Protein AF-0000000072454328 (afdb_homodimer)

Organism: Betta splendens (NCBI:txid158456)

Nearest PDB structures (foldseek):
  8ixu-assembly1_A  TM=8.838E-01  e=3.083E-27  Rattus norvegicus
  8ixt-assembly1_A  TM=8.791E-01  e=2.683E-27  Rattus norvegicus
  7qbg-assembly1_A  TM=8.943E-01  e=4.396E-25  Homo sapiens
  2v3p-assembly1_A  TM=8.251E-01  e=7.552E-26  Bos taurus
  2bbc-assembly1_A  TM=8.386E-01  e=1.909E-25  Bos taurus

Solvent-accessible surface area (backbone atoms only — not comparable to full-atom values): 46395 Å² total; per-residue (Å²): 136,78,82,75,79,75,78,75,78,76,74,76,71,79,74,69,62,70,67,60,52,52,53,50,52,48,48,53,54,50,49,52,51,48,51,49,56,54,57,70,66,51,80,68,81,68,66,55,37,54,44,51,31,26,50,54,73,44,83,59,25,38,59,70,62,54,49,52,50,49,53,40,38,43,29,58,36,43,50,52,50,43,54,36,55,70,67,70,49,92,51,53,41,60,50,18,37,46,49,44,26,42,42,43,65,38,36,30,57,82,57,38,67,41,67,55,97,90,36,84,38,35,48,65,56,52,51,52,51,49,47,53,51,33,42,52,35,24,73,74,71,74,39,49,79,76,44,65,41,33,52,19,39,33,50,29,34,39,39,48,70,71,42,83,60,57,60,70,50,55,45,55,54,37,50,36,56,72,68,63,62,54,51,55,67,94,38,78,33,51,50,31,43,15,37,36,35,40,18,52,42,44,37,59,75,70,60,52,56,82,75,53,60,64,55,50,51,51,32,49,50,50,36,53,49,53,52,59,69,38,46,43,95,76,23,31,28,64,43,83,78,26,26,21,43,35,47,15,17,42,46,66,69,64,48,54,68,75,81,42,43,56,34,48,49,34,51,52,54,36,50,75,68,51,70,47,67,49,55,51,47,40,26,41,33,49,34,28,74,69,75,36,36,84,70,53,44,50,76,48,64,75,58,69,63,50,60,77,50,75,81,70,84,70,67,79,70,72,70,64,61,66,70,46,88,45,68,24,51,33,35,41,35,41,29,44,78,87,63,54,71,47,79,47,74,42,75,33,48,33,59,34,26,45,44,56,44,51,52,52,34,36,74,75,32,89,80,44,46,73,42,69,42,83,51,83,82,42,50,41,62,35,27,49,60,88,41,74,32,39,67,92,74,32,26,35,60,45,48,23,50,73,85,41,73,58,94,59,47,38,69,71,35,59,39,76,59,63,43,41,36,36,41,28,47,38,66,99,137,79,83,76,78,77,77,77,79,76,75,77,71,81,71,68,66,70,67,61,54,53,54,51,53,50,50,53,52,52,49,52,52,49,52,48,58,54,56,70,67,49,80,69,81,67,68,54,37,56,45,50,31,25,49,52,71,44,83,58,24,39,57,70,62,55,51,53,50,50,51,41,38,44,28,57,38,44,51,52,51,44,53,37,56,71,68,72,48,91,52,52,40,60,51,18,38,46,49,44,26,39,42,43,65,36,36,30,58,83,54,38,66,42,66,57,96,90,35,81,38,34,48,65,56,51,52,51,52,51,48,52,52,32,43,52,35,24,74,74,70,74,40,49,78,77,44,64,41,33,53,19,38,33,50,29,34,39,39,47,70,71,40,83,62,58,60,68,50,56,45,53,52,37,49,36,55,73,67,61,62,53,52,56,66,95,37,79,33,50,50,32,42,16,36,36,35,40,18,51,42,45,37,58,74,70,60,53,56,83,75,54,61,65,55,50,51,50,32,49,52,50,36,53,48,55,52,60,67,37,45,44,94,74,24,30,29,63,42,83,78,26,24,22,43,35,49,14,15,42,46,66,67,64,50,56,68,77,81,42,43,54,36,48,48,34,51,52,54,37,49,75,67,51,70,46,69,50,56,51,47,40,25,41,32,49,33,29,74,69,73,36,36,82,68,54,45,51,76,48,64,78,58,70,65,52,62,78,51,74,82,69,83,69,68,78,71,72,69,64,62,67,67,45,88,45,70,27,50,35,34,40,35,40,28,44,79,87,63,53,71,48,79,46,75,42,75,34,49,35,61,35,25,44,44,55,45,51,52,52,33,36,74,75,32,88,82,45,47,72,43,68,43,84,52,83,83,43,50,42,64,34,26,49,62,88,41,74,32,40,66,92,73,30,24,34,61,45,47,23,49,73,83,40,74,58,95,58,46,41,68,72,35,59,39,77,58,63,44,40,35,37,43,29,47,37,67,98

InterPro domains:
  IPR002157 Cobalamin (vitamin B12)-binding protein [PF01122] (4-320)
  IPR027954 Transcobalamin-like, C-terminal domain [PF14478] (351-426)
  IPR051588 Eukaryotic Cobalamin Transport [PTHR10559] (4-427)

Foldseek 3Di:
DDPPPPPPPPPPPPPPDPVVVVVLLVVLLLVLLLLLLVVLPPPPDDQFLLSLLLQLLDQAHQVVSSVVSVVSLLPVVLVVVLVCLAVVHQCLQVLLSSLLSCLSQVHDQQVAWHQHPNDIDTSLRVNLVSLVVQLVCCVVVVAGLFHLQSLLSSLLSCLLVPHQHDQSSLVSLLVCLVVQVQDDVPHHDLLSLLSNLNSLLSNVVSVSPPDCNPSSVVSNVSSLVQQLVQQDPQLAGVDLQSRLSSLQSCLSSPDDVVSSVSSLVSNSVCSVVCVQVFSSSSSSNSCSNVSHHSSCSSPNDDPPGHNPSDHDDDDPPPPPVLPPVDWAKEKEWEQEPVGDIDIDIDIDRAFAFLVVRLVRRVVVDVQWDWDWDADSQGTFTQDISRDGADVSQQKGWFKDWQPHTDPHGRRSHGHHHYTYIYTYIDHD/DDPPPPPPPPPPPPPPDPVVVVVLLVVLLLVLLLLLLVVLPPPPDDQFLLSLLLQLLDQAHQVVSSVVSVVSLLPVVLVVVLVCLAVVHQDLQVLLSSLLSCLSQVHDQQVAWHQHPNDIDTSLRVNLVSLVVQLVCCVVVVAGLFHLQSLLSSLLSCLLVPHQHDQSSLVSLLVCLVVQVQDDVPHHDLLSLLSNLNSLLSNVVSVSPPDDNPSSVVSNVSSLVQQLVQQDPQLAGVDLQSRLSSLQSCLSSPDDVVSSVSSLVSNSVCSVVCVQVFSSSSSSNSCSNVSHHSSCSSPNDDPPGHNPSDHDDDDPPPPPVLPVPDWAKEKEWEQEPVGDIDIDIDIDRAFAFLVVRLVRRVVVDVQWDWDWDADSQGTFTQDISRDGADVSQQKGWFKDWQPHTDPHGRRSHGHHHYTYIYTYIDHD

Radius of gyration: 34.27 Å; Cα contacts (8 Å, |Δi|>4): 1375; chains: 2; bounding box: 139×102×84 Å

Secondary structure (DSSP, 8-state):
-----------------HHHHHHHHHHHHHHHHHHHHHHHHS--SSP-HHHHHHHHHSSS--HHHHHHHHHHIIIIIHHHHHHHHHTT---HHHHHHHHHHHHTTTB-GGG-EEEETTEEEEHHHHHHHHHHHHHHHHHHHSS-SS-HHHHHHHHHHHHHTTPPPPHHHHHHHHHHHHTT--EETTEE-HHHHHHHHHHHHHHHHHT---S-HHHHHHHHHHHHHHHHHTB-TTS-BSSTTTHHHHHHHHHHTT--GGGGHHHHHHHHHHHHTTTT-SHHHHHHHHHHHTT--GGGGGG---SS----------------------EEEEEEEEE-TTS-EEEEEEEEETTEEHHHHHHHHHHH-TT--EEEE--TT--EEEEETTEE--GGGTEEEEEEETTEEPSS-TTT-EE-S-EEEEEEEEE-/-----------------HHHHHHHHHHHHHHHHHHHHHHHHS--SSP-HHHHHHHHHSSS--HHHHHHHHHHIIIIIHHHHHHHHHTT---HHHHHHHHHHHHTTTB-GGG-EEEETTEEEEHHHHHHHHHHHHHHHHHHHSS-SS-HHHHHHHHHHHHHTTPPPPHHHHHHHHHHHHTT--EETTEE-HHHHHHHHHHHHHHHHHT--SS-HHHHHHHHHHHHHHHHHTB-TTS-BSSTTTHHHHHHHHHHTT--GGGGHHHHHHHHHHHHTTTT-SHHHHHHHHHHHTT--GGGGGG---SS----------------------EEEEEEEEE-TTS-EEEEEEEEETTEEHHHHHHHHHHH-TT--EEEE--TT--EEEEETTEE--GGGTEEEEEEETTEEPSS-TTT-EE-S-EEEEEEEEE-

Sequence (856 aa):
MLPLILIGLLACASAKPCADSEGSHQEVLLSINKNLLRSMGTQEEPPNPSVHLALRLSNVHNLAKENEHLNRLKTKLHNDIQNSLSNSQPIDGLLALYTLALKSSCYDLNTVTFTVAEKRETLLTVLKKQMEDEKEHIAFSQRPSTNYYQYSLGILALCVSGVRVNNHVSNKLIKAVEHEHFKHGDSVSIDTYAMAGMALQCVKTAGFHVHGAAELNIALSTIKQKLTTARRADGHIGNEFSTGLAVQALLAMGNQVEECAASLEAMRTDARRNIYHNPMAMSQILPALQQKSYLTVQNHDCLNEDDTLVLEPTDPVVVTASDSNVAVAVTVEVITSGGVAAVYSVDVPKGSSLLEALELLKGKNAGFTFETESSLWGPFLSMVNGEQARQSDRRYWHLSSDGTGLTEGINDYKIEAGQKVTIKNTSYMLPLILIGLLACASAKPCADSEGSHQEVLLSINKNLLRSMGTQEEPPNPSVHLALRLSNVHNLAKENEHLNRLKTKLHNDIQNSLSNSQPIDGLLALYTLALKSSCYDLNTVTFTVAEKRETLLTVLKKQMEDEKEHIAFSQRPSTNYYQYSLGILALCVSGVRVNNHVSNKLIKAVEHEHFKHGDSVSIDTYAMAGMALQCVKTAGFHVHGAAELNIALSTIKQKLTTARRADGHIGNEFSTGLAVQALLAMGNQVEECAASLEAMRTDARRNIYHNPMAMSQILPALQQKSYLTVQNHDCLNEDDTLVLEPTDPVVVTASDSNVAVAVTVEVITSGGVAAVYSVDVPKGSSLLEALELLKGKNAGFTFETESSLWGPFLSMVNGEQARQSDRRYWHLSSDGTGLTEGINDYKIEAGQKVTIKNTSY

pLDDT: mean 89.17, std 15.43, range [28.81, 98.88]

Structure (mmCIF, N/CA/C/O backbone):
data_AF-0000000072454328-model_v1
#
loop_
_entity.id
_entity.type
_entity.pdbx_description
1 polymer 'Transcobalamin-2 isoform X1'
#
loop_
_atom_site.group_PDB
_atom_site.id
_atom_site.type_symbol
_atom_site.label_atom_id
_atom_site.label_alt_id
_atom_site.label_comp_id
_atom_site.label_asym_id
_atom_site.label_entity_id
_atom_site.label_seq_id
_atom_site.pdbx_PDB_ins_code
_atom_site.Cartn_x
_atom_site.Cartn_y
_atom_site.Cartn_z
_atom_site.occupancy
_atom_site.B_iso_or_equiv
_atom_site.auth_seq_id
_atom_site.auth_comp_id
_atom_site.auth_asym_id
_atom_site.auth_atom_id
_atom_site.pdbx_PDB_model_num
ATOM 1 N N . MET A 1 1 ? -72 16.328 38 1 29.34 1 MET A N 1
ATOM 2 C CA . MET A 1 1 ? -71.125 15.43 37.25 1 29.34 1 MET A CA 1
ATOM 3 C C . MET A 1 1 ? -70.688 16.047 35.938 1 29.34 1 MET A C 1
ATOM 5 O O . MET A 1 1 ? -71.375 15.883 34.906 1 29.34 1 MET A O 1
ATOM 9 N N . LEU A 1 2 ? -70.25 17.281 35.938 1 36.19 2 LEU A N 1
ATOM 10 C CA . LEU A 1 2 ? -69.938 18.125 34.781 1 36.19 2 LEU A CA 1
ATOM 11 C C . LEU A 1 2 ? -68.75 17.547 34 1 36.19 2 LEU A C 1
ATOM 13 O O . LEU A 1 2 ? -67.75 17.141 34.562 1 36.19 2 LEU A O 1
ATOM 17 N N . PRO A 1 3 ? -69.062 17.062 32.719 1 37.75 3 PRO A N 1
ATOM 18 C CA . PRO A 1 3 ? -68.125 16.453 31.781 1 37.75 3 PRO A CA 1
ATOM 19 C C . PRO A 1 3 ? -66.938 17.359 31.453 1 37.75 3 PRO A C 1
ATOM 21 O O . PRO A 1 3 ? -67.125 18.5 31 1 37.75 3 PRO A O 1
ATOM 24 N N . LEU A 1 4 ? -65.938 17.469 32.344 1 33.53 4 LEU A N 1
ATOM 25 C CA . LEU A 1 4 ? -64.75 18.281 32.125 1 33.53 4 LEU A CA 1
ATOM 26 C C . LEU A 1 4 ? -64.062 17.859 30.828 1 33.53 4 LEU A C 1
ATOM 28 O O . LEU A 1 4 ? -63.625 16.703 30.688 1 33.53 4 LEU A O 1
ATOM 32 N N . ILE A 1 5 ? -64.438 18.5 29.703 1 34.66 5 ILE A N 1
ATOM 33 C CA . ILE A 1 5 ? -63.875 18.359 28.359 1 34.66 5 ILE A CA 1
ATOM 34 C C . ILE A 1 5 ? -62.406 18.672 28.406 1 34.66 5 ILE A C 1
ATOM 36 O O . ILE A 1 5 ? -62 19.797 28.75 1 34.66 5 ILE A O 1
ATOM 40 N N . LEU A 1 6 ? -61.562 17.641 28.828 1 31.22 6 LEU A N 1
ATOM 41 C CA . LEU A 1 6 ? -60.094 17.719 28.797 1 31.22 6 LEU A CA 1
ATOM 42 C C . LEU A 1 6 ? -59.594 18 27.375 1 31.22 6 LEU A C 1
ATOM 44 O O . LEU A 1 6 ? -59.781 17.188 26.469 1 31.22 6 LEU A O 1
ATOM 48 N N . ILE A 1 7 ? -59.688 19.281 26.953 1 33.25 7 ILE A N 1
ATOM 49 C CA . ILE A 1 7 ? -59.125 19.703 25.656 1 33.25 7 ILE A CA 1
ATOM 50 C C . ILE A 1 7 ? -57.656 19.359 25.594 1 33.25 7 ILE A C 1
ATOM 52 O O . ILE A 1 7 ? -56.844 19.875 26.391 1 33.25 7 ILE A O 1
ATOM 56 N N . GLY A 1 8 ? -57.312 18.047 25.281 1 30.42 8 GLY A N 1
ATOM 57 C CA . GLY A 1 8 ? -55.969 17.609 25 1 30.42 8 GLY A CA 1
ATOM 58 C C . GLY A 1 8 ? -55.281 18.422 23.922 1 30.42 8 GLY A C 1
ATOM 59 O O . GLY A 1 8 ? -55.719 18.438 22.766 1 30.42 8 GLY A O 1
ATOM 60 N N . LEU A 1 9 ? -54.781 19.609 24.219 1 28.81 9 LEU A N 1
ATOM 61 C CA . LEU A 1 9 ? -54 20.406 23.25 1 28.81 9 LEU A CA 1
ATOM 62 C C . LEU A 1 9 ? -52.812 19.625 22.719 1 28.81 9 LEU A C 1
ATOM 64 O O . LEU A 1 9 ? -51.906 19.281 23.484 1 28.81 9 LEU A O 1
ATOM 68 N N . LEU A 1 10 ? -53.031 18.797 21.641 1 30.77 10 LEU A N 1
ATOM 69 C CA . LEU A 1 10 ? -52 18.172 20.812 1 30.77 10 LEU A CA 1
ATOM 70 C C . LEU A 1 10 ? -51.031 19.219 20.281 1 30.77 10 LEU A C 1
ATOM 72 O O . LEU A 1 10 ? -51.406 20.047 19.438 1 30.77 10 LEU A O 1
ATOM 76 N N . ALA A 1 11 ? -50.188 19.828 21.109 1 31.5 11 ALA A N 1
ATOM 77 C CA . ALA A 1 11 ? -49.125 20.656 20.562 1 31.5 11 ALA A CA 1
ATOM 78 C C . ALA A 1 11 ? -48.375 19.922 19.453 1 31.5 11 ALA A C 1
ATOM 80 O O . ALA A 1 11 ? -47.781 18.859 19.703 1 31.5 11 ALA A O 1
ATOM 81 N N . CYS A 1 12 ? -48.812 19.953 18.25 1 31.16 12 CYS A N 1
ATOM 82 C CA . CYS A 1 12 ? -48.062 19.562 17.047 1 31.16 12 CYS A CA 1
ATOM 83 C C . CYS A 1 12 ? -46.656 20.141 17.062 1 31.16 12 CYS A C 1
ATOM 85 O O . CYS A 1 12 ? -46.469 21.328 16.812 1 31.16 12 CYS A O 1
ATOM 87 N N . ALA A 1 13 ? -45.844 19.75 17.953 1 33.62 13 ALA A N 1
ATOM 88 C CA . ALA A 1 13 ? -44.438 20.078 17.781 1 33.62 13 ALA A CA 1
ATOM 89 C C . ALA A 1 13 ? -43.969 19.781 16.359 1 33.62 13 ALA A C 1
ATOM 91 O O . ALA A 1 13 ? -44.25 18.703 15.82 1 33.62 13 ALA A O 1
ATOM 92 N N . SER A 1 14 ? -43.906 20.688 15.531 1 33.44 14 SER A N 1
ATOM 93 C CA . SER A 1 14 ? -43.344 20.672 14.188 1 33.44 14 SER A CA 1
ATOM 94 C C . SER A 1 14 ? -42.094 19.828 14.125 1 33.44 14 SER A C 1
ATOM 96 O O . SER A 1 14 ? -41.062 20.203 14.688 1 33.44 14 SER A O 1
ATOM 98 N N . ALA A 1 15 ? -42.188 18.469 14.18 1 35.31 15 ALA A N 1
ATOM 99 C CA . ALA A 1 15 ? -41.125 17.531 13.773 1 35.31 15 ALA A CA 1
ATOM 100 C C . ALA A 1 15 ? -40.5 17.953 12.445 1 35.31 15 ALA A C 1
ATOM 102 O O . ALA A 1 15 ? -41.125 17.766 11.383 1 35.31 15 ALA A O 1
ATOM 103 N N . LYS A 1 16 ? -39.875 19.062 12.383 1 41.34 16 LYS A N 1
ATOM 104 C CA . LYS A 1 16 ? -39.062 19.172 11.18 1 41.34 16 LYS A CA 1
ATOM 105 C C . LYS A 1 16 ? -38.406 17.844 10.828 1 41.34 16 LYS A C 1
ATOM 107 O O . LYS A 1 16 ? -37.781 17.219 11.68 1 41.34 16 LYS A O 1
ATOM 112 N N . PRO A 1 17 ? -38.5 17.094 9.758 1 40.47 17 PRO A N 1
ATOM 113 C CA . PRO A 1 17 ? -38.188 15.672 9.523 1 40.47 17 PRO A CA 1
ATOM 114 C C . PRO A 1 17 ? -36.688 15.359 9.656 1 40.47 17 PRO A C 1
ATOM 116 O O . PRO A 1 17 ? -35.875 16.078 9.102 1 40.47 17 PRO A O 1
ATOM 119 N N . CYS A 1 18 ? -36.281 14.703 10.727 1 44.28 18 CYS A N 1
ATOM 120 C CA . CYS A 1 18 ? -35 14.078 11.031 1 44.28 18 CYS A CA 1
ATOM 121 C C . CYS A 1 18 ? -34.344 13.547 9.766 1 44.28 18 CYS A C 1
ATOM 123 O O . CYS A 1 18 ? -33.125 13.508 9.656 1 44.28 18 CYS A O 1
ATOM 125 N N . ALA A 1 19 ? -35.188 13.062 8.812 1 46.03 19 ALA A N 1
ATOM 126 C CA . ALA A 1 19 ? -34.656 12.477 7.582 1 46.03 19 ALA A CA 1
ATOM 127 C C . ALA A 1 19 ? -34 13.547 6.715 1 46.03 19 ALA A C 1
ATOM 129 O O . ALA A 1 19 ? -32.969 13.297 6.094 1 46.03 19 ALA A O 1
ATOM 130 N N . ASP A 1 20 ? -34.469 14.781 6.668 1 49.66 20 ASP A N 1
ATOM 131 C CA . ASP A 1 20 ? -33.938 15.859 5.836 1 49.66 20 ASP A CA 1
ATOM 132 C C . ASP A 1 20 ? -32.594 16.328 6.348 1 49.66 20 ASP A C 1
ATOM 134 O O . ASP A 1 20 ? -31.703 16.656 5.559 1 49.66 20 ASP A O 1
ATOM 138 N N . SER A 1 21 ? -32.406 16.156 7.648 1 63.31 21 SER A N 1
ATOM 139 C CA . SER A 1 21 ? -31.141 16.594 8.219 1 63.31 21 SER A CA 1
ATOM 140 C C . SER A 1 21 ? -30.016 15.625 7.898 1 63.31 21 SER A C 1
ATOM 142 O O . SER A 1 21 ? -28.906 16.031 7.559 1 63.31 21 SER A O 1
ATOM 144 N N . GLU A 1 22 ? -30.391 14.375 7.875 1 73.5 22 GLU A N 1
ATOM 145 C CA . GLU A 1 22 ? -29.375 13.367 7.574 1 73.5 22 GLU A CA 1
ATOM 146 C C . GLU A 1 22 ? -28.906 13.469 6.125 1 73.5 22 GLU A C 1
ATOM 148 O O . GLU A 1 22 ? -27.719 13.336 5.836 1 73.5 22 GLU A O 1
ATOM 153 N N . GLY A 1 23 ? -29.859 13.656 5.238 1 78.19 23 GLY A N 1
ATOM 154 C CA . GLY A 1 23 ? -29.531 13.836 3.838 1 78.19 23 GLY A CA 1
ATOM 155 C C . GLY A 1 23 ? -28.641 15.047 3.59 1 78.19 23 GLY A C 1
ATOM 156 O O . GLY A 1 23 ? -27.672 14.977 2.83 1 78.19 23 GLY A O 1
ATOM 157 N N . SER A 1 24 ? -29 16.062 4.324 1 83.56 24 SER A N 1
ATOM 158 C CA . SER A 1 24 ? -28.219 17.297 4.184 1 83.56 24 SER A CA 1
ATOM 159 C C . SER A 1 24 ? -26.812 17.125 4.711 1 83.56 24 SER A C 1
ATOM 161 O O . SER A 1 24 ? -25.859 17.641 4.125 1 83.56 24 SER A O 1
ATOM 163 N N . HIS A 1 25 ? -26.719 16.375 5.766 1 89.06 25 HIS A N 1
ATOM 164 C CA . HIS A 1 25 ? -25.406 16.109 6.336 1 89.06 25 HIS A CA 1
ATOM 165 C C . HIS A 1 25 ? -24.531 15.305 5.367 1 89.06 25 HIS A C 1
ATOM 167 O O . HIS A 1 25 ? -23.344 15.586 5.211 1 89.06 25 HIS A O 1
ATOM 173 N N . GLN A 1 26 ? -25.203 14.422 4.711 1 90.94 26 GLN A N 1
ATOM 174 C CA . GLN A 1 26 ? -24.484 13.578 3.768 1 90.94 26 GLN A CA 1
ATOM 175 C C . GLN A 1 26 ? -24.031 14.375 2.545 1 90.94 26 GLN A C 1
ATOM 177 O O . GLN A 1 26 ? -22.969 14.125 1.983 1 90.94 26 GLN A O 1
ATOM 182 N N . GLU A 1 27 ? -24.812 15.289 2.211 1 92.81 27 GLU A N 1
ATOM 183 C CA . GLU A 1 27 ? -24.484 16.125 1.061 1 92.81 27 GLU A CA 1
ATOM 184 C C . GLU A 1 27 ? -23.25 16.984 1.338 1 92.81 27 GLU A C 1
ATOM 186 O O . GLU A 1 27 ? -22.406 17.172 0.457 1 92.81 27 GLU A O 1
ATOM 191 N N . VAL A 1 28 ? -23.203 17.531 2.531 1 95.31 28 VAL A N 1
ATOM 192 C CA . VAL A 1 28 ? -22.062 18.344 2.912 1 95.31 28 VAL A CA 1
ATOM 193 C C . VAL A 1 28 ? -20.797 17.5 2.904 1 95.31 28 VAL A C 1
ATOM 195 O O . VAL A 1 28 ? -19.75 17.922 2.395 1 95.31 28 VAL A O 1
ATOM 198 N N . LEU A 1 29 ? -20.875 16.266 3.432 1 96.25 29 LEU A N 1
ATOM 199 C CA . LEU A 1 29 ? -19.75 15.359 3.455 1 96.25 29 LEU A CA 1
ATOM 200 C C . LEU A 1 29 ? -19.281 15.023 2.039 1 96.25 29 LEU A C 1
ATOM 202 O O . LEU A 1 29 ? -18.094 15.031 1.752 1 96.25 29 LEU A O 1
ATOM 206 N N . LEU A 1 30 ? -20.25 14.758 1.213 1 95.19 30 LEU A N 1
ATOM 207 C CA . LEU A 1 30 ? -19.938 14.422 -0.174 1 95.19 30 LEU A CA 1
ATOM 208 C C . LEU A 1 30 ? -19.266 15.594 -0.877 1 95.19 30 LEU A C 1
ATOM 210 O O . LEU A 1 30 ? -18.312 15.406 -1.633 1 95.19 30 LEU A O 1
ATOM 214 N N . SER A 1 31 ? -19.75 16.766 -0.609 1 94.31 31 SER A N 1
ATOM 215 C CA . SER A 1 31 ? -19.188 17.969 -1.215 1 94.31 31 SER A CA 1
ATOM 216 C C . SER A 1 31 ? -17.734 18.172 -0.767 1 94.31 31 SER A C 1
ATOM 218 O O . SER A 1 31 ? -16.875 18.5 -1.581 1 94.31 31 SER A O 1
ATOM 220 N N . ILE A 1 32 ? -17.5 18.016 0.51 1 96.31 32 ILE A N 1
ATOM 221 C CA . ILE A 1 32 ? -16.141 18.188 1.043 1 96.31 32 ILE A CA 1
ATOM 222 C C . ILE A 1 32 ? -15.219 17.141 0.418 1 96.31 32 ILE A C 1
ATOM 224 O O . ILE A 1 32 ? -14.109 17.469 -0.001 1 96.31 32 ILE A O 1
ATOM 228 N N . ASN A 1 33 ? -15.672 15.891 0.315 1 97 33 ASN A N 1
ATOM 229 C CA . ASN A 1 33 ? -14.891 14.828 -0.315 1 97 33 ASN A CA 1
ATOM 230 C C . ASN A 1 33 ? -14.531 15.18 -1.756 1 97 33 ASN A C 1
ATOM 232 O O . ASN A 1 33 ? -13.375 15.023 -2.166 1 97 33 ASN A O 1
ATOM 236 N N . LYS A 1 34 ? -15.492 15.633 -2.455 1 94.38 34 LYS A N 1
ATOM 237 C CA . LYS A 1 34 ? -15.266 15.984 -3.855 1 94.38 34 LYS A CA 1
ATOM 238 C C . LYS A 1 34 ? -14.289 17.141 -3.986 1 94.38 34 LYS A C 1
ATOM 240 O O . LYS A 1 34 ? -13.414 17.125 -4.855 1 94.38 34 LYS A O 1
ATOM 245 N N . ASN A 1 35 ? -14.461 18.125 -3.15 1 93.06 35 ASN A N 1
ATOM 246 C CA . ASN A 1 35 ? -13.57 19.281 -3.197 1 93.06 35 ASN A CA 1
ATOM 247 C C . ASN A 1 35 ? -12.133 18.906 -2.846 1 93.06 35 ASN A C 1
ATOM 249 O O . ASN A 1 35 ? -11.188 19.422 -3.439 1 93.06 35 ASN A O 1
ATOM 253 N N . LEU A 1 36 ? -11.969 18.078 -1.878 1 95.56 36 LEU A N 1
ATOM 254 C CA . LEU A 1 36 ? -10.641 17.578 -1.541 1 95.56 36 LEU A CA 1
ATOM 255 C C . LEU A 1 36 ? -10.039 16.781 -2.697 1 95.56 36 LEU A C 1
ATOM 257 O O . LEU A 1 36 ? -8.859 16.938 -3.016 1 95.56 36 LEU A O 1
ATOM 261 N N . LEU A 1 37 ? -10.852 15.961 -3.312 1 94 37 LEU A N 1
ATOM 262 C CA . LEU A 1 37 ? -10.391 15.188 -4.465 1 94 37 LEU A CA 1
ATOM 263 C C . LEU A 1 37 ? -9.93 16.125 -5.586 1 94 37 LEU A C 1
ATOM 265 O O . LEU A 1 37 ? -8.906 15.867 -6.223 1 94 37 LEU A O 1
ATOM 269 N N . ARG A 1 38 ? -10.672 17.172 -5.828 1 90.56 38 ARG A N 1
ATOM 270 C CA . ARG A 1 38 ? -10.328 18.141 -6.855 1 90.56 38 ARG A CA 1
ATOM 271 C C . ARG A 1 38 ? -9.008 18.844 -6.531 1 90.56 38 ARG A C 1
ATOM 273 O O . ARG A 1 38 ? -8.219 19.141 -7.43 1 90.56 38 ARG A O 1
ATOM 280 N N . SER A 1 39 ? -8.828 19.062 -5.293 1 90.75 39 SER A N 1
ATOM 281 C CA . SER A 1 39 ? -7.633 19.781 -4.871 1 90.75 39 SER A CA 1
ATOM 282 C C . SER A 1 39 ? -6.367 18.984 -5.137 1 90.75 39 SER A C 1
ATOM 284 O O . SER A 1 39 ? -5.27 19.531 -5.207 1 90.75 39 SER A O 1
ATOM 286 N N . MET A 1 40 ? -6.453 17.625 -5.219 1 88.75 40 MET A N 1
ATOM 287 C CA . MET A 1 40 ? -5.305 16.766 -5.465 1 88.75 40 MET A CA 1
ATOM 288 C C . MET A 1 40 ? -4.773 16.953 -6.883 1 88.75 40 MET A C 1
ATOM 290 O O . MET A 1 40 ? -3.596 16.703 -7.148 1 88.75 40 MET A O 1
ATOM 294 N N . GLY A 1 41 ? -5.668 17.266 -7.883 1 74 41 GLY A N 1
ATOM 295 C CA . GLY A 1 41 ? -5.312 17.391 -9.289 1 74 41 GLY A CA 1
ATOM 296 C C . GLY A 1 41 ? -4.645 18.719 -9.617 1 74 41 GLY A C 1
ATOM 297 O O . GLY A 1 41 ? -4 18.844 -10.656 1 74 41 GLY A O 1
ATOM 298 N N . THR A 1 42 ? -5.031 19.719 -8.891 1 62.72 42 THR A N 1
ATOM 299 C CA . THR A 1 42 ? -4.5 21.031 -9.242 1 62.72 42 THR A CA 1
ATOM 300 C C . THR A 1 42 ? -2.998 21.094 -8.969 1 62.72 42 THR A C 1
ATOM 302 O O . THR A 1 42 ? -2.516 20.516 -7.996 1 62.72 42 THR A O 1
ATOM 305 N N . GLN A 1 43 ? -2.113 20.781 -10.094 1 52.44 43 GLN A N 1
ATOM 306 C CA . GLN A 1 43 ? -0.664 20.703 -10.25 1 52.44 43 GLN A CA 1
ATOM 307 C C . GLN A 1 43 ? 0.046 21.547 -9.203 1 52.44 43 GLN A C 1
ATOM 309 O O . GLN A 1 43 ? 1.257 21.766 -9.281 1 52.44 43 GLN A O 1
ATOM 314 N N . GLU A 1 44 ? -0.703 22.266 -8.367 1 55.12 44 GLU A N 1
ATOM 315 C CA . GLU A 1 44 ? 0.097 23.094 -7.469 1 55.12 44 GLU A CA 1
ATOM 316 C C . GLU A 1 44 ? 0.892 22.25 -6.484 1 55.12 44 GLU A C 1
ATOM 318 O O . GLU A 1 44 ? 0.371 21.266 -5.938 1 55.12 44 GLU A O 1
ATOM 323 N N . GLU A 1 45 ? 2.279 22 -6.66 1 62.22 45 GLU A N 1
ATOM 324 C CA . GLU A 1 45 ? 3.355 21.328 -5.93 1 62.22 45 GLU A CA 1
ATOM 325 C C . GLU A 1 45 ? 3.623 22.031 -4.598 1 62.22 45 GLU A C 1
ATOM 327 O O . GLU A 1 45 ? 3.568 23.25 -4.508 1 62.22 45 GLU A O 1
ATOM 332 N N . PRO A 1 46 ? 3.764 21.141 -3.652 1 79.44 46 PRO A N 1
ATOM 333 C CA . PRO A 1 46 ? 3.885 19.703 -3.385 1 79.44 46 PRO A CA 1
ATOM 334 C C . PRO A 1 46 ? 2.562 19.062 -2.959 1 79.44 46 PRO A C 1
ATOM 336 O O . PRO A 1 46 ? 1.669 19.766 -2.471 1 79.44 46 PRO A O 1
ATOM 339 N N . PRO A 1 47 ? 2.465 17.672 -3.143 1 92.31 47 PRO A N 1
ATOM 340 C CA . PRO A 1 47 ? 1.256 16.984 -2.68 1 92.31 47 PRO A CA 1
ATOM 341 C C . PRO A 1 47 ? 1.048 17.109 -1.172 1 92.31 47 PRO A C 1
ATOM 343 O O . PRO A 1 47 ? 2.014 17.062 -0.406 1 92.31 47 PRO A O 1
ATOM 346 N N . ASN A 1 48 ? -0.138 17.406 -0.755 1 94.06 48 ASN A N 1
ATOM 347 C CA . ASN A 1 48 ? -0.48 17.672 0.64 1 94.06 48 ASN A CA 1
ATOM 348 C C . ASN A 1 48 ? -0.879 16.391 1.362 1 94.06 48 ASN A C 1
ATOM 350 O O . ASN A 1 48 ? -1.956 15.836 1.115 1 94.06 48 ASN A O 1
ATOM 354 N N . PRO A 1 49 ? -0.054 15.891 2.25 1 96.94 49 PRO A N 1
ATOM 355 C CA . PRO A 1 49 ? -0.365 14.633 2.93 1 96.94 49 PRO A CA 1
ATOM 356 C C . PRO A 1 49 ? -1.599 14.734 3.826 1 96.94 49 PRO A C 1
ATOM 358 O O . PRO A 1 49 ? -2.264 13.727 4.082 1 96.94 49 PRO A O 1
ATOM 361 N N . SER A 1 50 ? -1.917 15.93 4.305 1 97.12 50 SER A N 1
ATOM 362 C CA . SER A 1 50 ? -3.104 16.109 5.137 1 97.12 50 SER A CA 1
ATOM 363 C C . SER A 1 50 ? -4.379 15.844 4.34 1 97.12 50 SER A C 1
ATOM 365 O O . SER A 1 50 ? -5.344 15.289 4.871 1 97.12 50 SER A O 1
ATOM 367 N N . VAL A 1 51 ? -4.395 16.312 3.137 1 96.44 51 VAL A N 1
ATOM 368 C CA . VAL A 1 51 ? -5.535 16.078 2.256 1 96.44 51 VAL A CA 1
ATOM 369 C C . VAL A 1 51 ? -5.711 14.578 2.018 1 96.44 51 VAL A C 1
ATOM 371 O O . VAL A 1 51 ? -6.824 14.055 2.1 1 96.44 51 VAL A O 1
ATOM 374 N N . HIS A 1 52 ? -4.613 13.906 1.745 1 97.81 52 HIS A N 1
ATOM 375 C CA . HIS A 1 52 ? -4.645 12.469 1.527 1 97.81 52 HIS A CA 1
ATOM 376 C C . HIS A 1 52 ? -5.188 11.742 2.752 1 97.81 52 HIS A C 1
ATOM 378 O O . HIS A 1 52 ? -6.043 10.859 2.629 1 97.81 52 HIS A O 1
ATOM 384 N N . LEU A 1 53 ? -4.668 12.102 3.922 1 98.38 53 LEU A N 1
ATOM 385 C CA . LEU A 1 53 ? -5.078 11.5 5.184 1 98.38 53 LEU A CA 1
ATOM 386 C C . LEU A 1 53 ? -6.586 11.625 5.379 1 98.38 53 LEU A C 1
ATOM 388 O O . LEU A 1 53 ? -7.254 10.648 5.73 1 98.38 53 LEU A O 1
ATOM 392 N N . ALA A 1 54 ? -7.094 12.82 5.121 1 98.44 54 ALA A N 1
ATOM 393 C CA . ALA A 1 54 ? -8.516 13.07 5.309 1 98.44 54 ALA A CA 1
ATOM 394 C C . ALA A 1 54 ? -9.359 12.203 4.371 1 98.44 54 ALA A C 1
ATOM 396 O O . ALA A 1 54 ? -10.352 11.609 4.789 1 98.44 54 ALA A O 1
ATOM 397 N N . LEU A 1 55 ? -8.961 12.109 3.137 1 98 55 LEU A N 1
ATOM 398 C CA . LEU A 1 55 ? -9.695 11.336 2.145 1 98 55 LEU A CA 1
ATOM 399 C C . LEU A 1 55 ? -9.648 9.844 2.479 1 98 55 LEU A C 1
ATOM 401 O O . LEU A 1 55 ? -10.656 9.141 2.342 1 98 55 LEU A O 1
ATOM 405 N N . ARG A 1 56 ? -8.508 9.344 2.9 1 98.19 56 ARG A N 1
ATOM 406 C CA . ARG A 1 56 ? -8.375 7.922 3.219 1 98.19 56 ARG A CA 1
ATOM 407 C C . ARG A 1 56 ? -9.211 7.555 4.441 1 98.19 56 ARG A C 1
ATOM 409 O O . ARG A 1 56 ? -9.719 6.438 4.539 1 98.19 56 ARG A O 1
ATOM 416 N N . LEU A 1 57 ? -9.414 8.5 5.391 1 97.75 57 LEU A N 1
ATOM 417 C CA . LEU A 1 57 ? -10.203 8.25 6.59 1 97.75 57 LEU A CA 1
ATOM 418 C C . LEU A 1 57 ? -11.695 8.328 6.285 1 97.75 57 LEU A C 1
ATOM 420 O O . LEU A 1 57 ? -12.523 7.914 7.102 1 97.75 57 LEU A O 1
ATOM 424 N N . SER A 1 58 ? -12.055 8.859 5.07 1 97 58 SER A N 1
ATOM 425 C CA . SER A 1 58 ? -13.461 8.977 4.684 1 97 58 SER A CA 1
ATOM 426 C C . SER A 1 58 ? -14.07 7.613 4.387 1 97 58 SER A C 1
ATOM 428 O O . SER A 1 58 ? -13.352 6.633 4.203 1 97 58 SER A O 1
ATOM 430 N N . ASN A 1 59 ? -15.422 7.57 4.332 1 94.5 59 ASN A N 1
ATOM 431 C CA . ASN A 1 59 ? -16.141 6.32 4.082 1 94.5 59 ASN A CA 1
ATOM 432 C C . ASN A 1 59 ? -16.281 6.047 2.59 1 94.5 59 ASN A C 1
ATOM 434 O O . ASN A 1 59 ? -16.562 4.918 2.186 1 94.5 59 ASN A O 1
ATOM 438 N N . VAL A 1 60 ? -16.188 7.055 1.803 1 95.31 60 VAL A N 1
ATOM 439 C CA . VAL A 1 60 ? -16.328 6.926 0.356 1 95.31 60 VAL A CA 1
ATOM 440 C C . VAL A 1 60 ? -15.023 7.324 -0.33 1 95.31 60 VAL A C 1
ATOM 442 O O . VAL A 1 60 ? -14.344 8.258 0.105 1 95.31 60 VAL A O 1
ATOM 445 N N . HIS A 1 61 ? -14.68 6.582 -1.37 1 96.94 61 HIS A N 1
ATOM 446 C CA . HIS A 1 61 ? -13.367 6.781 -1.966 1 96.94 61 HIS A CA 1
ATOM 447 C C . HIS A 1 61 ? -13.453 6.859 -3.486 1 96.94 61 HIS A C 1
ATOM 449 O O . HIS A 1 61 ? -14.43 6.398 -4.078 1 96.94 61 HIS A O 1
ATOM 455 N N . ASN A 1 62 ? -12.641 7.559 -4.102 1 96.56 62 ASN A N 1
ATOM 456 C CA . ASN A 1 62 ? -12.156 7.402 -5.469 1 96.56 62 ASN A CA 1
ATOM 457 C C . ASN A 1 62 ? -10.758 6.797 -5.504 1 96.56 62 ASN A C 1
ATOM 459 O O . ASN A 1 62 ? -9.766 7.523 -5.508 1 96.56 62 ASN A O 1
ATOM 463 N N . LEU A 1 63 ? -10.703 5.523 -5.531 1 95.62 63 LEU A N 1
ATOM 464 C CA . LEU A 1 63 ? -9.453 4.801 -5.297 1 95.62 63 LEU A CA 1
ATOM 465 C C . LEU A 1 63 ? -8.414 5.148 -6.359 1 95.62 63 LEU A C 1
ATOM 467 O O . LEU A 1 63 ? -7.227 5.246 -6.059 1 95.62 63 LEU A O 1
ATOM 471 N N . ALA A 1 64 ? -8.828 5.297 -7.59 1 93.62 64 ALA A N 1
ATOM 472 C CA . ALA A 1 64 ? -7.902 5.645 -8.664 1 93.62 64 ALA A CA 1
ATOM 473 C C . ALA A 1 64 ? -7.18 6.953 -8.359 1 93.62 64 ALA A C 1
ATOM 475 O O . ALA A 1 64 ? -5.949 7.016 -8.398 1 93.62 64 ALA A O 1
ATOM 476 N N . LYS A 1 65 ? -7.898 8.031 -8.023 1 93.81 65 LYS A N 1
ATOM 477 C CA . LYS A 1 65 ? -7.316 9.344 -7.766 1 93.81 65 LYS A CA 1
ATOM 478 C C . LYS A 1 65 ? -6.5 9.344 -6.477 1 93.81 65 LYS A C 1
ATOM 480 O O . LYS A 1 65 ? -5.457 10 -6.395 1 93.81 65 LYS A O 1
ATOM 485 N N . GLU A 1 66 ? -7.02 8.711 -5.461 1 96.5 66 GLU A N 1
ATOM 486 C CA . GLU A 1 66 ? -6.293 8.625 -4.199 1 96.5 66 GLU A CA 1
ATOM 487 C C . GLU A 1 66 ? -4.969 7.883 -4.371 1 96.5 66 GLU A C 1
ATOM 489 O O . GLU A 1 66 ? -3.957 8.266 -3.779 1 96.5 66 GLU A O 1
ATOM 494 N N . ASN A 1 67 ? -4.938 6.809 -5.23 1 95.56 67 ASN A N 1
ATOM 495 C CA . ASN A 1 67 ? -3.701 6.086 -5.504 1 95.56 67 ASN A CA 1
ATOM 496 C C . ASN A 1 67 ? -2.719 6.938 -6.301 1 95.56 67 ASN A C 1
ATOM 498 O O . ASN A 1 67 ? -1.506 6.844 -6.109 1 95.56 67 ASN A O 1
ATOM 502 N N . GLU A 1 68 ? -3.256 7.688 -7.223 1 93.94 68 GLU A N 1
ATOM 503 C CA . GLU A 1 68 ? -2.404 8.625 -7.945 1 93.94 68 GLU A CA 1
ATOM 504 C C . GLU A 1 68 ? -1.726 9.602 -6.992 1 93.94 68 GLU A C 1
ATOM 506 O O . GLU A 1 68 ? -0.53 9.875 -7.117 1 93.94 68 GLU A O 1
ATOM 511 N N . HIS A 1 69 ? -2.498 10.164 -6.121 1 95.81 69 HIS A N 1
ATOM 512 C CA . HIS A 1 69 ? -1.949 11.078 -5.133 1 95.81 69 HIS A CA 1
ATOM 513 C C . HIS A 1 69 ? -0.931 10.383 -4.234 1 95.81 69 HIS A C 1
ATOM 515 O O . HIS A 1 69 ? 0.095 10.969 -3.883 1 95.81 69 HIS A O 1
ATOM 521 N N . LEU A 1 70 ? -1.253 9.148 -3.805 1 96.81 70 LEU A N 1
ATOM 522 C CA . LEU A 1 70 ? -0.311 8.367 -3.01 1 96.81 70 LEU A CA 1
ATOM 523 C C . LEU A 1 70 ? 1.026 8.234 -3.73 1 96.81 70 LEU A C 1
ATOM 525 O O . LEU A 1 70 ? 2.086 8.352 -3.109 1 96.81 70 LEU A O 1
ATOM 529 N N . ASN A 1 71 ? 1.024 7.961 -5.016 1 94.69 71 ASN A N 1
ATOM 530 C CA . ASN A 1 71 ? 2.248 7.863 -5.805 1 94.69 71 ASN A CA 1
ATOM 531 C C . ASN A 1 71 ? 3.027 9.18 -5.797 1 94.69 71 ASN A C 1
ATOM 533 O O . ASN A 1 71 ? 4.258 9.172 -5.738 1 94.69 71 ASN A O 1
ATOM 537 N N . ARG A 1 72 ? 2.32 10.289 -5.898 1 94.56 72 ARG A N 1
ATOM 538 C CA . ARG A 1 72 ? 2.975 11.594 -5.836 1 94.56 72 ARG A CA 1
ATOM 539 C C . ARG A 1 72 ? 3.613 11.82 -4.469 1 94.56 72 ARG A C 1
ATOM 541 O O . ARG A 1 72 ? 4.684 12.43 -4.371 1 94.56 72 ARG A O 1
ATOM 548 N N . LEU A 1 73 ? 2.914 11.391 -3.383 1 96.75 73 LEU A N 1
ATOM 549 C CA . LEU A 1 73 ? 3.498 11.484 -2.049 1 96.75 73 LEU A CA 1
ATOM 550 C C . LEU A 1 73 ? 4.801 10.695 -1.969 1 96.75 73 LEU A C 1
ATOM 552 O O . LEU A 1 73 ? 5.801 11.188 -1.444 1 96.75 73 LEU A O 1
ATOM 556 N N . LYS A 1 74 ? 4.844 9.539 -2.57 1 96.69 74 LYS A N 1
ATOM 557 C CA . LYS A 1 74 ? 5.965 8.609 -2.457 1 96.69 74 LYS A CA 1
ATOM 558 C C . LYS A 1 74 ? 7.098 9 -3.402 1 96.69 74 LYS A C 1
ATOM 560 O O . LYS A 1 74 ? 8.172 8.391 -3.379 1 96.69 74 LYS A O 1
ATOM 565 N N . THR A 1 75 ? 6.859 9.922 -4.27 1 94.56 75 THR A N 1
ATOM 566 C CA . THR A 1 75 ? 7.891 10.383 -5.195 1 94.56 75 THR A CA 1
ATOM 567 C C . THR A 1 75 ? 8.266 11.836 -4.91 1 94.56 75 THR A C 1
ATOM 569 O O . THR A 1 75 ? 9.227 12.102 -4.191 1 94.56 75 THR A O 1
ATOM 572 N N . LYS A 1 76 ? 7.262 12.758 -5.18 1 93.25 76 LYS A N 1
ATOM 573 C CA . LYS A 1 76 ? 7.559 14.188 -5.074 1 93.25 76 LYS A CA 1
ATOM 574 C C . LYS A 1 76 ? 7.773 14.594 -3.623 1 93.25 76 LYS A C 1
ATOM 576 O O . LYS A 1 76 ? 8.797 15.203 -3.287 1 93.25 76 LYS A O 1
ATOM 581 N N . LEU A 1 77 ? 6.809 14.328 -2.77 1 95.06 77 LEU A N 1
ATOM 582 C CA . LEU A 1 77 ? 6.949 14.727 -1.374 1 95.06 77 LEU A CA 1
ATOM 583 C C . LEU A 1 77 ? 8.117 14 -0.715 1 95.06 77 LEU A C 1
ATOM 585 O O . LEU A 1 77 ? 8.867 14.602 0.064 1 95.06 77 LEU A O 1
ATOM 589 N N . HIS A 1 78 ? 8.273 12.703 -1.005 1 96 78 HIS A N 1
ATOM 590 C CA . HIS A 1 78 ? 9.398 11.945 -0.473 1 96 78 HIS A CA 1
ATOM 591 C C . HIS A 1 78 ? 10.727 12.609 -0.811 1 96 78 HIS A C 1
ATOM 593 O O . HIS A 1 78 ? 11.586 12.758 0.057 1 96 78 HIS A O 1
ATOM 599 N N . ASN A 1 79 ? 10.875 12.992 -2.033 1 94.75 79 ASN A N 1
ATOM 600 C CA . ASN A 1 79 ? 12.102 13.641 -2.477 1 94.75 79 ASN A CA 1
ATOM 601 C C . ASN A 1 79 ? 12.305 15 -1.797 1 94.75 79 ASN A C 1
ATOM 603 O O . ASN A 1 79 ? 13.43 15.375 -1.467 1 94.75 79 ASN A O 1
ATOM 607 N N . ASP A 1 80 ? 11.211 15.727 -1.642 1 92.88 80 ASP A N 1
ATOM 608 C CA . ASP A 1 80 ? 11.273 17 -0.932 1 92.88 80 ASP A CA 1
ATOM 609 C C . ASP A 1 80 ? 11.742 16.797 0.508 1 92.88 80 ASP A C 1
ATOM 611 O O . ASP A 1 80 ? 12.547 17.578 1.018 1 92.88 80 ASP A O 1
ATOM 615 N N . ILE A 1 81 ? 11.258 15.812 1.166 1 95.31 81 ILE A N 1
ATOM 616 C CA . ILE A 1 81 ? 11.633 15.5 2.541 1 95.31 81 ILE A CA 1
ATOM 617 C C . ILE A 1 81 ? 13.109 15.102 2.59 1 95.31 81 ILE A C 1
ATOM 619 O O . ILE A 1 81 ? 13.859 15.57 3.455 1 95.31 81 ILE A O 1
ATOM 623 N N . GLN A 1 82 ? 13.562 14.258 1.637 1 95.38 82 GLN A N 1
ATOM 624 C CA . GLN A 1 82 ? 14.969 13.867 1.552 1 95.38 82 GLN A CA 1
ATOM 625 C C . GLN A 1 82 ? 15.875 15.094 1.45 1 95.38 82 GLN A C 1
ATOM 627 O O . GLN A 1 82 ? 16.906 15.172 2.125 1 95.38 82 GLN A O 1
ATOM 632 N N . ASN A 1 83 ? 15.477 16.031 0.615 1 93.38 83 ASN A N 1
ATOM 633 C CA . ASN A 1 83 ? 16.25 17.266 0.442 1 93.38 83 ASN A CA 1
ATOM 634 C C . ASN A 1 83 ? 16.297 18.078 1.73 1 93.38 83 ASN A C 1
ATOM 636 O O . ASN A 1 83 ? 17.328 18.641 2.08 1 93.38 83 ASN A O 1
ATOM 640 N N . SER A 1 84 ? 15.164 18.172 2.398 1 91.25 84 SER A N 1
ATOM 641 C CA . SER A 1 84 ? 15.094 18.922 3.652 1 91.25 84 SER A CA 1
ATOM 642 C C . SER A 1 84 ? 15.961 18.281 4.723 1 91.25 84 SER A C 1
ATOM 644 O O . SER A 1 84 ? 16.625 18.984 5.496 1 91.25 84 SER A O 1
ATOM 646 N N . LEU A 1 85 ? 15.961 16.953 4.816 1 92.75 85 LEU A N 1
ATOM 647 C CA . LEU A 1 85 ? 16.781 16.234 5.777 1 92.75 85 LEU A CA 1
ATOM 648 C C . LEU A 1 85 ? 18.266 16.453 5.5 1 92.75 85 LEU A C 1
ATOM 650 O O . LEU A 1 85 ? 19.062 16.609 6.43 1 92.75 85 LEU A O 1
ATOM 654 N N . SER A 1 86 ? 18.641 16.531 4.266 1 91.81 86 SER A N 1
ATOM 655 C CA . SER A 1 86 ? 20.031 16.75 3.867 1 91.81 86 SER A CA 1
ATOM 656 C C . SER A 1 86 ? 20.5 18.156 4.238 1 91.81 86 SER A C 1
ATOM 658 O O . SER A 1 86 ? 21.688 18.359 4.504 1 91.81 86 SER A O 1
ATOM 660 N N . ASN A 1 87 ? 19.547 19.094 4.34 1 87.81 87 ASN A N 1
ATOM 661 C CA . ASN A 1 87 ? 19.875 20.469 4.668 1 87.81 87 ASN A CA 1
ATOM 662 C C . ASN A 1 87 ? 19.656 20.766 6.148 1 87.81 87 ASN A C 1
ATOM 664 O O . ASN A 1 87 ? 19.656 21.922 6.566 1 87.81 87 ASN A O 1
ATOM 668 N N . SER A 1 88 ? 19.344 19.75 6.934 1 80.75 88 SER A N 1
ATOM 669 C CA . SER A 1 88 ? 19.203 19.812 8.383 1 80.75 88 SER A CA 1
ATOM 670 C C . SER A 1 88 ? 18.062 20.75 8.789 1 80.75 88 SER A C 1
ATOM 672 O O . SER A 1 88 ? 18.203 21.5 9.758 1 80.75 88 SER A O 1
ATOM 674 N N . GLN A 1 89 ? 17.062 20.797 8.008 1 80.31 89 GLN A N 1
ATOM 675 C CA . GLN A 1 89 ? 15.867 21.547 8.359 1 80.31 89 GLN A CA 1
ATOM 676 C C . GLN A 1 89 ? 14.93 20.734 9.242 1 80.31 89 GLN A C 1
ATOM 678 O O . GLN A 1 89 ? 14.773 19.531 9.039 1 80.31 89 GLN A O 1
ATOM 683 N N . PRO A 1 90 ? 14.406 21.422 10.219 1 79.56 90 PRO A N 1
ATOM 684 C CA . PRO A 1 90 ? 13.438 20.688 11.039 1 79.56 90 PRO A CA 1
ATOM 685 C C . PRO A 1 90 ? 12.125 20.406 10.297 1 79.56 90 PRO A C 1
ATOM 687 O O . PRO A 1 90 ? 11.453 21.344 9.852 1 79.56 90 PRO A O 1
ATOM 690 N N . ILE A 1 91 ? 11.789 19.156 10.062 1 88.44 91 ILE A N 1
ATOM 691 C CA . ILE A 1 91 ? 10.609 18.812 9.273 1 88.44 91 ILE A CA 1
ATOM 692 C C . ILE A 1 91 ? 9.781 17.766 10.016 1 88.44 91 ILE A C 1
ATOM 694 O O . ILE A 1 91 ? 9.25 16.844 9.406 1 88.44 91 ILE A O 1
ATOM 698 N N . ASP A 1 92 ? 9.672 17.844 11.359 1 91 92 ASP A N 1
ATOM 699 C CA . ASP A 1 92 ? 8.977 16.844 12.18 1 91 92 ASP A CA 1
ATOM 700 C C . ASP A 1 92 ? 7.508 16.75 11.797 1 91 92 ASP A C 1
ATOM 702 O O . ASP A 1 92 ? 6.969 15.648 11.656 1 91 92 ASP A O 1
ATOM 706 N N . GLY A 1 93 ? 6.945 17.969 11.68 1 94 93 GLY A N 1
ATOM 707 C CA . GLY A 1 93 ? 5.527 17.984 11.352 1 94 93 GLY A CA 1
ATOM 708 C C . GLY A 1 93 ? 5.215 17.344 10.016 1 94 93 GLY A C 1
ATOM 709 O O . GLY A 1 93 ? 4.27 16.562 9.898 1 94 93 GLY A O 1
ATOM 710 N N . LEU A 1 94 ? 6.008 17.719 9.016 1 94.69 94 LEU A N 1
ATOM 711 C CA . LEU A 1 94 ? 5.793 17.188 7.68 1 94.69 94 LEU A CA 1
ATOM 712 C C . LEU A 1 94 ? 6.043 15.68 7.652 1 94.69 94 LEU A C 1
ATOM 714 O O . LEU A 1 94 ? 5.293 14.93 7.02 1 94.69 94 LEU A O 1
ATOM 718 N N . LEU A 1 95 ? 7.09 15.219 8.344 1 96.94 95 LEU A N 1
ATOM 719 C CA . LEU A 1 95 ? 7.395 13.797 8.453 1 96.94 95 LEU A CA 1
ATOM 720 C C . LEU A 1 95 ? 6.246 13.047 9.117 1 96.94 95 LEU A C 1
ATOM 722 O O . LEU A 1 95 ? 5.914 11.93 8.703 1 96.94 95 LEU A O 1
ATOM 726 N N . ALA A 1 96 ? 5.742 13.641 10.133 1 98.44 96 ALA A N 1
ATOM 727 C CA . ALA A 1 96 ? 4.625 13.031 10.852 1 98.44 96 ALA A CA 1
ATOM 728 C C . ALA A 1 96 ? 3.4 12.898 9.945 1 98.44 96 ALA A C 1
ATOM 730 O O . ALA A 1 96 ? 2.762 11.844 9.906 1 98.44 96 ALA A O 1
ATOM 731 N N . LEU A 1 97 ? 3.055 14 9.219 1 98.12 97 LEU A N 1
ATOM 732 C CA . LEU A 1 97 ? 1.907 13.969 8.312 1 98.12 97 LEU A CA 1
ATOM 733 C C . LEU A 1 97 ? 2.121 12.953 7.199 1 98.12 97 LEU A C 1
ATOM 735 O O . LEU A 1 97 ? 1.184 12.258 6.801 1 98.12 97 LEU A O 1
ATOM 739 N N . TYR A 1 98 ? 3.352 12.922 6.664 1 98.31 98 TYR A N 1
ATOM 740 C CA . TYR A 1 98 ? 3.709 11.93 5.652 1 98.31 98 TYR A CA 1
ATOM 741 C C . TYR A 1 98 ? 3.496 10.516 6.176 1 98.31 98 TYR A C 1
ATOM 743 O O . TYR A 1 98 ? 2.93 9.672 5.48 1 98.31 98 TYR A O 1
ATOM 751 N N . THR A 1 99 ? 3.898 10.227 7.402 1 98.69 99 THR A N 1
ATOM 752 C CA . THR A 1 99 ? 3.725 8.938 8.062 1 98.69 99 THR A CA 1
ATOM 753 C C . THR A 1 99 ? 2.244 8.578 8.164 1 98.69 99 THR A C 1
ATOM 755 O O . THR A 1 99 ? 1.844 7.469 7.809 1 98.69 99 THR A O 1
ATOM 758 N N . LEU A 1 100 ? 1.472 9.555 8.641 1 98.75 100 LEU A N 1
ATOM 759 C CA . LEU A 1 100 ? 0.042 9.32 8.812 1 98.75 100 LEU A CA 1
ATOM 760 C C . LEU A 1 100 ? -0.626 9.039 7.469 1 98.75 100 LEU A C 1
ATOM 762 O O . LEU A 1 100 ? -1.487 8.156 7.371 1 98.75 100 LEU A O 1
ATOM 766 N N . ALA A 1 101 ? -0.255 9.828 6.438 1 98.56 101 ALA A N 1
ATOM 767 C CA . ALA A 1 101 ? -0.834 9.656 5.109 1 98.56 101 ALA A CA 1
ATOM 768 C C . ALA A 1 101 ? -0.546 8.258 4.559 1 98.56 101 ALA A C 1
ATOM 770 O O . ALA A 1 101 ? -1.45 7.586 4.062 1 98.56 101 ALA A O 1
ATOM 771 N N . LEU A 1 102 ? 0.708 7.793 4.676 1 98.44 102 LEU A N 1
ATOM 772 C CA . LEU A 1 102 ? 1.086 6.477 4.18 1 98.44 102 LEU A CA 1
ATOM 773 C C . LEU A 1 102 ? 0.376 5.375 4.965 1 98.44 102 LEU A C 1
ATOM 775 O O . LEU A 1 102 ? -0.154 4.43 4.379 1 98.44 102 LEU A O 1
ATOM 779 N N . LYS A 1 103 ? 0.35 5.512 6.277 1 98.25 103 LYS A N 1
ATOM 780 C CA . LYS A 1 103 ? -0.288 4.504 7.121 1 98.25 103 LYS A CA 1
ATOM 781 C C . LYS A 1 103 ? -1.777 4.391 6.809 1 98.25 103 LYS A C 1
ATOM 783 O O . LYS A 1 103 ? -2.338 3.291 6.832 1 98.25 103 LYS A O 1
ATOM 788 N N . SER A 1 104 ? -2.402 5.57 6.527 1 98.25 104 SER A N 1
ATOM 789 C CA . SER A 1 104 ? -3.834 5.578 6.234 1 98.25 104 SER A CA 1
ATOM 790 C C . SER A 1 104 ? -4.133 4.875 4.914 1 98.25 104 SER A C 1
ATOM 792 O O . SER A 1 104 ? -5.289 4.57 4.617 1 98.25 104 SER A O 1
ATOM 794 N N . SER A 1 105 ? -3.148 4.578 4.133 1 97.75 105 SER A N 1
ATOM 795 C CA . SER A 1 105 ? -3.283 3.832 2.885 1 97.75 105 SER A CA 1
ATOM 796 C C . SER A 1 105 ? -2.775 2.402 3.041 1 97.75 105 SER A C 1
ATOM 798 O O . SER A 1 105 ? -2.547 1.708 2.047 1 97.75 105 SER A O 1
ATOM 800 N N . CYS A 1 106 ? -2.545 2.006 4.262 1 97.44 106 CYS A N 1
ATOM 801 C CA . CYS A 1 106 ? -2.066 0.667 4.59 1 97.44 106 CYS A CA 1
ATOM 802 C C . CYS A 1 106 ? -0.739 0.379 3.898 1 97.44 106 CYS A C 1
ATOM 804 O O . CYS A 1 106 ? -0.511 -0.735 3.422 1 97.44 106 CYS A O 1
ATOM 806 N N . TYR A 1 107 ? 0.051 1.393 3.676 1 97 107 TYR A N 1
ATOM 807 C CA . TYR A 1 107 ? 1.397 1.275 3.127 1 97 107 TYR A CA 1
ATOM 808 C C . TYR A 1 107 ? 2.377 0.785 4.188 1 97 107 TYR A C 1
ATOM 810 O O . TYR A 1 107 ? 2.307 1.199 5.344 1 97 107 TYR A O 1
ATOM 818 N N . ASP A 1 108 ? 3.289 -0.11 3.83 1 96.31 108 ASP A N 1
ATOM 819 C CA . ASP A 1 108 ? 4.285 -0.624 4.766 1 96.31 108 ASP A CA 1
ATOM 820 C C . ASP A 1 108 ? 5.367 0.418 5.043 1 96.31 108 ASP A C 1
ATOM 822 O O . ASP A 1 108 ? 6.297 0.581 4.254 1 96.31 108 ASP A O 1
ATOM 826 N N . LEU A 1 109 ? 5.328 0.996 6.176 1 97.19 109 LEU A N 1
ATOM 827 C CA . LEU A 1 109 ? 6.211 2.105 6.52 1 97.19 109 LEU A CA 1
ATOM 828 C C . LEU A 1 109 ? 7.66 1.637 6.617 1 97.19 109 LEU A C 1
ATOM 830 O O . LEU A 1 109 ? 8.586 2.449 6.547 1 97.19 109 LEU A O 1
ATOM 834 N N . ASN A 1 110 ? 7.879 0.32 6.793 1 94.19 110 ASN A N 1
ATOM 835 C CA . ASN A 1 110 ? 9.227 -0.217 6.902 1 94.19 110 ASN A CA 1
ATOM 836 C C . ASN A 1 110 ? 9.953 -0.19 5.559 1 94.19 110 ASN A C 1
ATOM 838 O O . ASN A 1 110 ? 11.18 -0.34 5.504 1 94.19 110 ASN A O 1
ATOM 842 N N . THR A 1 111 ? 9.188 -0.011 4.508 1 94.94 111 THR A N 1
ATOM 843 C CA . THR A 1 111 ? 9.781 -0.001 3.178 1 94.94 111 THR A CA 1
ATOM 844 C C . THR A 1 111 ? 10.148 1.42 2.762 1 94.94 111 THR A C 1
ATOM 846 O O . THR A 1 111 ? 10.719 1.63 1.689 1 94.94 111 THR A O 1
ATOM 849 N N . VAL A 1 112 ? 9.836 2.449 3.592 1 96.81 112 VAL A N 1
ATOM 850 C CA . VAL A 1 112 ? 10.125 3.85 3.297 1 96.81 112 VAL A CA 1
ATOM 851 C C . VAL A 1 112 ? 11.406 4.277 4.016 1 96.81 112 VAL A C 1
ATOM 853 O O . VAL A 1 112 ? 11.461 4.277 5.25 1 96.81 112 VAL A O 1
ATOM 856 N N . THR A 1 113 ? 12.422 4.648 3.23 1 96.19 113 THR A N 1
ATOM 857 C CA . THR A 1 113 ? 13.719 4.965 3.828 1 96.19 113 THR A CA 1
ATOM 858 C C . THR A 1 113 ? 14.234 6.312 3.324 1 96.19 113 THR A C 1
ATOM 860 O O . THR A 1 113 ? 13.805 6.789 2.273 1 96.19 113 THR A O 1
ATOM 863 N N . PHE A 1 114 ? 15.047 6.941 4.094 1 96.38 114 PHE A N 1
ATOM 864 C CA . PHE A 1 114 ? 15.773 8.164 3.762 1 96.38 114 PHE A CA 1
ATOM 865 C C . PHE A 1 114 ? 17.266 7.988 3.984 1 96.38 114 PHE A C 1
ATOM 867 O O . PHE A 1 114 ? 17.688 7.109 4.738 1 96.38 114 PHE A O 1
ATOM 874 N N . THR A 1 115 ? 18.062 8.758 3.266 1 95 115 THR A N 1
ATOM 875 C CA . THR A 1 115 ? 19.484 8.836 3.516 1 95 115 THR A CA 1
ATOM 876 C C . THR A 1 115 ? 19.812 10 4.449 1 95 115 THR A C 1
ATOM 878 O O . THR A 1 115 ? 19.578 11.164 4.105 1 95 115 THR A O 1
ATOM 881 N N . VAL A 1 116 ? 20.234 9.695 5.633 1 92.69 116 VAL A N 1
ATOM 882 C CA . VAL A 1 116 ? 20.641 10.695 6.617 1 92.69 116 VAL A CA 1
ATOM 883 C C . VAL A 1 116 ? 22.094 10.461 7.02 1 92.69 116 VAL A C 1
ATOM 885 O O . VAL A 1 116 ? 22.453 9.375 7.492 1 92.69 116 VAL A O 1
ATOM 888 N N . ALA A 1 117 ? 23 11.492 6.828 1 90.69 117 ALA A N 1
ATOM 889 C CA . ALA A 1 117 ? 24.438 11.367 7.121 1 90.69 117 ALA A CA 1
ATOM 890 C C . ALA A 1 117 ? 25.016 10.117 6.477 1 90.69 117 ALA A C 1
ATOM 892 O O . ALA A 1 117 ? 25.672 9.32 7.145 1 90.69 117 ALA A O 1
ATOM 893 N N . GLU A 1 118 ? 24.625 9.742 5.289 1 90.12 118 GLU A N 1
ATOM 894 C CA . GLU A 1 118 ? 25.156 8.703 4.414 1 90.12 118 GLU A CA 1
ATOM 895 C C . GLU A 1 118 ? 24.703 7.316 4.867 1 90.12 118 GLU A C 1
ATOM 897 O O . GLU A 1 118 ? 25.266 6.301 4.449 1 90.12 118 GLU A O 1
ATOM 902 N N . LYS A 1 119 ? 23.781 7.309 5.703 1 94.56 119 LYS A N 1
ATOM 903 C CA . LYS A 1 119 ? 23.203 6.039 6.129 1 94.56 119 LYS A CA 1
ATOM 904 C C . LYS A 1 119 ? 21.734 5.945 5.742 1 94.56 119 LYS A C 1
ATOM 906 O O . LYS A 1 119 ? 21 6.934 5.824 1 94.56 119 LYS A O 1
ATOM 911 N N . ARG A 1 120 ? 21.312 4.812 5.402 1 93.94 120 ARG A N 1
ATOM 912 C CA . ARG A 1 120 ? 19.906 4.562 5.074 1 93.94 120 ARG A CA 1
ATOM 913 C C . ARG A 1 120 ? 19.109 4.242 6.332 1 93.94 120 ARG A C 1
ATOM 915 O O . ARG A 1 120 ? 19.438 3.314 7.07 1 93.94 120 ARG A O 1
ATOM 922 N N . GLU A 1 121 ? 18.125 5.023 6.621 1 96.25 121 GLU A N 1
ATOM 923 C CA . GLU A 1 121 ? 17.266 4.848 7.797 1 96.25 121 GLU A CA 1
ATOM 924 C C . GLU A 1 121 ? 15.797 4.82 7.414 1 96.25 121 GLU A C 1
ATOM 926 O O . GLU A 1 121 ? 15.375 5.527 6.496 1 96.25 121 GLU A O 1
ATOM 931 N N . THR A 1 122 ? 15.008 3.996 8.117 1 96.81 122 THR A N 1
ATOM 932 C CA . THR A 1 122 ? 13.578 3.92 7.84 1 96.81 122 THR A CA 1
ATOM 933 C C . THR A 1 122 ? 12.883 5.211 8.258 1 96.81 122 THR A C 1
ATOM 935 O O . THR A 1 122 ? 13.375 5.941 9.125 1 96.81 122 THR A O 1
ATOM 938 N N . LEU A 1 123 ? 11.742 5.504 7.703 1 97.62 123 LEU A N 1
ATOM 939 C CA . LEU A 1 123 ? 10.93 6.684 7.984 1 97.62 123 LEU A CA 1
ATOM 940 C C . LEU A 1 123 ? 10.648 6.812 9.477 1 97.62 123 LEU A C 1
ATOM 942 O O . LEU A 1 123 ? 10.836 7.887 10.055 1 97.62 123 LEU A O 1
ATOM 946 N N . LEU A 1 124 ? 10.258 5.723 10.148 1 98.06 124 LEU A N 1
ATOM 947 C CA . LEU A 1 124 ? 9.898 5.766 11.562 1 98.06 124 LEU A CA 1
ATOM 948 C C . LEU A 1 124 ? 11.133 6 12.43 1 98.06 124 LEU A C 1
ATOM 950 O O . LEU A 1 124 ? 11.055 6.684 13.453 1 98.06 124 LEU A O 1
ATOM 954 N N . THR A 1 125 ? 12.281 5.453 12.008 1 97.69 125 THR A N 1
ATOM 955 C CA . THR A 1 125 ? 13.531 5.695 12.727 1 97.69 125 THR A CA 1
ATOM 956 C C . THR A 1 125 ? 13.93 7.164 12.633 1 97.69 125 THR A C 1
ATOM 958 O O . THR A 1 125 ? 14.344 7.762 13.633 1 97.69 125 THR A O 1
ATOM 961 N N . VAL A 1 126 ? 13.812 7.73 11.453 1 97.56 126 VAL A N 1
ATOM 962 C CA . VAL A 1 126 ? 14.133 9.141 11.242 1 97.56 126 VAL A CA 1
ATOM 963 C C . VAL A 1 126 ? 13.227 10.008 12.117 1 97.56 126 VAL A C 1
ATOM 965 O O . VAL A 1 126 ? 13.695 10.938 12.773 1 97.56 126 VAL A O 1
ATOM 968 N N . LEU A 1 127 ? 11.891 9.727 12.117 1 97.81 127 LEU A N 1
ATOM 969 C CA . LEU A 1 127 ? 10.945 10.484 12.922 1 97.81 127 LEU A CA 1
ATOM 970 C C . LEU A 1 127 ? 11.273 10.367 14.406 1 97.81 127 LEU A C 1
ATOM 972 O O . LEU A 1 127 ? 11.234 11.352 15.141 1 97.81 127 LEU A O 1
ATOM 976 N N . LYS A 1 128 ? 11.586 9.156 14.844 1 97.25 128 LYS A N 1
ATOM 977 C CA . LYS A 1 128 ? 11.953 8.922 16.234 1 97.25 128 LYS A CA 1
ATOM 978 C C . LYS A 1 128 ? 13.164 9.758 16.641 1 97.25 128 LYS A C 1
ATOM 980 O O . LYS A 1 128 ? 13.172 10.375 17.703 1 97.25 128 LYS A O 1
ATOM 985 N N . LYS A 1 129 ? 14.164 9.766 15.797 1 95.88 129 LYS A N 1
ATOM 986 C CA . LYS A 1 129 ? 15.375 10.539 16.062 1 95.88 129 LYS A CA 1
ATOM 987 C C . LYS A 1 129 ? 15.07 12.031 16.125 1 95.88 129 LYS A C 1
ATOM 989 O O . LYS A 1 129 ? 15.609 12.75 16.969 1 95.88 129 LYS A O 1
ATOM 994 N N . GLN A 1 130 ? 14.234 12.477 15.219 1 95.62 130 GLN A N 1
ATOM 995 C CA . GLN A 1 130 ? 13.844 13.883 15.227 1 95.62 130 GLN A CA 1
ATOM 996 C C . GLN A 1 130 ? 13.133 14.258 16.516 1 95.62 130 GLN A C 1
ATOM 998 O O . GLN A 1 130 ? 13.336 15.352 17.062 1 95.62 130 GLN A O 1
ATOM 1003 N N . MET A 1 131 ? 12.305 13.375 17.031 1 97.06 131 MET A N 1
ATOM 1004 C CA . MET A 1 131 ? 11.586 13.641 18.266 1 97.06 131 MET A CA 1
ATOM 1005 C C . MET A 1 131 ? 12.547 13.695 19.453 1 97.06 131 MET A C 1
ATOM 1007 O O . MET A 1 131 ? 12.352 14.484 20.391 1 97.06 131 MET A O 1
ATOM 1011 N N . GLU A 1 132 ? 13.594 12.844 19.406 1 96.44 132 GLU A N 1
ATOM 1012 C CA . GLU A 1 132 ? 14.625 12.891 20.438 1 96.44 132 GLU A CA 1
ATOM 1013 C C . GLU A 1 132 ? 15.367 14.227 20.406 1 96.44 132 GLU A C 1
ATOM 1015 O O . GLU A 1 132 ? 15.656 14.805 21.453 1 96.44 132 GLU A O 1
ATOM 1020 N N . ASP A 1 133 ? 15.648 14.664 19.234 1 95.06 133 ASP A N 1
ATOM 1021 C CA . ASP A 1 133 ? 16.312 15.953 19.094 1 95.06 133 ASP A CA 1
ATOM 1022 C C . ASP A 1 133 ? 15.445 17.078 19.625 1 95.06 133 ASP A C 1
ATOM 1024 O O . ASP A 1 133 ? 15.945 18 20.281 1 95.06 133 ASP A O 1
ATOM 1028 N N . GLU A 1 134 ? 14.148 17.016 19.297 1 95.38 134 GLU A N 1
ATOM 1029 C CA . GLU A 1 134 ? 13.219 18.031 19.812 1 95.38 134 GLU A CA 1
ATOM 1030 C C . GLU A 1 134 ? 13.18 18.016 21.328 1 95.38 134 GLU A C 1
ATOM 1032 O O . GLU A 1 134 ? 13.133 19.078 21.969 1 95.38 134 GLU A O 1
ATOM 1037 N N . LYS A 1 135 ? 13.18 16.828 21.891 1 96.44 135 LYS A N 1
ATOM 1038 C CA . LYS A 1 135 ? 13.195 16.672 23.344 1 96.44 135 LYS A CA 1
ATOM 1039 C C . LYS A 1 135 ? 14.422 17.359 23.953 1 96.44 135 LYS A C 1
ATOM 1041 O O . LYS A 1 135 ? 14.312 18.062 24.953 1 96.44 135 LYS A O 1
ATOM 1046 N N . GLU A 1 136 ? 15.555 17.156 23.344 1 96.31 136 GLU A N 1
ATOM 1047 C CA . GLU A 1 136 ? 16.781 17.781 23.812 1 96.31 136 GLU A CA 1
ATOM 1048 C C . GLU A 1 136 ? 16.719 19.297 23.703 1 96.31 136 GLU A C 1
ATOM 1050 O O . GLU A 1 136 ? 17.203 20.016 24.578 1 96.31 136 GLU A O 1
ATOM 1055 N N . HIS A 1 137 ? 16.156 19.734 22.641 1 93.81 137 HIS A N 1
ATOM 1056 C CA . HIS A 1 137 ? 16.016 21.172 22.453 1 93.81 137 HIS A CA 1
ATOM 1057 C C . HIS A 1 137 ? 15.109 21.766 23.531 1 93.81 137 HIS A C 1
ATOM 1059 O O . HIS A 1 137 ? 15.367 22.875 24.016 1 93.81 137 HIS A O 1
ATOM 1065 N N . ILE A 1 138 ? 14.062 21.109 23.875 1 94.81 138 ILE A N 1
ATOM 1066 C CA . ILE A 1 138 ? 13.148 21.578 24.922 1 94.81 138 ILE A CA 1
ATOM 1067 C C . ILE A 1 138 ? 13.891 21.641 26.266 1 94.81 138 ILE A C 1
ATOM 1069 O O . ILE A 1 138 ? 13.703 22.578 27.031 1 94.81 138 ILE A O 1
ATOM 1073 N N . ALA A 1 139 ? 14.711 20.672 26.5 1 94.06 139 ALA A N 1
ATOM 1074 C CA . ALA A 1 139 ? 15.484 20.656 27.734 1 94.06 139 ALA A CA 1
ATOM 1075 C C . ALA A 1 139 ? 16.422 21.844 27.828 1 94.06 139 ALA A C 1
ATOM 1077 O O . ALA A 1 139 ? 16.594 22.438 28.891 1 94.06 139 ALA A O 1
ATOM 1078 N N . PHE A 1 140 ? 16.938 22.219 26.688 1 93.75 140 PHE A N 1
ATOM 1079 C CA . PHE A 1 140 ? 17.953 23.266 26.656 1 93.75 140 PHE A CA 1
ATOM 1080 C C . PHE A 1 140 ? 17.297 24.641 26.547 1 93.75 140 PHE A C 1
ATOM 1082 O O . PHE A 1 140 ? 17.703 25.578 27.234 1 93.75 140 PHE A O 1
ATOM 1089 N N . SER A 1 141 ? 16.25 24.797 25.734 1 89.69 141 SER A N 1
ATOM 1090 C CA . SER A 1 141 ? 15.719 26.109 25.375 1 89.69 141 SER A CA 1
ATOM 1091 C C . SER A 1 141 ? 14.312 26.297 25.953 1 89.69 141 SER A C 1
ATOM 1093 O O . SER A 1 141 ? 13.711 27.359 25.781 1 89.69 141 SER A O 1
ATOM 1095 N N . GLN A 1 142 ? 13.688 25.203 26.562 1 89.88 142 GLN A N 1
ATOM 1096 C CA . GLN A 1 142 ? 12.359 25.219 27.172 1 89.88 142 GLN A CA 1
ATOM 1097 C C . GLN A 1 142 ? 11.266 25.328 26.125 1 89.88 142 GLN A C 1
ATOM 1099 O O . GLN A 1 142 ? 10.141 25.719 26.422 1 89.88 142 GLN A O 1
ATOM 1104 N N . ARG A 1 143 ? 11.688 25.078 24.922 1 89.25 143 ARG A N 1
ATOM 1105 C CA . ARG A 1 143 ? 10.75 25.016 23.797 1 89.25 143 ARG A CA 1
ATOM 1106 C C . ARG A 1 143 ? 11.289 24.109 22.688 1 89.25 143 ARG A C 1
ATOM 1108 O O . ARG A 1 143 ? 12.5 23.938 22.547 1 89.25 143 ARG A O 1
ATOM 1115 N N . PRO A 1 144 ? 10.367 23.5 21.875 1 90.81 144 PRO A N 1
ATOM 1116 C CA . PRO A 1 144 ? 10.875 22.734 20.719 1 90.81 144 PRO A CA 1
ATOM 1117 C C . PRO A 1 144 ? 11.508 23.625 19.656 1 90.81 144 PRO A C 1
ATOM 1119 O O . PRO A 1 144 ? 11.281 24.828 19.641 1 90.81 144 PRO A O 1
ATOM 1122 N N . SER A 1 145 ? 12.336 23.047 18.797 1 88.31 145 SER A N 1
ATOM 1123 C CA . SER A 1 145 ? 12.906 23.781 17.656 1 88.31 145 SER A CA 1
ATOM 1124 C C . SER A 1 145 ? 11.82 24.188 16.672 1 88.31 145 SER A C 1
ATOM 1126 O O . SER A 1 145 ? 11.922 25.234 16.031 1 88.31 145 SER A O 1
ATOM 1128 N N . THR A 1 146 ? 10.789 23.391 16.547 1 89.31 146 THR A N 1
ATOM 1129 C CA . THR A 1 146 ? 9.617 23.734 15.758 1 89.31 146 THR A CA 1
ATOM 1130 C C . THR A 1 146 ? 8.539 24.359 16.641 1 89.31 146 THR A C 1
ATOM 1132 O O . THR A 1 146 ? 8.688 25.5 17.109 1 89.31 146 THR A O 1
ATOM 1135 N N . ASN A 1 147 ? 7.422 23.797 16.906 1 89.81 147 ASN A N 1
ATOM 1136 C CA . ASN A 1 147 ? 6.387 24.188 17.859 1 89.81 147 ASN A CA 1
ATOM 1137 C C . ASN A 1 147 ? 5.676 22.984 18.453 1 89.81 147 ASN A C 1
ATOM 1139 O O . ASN A 1 147 ? 5.898 21.844 18.016 1 89.81 147 ASN A O 1
ATOM 1143 N N . TYR A 1 148 ? 4.961 23.125 19.453 1 94.38 148 TYR A N 1
ATOM 1144 C CA . TYR A 1 148 ? 4.371 22.016 20.203 1 94.38 148 TYR A CA 1
ATOM 1145 C C . TYR A 1 148 ? 3.297 21.328 19.375 1 94.38 148 TYR A C 1
ATOM 1147 O O . TYR A 1 148 ? 2.959 20.172 19.641 1 94.38 148 TYR A O 1
ATOM 1155 N N . TYR A 1 149 ? 2.678 22.062 18.406 1 95.25 149 TYR A N 1
ATOM 1156 C CA . TYR A 1 149 ? 1.749 21.406 17.5 1 95.25 149 TYR A CA 1
ATOM 1157 C C . TYR A 1 149 ? 2.443 20.281 16.734 1 95.25 149 TYR A C 1
ATOM 1159 O O . TYR A 1 149 ? 1.972 19.141 16.719 1 95.25 149 TYR A O 1
ATOM 1167 N N . GLN A 1 150 ? 3.557 20.609 16.094 1 95.56 150 GLN A N 1
ATOM 1168 C CA . GLN A 1 150 ? 4.324 19.641 15.32 1 95.56 150 GLN A CA 1
ATOM 1169 C C . GLN A 1 150 ? 4.914 18.562 16.219 1 95.56 150 GLN A C 1
ATOM 1171 O O . GLN A 1 150 ? 5 17.406 15.82 1 95.56 150 GLN A O 1
ATOM 1176 N N . TYR A 1 151 ? 5.375 19.016 17.391 1 96.88 151 TYR A N 1
ATOM 1177 C CA . TYR A 1 151 ? 5.883 18.062 18.375 1 96.88 151 TYR A CA 1
ATOM 1178 C C . TYR A 1 151 ? 4.824 17.016 18.734 1 96.88 151 TYR A C 1
ATOM 1180 O O . TYR A 1 151 ? 5.105 15.82 18.766 1 96.88 151 TYR A O 1
ATOM 1188 N N . SER A 1 152 ? 3.59 17.453 18.984 1 98.31 152 SER A N 1
ATOM 1189 C CA . SER A 1 152 ? 2.471 16.562 19.297 1 98.31 152 SER A CA 1
ATOM 1190 C C . SER A 1 152 ? 2.152 15.656 18.125 1 98.31 152 SER A C 1
ATOM 1192 O O . SER A 1 152 ? 1.858 14.469 18.312 1 98.31 152 SER A O 1
ATOM 1194 N N . LEU A 1 153 ? 2.186 16.25 16.953 1 98.44 153 LEU A N 1
ATOM 1195 C CA . LEU A 1 153 ? 1.905 15.492 15.734 1 98.44 153 LEU A CA 1
ATOM 1196 C C . LEU A 1 153 ? 2.91 14.359 15.555 1 98.44 153 LEU A C 1
ATOM 1198 O O . LEU A 1 153 ? 2.543 13.258 15.148 1 98.44 153 LEU A O 1
ATOM 1202 N N . GLY A 1 154 ? 4.191 14.609 15.828 1 98.5 154 GLY A N 1
ATOM 1203 C CA . GLY A 1 154 ? 5.219 13.578 15.789 1 98.5 154 GLY A CA 1
ATOM 1204 C C . GLY A 1 154 ? 4.953 12.43 16.75 1 98.5 154 GLY A C 1
ATOM 1205 O O . GLY A 1 154 ? 5.066 11.266 16.375 1 98.5 154 GLY A O 1
ATOM 1206 N N . ILE A 1 155 ? 4.574 12.773 18 1 98.25 155 ILE A N 1
ATOM 1207 C CA . ILE A 1 155 ? 4.242 11.766 19 1 98.25 155 ILE A CA 1
ATOM 1208 C C . ILE A 1 155 ? 3.066 10.922 18.516 1 98.25 155 ILE A C 1
ATOM 1210 O O . ILE A 1 155 ? 3.094 9.695 18.609 1 98.25 155 ILE A O 1
ATOM 1214 N N . LEU A 1 156 ? 2.066 11.617 17.984 1 98.69 156 LEU A N 1
ATOM 1215 C CA . LEU A 1 156 ? 0.869 10.938 17.5 1 98.69 156 LEU A CA 1
ATOM 1216 C C . LEU A 1 156 ? 1.213 9.953 16.391 1 98.69 156 LEU A C 1
ATOM 1218 O O . LEU A 1 156 ? 0.741 8.82 16.391 1 98.69 156 LEU A O 1
ATOM 1222 N N . ALA A 1 157 ? 1.995 10.438 15.391 1 98.75 157 ALA A N 1
ATOM 1223 C CA . ALA A 1 157 ? 2.355 9.609 14.242 1 98.75 157 ALA A CA 1
ATOM 1224 C C . ALA A 1 157 ? 3.104 8.352 14.688 1 98.75 157 ALA A C 1
ATOM 1226 O O . ALA A 1 157 ? 2.822 7.25 14.203 1 98.75 157 ALA A O 1
ATOM 1227 N N . LEU A 1 158 ? 4.098 8.492 15.617 1 98.38 158 LEU A N 1
ATOM 1228 C CA . LEU A 1 158 ? 4.816 7.34 16.141 1 98.38 158 LEU A CA 1
ATOM 1229 C C . LEU A 1 158 ? 3.865 6.383 16.859 1 98.38 158 LEU A C 1
ATOM 1231 O O . LEU A 1 158 ? 3.896 5.176 16.609 1 98.38 158 LEU A O 1
ATOM 1235 N N . CYS A 1 159 ? 3.006 6.957 17.656 1 97.81 159 CYS A N 1
ATOM 1236 C CA . CYS A 1 159 ? 2.107 6.172 18.5 1 97.81 159 CYS A CA 1
ATOM 1237 C C . CYS A 1 159 ? 1.15 5.348 17.641 1 97.81 159 CYS A C 1
ATOM 1239 O O . CYS A 1 159 ? 1.019 4.137 17.844 1 97.81 159 CYS A O 1
ATOM 1241 N N . VAL A 1 160 ? 0.48 5.945 16.641 1 97.81 160 VAL A N 1
ATOM 1242 C CA . VAL A 1 160 ? -0.514 5.238 15.844 1 97.81 160 VAL A CA 1
ATOM 1243 C C . VAL A 1 160 ? 0.176 4.203 14.961 1 97.81 160 VAL A C 1
ATOM 1245 O O . VAL A 1 160 ? -0.47 3.285 14.453 1 97.81 160 VAL A O 1
ATOM 1248 N N . SER A 1 161 ? 1.48 4.363 14.734 1 97.25 161 SER A N 1
ATOM 1249 C CA . SER A 1 161 ? 2.236 3.424 13.914 1 97.25 161 SER A CA 1
ATOM 1250 C C . SER A 1 161 ? 2.773 2.266 14.75 1 97.25 161 SER A C 1
ATOM 1252 O O . SER A 1 161 ? 3.543 1.439 14.25 1 97.25 161 SER A O 1
ATOM 1254 N N . GLY A 1 162 ? 2.494 2.252 16.062 1 94.75 162 GLY A N 1
ATOM 1255 C CA . GLY A 1 162 ? 2.863 1.151 16.938 1 94.75 162 GLY A CA 1
ATOM 1256 C C . GLY A 1 162 ? 4.277 1.262 17.469 1 94.75 162 GLY A C 1
ATOM 1257 O O . GLY A 1 162 ? 4.836 0.285 17.984 1 94.75 162 GLY A O 1
ATOM 1258 N N . VAL A 1 163 ? 4.855 2.365 17.297 1 95.94 163 VAL A N 1
ATOM 1259 C CA . VAL A 1 163 ? 6.199 2.598 17.812 1 95.94 163 VAL A CA 1
ATOM 1260 C C . VAL A 1 163 ? 6.117 3.158 19.234 1 95.94 163 VAL A C 1
ATOM 1262 O O . VAL A 1 163 ? 5.418 4.145 19.484 1 95.94 163 VAL A O 1
ATOM 1265 N N . ARG A 1 164 ? 6.816 2.559 20.141 1 94 164 ARG A N 1
ATOM 1266 C CA . ARG A 1 164 ? 6.824 3.045 21.516 1 94 164 ARG A CA 1
ATOM 1267 C C . ARG A 1 164 ? 7.473 4.426 21.594 1 94 164 ARG A C 1
ATOM 1269 O O . ARG A 1 164 ? 8.602 4.617 21.156 1 94 164 ARG A O 1
ATOM 1276 N N . VAL A 1 165 ? 6.773 5.328 22.172 1 94.81 165 VAL A N 1
ATOM 1277 C CA . VAL A 1 165 ? 7.27 6.688 22.359 1 94.81 165 VAL A CA 1
ATOM 1278 C C . VAL A 1 165 ? 8.078 6.773 23.656 1 94.81 165 VAL A C 1
ATOM 1280 O O . VAL A 1 165 ? 7.621 6.332 24.703 1 94.81 165 VAL A O 1
ATOM 1283 N N . ASN A 1 166 ? 9.281 7.273 23.516 1 94.81 166 ASN A N 1
ATOM 1284 C CA . ASN A 1 166 ? 10.117 7.5 24.703 1 94.81 166 ASN A CA 1
ATOM 1285 C C . ASN A 1 166 ? 9.367 8.281 25.781 1 94.81 166 ASN A C 1
ATOM 1287 O O . ASN A 1 166 ? 8.758 9.32 25.484 1 94.81 166 ASN A O 1
ATOM 1291 N N . ASN A 1 167 ? 9.477 7.867 26.984 1 94.38 167 ASN A N 1
ATOM 1292 C CA . ASN A 1 167 ? 8.758 8.484 28.094 1 94.38 167 ASN A CA 1
ATOM 1293 C C . ASN A 1 167 ? 9.18 9.938 28.297 1 94.38 167 ASN A C 1
ATOM 1295 O O . ASN A 1 167 ? 8.359 10.781 28.672 1 94.38 167 ASN A O 1
ATOM 1299 N N . HIS A 1 168 ? 10.43 10.203 28.078 1 95.5 168 HIS A N 1
ATOM 1300 C CA . HIS A 1 168 ? 10.914 11.57 28.25 1 95.5 168 HIS A CA 1
ATOM 1301 C C . HIS A 1 168 ? 10.32 12.492 27.188 1 95.5 168 HIS A C 1
ATOM 1303 O O . HIS A 1 168 ? 10.102 13.68 27.438 1 95.5 168 HIS A O 1
ATOM 1309 N N . VAL A 1 169 ? 10.062 11.953 26.016 1 96.5 169 VAL A N 1
ATOM 1310 C CA . VAL A 1 169 ? 9.453 12.719 24.938 1 96.5 169 VAL A CA 1
ATOM 1311 C C . VAL A 1 169 ? 8.008 13.062 25.297 1 96.5 169 VAL A C 1
ATOM 1313 O O . VAL A 1 169 ? 7.602 14.219 25.203 1 96.5 169 VAL A O 1
ATOM 1316 N N . SER A 1 170 ? 7.234 12.047 25.734 1 96.56 170 SER A N 1
ATOM 1317 C CA . SER A 1 170 ? 5.844 12.281 26.109 1 96.56 170 SER A CA 1
ATOM 1318 C C . SER A 1 170 ? 5.758 13.18 27.344 1 96.56 170 SER A C 1
ATOM 1320 O O . SER A 1 170 ? 4.848 14.008 27.453 1 96.56 170 SER A O 1
ATOM 1322 N N . ASN A 1 171 ? 6.746 13.055 28.25 1 96 171 ASN A N 1
ATOM 1323 C CA . ASN A 1 171 ? 6.742 13.852 29.469 1 96 171 ASN A CA 1
ATOM 1324 C C . ASN A 1 171 ? 6.949 15.336 29.172 1 96 171 ASN A C 1
ATOM 1326 O O . ASN A 1 171 ? 6.383 16.188 29.859 1 96 171 ASN A O 1
ATOM 1330 N N . LYS A 1 172 ? 7.801 15.602 28.219 1 97.06 172 LYS A N 1
ATOM 1331 C CA . LYS A 1 172 ? 7.992 17 27.828 1 97.06 172 LYS A CA 1
ATOM 1332 C C . LYS A 1 172 ? 6.676 17.625 27.375 1 97.06 172 LYS A C 1
ATOM 1334 O O . LYS A 1 172 ? 6.422 18.797 27.656 1 97.06 172 LYS A O 1
ATOM 1339 N N . LEU A 1 173 ? 5.848 16.859 26.688 1 97.19 173 LEU A N 1
ATOM 1340 C CA . LEU A 1 173 ? 4.555 17.359 26.234 1 97.19 173 LEU A CA 1
ATOM 1341 C C . LEU A 1 173 ? 3.6 17.547 27.406 1 97.19 173 LEU A C 1
ATOM 1343 O O . LEU A 1 173 ? 2.867 18.531 27.469 1 97.19 173 LEU A O 1
ATOM 1347 N N . ILE A 1 174 ? 3.611 16.594 28.359 1 97.31 174 ILE A N 1
ATOM 1348 C CA . ILE A 1 174 ? 2.773 16.656 29.547 1 97.31 174 ILE A CA 1
ATOM 1349 C C . ILE A 1 174 ? 3.102 17.906 30.344 1 97.31 174 ILE A C 1
ATOM 1351 O O . ILE A 1 174 ? 2.201 18.641 30.766 1 97.31 174 ILE A O 1
ATOM 1355 N N . LYS A 1 175 ? 4.367 18.156 30.5 1 96.56 175 LYS A N 1
ATOM 1356 C CA . LYS A 1 175 ? 4.797 19.328 31.266 1 96.56 175 LYS A CA 1
ATOM 1357 C C . LYS A 1 175 ? 4.41 20.625 30.547 1 96.56 175 LYS A C 1
ATOM 1359 O O . LYS A 1 175 ? 4.074 21.625 31.188 1 96.56 175 LYS A O 1
ATOM 1364 N N . ALA A 1 176 ? 4.52 20.625 29.219 1 97.06 176 ALA A N 1
ATOM 1365 C CA . ALA A 1 176 ? 4.109 21.797 28.453 1 97.06 176 ALA A CA 1
ATOM 1366 C C . ALA A 1 176 ? 2.635 22.109 28.672 1 97.06 176 ALA A C 1
ATOM 1368 O O . ALA A 1 176 ? 2.244 23.281 28.719 1 97.06 176 ALA A O 1
ATOM 1369 N N . VAL A 1 177 ? 1.776 21.078 28.781 1 97.31 177 VAL A N 1
ATOM 1370 C CA . VAL A 1 177 ? 0.361 21.266 29.078 1 97.31 177 VAL A CA 1
ATOM 1371 C C . VAL A 1 177 ? 0.204 21.859 30.469 1 97.31 177 VAL A C 1
ATOM 1373 O O . VAL A 1 177 ? -0.541 22.828 30.656 1 97.31 177 VAL A O 1
ATOM 1376 N N . GLU A 1 178 ? 0.93 21.312 31.406 1 95.25 178 GLU A N 1
ATOM 1377 C CA . GLU A 1 178 ? 0.851 21.719 32.812 1 95.25 178 GLU A CA 1
ATOM 1378 C C . GLU A 1 178 ? 1.233 23.188 32.969 1 95.25 178 GLU A C 1
ATOM 1380 O O . GLU A 1 178 ? 0.614 23.922 33.75 1 95.25 178 GLU A O 1
ATOM 1385 N N . HIS A 1 179 ? 2.209 23.578 32.219 1 95 179 HIS A N 1
ATOM 1386 C CA . HIS A 1 179 ? 2.725 24.938 32.375 1 95 179 HIS A CA 1
ATOM 1387 C C . HIS A 1 179 ? 2.053 25.891 31.375 1 95 179 HIS A C 1
ATOM 1389 O O . HIS A 1 179 ? 2.436 27.047 31.281 1 95 179 HIS A O 1
ATOM 1395 N N . GLU A 1 180 ? 1.085 25.422 30.578 1 93.94 180 GLU A N 1
ATOM 1396 C CA . GLU A 1 180 ? 0.29 26.203 29.641 1 93.94 180 GLU A CA 1
ATOM 1397 C C . GLU A 1 180 ? 1.179 26.906 28.609 1 93.94 180 GLU A C 1
ATOM 1399 O O . GLU A 1 180 ? 1.048 28.109 28.391 1 93.94 180 GLU A O 1
ATOM 1404 N N . HIS A 1 181 ? 2.047 26.141 28.047 1 92.44 181 HIS A N 1
ATOM 1405 C CA . HIS A 1 181 ? 3.02 26.672 27.094 1 92.44 181 HIS A CA 1
ATOM 1406 C C . HIS A 1 181 ? 2.428 26.766 25.703 1 92.44 181 HIS A C 1
ATOM 1408 O O . HIS A 1 181 ? 3.076 27.266 24.781 1 92.44 181 HIS A O 1
ATOM 1414 N N . PHE A 1 182 ? 1.174 26.328 25.5 1 93.5 182 PHE A N 1
ATOM 1415 C CA . PHE A 1 182 ? 0.584 26.312 24.172 1 93.5 182 PHE A CA 1
ATOM 1416 C C . PHE A 1 182 ? -0.035 27.656 23.844 1 93.5 182 PHE A C 1
ATOM 1418 O O . PHE A 1 182 ? -1.253 27.828 23.922 1 93.5 182 PHE A O 1
ATOM 1425 N N . LYS A 1 183 ? 0.826 28.531 23.422 1 84.69 183 LYS A N 1
ATOM 1426 C CA . LYS A 1 183 ? 0.364 29.891 23.141 1 84.69 183 LYS A CA 1
ATOM 1427 C C . LYS A 1 183 ? 0.857 30.359 21.781 1 84.69 183 LYS A C 1
ATOM 1429 O O . LYS A 1 183 ? 1.852 29.859 21.266 1 84.69 183 LYS A O 1
ATOM 1434 N N . HIS A 1 184 ? 0.12 31.094 21.141 1 74.62 184 HIS A N 1
ATOM 1435 C CA . HIS A 1 184 ? 0.491 31.922 20 1 74.62 184 HIS A CA 1
ATOM 1436 C C . HIS A 1 184 ? 0.393 33.406 20.344 1 74.62 184 HIS A C 1
ATOM 1438 O O . HIS A 1 184 ? -0.704 33.969 20.375 1 74.62 184 HIS A O 1
ATOM 1444 N N . GLY A 1 185 ? 1.53 34.031 20.547 1 67.56 185 GLY A N 1
ATOM 1445 C CA . GLY A 1 185 ? 1.478 35.344 21.156 1 67.56 185 GLY A CA 1
ATOM 1446 C C . GLY A 1 185 ? 0.881 35.312 22.562 1 67.56 185 GLY A C 1
ATOM 1447 O O . GLY A 1 185 ? 1.337 34.594 23.422 1 67.56 185 GLY A O 1
ATOM 1448 N N . ASP A 1 186 ? -0.213 36.062 22.688 1 69.31 186 ASP A N 1
ATOM 1449 C CA . ASP A 1 186 ? -0.858 36.156 23.984 1 69.31 186 ASP A CA 1
ATOM 1450 C C . ASP A 1 186 ? -2.113 35.281 24.047 1 69.31 186 ASP A C 1
ATOM 1452 O O . ASP A 1 186 ? -2.779 35.219 25.078 1 69.31 186 ASP A O 1
ATOM 1456 N N . SER A 1 187 ? -2.25 34.531 23.016 1 79.81 187 SER A N 1
ATOM 1457 C CA . SER A 1 187 ? -3.5 33.781 22.953 1 79.81 187 SER A CA 1
ATOM 1458 C C . SER A 1 187 ? -3.242 32.25 23.047 1 79.81 187 SER A C 1
ATOM 1460 O O . SER A 1 187 ? -2.176 31.797 22.641 1 79.81 187 SER A O 1
ATOM 1462 N N . VAL A 1 188 ? -4.223 31.594 23.578 1 89.56 188 VAL A N 1
ATOM 1463 C CA . VAL A 1 188 ? -4.188 30.141 23.719 1 89.56 188 VAL A CA 1
ATOM 1464 C C . VAL A 1 188 ? -4.332 29.484 22.344 1 89.56 188 VAL A C 1
ATOM 1466 O O . VAL A 1 188 ? -5.148 29.922 21.531 1 89.56 188 VAL A O 1
ATOM 1469 N N . SER A 1 189 ? -3.445 28.578 22.031 1 92.38 189 SER A N 1
ATOM 1470 C CA . SER A 1 189 ? -3.514 27.875 20.766 1 92.38 189 SER A CA 1
ATOM 1471 C C . SER A 1 189 ? -4.379 26.609 20.859 1 92.38 189 SER A C 1
ATOM 1473 O O . SER A 1 189 ? -3.896 25.562 21.266 1 92.38 189 SER A O 1
ATOM 1475 N N . ILE A 1 190 ? -5.574 26.641 20.406 1 95.94 190 ILE A N 1
ATOM 1476 C CA . ILE A 1 190 ? -6.539 25.562 20.5 1 95.94 190 ILE A CA 1
ATOM 1477 C C . ILE A 1 190 ? -6.105 24.391 19.625 1 95.94 190 ILE A C 1
ATOM 1479 O O . ILE A 1 190 ? -6.27 23.219 19.984 1 95.94 190 ILE A O 1
ATOM 1483 N N . ASP A 1 191 ? -5.535 24.719 18.422 1 95.88 191 ASP A N 1
ATOM 1484 C CA . ASP A 1 191 ? -5.039 23.688 17.531 1 95.88 191 ASP A CA 1
ATOM 1485 C C . ASP A 1 191 ? -3.984 22.828 18.219 1 95.88 191 ASP A C 1
ATOM 1487 O O . ASP A 1 191 ? -3.996 21.594 18.094 1 95.88 191 ASP A O 1
ATOM 1491 N N . THR A 1 192 ? -3.078 23.453 18.906 1 97.06 192 THR A N 1
ATOM 1492 C CA . THR A 1 192 ? -2 22.75 19.594 1 97.06 192 THR A CA 1
ATOM 1493 C C . THR A 1 192 ? -2.553 21.875 20.719 1 97.06 192 THR A C 1
ATOM 1495 O O . THR A 1 192 ? -2.129 20.734 20.891 1 97.06 192 THR A O 1
ATOM 1498 N N . TYR A 1 193 ? -3.494 22.453 21.484 1 98.31 193 TYR A N 1
ATOM 1499 C CA . TYR A 1 193 ? -4.129 21.656 22.531 1 98.31 193 TYR A CA 1
ATOM 1500 C C . TYR A 1 193 ? -4.812 20.422 21.953 1 98.31 193 TYR A C 1
ATOM 1502 O O . TYR A 1 193 ? -4.727 19.328 22.5 1 98.31 193 TYR A O 1
ATOM 1510 N N . ALA A 1 194 ? -5.52 20.641 20.859 1 98.81 194 ALA A N 1
ATOM 1511 C CA . ALA A 1 194 ? -6.223 19.531 20.219 1 98.81 194 ALA A CA 1
ATOM 1512 C C . ALA A 1 194 ? -5.25 18.438 19.781 1 98.81 194 ALA A C 1
ATOM 1514 O O . ALA A 1 194 ? -5.469 17.25 20.078 1 98.81 194 ALA A O 1
ATOM 1515 N N . MET A 1 195 ? -4.172 18.828 19.125 1 98.62 195 MET A N 1
ATOM 1516 C CA . MET A 1 195 ? -3.191 17.859 18.641 1 98.62 195 MET A CA 1
ATOM 1517 C C . MET A 1 195 ? -2.504 17.156 19.812 1 98.62 195 MET A C 1
ATOM 1519 O O . MET A 1 195 ? -2.293 15.945 19.766 1 98.62 195 MET A O 1
ATOM 1523 N N . ALA A 1 196 ? -2.186 17.922 20.844 1 98.69 196 ALA A N 1
ATOM 1524 C CA . ALA A 1 196 ? -1.593 17.344 22.047 1 98.69 196 ALA A CA 1
ATOM 1525 C C . ALA A 1 196 ? -2.543 16.344 22.688 1 98.69 196 ALA A C 1
ATOM 1527 O O . ALA A 1 196 ? -2.113 15.289 23.172 1 98.69 196 ALA A O 1
ATOM 1528 N N . GLY A 1 197 ? -3.814 16.719 22.719 1 98.81 197 GLY A N 1
ATOM 1529 C CA . GLY A 1 197 ? -4.801 15.805 23.266 1 98.81 197 GLY A CA 1
ATOM 1530 C C . GLY A 1 197 ? -4.855 14.477 22.531 1 98.81 197 GLY A C 1
ATOM 1531 O O . GLY A 1 197 ? -4.863 13.414 23.156 1 98.81 197 GLY A O 1
ATOM 1532 N N . MET A 1 198 ? -4.883 14.5 21.219 1 98.81 198 MET A N 1
ATOM 1533 C CA . MET A 1 198 ? -4.902 13.281 20.422 1 98.81 198 MET A CA 1
ATOM 1534 C C . MET A 1 198 ? -3.623 12.469 20.625 1 98.81 198 MET A C 1
ATOM 1536 O O . MET A 1 198 ? -3.674 11.25 20.781 1 98.81 198 MET A O 1
ATOM 1540 N N . ALA A 1 199 ? -2.477 13.148 20.656 1 98.56 199 ALA A N 1
ATOM 1541 C CA . ALA A 1 199 ? -1.191 12.484 20.844 1 98.56 199 ALA A CA 1
ATOM 1542 C C . ALA A 1 199 ? -1.129 11.773 22.188 1 98.56 199 ALA A C 1
ATOM 1544 O O . ALA A 1 199 ? -0.804 10.586 22.25 1 98.56 199 ALA A O 1
ATOM 1545 N N . LEU A 1 200 ? -1.466 12.492 23.25 1 98.12 200 LEU A N 1
ATOM 1546 C CA . LEU A 1 200 ? -1.359 11.945 24.594 1 98.12 200 LEU A CA 1
ATOM 1547 C C . LEU A 1 200 ? -2.408 10.859 24.828 1 98.12 200 LEU A C 1
ATOM 1549 O O . LEU A 1 200 ? -2.16 9.891 25.547 1 98.12 200 LEU A O 1
ATOM 1553 N N . GLN A 1 201 ? -3.592 11.039 24.234 1 98.12 201 GLN A N 1
ATOM 1554 C CA . GLN A 1 201 ? -4.594 9.984 24.328 1 98.12 201 GLN A CA 1
ATOM 1555 C C . GLN A 1 201 ? -4.102 8.695 23.672 1 98.12 201 GLN A C 1
ATOM 1557 O O . GLN A 1 201 ? -4.34 7.602 24.188 1 98.12 201 GLN A O 1
ATOM 1562 N N . CYS A 1 202 ? -3.469 8.844 22.516 1 97.88 202 CYS A N 1
ATOM 1563 C CA . CYS A 1 202 ? -2.891 7.684 21.844 1 97.88 202 CYS A CA 1
ATOM 1564 C C . CYS A 1 202 ? -1.887 6.98 22.75 1 97.88 202 CYS A C 1
ATOM 1566 O O . CYS A 1 202 ? -1.908 5.754 22.875 1 97.88 202 CYS A O 1
ATOM 1568 N N . VAL A 1 203 ? -1.009 7.754 23.391 1 97 203 VAL A N 1
ATOM 1569 C CA . VAL A 1 203 ? 0.019 7.223 24.281 1 97 203 VAL A CA 1
ATOM 1570 C C . VAL A 1 203 ? -0.637 6.496 25.453 1 97 203 VAL A C 1
ATOM 1572 O O . VAL A 1 203 ? -0.187 5.418 25.844 1 97 203 VAL A O 1
ATOM 1575 N N . LYS A 1 204 ? -1.653 7.051 25.984 1 95.62 204 LYS A N 1
ATOM 1576 C CA . LYS A 1 204 ? -2.381 6.441 27.094 1 95.62 204 LYS A CA 1
ATOM 1577 C C . LYS A 1 204 ? -2.982 5.102 26.688 1 95.62 204 LYS A C 1
ATOM 1579 O O . LYS A 1 204 ? -2.828 4.105 27.391 1 95.62 204 LYS A O 1
ATOM 1584 N N . THR A 1 205 ? -3.648 5.07 25.547 1 94.69 205 THR A N 1
ATOM 1585 C CA . THR A 1 205 ? -4.363 3.887 25.078 1 94.69 205 THR A CA 1
ATOM 1586 C C . THR A 1 205 ? -3.383 2.775 24.719 1 94.69 205 THR A C 1
ATOM 1588 O O . THR A 1 205 ? -3.68 1.594 24.891 1 94.69 205 THR A O 1
ATOM 1591 N N . ALA A 1 206 ? -2.236 3.146 24.203 1 91.81 206 ALA A N 1
ATOM 1592 C CA . ALA A 1 206 ? -1.23 2.176 23.781 1 91.81 206 ALA A CA 1
ATOM 1593 C C . ALA A 1 206 ? -0.505 1.575 24.969 1 91.81 206 ALA A C 1
ATOM 1595 O O . ALA A 1 206 ? 0.18 0.557 24.844 1 91.81 206 ALA A O 1
ATOM 1596 N N . GLY A 1 207 ? -0.642 2.174 26.109 1 86.25 207 GLY A N 1
ATOM 1597 C CA . GLY A 1 207 ? 0.001 1.683 27.312 1 86.25 207 GLY A CA 1
ATOM 1598 C C . GLY A 1 207 ? 1.479 2.02 27.391 1 86.25 207 GLY A C 1
ATOM 1599 O O . GLY A 1 207 ? 2.25 1.319 28.047 1 86.25 207 GLY A O 1
ATOM 1600 N N . PHE A 1 208 ? 1.902 2.939 26.703 1 76.06 208 PHE A N 1
ATOM 1601 C CA . PHE A 1 208 ? 3.311 3.314 26.656 1 76.06 208 PHE A CA 1
ATOM 1602 C C . PHE A 1 208 ? 3.703 4.113 27.891 1 76.06 208 PHE A C 1
ATOM 1604 O O . PHE A 1 208 ? 4.879 4.414 28.094 1 76.06 208 PHE A O 1
ATOM 1611 N N . HIS A 1 209 ? 2.826 4.367 28.828 1 69.56 209 HIS A N 1
ATOM 1612 C CA . HIS A 1 209 ? 3.109 5.23 29.969 1 69.56 209 HIS A CA 1
ATOM 1613 C C . HIS A 1 209 ? 3.561 4.414 31.172 1 69.56 209 HIS A C 1
ATOM 1615 O O . HIS A 1 209 ? 2.736 3.809 31.859 1 69.56 209 HIS A O 1
ATOM 1621 N N . VAL A 1 210 ? 4.711 4.148 31.188 1 62.31 210 VAL A N 1
ATOM 1622 C CA . VAL A 1 210 ? 5.188 3.342 32.312 1 62.31 210 VAL A CA 1
ATOM 1623 C C . VAL A 1 210 ? 5.203 4.18 33.594 1 62.31 210 VAL A C 1
ATOM 1625 O O . VAL A 1 210 ? 4.785 3.715 34.656 1 62.31 210 VAL A O 1
ATOM 1628 N N . HIS A 1 211 ? 5.652 5.441 33.438 1 67.12 211 HIS A N 1
ATOM 1629 C CA . HIS A 1 211 ? 5.797 6.328 34.594 1 67.12 211 HIS A CA 1
ATOM 1630 C C . HIS A 1 211 ? 4.938 7.578 34.438 1 67.12 211 HIS A C 1
ATOM 1632 O O . HIS A 1 211 ? 4.875 8.156 33.344 1 67.12 211 HIS A O 1
ATOM 1638 N N . GLY A 1 212 ? 3.941 7.828 35.344 1 81 212 GLY A N 1
ATOM 1639 C CA . GLY A 1 212 ? 3.297 9.133 35.375 1 81 212 GLY A CA 1
ATOM 1640 C C . GLY A 1 212 ? 1.876 9.117 34.844 1 81 212 GLY A C 1
ATOM 1641 O O . GLY A 1 212 ? 1.449 10.062 34.188 1 81 212 GLY A O 1
ATOM 1642 N N . ALA A 1 213 ? 1.264 7.922 34.969 1 88.06 213 ALA A N 1
ATOM 1643 C CA . ALA A 1 213 ? -0.122 7.777 34.531 1 88.06 213 ALA A CA 1
ATOM 1644 C C . ALA A 1 213 ? -0.998 8.883 35.125 1 88.06 213 ALA A C 1
ATOM 1646 O O . ALA A 1 213 ? -1.893 9.398 34.438 1 88.06 213 ALA A O 1
ATOM 1647 N N . ALA A 1 214 ? -0.66 9.281 36.312 1 92.5 214 ALA A N 1
ATOM 1648 C CA . ALA A 1 214 ? -1.444 10.336 36.938 1 92.5 214 ALA A CA 1
ATOM 1649 C C . ALA A 1 214 ? -1.253 11.672 36.219 1 92.5 214 ALA A C 1
ATOM 1651 O O . ALA A 1 214 ? -2.223 12.383 35.969 1 92.5 214 ALA A O 1
ATOM 1652 N N . GLU A 1 215 ? -0.017 12.031 35.969 1 95.06 215 GLU A N 1
ATOM 1653 C CA . GLU A 1 215 ? 0.283 13.281 35.281 1 95.06 215 GLU A CA 1
ATOM 1654 C C . GLU A 1 215 ? -0.329 13.305 33.875 1 95.06 215 GLU A C 1
ATOM 1656 O O . GLU A 1 215 ? -0.809 14.344 33.438 1 95.06 215 GLU A O 1
ATOM 1661 N N . LEU A 1 216 ? -0.25 12.18 33.219 1 96.19 216 LEU A N 1
ATOM 1662 C CA . LEU A 1 216 ? -0.848 12.055 31.906 1 96.19 216 LEU A CA 1
ATOM 1663 C C . LEU A 1 216 ? -2.354 12.289 31.953 1 96.19 216 LEU A C 1
ATOM 1665 O O . LEU A 1 216 ? -2.902 13.016 31.125 1 96.19 216 LEU A O 1
ATOM 1669 N N . ASN A 1 217 ? -3.012 11.719 32.969 1 96.19 217 ASN A N 1
ATOM 1670 C CA . ASN A 1 217 ? -4.453 11.891 33.125 1 96.19 217 ASN A CA 1
ATOM 1671 C C . ASN A 1 217 ? -4.812 13.336 33.438 1 96.19 217 ASN A C 1
ATOM 1673 O O . ASN A 1 217 ? -5.82 13.852 32.938 1 96.19 217 ASN A O 1
ATOM 1677 N N . ILE A 1 218 ? -4.004 13.938 34.25 1 97.31 218 ILE A N 1
ATOM 1678 C CA . ILE A 1 218 ? -4.234 15.336 34.594 1 97.31 218 ILE A CA 1
ATOM 1679 C C . ILE A 1 218 ? -4.07 16.203 33.344 1 97.31 218 ILE A C 1
ATOM 1681 O O . ILE A 1 218 ? -4.863 17.109 33.094 1 97.31 218 ILE A O 1
ATOM 1685 N N . ALA A 1 219 ? -3.02 15.922 32.562 1 97.69 219 ALA A N 1
ATOM 1686 C CA . ALA A 1 219 ? -2.787 16.656 31.312 1 97.69 219 ALA A CA 1
ATOM 1687 C C . ALA A 1 219 ? -3.977 16.531 30.375 1 97.69 219 ALA A C 1
ATOM 1689 O O . ALA A 1 219 ? -4.426 17.516 29.797 1 97.69 219 ALA A O 1
ATOM 1690 N N . LEU A 1 220 ? -4.488 15.312 30.203 1 98.25 220 LEU A N 1
ATOM 1691 C CA . LEU A 1 220 ? -5.625 15.07 29.328 1 98.25 220 LEU A CA 1
ATOM 1692 C C . LEU A 1 220 ? -6.867 15.797 29.828 1 98.25 220 LEU A C 1
ATOM 1694 O O . LEU A 1 220 ? -7.617 16.375 29.031 1 98.25 220 LEU A O 1
ATOM 1698 N N . SER A 1 221 ? -7.059 15.805 31.125 1 97.94 221 SER A N 1
ATOM 1699 C CA . SER A 1 221 ? -8.18 16.531 31.703 1 97.94 221 SER A CA 1
ATOM 1700 C C . SER A 1 221 ? -8.055 18.031 31.469 1 97.94 221 SER A C 1
ATOM 1702 O O . SER A 1 221 ? -9.039 18.703 31.172 1 97.94 221 SER A O 1
ATOM 1704 N N . THR A 1 222 ? -6.855 18.5 31.641 1 98.19 222 THR A N 1
ATOM 1705 C CA . THR A 1 222 ? -6.59 19.922 31.422 1 98.19 222 THR A CA 1
ATOM 1706 C C . THR A 1 222 ? -6.875 20.297 29.969 1 98.19 222 THR A C 1
ATOM 1708 O O . THR A 1 222 ? -7.48 21.344 29.688 1 98.19 222 THR A O 1
ATOM 1711 N N . ILE A 1 223 ? -6.414 19.469 29.031 1 98.56 223 ILE A N 1
ATOM 1712 C CA . ILE A 1 223 ? -6.633 19.719 27.609 1 98.56 223 ILE A CA 1
ATOM 1713 C C . ILE A 1 223 ? -8.133 19.75 27.312 1 98.56 223 ILE A C 1
ATOM 1715 O O . ILE A 1 223 ? -8.617 20.656 26.641 1 98.56 223 ILE A O 1
ATOM 1719 N N . LYS A 1 224 ? -8.875 18.781 27.828 1 98 224 LYS A N 1
ATOM 1720 C CA . LYS A 1 224 ? -10.312 18.734 27.625 1 98 224 LYS A CA 1
ATOM 1721 C C . LYS A 1 224 ? -10.992 20 28.125 1 98 224 LYS A C 1
ATOM 1723 O O . LYS A 1 224 ? -11.883 20.547 27.469 1 98 224 LYS A O 1
ATOM 1728 N N . GLN A 1 225 ? -10.539 20.453 29.281 1 97.62 225 GLN A N 1
ATOM 1729 C CA . GLN A 1 225 ? -11.094 21.672 29.875 1 97.62 225 GLN A CA 1
ATOM 1730 C C . GLN A 1 225 ? -10.805 22.891 29 1 97.62 225 GLN A C 1
ATOM 1732 O O . GLN A 1 225 ? -11.68 23.719 28.781 1 97.62 225 GLN A O 1
ATOM 1737 N N . LYS A 1 226 ? -9.562 22.984 28.531 1 97.69 226 LYS A N 1
ATOM 1738 C CA . LYS A 1 226 ? -9.18 24.125 27.672 1 97.69 226 LYS A CA 1
ATOM 1739 C C . LYS A 1 226 ? -10.008 24.141 26.391 1 97.69 226 LYS A C 1
ATOM 1741 O O . LYS A 1 226 ? -10.438 25.203 25.953 1 97.69 226 LYS A O 1
ATOM 1746 N N . LEU A 1 227 ? -10.234 22.953 25.781 1 98.25 227 LEU A N 1
ATOM 1747 C CA . LEU A 1 227 ? -11.016 22.875 24.547 1 98.25 227 LEU A CA 1
ATOM 1748 C C . LEU A 1 227 ? -12.477 23.219 24.812 1 98.25 227 LEU A C 1
ATOM 1750 O O . LEU A 1 227 ? -13.086 23.969 24.047 1 98.25 227 LEU A O 1
ATOM 1754 N N . THR A 1 228 ? -13.039 22.766 25.891 1 96.94 228 THR A N 1
ATOM 1755 C CA . THR A 1 228 ? -14.438 23 26.219 1 96.94 228 THR A CA 1
ATOM 1756 C C . THR A 1 228 ? -14.672 24.469 26.562 1 96.94 228 THR A C 1
ATOM 1758 O O . THR A 1 228 ? -15.695 25.047 26.188 1 96.94 228 THR A O 1
ATOM 1761 N N . THR A 1 229 ? -13.703 25.062 27.266 1 96.19 229 THR A N 1
ATOM 1762 C CA . THR A 1 229 ? -13.82 26.453 27.672 1 96.19 229 THR A CA 1
ATOM 1763 C C . THR A 1 229 ? -13.695 27.375 26.469 1 96.19 229 THR A C 1
ATOM 1765 O O . THR A 1 229 ? -14.219 28.5 26.484 1 96.19 229 THR A O 1
ATOM 1768 N N . ALA A 1 230 ? -13.055 26.906 25.453 1 96.31 230 ALA A N 1
ATOM 1769 C CA . ALA A 1 230 ? -12.82 27.734 24.266 1 96.31 230 ALA A CA 1
ATOM 1770 C C . ALA A 1 230 ? -14.031 27.688 23.328 1 96.31 230 ALA A C 1
ATOM 1772 O O . ALA A 1 230 ? -14.023 28.312 22.266 1 96.31 230 ALA A O 1
ATOM 1773 N N . ARG A 1 231 ? -15.094 27 23.672 1 96.81 231 ARG A N 1
ATOM 1774 C CA . ARG A 1 231 ? -16.297 26.922 22.859 1 96.81 231 ARG A CA 1
ATOM 1775 C C . ARG A 1 231 ? -17.031 28.266 22.844 1 96.81 231 ARG A C 1
ATOM 1777 O O . ARG A 1 231 ? -17.297 28.859 23.891 1 96.81 231 ARG A O 1
ATOM 1784 N N . ARG A 1 232 ? -17.281 28.75 21.703 1 96.44 232 ARG A N 1
ATOM 1785 C CA . ARG A 1 232 ? -18.016 30 21.516 1 96.44 232 ARG A CA 1
ATOM 1786 C C . ARG A 1 232 ? -19.516 29.75 21.453 1 96.44 232 ARG A C 1
ATOM 1788 O O . ARG A 1 232 ? -19.953 28.609 21.297 1 96.44 232 ARG A O 1
ATOM 1795 N N . ALA A 1 233 ? -20.219 30.844 21.5 1 96.19 233 ALA A N 1
ATOM 1796 C CA . ALA A 1 233 ? -21.672 30.781 21.453 1 96.19 233 ALA A CA 1
ATOM 1797 C C . ALA A 1 233 ? -22.156 30.234 20.109 1 96.19 233 ALA A C 1
ATOM 1799 O O . ALA A 1 233 ? -23.188 29.578 20.047 1 96.19 233 ALA A O 1
ATOM 1800 N N . ASP A 1 234 ? -21.391 30.422 19.078 1 96.25 234 ASP A N 1
ATOM 1801 C CA . ASP A 1 234 ? -21.812 30 17.734 1 96.25 234 ASP A CA 1
ATOM 1802 C C . ASP A 1 234 ? -21.438 28.531 17.484 1 96.25 234 ASP A C 1
ATOM 1804 O O . ASP A 1 234 ? -21.625 28.031 16.375 1 96.25 234 ASP A O 1
ATOM 1808 N N . GLY A 1 235 ? -20.844 27.875 18.469 1 97.38 235 GLY A N 1
ATOM 1809 C CA . GLY A 1 235 ? -20.562 26.438 18.391 1 97.38 235 GLY A CA 1
ATOM 1810 C C . GLY A 1 235 ? -19.109 26.141 18.078 1 97.38 235 GLY A C 1
ATOM 1811 O O . GLY A 1 235 ? -18.656 25 18.281 1 97.38 235 GLY A O 1
ATOM 1812 N N . HIS A 1 236 ? -18.406 27.094 17.547 1 97.44 236 HIS A N 1
ATOM 1813 C CA . HIS A 1 236 ? -17 26.859 17.203 1 97.44 236 HIS A CA 1
ATOM 1814 C C . HIS A 1 236 ? -16.156 26.734 18.469 1 97.44 236 HIS A C 1
ATOM 1816 O O . HIS A 1 236 ? -16.484 27.297 19.516 1 97.44 236 HIS A O 1
ATOM 1822 N N . ILE A 1 237 ? -15.156 26.031 18.422 1 97.62 237 ILE A N 1
ATOM 1823 C CA . ILE A 1 237 ? -14.156 25.922 19.469 1 97.62 237 ILE A CA 1
ATOM 1824 C C . ILE A 1 237 ? -12.875 26.656 19.047 1 97.62 237 ILE A C 1
ATOM 1826 O O . ILE A 1 237 ? -12.188 26.203 18.125 1 97.62 237 ILE A O 1
ATOM 1830 N N . GLY A 1 238 ? -12.516 27.672 19.812 1 94.31 238 GLY A N 1
ATOM 1831 C CA . GLY A 1 238 ? -11.516 28.578 19.266 1 94.31 238 GLY A CA 1
ATOM 1832 C C . GLY A 1 238 ? -12.031 29.391 18.094 1 94.31 238 GLY A C 1
ATOM 1833 O O . GLY A 1 238 ? -12.953 30.188 18.234 1 94.31 238 GLY A O 1
ATOM 1834 N N . ASN A 1 239 ? -11.586 29.078 16.938 1 90.38 239 ASN A N 1
ATOM 1835 C CA . ASN A 1 239 ? -12.117 29.719 15.734 1 90.38 239 ASN A CA 1
ATOM 1836 C C . ASN A 1 239 ? -12.609 28.688 14.719 1 90.38 239 ASN A C 1
ATOM 1838 O O . ASN A 1 239 ? -12.742 27.5 15.039 1 90.38 239 ASN A O 1
ATOM 1842 N N . GLU A 1 240 ? -13.016 29.094 13.562 1 92.62 240 GLU A N 1
ATOM 1843 C CA . GLU A 1 240 ? -13.594 28.219 12.539 1 92.62 240 GLU A CA 1
ATOM 1844 C C . GLU A 1 240 ? -12.602 27.141 12.102 1 92.62 240 GLU A C 1
ATOM 1846 O O . GLU A 1 240 ? -12.992 26.016 11.805 1 92.62 240 GLU A O 1
ATOM 1851 N N . PHE A 1 241 ? -11.359 27.453 12.156 1 93.19 241 PHE A N 1
ATOM 1852 C CA . PHE A 1 241 ? -10.344 26.594 11.562 1 93.19 241 PHE A CA 1
ATOM 1853 C C . PHE A 1 241 ? -9.734 25.672 12.609 1 93.19 241 PHE A C 1
ATOM 1855 O O . PHE A 1 241 ? -9.078 24.672 12.266 1 93.19 241 PHE A O 1
ATOM 1862 N N . SER A 1 2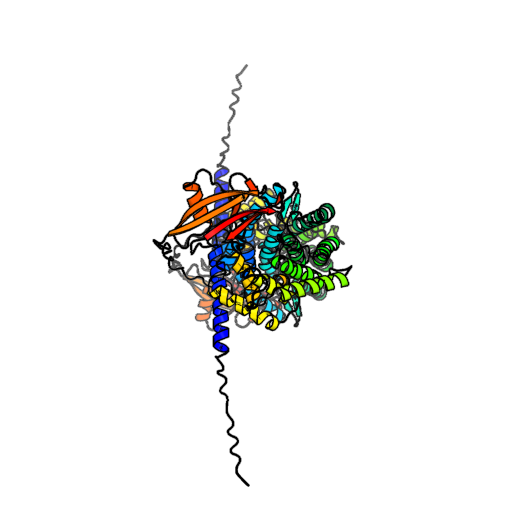42 ? -9.945 25.906 13.898 1 95.94 242 SER A N 1
ATOM 1863 C CA . SER A 1 242 ? -9.453 25.031 14.953 1 95.94 242 SER A CA 1
ATOM 1864 C C . SER A 1 242 ? -10.531 24.047 15.391 1 95.94 242 SER A C 1
ATOM 1866 O O . SER A 1 242 ? -10.234 23.047 16.062 1 95.94 242 SER A O 1
ATOM 1868 N N . THR A 1 243 ? -11.742 24.281 14.992 1 97.94 243 THR A N 1
ATOM 1869 C CA . THR A 1 243 ? -12.883 23.5 15.469 1 97.94 243 THR A CA 1
ATOM 1870 C C . THR A 1 243 ? -12.766 22.047 15.039 1 97.94 243 THR A C 1
ATOM 1872 O O . THR A 1 243 ? -13.07 21.141 15.82 1 97.94 243 THR A O 1
ATOM 1875 N N . GLY A 1 244 ? -12.359 21.828 13.797 1 98.38 244 GLY A N 1
ATOM 1876 C CA . GLY A 1 244 ? -12.211 20.469 13.305 1 98.38 244 GLY A CA 1
ATOM 1877 C C . GLY A 1 244 ? -11.273 19.625 14.141 1 98.38 244 GLY A C 1
ATOM 1878 O O . GLY A 1 244 ? -11.625 18.516 14.562 1 98.38 244 GLY A O 1
ATOM 1879 N N . LEU A 1 245 ? -10.086 20.125 14.414 1 98.56 245 LEU A N 1
ATOM 1880 C CA . LEU A 1 245 ? -9.102 19.422 15.227 1 98.56 245 LEU A CA 1
ATOM 1881 C C . LEU A 1 245 ? -9.594 19.266 16.672 1 98.56 245 LEU A C 1
ATOM 1883 O O . LEU A 1 245 ? -9.375 18.219 17.297 1 98.56 245 LEU A O 1
ATOM 1887 N N . ALA A 1 246 ? -10.258 20.328 17.172 1 98.75 246 ALA A N 1
ATOM 1888 C CA . ALA A 1 246 ? -10.766 20.281 18.531 1 98.75 246 ALA A CA 1
ATOM 1889 C C . ALA A 1 246 ? -11.797 19.156 18.703 1 98.75 246 ALA A C 1
ATOM 1891 O O . ALA A 1 246 ? -11.75 18.406 19.672 1 98.75 246 ALA A O 1
ATOM 1892 N N . VAL A 1 247 ? -12.688 19.078 17.75 1 98.81 247 VAL A N 1
ATOM 1893 C CA . VAL A 1 247 ? -13.719 18.047 17.812 1 98.81 247 VAL A CA 1
ATOM 1894 C C . VAL A 1 247 ? -13.07 16.656 17.703 1 98.81 247 VAL A C 1
ATOM 1896 O O . VAL A 1 247 ? -13.438 15.742 18.438 1 98.81 247 VAL A O 1
ATOM 1899 N N . GLN A 1 248 ? -12.117 16.484 16.797 1 98.81 248 GLN A N 1
ATOM 1900 C CA . GLN A 1 248 ? -11.391 15.219 16.688 1 98.81 248 GLN A CA 1
ATOM 1901 C C . GLN A 1 248 ? -10.766 14.836 18.031 1 98.81 248 GLN A C 1
ATOM 1903 O O . GLN A 1 248 ? -10.867 13.688 18.469 1 98.81 248 GLN A O 1
ATOM 1908 N N . ALA A 1 249 ? -10.156 15.812 18.688 1 98.88 249 ALA A N 1
ATOM 1909 C CA . ALA A 1 249 ? -9.477 15.562 19.953 1 98.88 249 ALA A CA 1
ATOM 1910 C C . ALA A 1 249 ? -10.477 15.156 21.031 1 98.88 249 ALA A C 1
ATOM 1912 O O . ALA A 1 249 ? -10.242 14.195 21.781 1 98.88 249 ALA A O 1
ATOM 1913 N N . LEU A 1 250 ? -11.562 15.914 21.109 1 98.75 250 LEU A N 1
ATOM 1914 C CA . LEU A 1 250 ? -12.578 15.609 22.109 1 98.75 250 LEU A CA 1
ATOM 1915 C C . LEU A 1 250 ? -13.125 14.203 21.906 1 98.75 250 LEU A C 1
ATOM 1917 O O . LEU A 1 250 ? -13.266 13.445 22.875 1 98.75 250 LEU A O 1
ATOM 1921 N N . LEU A 1 251 ? -13.406 13.859 20.672 1 98.44 251 LEU A N 1
ATOM 1922 C CA . LEU A 1 251 ? -13.898 12.516 20.375 1 98.44 251 LEU A CA 1
ATOM 1923 C C . LEU A 1 251 ? -12.852 11.461 20.734 1 98.44 251 LEU A C 1
ATOM 1925 O O . LEU A 1 251 ? -13.172 10.438 21.344 1 98.44 251 LEU A O 1
ATOM 1929 N N . ALA A 1 252 ? -11.602 11.703 20.344 1 98.25 252 ALA A N 1
ATOM 1930 C CA . ALA A 1 252 ? -10.516 10.781 20.641 1 98.25 252 ALA A CA 1
ATOM 1931 C C . ALA A 1 252 ? -10.359 10.57 22.141 1 98.25 252 ALA A C 1
ATOM 1933 O O . ALA A 1 252 ? -10.016 9.469 22.578 1 98.25 252 ALA A O 1
ATOM 1934 N N . MET A 1 253 ? -10.633 11.617 22.906 1 98 253 MET A N 1
ATOM 1935 C CA . MET A 1 253 ? -10.453 11.562 24.359 1 98 253 MET A CA 1
ATOM 1936 C C . MET A 1 253 ? -11.711 11.047 25.047 1 98 253 MET A C 1
ATOM 1938 O O . MET A 1 253 ? -11.82 11.094 26.266 1 98 253 MET A O 1
ATOM 1942 N N . GLY A 1 254 ? -12.781 10.688 24.25 1 96.69 254 GLY A N 1
ATOM 1943 C CA . GLY A 1 254 ? -13.867 9.906 24.812 1 96.69 254 GLY A CA 1
ATOM 1944 C C . GLY A 1 254 ? -15.164 10.68 24.938 1 96.69 254 GLY A C 1
ATOM 1945 O O . GLY A 1 254 ? -16.172 10.156 25.406 1 96.69 254 GLY A O 1
ATOM 1946 N N . ASN A 1 255 ? -15.141 11.945 24.562 1 96.56 255 ASN A N 1
ATOM 1947 C CA . ASN A 1 255 ? -16.391 12.688 24.547 1 96.56 255 ASN A CA 1
ATOM 1948 C C . ASN A 1 255 ? -17.422 12.047 23.609 1 96.56 255 ASN A C 1
ATOM 1950 O O . ASN A 1 255 ? -17.047 11.508 22.562 1 96.56 255 ASN A O 1
ATOM 1954 N N . GLN A 1 256 ? -18.656 12.172 24 1 96.44 256 GLN A N 1
ATOM 1955 C CA . GLN A 1 256 ? -19.734 11.664 23.156 1 96.44 256 GLN A CA 1
ATOM 1956 C C . GLN A 1 256 ? -20.031 12.625 22.016 1 96.44 256 GLN A C 1
ATOM 1958 O O . GLN A 1 256 ? -19.812 13.836 22.141 1 96.44 256 GLN A O 1
ATOM 1963 N N . VAL A 1 257 ? -20.531 12.109 20.984 1 96.44 257 VAL A N 1
ATOM 1964 C CA . VAL A 1 257 ? -20.812 12.891 19.781 1 96.44 257 VAL A CA 1
ATOM 1965 C C . VAL A 1 257 ? -21.812 13.992 20.109 1 96.44 257 VAL A C 1
ATOM 1967 O O . VAL A 1 257 ? -21.719 15.102 19.578 1 96.44 257 VAL A O 1
ATOM 1970 N N . GLU A 1 258 ? -22.719 13.703 20.984 1 96.12 258 GLU A N 1
ATOM 1971 C CA . GLU A 1 258 ? -23.766 14.656 21.359 1 96.12 258 GLU A CA 1
ATOM 1972 C C . GLU A 1 258 ? -23.156 15.898 22 1 96.12 258 GLU A C 1
ATOM 1974 O O . GLU A 1 258 ? -23.688 17 21.859 1 96.12 258 GLU A O 1
ATOM 1979 N N . GLU A 1 259 ? -22.047 15.703 22.672 1 95.69 259 GLU A N 1
ATOM 1980 C CA . GLU A 1 259 ? -21.375 16.812 23.344 1 95.69 259 GLU A CA 1
ATOM 1981 C C . GLU A 1 259 ? -20.719 17.75 22.312 1 95.69 259 GLU A C 1
ATOM 1983 O O . GLU A 1 259 ? -20.375 18.891 22.641 1 95.69 259 GLU A O 1
ATOM 1988 N N . CYS A 1 260 ? -20.531 17.234 21.094 1 97.12 260 CYS A N 1
ATOM 1989 C CA . CYS A 1 260 ? -19.891 18 20.031 1 97.12 260 CYS A CA 1
ATOM 1990 C C . CYS A 1 260 ? -20.891 18.453 18.984 1 97.12 260 CYS A C 1
ATOM 1992 O O . CYS A 1 260 ? -20.516 18.953 17.922 1 97.12 260 CYS A O 1
ATOM 1994 N N . ALA A 1 261 ? -22.203 18.281 19.266 1 96.75 261 ALA A N 1
ATOM 1995 C CA . ALA A 1 261 ? -23.25 18.484 18.281 1 96.75 261 ALA A CA 1
ATOM 1996 C C . ALA A 1 261 ? -23.25 19.922 17.766 1 96.75 261 ALA A C 1
ATOM 1998 O O . ALA A 1 261 ? -23.391 20.141 16.547 1 96.75 261 ALA A O 1
ATOM 1999 N N . ALA A 1 262 ? -23.156 20.891 18.672 1 97.12 262 ALA A N 1
ATOM 2000 C CA . ALA A 1 262 ? -23.172 22.297 18.266 1 97.12 262 ALA A CA 1
ATOM 2001 C C . ALA A 1 262 ? -21.984 22.609 17.344 1 97.12 262 ALA A C 1
ATOM 2003 O O . ALA A 1 262 ? -22.125 23.375 16.391 1 97.12 262 ALA A O 1
ATOM 2004 N N . SER A 1 263 ? -20.812 22.078 17.734 1 98.25 263 SER A N 1
ATOM 2005 C CA . SER A 1 263 ? -19.609 22.312 16.922 1 98.25 263 SER A CA 1
ATOM 2006 C C . SER A 1 263 ? -19.719 21.641 15.562 1 98.25 263 SER A C 1
ATOM 2008 O O . SER A 1 263 ? -19.281 22.188 14.555 1 98.25 263 SER A O 1
ATOM 2010 N N . LEU A 1 264 ? -20.281 20.438 15.508 1 98.06 264 LEU A N 1
ATOM 2011 C CA . LEU A 1 264 ? -20.516 19.734 14.25 1 98.06 264 LEU A CA 1
ATOM 2012 C C . LEU A 1 264 ? -21.438 20.547 13.336 1 98.06 264 LEU A C 1
ATOM 2014 O O . LEU A 1 264 ? -21.172 20.688 12.148 1 98.06 264 LEU A O 1
ATOM 2018 N N . GLU A 1 265 ? -22.453 21.062 13.906 1 97.25 265 GLU A N 1
ATOM 2019 C CA . GLU A 1 265 ? -23.391 21.859 13.125 1 97.25 265 GLU A CA 1
ATOM 2020 C C . GLU A 1 265 ? -22.734 23.156 12.633 1 97.25 265 GLU A C 1
ATOM 2022 O O . GLU A 1 265 ? -22.969 23.578 11.5 1 97.25 265 GLU A O 1
ATOM 2027 N N . ALA A 1 266 ? -21.953 23.781 13.547 1 97.62 266 ALA A N 1
ATOM 2028 C CA . ALA A 1 266 ? -21.234 24.984 13.148 1 97.62 266 ALA A CA 1
ATOM 2029 C C . ALA A 1 266 ? -20.328 24.719 11.961 1 97.62 266 ALA A C 1
ATOM 2031 O O . ALA A 1 266 ? -20.266 25.5 11.016 1 97.62 266 ALA A O 1
ATOM 2032 N N . MET A 1 267 ? -19.641 23.578 11.953 1 97.75 267 MET A N 1
ATOM 2033 C CA . MET A 1 267 ? -18.75 23.203 10.867 1 97.75 267 MET A CA 1
ATOM 2034 C C . MET A 1 267 ? -19.531 22.953 9.578 1 97.75 267 MET A C 1
ATOM 2036 O O . MET A 1 267 ? -19.109 23.375 8.5 1 97.75 267 MET A O 1
ATOM 2040 N N . ARG A 1 268 ? -20.672 22.281 9.688 1 97.5 268 ARG A N 1
ATOM 2041 C CA . ARG A 1 268 ? -21.484 22.016 8.508 1 97.5 268 ARG A CA 1
ATOM 2042 C C . ARG A 1 268 ? -21.969 23.297 7.867 1 97.5 268 ARG A C 1
ATOM 2044 O O . ARG A 1 268 ? -21.953 23.453 6.641 1 97.5 268 ARG A O 1
ATOM 2051 N N . THR A 1 269 ? -22.438 24.172 8.719 1 96.62 269 THR A N 1
ATOM 2052 C CA . THR A 1 269 ? -22.922 25.453 8.242 1 96.62 269 THR A CA 1
ATOM 2053 C C . THR A 1 269 ? -21.828 26.234 7.516 1 96.62 269 THR A C 1
ATOM 2055 O O . THR A 1 269 ? -22.047 26.75 6.422 1 96.62 269 THR A O 1
ATOM 2058 N N . ASP A 1 270 ? -20.672 26.25 8.172 1 95.88 270 ASP A N 1
ATOM 2059 C CA . ASP A 1 270 ? -19.562 26.984 7.578 1 95.88 270 ASP A CA 1
ATOM 2060 C C . ASP A 1 270 ? -19.062 26.297 6.305 1 95.88 270 ASP A C 1
ATOM 2062 O O . ASP A 1 270 ? -18.609 26.969 5.371 1 95.88 270 ASP A O 1
ATOM 2066 N N . ALA A 1 271 ? -19.156 25 6.246 1 94.94 271 ALA A N 1
ATOM 2067 C CA . ALA A 1 271 ? -18.797 24.281 5.027 1 94.94 271 ALA A CA 1
ATOM 2068 C C . ALA A 1 271 ? -19.719 24.656 3.875 1 94.94 271 ALA A C 1
ATOM 2070 O O . ALA A 1 271 ? -19.266 24.859 2.746 1 94.94 271 ALA A O 1
ATOM 2071 N N . ARG A 1 272 ? -21 24.781 4.129 1 93.12 272 ARG A N 1
ATOM 2072 C CA . ARG A 1 272 ? -21.984 25.172 3.115 1 93.12 272 ARG A CA 1
ATOM 2073 C C . ARG A 1 272 ? -21.719 26.578 2.611 1 93.12 272 ARG A C 1
ATOM 2075 O O . ARG A 1 272 ? -21.938 26.875 1.438 1 93.12 272 ARG A O 1
ATOM 2082 N N . ARG A 1 273 ? -21.203 27.359 3.557 1 91.81 273 ARG A N 1
ATOM 2083 C CA . ARG A 1 273 ? -20.922 28.75 3.209 1 91.81 273 ARG A CA 1
ATOM 2084 C C . ARG A 1 273 ? -19.531 28.875 2.574 1 91.81 273 ARG A C 1
ATOM 2086 O O . ARG A 1 273 ? -19.047 29.984 2.367 1 91.81 273 ARG A O 1
ATOM 2093 N N . ASN A 1 274 ? -18.797 27.828 2.375 1 88.19 274 ASN A N 1
ATOM 2094 C CA . ASN A 1 274 ? -17.484 27.75 1.712 1 88.19 274 ASN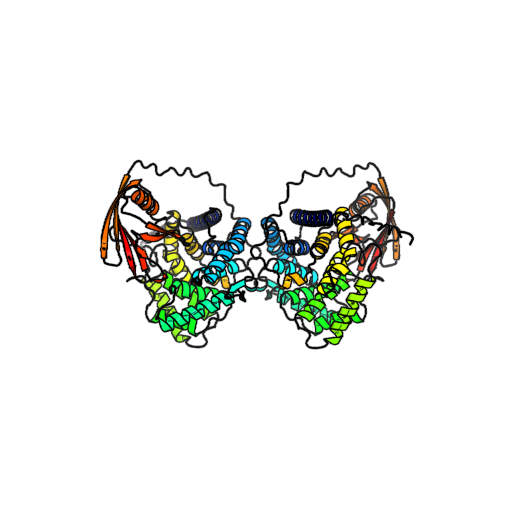 A CA 1
ATOM 2095 C C . ASN A 1 274 ? -16.406 28.469 2.516 1 88.19 274 ASN A C 1
ATOM 2097 O O . ASN A 1 274 ? -15.43 28.953 1.949 1 88.19 274 ASN A O 1
ATOM 2101 N N . ILE A 1 275 ? -16.656 28.531 3.816 1 89.44 275 ILE A N 1
ATOM 2102 C CA . ILE A 1 275 ? -15.641 29.109 4.695 1 89.44 275 ILE A CA 1
ATOM 2103 C C . ILE A 1 275 ? -14.367 28.281 4.637 1 89.44 275 ILE A C 1
ATOM 2105 O O . ILE A 1 275 ? -13.258 28.828 4.672 1 89.44 275 ILE A O 1
ATOM 2109 N N . T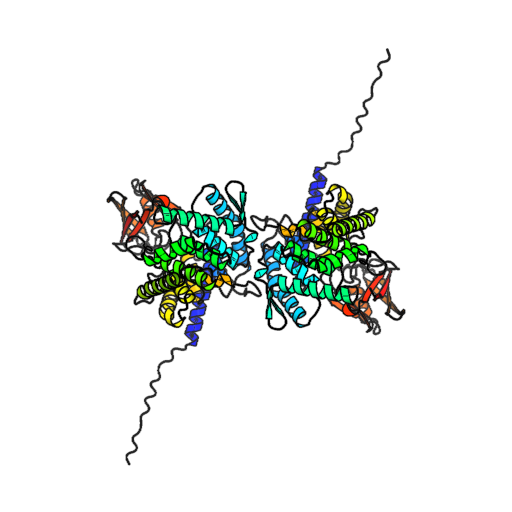YR A 1 276 ? -14.523 26.953 4.508 1 93.94 276 TYR A N 1
ATOM 2110 C CA . TYR A 1 276 ? -13.391 26.031 4.484 1 93.94 276 TYR A CA 1
ATOM 2111 C C . TYR A 1 276 ? -12.93 25.766 3.055 1 93.94 276 TYR A C 1
ATOM 2113 O O . TYR A 1 276 ? -12.703 24.625 2.67 1 93.94 276 TYR A O 1
ATOM 2121 N N . HIS A 1 277 ? -12.727 26.734 2.301 1 87.88 277 HIS A N 1
ATOM 2122 C CA . HIS A 1 277 ? -12.359 26.562 0.899 1 87.88 277 HIS A CA 1
ATOM 2123 C C . HIS A 1 277 ? -10.93 26.062 0.76 1 87.88 277 HIS A C 1
ATOM 2125 O O . HIS A 1 277 ? -10.586 25.422 -0.23 1 87.88 277 HIS A O 1
ATOM 2131 N N . ASN A 1 278 ? -10.062 26.375 1.787 1 90 278 ASN A N 1
ATOM 2132 C CA . ASN A 1 278 ? -8.695 25.859 1.789 1 90 278 ASN A CA 1
ATOM 2133 C C . ASN A 1 278 ? -8.648 24.359 2.012 1 90 278 ASN A C 1
ATOM 2135 O O . ASN A 1 278 ? -9.258 23.844 2.953 1 90 278 ASN A O 1
ATOM 2139 N N . PRO A 1 279 ? -7.895 23.625 1.192 1 91.06 279 PRO A N 1
ATOM 2140 C CA . PRO A 1 279 ? -7.859 22.172 1.318 1 91.06 279 PRO A CA 1
ATOM 2141 C C . PRO A 1 279 ? -7.375 21.703 2.689 1 91.06 279 PRO A C 1
ATOM 2143 O O . PRO A 1 279 ? -7.836 20.688 3.199 1 91.06 279 PRO A O 1
ATOM 2146 N N . MET A 1 280 ? -6.461 22.406 3.314 1 92.62 280 MET A N 1
ATOM 2147 C CA . MET A 1 280 ? -5.992 22.031 4.648 1 92.62 280 MET A CA 1
ATOM 2148 C C . MET A 1 280 ? -7.125 22.109 5.664 1 92.62 280 MET A C 1
ATOM 2150 O O . MET A 1 280 ? -7.238 21.266 6.543 1 92.62 280 MET A O 1
ATOM 2154 N N . ALA A 1 281 ? -7.867 23.172 5.5 1 94 281 ALA A N 1
ATOM 2155 C CA . ALA A 1 281 ? -9 23.344 6.402 1 94 281 ALA A CA 1
ATOM 2156 C C . ALA A 1 281 ? -10.008 22.219 6.234 1 94 281 ALA A C 1
ATOM 2158 O O . ALA A 1 281 ? -10.477 21.641 7.219 1 94 281 ALA A O 1
ATOM 2159 N N . MET A 1 282 ? -10.312 21.922 5.016 1 95.88 282 MET A N 1
ATOM 2160 C CA . MET A 1 282 ? -11.25 20.844 4.727 1 95.88 282 MET A CA 1
ATOM 2161 C C . MET A 1 282 ? -10.727 19.516 5.258 1 95.88 282 MET A C 1
ATOM 2163 O O . MET A 1 282 ? -11.492 18.688 5.77 1 95.88 282 MET A O 1
ATOM 2167 N N . SER A 1 283 ? -9.422 19.344 5.105 1 97.38 283 SER A N 1
ATOM 2168 C CA . SER A 1 283 ? -8.82 18.078 5.516 1 97.38 283 SER A CA 1
ATOM 2169 C C . SER A 1 283 ? -8.938 17.875 7.023 1 97.38 283 SER A C 1
ATOM 2171 O O . SER A 1 283 ? -8.961 16.734 7.5 1 97.38 283 SER A O 1
ATOM 2173 N N . GLN A 1 284 ? -9.055 18.938 7.781 1 96.75 284 GLN A N 1
ATOM 2174 C CA . GLN A 1 284 ? -9.117 18.828 9.234 1 96.75 284 GLN A CA 1
ATOM 2175 C C . GLN A 1 284 ? -10.555 18.672 9.719 1 96.75 284 GLN A C 1
ATOM 2177 O O . GLN A 1 284 ? -10.805 18.047 10.742 1 96.75 284 GLN A O 1
ATOM 2182 N N . ILE A 1 285 ? -11.523 19.188 8.953 1 98 285 ILE A N 1
ATOM 2183 C CA . ILE A 1 285 ? -12.898 19.109 9.438 1 98 285 ILE A CA 1
ATOM 2184 C C . ILE A 1 285 ? -13.539 17.812 8.977 1 98 285 ILE A C 1
ATOM 2186 O O . ILE A 1 285 ? -14.461 17.297 9.625 1 98 285 ILE A O 1
ATOM 2190 N N . LEU A 1 286 ? -13.07 17.219 7.875 1 98.31 286 LEU A N 1
ATOM 2191 C CA . LEU A 1 286 ? -13.719 16.047 7.293 1 98.31 286 LEU A CA 1
ATOM 2192 C C . LEU A 1 286 ? -13.719 14.875 8.273 1 98.31 286 LEU A C 1
ATOM 2194 O O . LEU A 1 286 ? -14.766 14.289 8.547 1 98.31 286 LEU A O 1
ATOM 2198 N N . PRO A 1 287 ? -12.555 14.484 8.867 1 98.5 287 PRO A N 1
ATOM 2199 C CA . PRO A 1 287 ? -12.609 13.406 9.852 1 98.5 287 PRO A CA 1
ATOM 2200 C C . PRO A 1 287 ? -13.539 13.719 11.023 1 98.5 287 PRO A C 1
ATOM 2202 O O . PRO A 1 287 ? -14.281 12.844 11.477 1 98.5 287 PRO A O 1
ATOM 2205 N N . ALA A 1 288 ? -13.555 14.977 11.461 1 98.5 288 ALA A N 1
ATOM 2206 C CA . ALA A 1 288 ? -14.414 15.375 12.57 1 98.5 288 ALA A CA 1
ATOM 2207 C C . ALA A 1 288 ? -15.883 15.172 12.219 1 98.5 288 ALA A C 1
ATOM 2209 O O . ALA A 1 288 ? -16.656 14.617 13.016 1 98.5 288 ALA A O 1
ATOM 2210 N N . LEU A 1 289 ? -16.266 15.625 11.039 1 98.12 289 LEU A N 1
ATOM 2211 C CA . LEU A 1 289 ? -17.656 15.531 10.609 1 98.12 289 LEU A CA 1
ATOM 2212 C C . LEU A 1 289 ? -18.094 14.078 10.461 1 98.12 289 LEU A C 1
ATOM 2214 O O . LEU A 1 289 ? -19.281 13.773 10.492 1 98.12 289 LEU A O 1
ATOM 2218 N N . GLN A 1 290 ? -17.141 13.203 10.25 1 97.5 290 GLN A N 1
ATOM 2219 C CA . GLN A 1 290 ? -17.422 11.773 10.141 1 97.5 290 GLN A CA 1
ATOM 2220 C C . GLN A 1 290 ? -17.234 11.07 11.477 1 97.5 290 GLN A C 1
ATOM 2222 O O . GLN A 1 290 ? -17.203 9.836 11.547 1 97.5 290 GLN A O 1
ATOM 2227 N N . GLN A 1 291 ? -17 11.906 12.516 1 97.62 291 GLN A N 1
ATOM 2228 C CA . GLN A 1 291 ? -16.859 11.445 13.898 1 97.62 291 GLN A CA 1
ATOM 2229 C C . GLN A 1 291 ? -15.641 10.531 14.047 1 97.62 291 GLN A C 1
ATOM 2231 O O . GLN A 1 291 ? -15.695 9.516 14.742 1 97.62 291 GLN A O 1
ATOM 2236 N N . LYS A 1 292 ? -14.641 10.828 13.336 1 97.94 292 LYS A N 1
ATOM 2237 C CA . LYS A 1 292 ? -13.344 10.156 13.398 1 97.94 292 LYS A CA 1
ATOM 2238 C C . LYS A 1 292 ? -12.25 11.125 13.844 1 97.94 292 LYS A C 1
ATOM 2240 O O . LYS A 1 292 ? -12.508 12.32 14.023 1 97.94 292 LYS A O 1
ATOM 2245 N N . SER A 1 293 ? -11.086 10.664 14.141 1 98.56 293 SER A N 1
ATOM 2246 C CA . SER A 1 293 ? -9.883 11.422 14.461 1 98.56 293 SER A CA 1
ATOM 2247 C C . SER A 1 293 ? -8.641 10.789 13.836 1 98.56 293 SER A C 1
ATOM 2249 O O . SER A 1 293 ? -8.727 9.727 13.211 1 98.56 293 SER A O 1
ATOM 2251 N N . TYR A 1 294 ? -7.52 11.477 13.945 1 98.62 294 TYR A N 1
ATOM 2252 C CA . TYR A 1 294 ? -6.27 10.922 13.43 1 98.62 294 TYR A CA 1
ATOM 2253 C C . TYR A 1 294 ? -5.93 9.609 14.125 1 98.62 294 TYR A C 1
ATOM 2255 O O . TYR A 1 294 ? -5.188 8.789 13.586 1 98.62 294 TYR A O 1
ATOM 2263 N N . LEU A 1 295 ? -6.508 9.312 15.289 1 98.44 295 LEU A N 1
ATOM 2264 C CA . LEU A 1 295 ? -6.27 8.055 15.992 1 98.44 295 LEU A CA 1
ATOM 2265 C C . LEU A 1 295 ? -6.891 6.883 15.242 1 98.44 295 LEU A C 1
ATOM 2267 O O . LEU A 1 295 ? -6.492 5.734 15.43 1 98.44 295 LEU A O 1
ATOM 2271 N N . THR A 1 296 ? -7.875 7.199 14.398 1 97.75 296 THR A N 1
ATOM 2272 C CA . THR A 1 296 ? -8.562 6.172 13.625 1 97.75 296 THR A CA 1
ATOM 2273 C C . THR A 1 296 ? -7.59 5.441 12.711 1 97.75 296 THR A C 1
ATOM 2275 O O . THR A 1 296 ? -7.816 4.285 12.344 1 97.75 296 THR A O 1
ATOM 2278 N N . VAL A 1 297 ? -6.445 6.062 12.406 1 97.56 297 VAL A N 1
ATOM 2279 C CA . VAL A 1 297 ? -5.438 5.504 11.508 1 97.56 297 VAL A CA 1
ATOM 2280 C C . VAL A 1 297 ? -4.859 4.227 12.109 1 97.56 297 VAL A C 1
ATOM 2282 O O . VAL A 1 297 ? -4.457 3.316 11.383 1 97.56 297 VAL A O 1
ATOM 2285 N N . GLN A 1 298 ? -4.84 4.125 13.422 1 95.56 298 GLN A N 1
ATOM 2286 C CA . GLN A 1 298 ? -4.207 3.025 14.141 1 95.56 298 GLN A CA 1
ATOM 2287 C C . GLN A 1 298 ? -4.773 1.68 13.695 1 95.56 298 GLN A C 1
ATOM 2289 O O . GLN A 1 298 ? -4.027 0.715 13.508 1 95.56 298 GLN A O 1
ATOM 2294 N N . ASN A 1 299 ? -6.09 1.604 13.469 1 91.75 299 ASN A N 1
ATOM 2295 C CA . ASN A 1 299 ? -6.746 0.345 13.133 1 91.75 299 ASN A CA 1
ATOM 2296 C C . ASN A 1 299 ? -7.445 0.42 11.781 1 91.75 299 ASN A C 1
ATOM 2298 O O . ASN A 1 299 ? -8.406 -0.311 11.531 1 91.75 299 ASN A O 1
ATOM 2302 N N . HIS A 1 300 ? -6.922 1.301 11.047 1 92.19 300 HIS A N 1
ATOM 2303 C CA . HIS A 1 300 ? -7.535 1.514 9.742 1 92.19 300 HIS A CA 1
ATOM 2304 C C . HIS A 1 300 ? -7.207 0.371 8.789 1 92.19 300 HIS A C 1
ATOM 2306 O O . HIS A 1 300 ? -6.062 -0.086 8.727 1 92.19 300 HIS A O 1
ATOM 2312 N N . ASP A 1 301 ? -8.18 -0.238 8.117 1 91.06 301 ASP A N 1
ATOM 2313 C CA . ASP A 1 301 ? -7.957 -1.282 7.121 1 91.06 301 ASP A CA 1
ATOM 2314 C C . ASP A 1 301 ? -8.352 -0.806 5.727 1 91.06 301 ASP A C 1
ATOM 2316 O O . ASP A 1 301 ? -9.18 0.097 5.586 1 91.06 301 ASP A O 1
ATOM 2320 N N . CYS A 1 302 ? -7.809 -1.297 4.754 1 95.75 302 CYS A N 1
ATOM 2321 C CA . CYS A 1 302 ? -8 -0.87 3.375 1 95.75 302 CYS A CA 1
ATOM 2322 C C . CYS A 1 302 ? -8.57 -2 2.527 1 95.75 302 CYS A C 1
ATOM 2324 O O . CYS A 1 302 ? -8.227 -2.141 1.354 1 95.75 302 CYS A O 1
ATOM 2326 N N . LEU A 1 303 ? -9.352 -2.924 3.121 1 93.75 303 LEU A N 1
ATOM 2327 C CA . LEU A 1 303 ? -9.977 -4.043 2.416 1 93.75 303 LEU A CA 1
ATOM 2328 C C . LEU A 1 303 ? -11.406 -3.703 2.01 1 93.75 303 LEU A C 1
ATOM 2330 O O . LEU A 1 303 ? -12.133 -3.07 2.771 1 93.75 303 LEU A O 1
ATOM 2334 N N . ASN A 1 304 ? -11.852 -4.113 0.79 1 92.31 304 ASN A N 1
ATOM 2335 C CA . ASN A 1 304 ? -13.219 -3.957 0.322 1 92.31 304 ASN A CA 1
ATOM 2336 C C . ASN A 1 304 ? -13.703 -2.52 0.483 1 92.31 304 ASN A C 1
ATOM 2338 O O . ASN A 1 304 ? -14.781 -2.279 1.039 1 92.31 304 ASN A O 1
ATOM 2342 N N . GLU A 1 305 ? -12.852 -1.545 0.154 1 93.62 305 GLU A N 1
ATOM 2343 C CA . GLU A 1 305 ? -13.164 -0.127 0.308 1 93.62 305 GLU A CA 1
ATOM 2344 C C . GLU A 1 305 ? -14.188 0.329 -0.73 1 93.62 305 GLU A C 1
ATOM 2346 O O . GLU A 1 305 ? -14.18 -0.147 -1.867 1 93.62 305 GLU A O 1
ATOM 2351 N N . ASP A 1 306 ? -15.055 1.247 -0.363 1 93.44 306 ASP A N 1
ATOM 2352 C CA . ASP A 1 306 ? -15.992 1.882 -1.284 1 93.44 306 ASP A CA 1
ATOM 2353 C C . ASP A 1 306 ? -15.258 2.686 -2.352 1 93.44 306 ASP A C 1
ATOM 2355 O O . ASP A 1 306 ? -14.273 3.367 -2.053 1 93.44 306 ASP A O 1
ATOM 2359 N N . ASP A 1 307 ? -15.68 2.525 -3.582 1 94.44 307 ASP A N 1
ATOM 2360 C CA . ASP A 1 307 ? -15.039 3.25 -4.676 1 94.44 307 ASP A CA 1
ATOM 2361 C C . ASP A 1 307 ? -16.078 4.004 -5.512 1 94.44 307 ASP A C 1
ATOM 2363 O O . ASP A 1 307 ? -15.906 4.156 -6.723 1 94.44 307 ASP A O 1
ATOM 2367 N N . THR A 1 308 ? -17.094 4.531 -4.969 1 92.88 308 THR A N 1
ATOM 2368 C CA . THR A 1 308 ? -18.234 5.062 -5.715 1 92.88 308 THR A CA 1
ATOM 2369 C C . THR A 1 308 ? -18.109 6.578 -5.859 1 92.88 308 THR A C 1
ATOM 2371 O O . THR A 1 308 ? -18.922 7.203 -6.559 1 92.88 308 THR A O 1
ATOM 2374 N N . LEU A 1 309 ? -17.141 7.242 -5.145 1 94.06 309 LEU A N 1
ATOM 2375 C CA . LEU A 1 309 ? -16.969 8.688 -5.254 1 94.06 309 LEU A CA 1
ATOM 2376 C C . LEU A 1 309 ? -16.484 9.078 -6.645 1 94.06 309 LEU A C 1
ATOM 2378 O O . LEU A 1 309 ? -15.398 8.68 -7.062 1 94.06 309 LEU A O 1
ATOM 2382 N N . VAL A 1 310 ? -17.281 9.734 -7.438 1 91.06 310 VAL A N 1
ATOM 2383 C CA . VAL A 1 310 ? -16.938 10.141 -8.797 1 91.06 310 VAL A CA 1
ATOM 2384 C C . VAL A 1 310 ? -16.891 11.664 -8.883 1 91.06 310 VAL A C 1
ATOM 2386 O O . VAL A 1 310 ? -17.688 12.359 -8.258 1 91.06 310 VAL A O 1
ATOM 2389 N N . LEU A 1 311 ? -15.883 12.188 -9.539 1 87.88 311 LEU A N 1
ATOM 2390 C CA . LEU A 1 311 ? -15.766 13.617 -9.797 1 87.88 311 LEU A CA 1
ATOM 2391 C C . LEU A 1 311 ? -16.359 13.969 -11.156 1 87.88 311 LEU A C 1
ATOM 2393 O O . LEU A 1 311 ? -15.93 13.43 -12.18 1 87.88 311 LEU A O 1
ATOM 2397 N N . GLU A 1 312 ? -17.406 14.617 -11.164 1 80.75 312 GLU A N 1
ATOM 2398 C CA . GLU A 1 312 ? -17.984 15.078 -12.422 1 80.75 312 GLU A CA 1
ATOM 2399 C C . GLU A 1 312 ? -17.109 16.172 -13.055 1 80.75 312 GLU A C 1
ATOM 2401 O O . GLU A 1 312 ? -16.422 16.906 -12.352 1 80.75 312 GLU A O 1
ATOM 2406 N N . PRO A 1 313 ? -16.969 15.992 -14.414 1 72.25 313 PRO A N 1
ATOM 2407 C CA . PRO A 1 313 ? -16.219 17.078 -15.062 1 72.25 313 PRO A CA 1
ATOM 2408 C C . PRO A 1 313 ? -16.734 18.469 -14.672 1 72.25 313 PRO A C 1
ATOM 2410 O O . PRO A 1 313 ? -17.938 18.641 -14.484 1 72.25 313 PRO A O 1
ATOM 2413 N N . THR A 1 314 ? -15.945 19.203 -13.945 1 61.38 314 THR A N 1
ATOM 2414 C CA . THR A 1 314 ? -16.359 20.547 -13.531 1 61.38 314 THR A CA 1
ATOM 2415 C C . THR A 1 314 ? -16.641 21.422 -14.742 1 61.38 314 THR A C 1
ATOM 2417 O O . THR A 1 314 ? -15.898 21.375 -15.727 1 61.38 314 THR A O 1
ATOM 2420 N N . ASP A 1 315 ? -17.812 21.812 -14.867 1 56.06 315 ASP A N 1
ATOM 2421 C CA . ASP A 1 315 ? -18.062 22.891 -15.82 1 56.06 315 ASP A CA 1
ATOM 2422 C C . ASP A 1 315 ? -17.031 24 -15.648 1 56.06 315 ASP A C 1
ATOM 2424 O O . ASP A 1 315 ? -16.656 24.344 -14.523 1 56.06 315 ASP A O 1
ATOM 2428 N N . PRO A 1 316 ? -16.188 24.172 -16.625 1 47.53 316 PRO A N 1
ATOM 2429 C CA . PRO A 1 316 ? -15.25 25.281 -16.469 1 47.53 316 PRO A CA 1
ATOM 2430 C C . PRO A 1 316 ? -15.852 26.453 -15.711 1 47.53 316 PRO A C 1
ATOM 2432 O O . PRO A 1 316 ? -16.938 26.922 -16.031 1 47.53 316 PRO A O 1
ATOM 2435 N N . VAL A 1 317 ? -15.812 26.375 -14.477 1 48.94 317 VAL A N 1
ATOM 2436 C CA . VAL A 1 317 ? -16.25 27.562 -13.742 1 48.94 317 VAL A CA 1
ATOM 2437 C C . VAL A 1 317 ? -15.703 28.828 -14.414 1 48.94 317 VAL A C 1
ATOM 2439 O O . VAL A 1 317 ? -14.492 28.953 -14.602 1 48.94 317 VAL A O 1
ATOM 2442 N N . VAL A 1 318 ? -16.438 29.438 -15.227 1 42.09 318 VAL A N 1
ATOM 2443 C CA . VAL A 1 318 ? -16.141 30.812 -15.641 1 42.09 318 VAL A CA 1
ATOM 2444 C C . VAL A 1 318 ? -15.836 31.672 -14.414 1 42.09 318 VAL A C 1
ATOM 2446 O O . VAL A 1 318 ? -16.703 31.859 -13.555 1 42.09 318 VAL A O 1
ATOM 2449 N N . VAL A 1 319 ? -14.672 31.484 -13.875 1 45.34 319 VAL A N 1
ATOM 2450 C CA . VAL A 1 319 ? -14.328 32.5 -12.906 1 45.34 319 VAL A CA 1
ATOM 2451 C C . VAL A 1 319 ? -14.945 33.844 -13.328 1 45.34 319 VAL A C 1
ATOM 2453 O O . VAL A 1 319 ? -14.594 34.375 -14.375 1 45.34 319 VAL A O 1
ATOM 2456 N N . THR A 1 320 ? -16.078 34.062 -13.242 1 39.5 320 THR A N 1
ATOM 2457 C CA . THR A 1 320 ? -16.406 35.469 -13.398 1 39.5 320 THR A CA 1
ATOM 2458 C C . THR A 1 320 ? -15.406 36.344 -12.664 1 39.5 320 THR A C 1
ATOM 2460 O O . THR A 1 320 ? -15.266 36.25 -11.445 1 39.5 320 THR A O 1
ATOM 2463 N N . ALA A 1 321 ? -14.281 36.562 -13.18 1 44.41 321 ALA A N 1
ATOM 2464 C CA . ALA A 1 321 ? -13.5 37.656 -12.625 1 44.41 321 ALA A CA 1
ATOM 2465 C C . ALA A 1 321 ? -14.383 38.594 -11.812 1 44.41 321 ALA A C 1
ATOM 2467 O O . ALA A 1 321 ? -15.461 39 -12.266 1 44.41 321 ALA A O 1
ATOM 2468 N N . SER A 1 322 ? -14.539 38.344 -10.492 1 46.09 322 SER A N 1
ATOM 2469 C CA . SER A 1 322 ? -15.203 39.438 -9.797 1 46.09 322 SER A CA 1
ATOM 2470 C C . SER A 1 322 ? -15.125 40.719 -10.602 1 46.09 322 SER A C 1
ATOM 2472 O O . SER A 1 322 ? -14.094 41.406 -10.602 1 46.09 322 SER A O 1
ATOM 2474 N N . ASP A 1 323 ? -15.438 40.656 -11.68 1 50.53 323 ASP A N 1
ATOM 2475 C CA . ASP A 1 323 ? -15.562 41.875 -12.461 1 50.53 323 ASP A CA 1
ATOM 2476 C C . ASP A 1 323 ? -16.172 43 -11.625 1 50.53 323 ASP A C 1
ATOM 2478 O O . ASP A 1 323 ? -17.219 43.531 -11.977 1 50.53 323 ASP A O 1
ATOM 2482 N N . SER A 1 324 ? -16.188 42.781 -10.266 1 56.69 324 SER A N 1
ATOM 2483 C CA . SER A 1 324 ? -16.812 44 -9.727 1 56.69 324 SER A CA 1
ATOM 2484 C C . SER A 1 324 ? -15.977 45.219 -10.039 1 56.69 324 SER A C 1
ATOM 2486 O O . SER A 1 324 ? -14.766 45.25 -9.797 1 56.69 324 SER A O 1
ATOM 2488 N N . ASN A 1 325 ? -16.219 45.875 -11.039 1 67.19 325 ASN A N 1
ATOM 2489 C CA . ASN A 1 325 ? -15.719 47.188 -11.398 1 67.19 325 ASN A CA 1
ATOM 2490 C C . ASN A 1 325 ? -15.625 48.094 -10.18 1 67.19 325 ASN A C 1
ATOM 2492 O O . ASN A 1 325 ? -15.32 49.281 -10.312 1 67.19 325 ASN A O 1
ATOM 2496 N N . VAL A 1 326 ? -15.906 47.438 -8.992 1 87.31 326 VAL A N 1
ATOM 2497 C CA . VAL A 1 326 ? -15.867 48.281 -7.816 1 87.31 326 VAL A CA 1
ATOM 2498 C C . VAL A 1 326 ? -14.516 48.156 -7.125 1 87.31 326 VAL A C 1
ATOM 2500 O O . VAL A 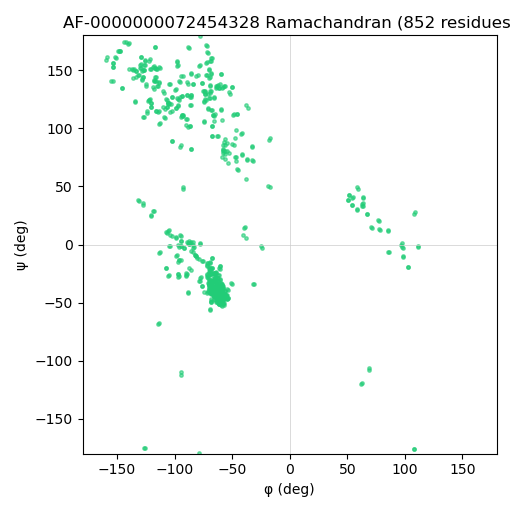1 326 ? -14.094 47.031 -6.777 1 87.31 326 VAL A O 1
ATOM 2503 N N . ALA A 1 327 ? -13.859 49.156 -7.02 1 91.62 327 ALA A N 1
ATOM 2504 C CA . ALA A 1 327 ? -12.578 49.188 -6.328 1 91.62 327 ALA A CA 1
ATOM 2505 C C . ALA A 1 327 ? -12.766 49.5 -4.844 1 91.62 327 ALA A C 1
ATOM 2507 O O . ALA A 1 327 ? -13.656 50.281 -4.473 1 91.62 327 ALA A O 1
ATOM 2508 N N . VAL A 1 328 ? -12 48.812 -4.047 1 94.75 328 VAL A N 1
ATOM 2509 C CA . VAL A 1 328 ? -12 49.094 -2.613 1 94.75 328 VAL A CA 1
ATOM 2510 C C . VAL A 1 328 ? -10.617 49.562 -2.174 1 94.75 328 VAL A C 1
ATOM 2512 O O . VAL A 1 328 ? -9.602 49.031 -2.652 1 94.75 328 VAL A O 1
ATOM 2515 N N . ALA A 1 329 ? -10.633 50.531 -1.278 1 95.81 329 ALA A N 1
ATOM 2516 C CA . ALA A 1 329 ? -9.375 51.094 -0.803 1 95.81 329 ALA A CA 1
ATOM 2517 C C . ALA A 1 329 ? -8.812 50.281 0.359 1 95.81 329 ALA A C 1
ATOM 2519 O O . ALA A 1 329 ? -9.508 50.031 1.344 1 95.81 329 ALA A O 1
ATOM 2520 N N . VAL A 1 330 ? -7.562 49.906 0.221 1 97.06 330 VAL A N 1
ATOM 2521 C CA . VAL A 1 330 ? -6.883 49.156 1.278 1 97.06 330 VAL A CA 1
ATOM 2522 C C . VAL A 1 330 ? -5.652 49.938 1.743 1 97.06 330 VAL A C 1
ATOM 2524 O O . VAL A 1 330 ? -4.828 50.344 0.927 1 97.06 330 VAL A O 1
ATOM 2527 N N . THR A 1 331 ? -5.59 50.188 3.021 1 97.75 331 THR A N 1
ATOM 2528 C CA . THR A 1 331 ? -4.379 50.719 3.641 1 97.75 331 THR A CA 1
ATOM 2529 C C . THR A 1 331 ? -3.553 49.594 4.266 1 97.75 331 THR A C 1
ATOM 2531 O O . THR A 1 331 ? -4.066 48.812 5.062 1 97.75 331 THR A O 1
ATOM 2534 N N . VAL A 1 332 ? -2.312 49.531 3.867 1 97.69 332 VAL A N 1
ATOM 2535 C CA . VAL A 1 332 ? -1.423 48.5 4.398 1 97.69 332 VAL A CA 1
ATOM 2536 C C . VAL A 1 332 ? -0.379 49.156 5.309 1 97.69 332 VAL A C 1
ATOM 2538 O O . VAL A 1 332 ? 0.402 50 4.871 1 97.69 332 VAL A O 1
ATOM 2541 N N . GLU A 1 333 ? -0.401 48.781 6.535 1 97.81 333 GLU A N 1
ATOM 2542 C CA . GLU A 1 333 ? 0.602 49.219 7.496 1 97.81 333 GLU A CA 1
ATOM 2543 C C . GLU A 1 333 ? 1.592 48.094 7.82 1 97.81 333 GLU A C 1
ATOM 2545 O O . GLU A 1 333 ? 1.197 47.031 8.281 1 97.81 333 GLU A O 1
ATOM 2550 N N . VAL A 1 334 ? 2.855 48.375 7.57 1 97.62 334 VAL A N 1
ATOM 2551 C CA . VAL A 1 334 ? 3.908 47.406 7.895 1 97.62 334 VAL A CA 1
ATOM 2552 C C . VAL A 1 334 ? 4.641 47.875 9.156 1 97.62 334 VAL A C 1
ATOM 2554 O O . VAL A 1 334 ? 5.152 49 9.227 1 97.62 334 VAL A O 1
ATOM 2557 N N . ILE A 1 335 ? 4.617 47 10.172 1 95.94 335 ILE A N 1
ATOM 2558 C CA . ILE A 1 335 ? 5.305 47.312 11.422 1 95.94 335 ILE A CA 1
ATOM 2559 C C . ILE A 1 335 ? 6.465 46.344 11.625 1 95.94 335 ILE A C 1
ATOM 2561 O O . ILE A 1 335 ? 6.258 45.125 11.797 1 95.94 335 ILE A O 1
ATOM 2565 N N . THR A 1 336 ? 7.645 46.875 11.578 1 94.06 336 THR A N 1
ATOM 2566 C CA . THR A 1 336 ? 8.844 46.062 11.727 1 94.06 336 THR A CA 1
ATOM 2567 C C . THR A 1 336 ? 9.008 45.594 13.164 1 94.06 336 THR A C 1
ATOM 2569 O O . THR A 1 336 ? 8.25 46 14.047 1 94.06 336 THR A O 1
ATOM 2572 N N . SER A 1 337 ? 9.984 44.688 13.336 1 91.94 337 SER A N 1
ATOM 2573 C CA . SER A 1 337 ? 10.258 44.188 14.672 1 91.94 337 SER A CA 1
ATOM 2574 C C . SER A 1 337 ? 10.695 45.312 15.617 1 91.94 337 SER A C 1
ATOM 2576 O O . SER A 1 337 ? 10.461 45.219 16.828 1 91.94 337 SER A O 1
ATOM 2578 N N . GLY A 1 338 ? 11.273 46.375 15.086 1 92.31 338 GLY A N 1
ATOM 2579 C CA . GLY A 1 338 ? 11.727 47.5 15.875 1 92.31 338 GLY A CA 1
ATOM 2580 C C . GLY A 1 338 ? 10.633 48.531 16.156 1 92.31 338 GLY A C 1
ATOM 2581 O O . GLY A 1 338 ? 10.852 49.5 16.859 1 92.31 338 GLY A O 1
ATOM 2582 N N . GLY A 1 339 ? 9.531 48.281 15.562 1 92.12 339 GLY A N 1
ATOM 2583 C CA . GLY A 1 339 ? 8.406 49.156 15.852 1 92.12 339 GLY A CA 1
ATOM 2584 C C . GLY A 1 339 ? 8.219 50.25 14.828 1 92.12 339 GLY A C 1
ATOM 2585 O O . GLY A 1 339 ? 7.301 51.062 14.938 1 92.12 339 GLY A O 1
ATOM 2586 N N . VAL A 1 340 ? 9.047 50.281 13.859 1 93.81 340 VAL A N 1
ATOM 2587 C CA . VAL A 1 340 ? 8.938 51.281 12.805 1 93.81 340 VAL A CA 1
ATOM 2588 C C . VAL A 1 340 ? 7.766 50.906 11.883 1 93.81 340 VAL A C 1
ATOM 2590 O O . VAL A 1 340 ? 7.625 49.781 11.461 1 93.81 340 VAL A O 1
ATOM 2593 N N . ALA A 1 341 ? 6.984 51.875 11.641 1 96.12 341 ALA A N 1
ATOM 2594 C CA . ALA A 1 341 ? 5.789 51.625 10.836 1 96.12 341 ALA A CA 1
ATOM 2595 C C . ALA A 1 341 ? 5.883 52.375 9.492 1 96.12 341 ALA A C 1
ATOM 2597 O O . ALA A 1 341 ? 6.41 53.469 9.414 1 96.12 341 ALA A O 1
ATOM 2598 N N . ALA A 1 342 ? 5.484 51.75 8.438 1 96.44 342 ALA A N 1
ATOM 2599 C CA . ALA A 1 342 ? 5.305 52.344 7.109 1 96.44 342 ALA A CA 1
ATOM 2600 C C . ALA A 1 342 ? 3.887 52.094 6.598 1 96.44 342 ALA A C 1
ATOM 2602 O O . ALA A 1 342 ? 3.322 51 6.805 1 96.44 342 ALA A O 1
ATOM 2603 N N . VAL A 1 343 ? 3.33 53.094 6.02 1 97.25 343 VAL A N 1
ATOM 2604 C CA . VAL A 1 343 ? 1.944 52.969 5.578 1 97.25 343 VAL A CA 1
ATOM 2605 C C . VAL A 1 343 ? 1.87 53.156 4.062 1 97.25 343 VAL A C 1
ATOM 2607 O O . VAL A 1 343 ? 2.533 54.031 3.494 1 97.25 343 VAL A O 1
ATOM 2610 N N . TYR A 1 344 ? 1.11 52.281 3.457 1 97.25 344 TYR A N 1
ATOM 2611 C CA . TYR A 1 344 ? 0.875 52.312 2.018 1 97.25 344 TYR A CA 1
ATOM 2612 C C . TYR A 1 344 ? -0.617 52.25 1.709 1 97.25 344 TYR A C 1
ATOM 2614 O O . TYR A 1 344 ? -1.423 51.906 2.572 1 97.25 344 TYR A O 1
ATOM 2622 N N . SER A 1 345 ? -0.935 52.656 0.519 1 96.5 345 SER A N 1
ATOM 2623 C CA . SER A 1 345 ? -2.326 52.594 0.088 1 96.5 345 SER A CA 1
ATOM 2624 C C . SER A 1 345 ? -2.439 52 -1.318 1 96.5 345 SER A C 1
ATOM 2626 O O . SER A 1 345 ? -1.583 52.25 -2.168 1 96.5 345 SER A O 1
ATOM 2628 N N . VAL A 1 346 ? -3.51 51.25 -1.501 1 96.31 346 VAL A N 1
ATOM 2629 C CA . VAL A 1 346 ? -3.74 50.688 -2.82 1 96.31 346 VAL A CA 1
ATOM 2630 C C . VAL A 1 346 ? -5.23 50.406 -3.012 1 96.31 346 VAL A C 1
ATOM 2632 O O . VAL A 1 346 ? -5.922 50 -2.068 1 96.31 346 VAL A O 1
ATOM 2635 N N . ASP A 1 347 ? -5.738 50.656 -4.18 1 95.44 347 ASP A N 1
ATOM 2636 C CA . ASP A 1 347 ? -7.094 50.25 -4.559 1 95.44 347 ASP A CA 1
ATOM 2637 C C . ASP A 1 347 ? -7.098 48.906 -5.273 1 95.44 347 ASP A C 1
ATOM 2639 O O . ASP A 1 347 ? -6.348 48.719 -6.227 1 95.44 347 ASP A O 1
ATOM 2643 N N . VAL A 1 348 ? -7.934 48.031 -4.75 1 94.88 348 VAL A N 1
ATOM 2644 C CA . VAL A 1 348 ? -7.969 46.719 -5.332 1 94.88 348 VAL A CA 1
ATOM 2645 C C . VAL A 1 348 ? -9.406 46.344 -5.699 1 94.88 348 VAL A C 1
ATOM 2647 O O . VAL A 1 348 ? -10.359 46.844 -5.094 1 94.88 348 VAL A O 1
ATOM 2650 N N . PRO A 1 349 ? -9.578 45.531 -6.715 1 91.94 349 PRO A N 1
ATOM 2651 C CA . PRO A 1 349 ? -10.93 45.031 -7.004 1 91.94 349 PRO A CA 1
ATOM 2652 C C . PRO A 1 349 ? -11.555 44.312 -5.824 1 91.94 349 PRO A C 1
ATOM 2654 O O . PRO A 1 349 ? -10.867 43.562 -5.133 1 91.94 349 PRO A O 1
ATOM 2657 N N . LYS A 1 350 ? -12.789 44.625 -5.609 1 92.69 350 LYS A N 1
ATOM 2658 C CA . LYS A 1 350 ? -13.523 43.875 -4.578 1 92.69 350 LYS A CA 1
ATOM 2659 C C . LYS A 1 350 ? -13.43 42.375 -4.801 1 92.69 350 LYS A C 1
ATOM 2661 O O . LYS A 1 350 ? -13.578 41.906 -5.93 1 92.69 350 LYS A O 1
ATOM 2666 N N . GLY A 1 351 ? -13.086 41.656 -3.705 1 90.19 351 GLY A N 1
ATOM 2667 C CA . GLY A 1 351 ? -13 40.219 -3.814 1 90.19 351 GLY A CA 1
ATOM 2668 C C . GLY A 1 351 ? -11.578 39.719 -4.031 1 90.19 351 GLY A C 1
ATOM 2669 O O . GLY A 1 351 ? -11.328 38.5 -3.982 1 90.19 351 GLY A O 1
ATOM 2670 N N . SER A 1 352 ? -10.648 40.594 -4.141 1 91.62 352 SER A N 1
ATOM 2671 C CA . SER A 1 352 ? -9.25 40.219 -4.312 1 91.62 352 SER A CA 1
ATOM 2672 C C . SER A 1 352 ? -8.703 39.562 -3.045 1 91.62 352 SER A C 1
ATOM 2674 O O . SER A 1 352 ? -9.133 39.906 -1.938 1 91.62 352 SER A O 1
ATOM 2676 N N . SER A 1 353 ? -7.816 38.656 -3.254 1 92.31 353 SER A N 1
ATOM 2677 C CA . SER A 1 353 ? -7.098 38.125 -2.1 1 92.31 353 SER A CA 1
ATOM 2678 C C . SER A 1 353 ? -6.098 39.125 -1.562 1 92.31 353 SER A C 1
ATOM 2680 O O . SER A 1 353 ? -5.711 40.062 -2.268 1 92.31 353 SER A O 1
ATOM 2682 N N . LEU A 1 354 ? -5.77 38.969 -0.326 1 94.88 354 LEU A N 1
ATOM 2683 C CA . LEU A 1 354 ? -4.738 39.844 0.229 1 94.88 354 LEU A CA 1
ATOM 2684 C C . LEU A 1 354 ? -3.439 39.719 -0.558 1 94.88 354 LEU A C 1
ATOM 2686 O O . LEU A 1 354 ? -2.721 40.688 -0.745 1 94.88 354 LEU A O 1
ATOM 2690 N N . LEU A 1 355 ? -3.135 38.531 -1.026 1 92.81 355 LEU A N 1
ATOM 2691 C CA . LEU A 1 355 ? -1.938 38.312 -1.833 1 92.81 355 LEU A CA 1
ATOM 2692 C C . LEU A 1 355 ? -1.988 39.125 -3.111 1 92.81 355 LEU A C 1
ATOM 2694 O O . LEU A 1 355 ? -1.004 39.781 -3.477 1 92.81 355 LEU A O 1
ATOM 2698 N N . GLU A 1 356 ? -3.127 39.156 -3.764 1 90.94 356 GLU A N 1
ATOM 2699 C CA . GLU A 1 356 ? -3.309 39.969 -4.969 1 90.94 356 GLU A CA 1
ATOM 2700 C C . GLU A 1 356 ? -3.154 41.438 -4.668 1 90.94 356 GLU A C 1
ATOM 2702 O O . GLU A 1 356 ? -2.57 42.188 -5.461 1 90.94 356 GLU A O 1
ATOM 2707 N N . ALA A 1 357 ? -3.699 41.844 -3.57 1 95.31 357 ALA A N 1
ATOM 2708 C CA . ALA A 1 357 ? -3.594 43.25 -3.16 1 95.31 357 ALA A CA 1
ATOM 2709 C C . ALA A 1 357 ? -2.137 43.625 -2.932 1 95.31 357 ALA A C 1
ATOM 2711 O O . ALA A 1 357 ? -1.708 44.719 -3.346 1 95.31 357 ALA A O 1
ATOM 2712 N N . LEU A 1 358 ? -1.406 42.781 -2.271 1 96.81 358 LEU A N 1
ATOM 2713 C CA . LEU A 1 358 ? -0.002 43.062 -1.986 1 96.81 358 LEU A CA 1
ATOM 2714 C C . LEU A 1 358 ? 0.817 43.094 -3.271 1 96.81 358 LEU A C 1
ATOM 2716 O O . LEU A 1 358 ? 1.753 43.875 -3.396 1 96.81 358 LEU A O 1
ATOM 2720 N N . GLU A 1 359 ? 0.495 42.219 -4.211 1 95.12 359 GLU A N 1
ATOM 2721 C CA . GLU A 1 359 ? 1.168 42.219 -5.508 1 95.12 359 GLU A CA 1
ATOM 2722 C C . GLU A 1 359 ? 0.917 43.531 -6.254 1 95.12 359 GLU A C 1
ATOM 2724 O O . GLU A 1 359 ? 1.837 44.094 -6.848 1 95.12 359 GLU A O 1
ATOM 2729 N N . LEU A 1 360 ? -0.315 43.938 -6.25 1 94.69 360 LEU A N 1
ATOM 2730 C CA . LEU A 1 360 ? -0.659 45.219 -6.875 1 94.69 360 LEU A CA 1
ATOM 2731 C C . LEU A 1 360 ? 0.087 46.344 -6.207 1 94.69 360 LEU A C 1
ATOM 2733 O O . LEU A 1 360 ? 0.58 47.25 -6.887 1 94.69 360 LEU A O 1
ATOM 2737 N N . LEU A 1 361 ? 0.114 46.344 -4.902 1 97.06 361 LEU A N 1
ATOM 2738 C CA . LEU A 1 361 ? 0.818 47.375 -4.145 1 97.06 361 LEU A CA 1
ATOM 2739 C C . LEU A 1 361 ? 2.301 47.375 -4.5 1 97.06 361 LEU A C 1
ATOM 2741 O O . LEU A 1 361 ? 2.887 48.469 -4.68 1 97.06 361 LEU A O 1
ATOM 2745 N N . LYS A 1 362 ? 2.9 46.219 -4.492 1 96.19 362 LYS A N 1
ATOM 2746 C CA . LYS A 1 362 ? 4.309 46.094 -4.859 1 96.19 362 LYS A CA 1
ATOM 2747 C C . LYS A 1 362 ? 4.578 46.719 -6.227 1 96.19 362 LYS A C 1
ATOM 2749 O O . LYS A 1 362 ? 5.625 47.344 -6.438 1 96.19 362 LYS A O 1
ATOM 2754 N N . GLY A 1 363 ? 3.725 46.562 -7.141 1 94.75 363 GLY A N 1
ATOM 2755 C CA . GLY A 1 363 ? 3.861 47.125 -8.477 1 94.75 363 GLY A CA 1
ATOM 2756 C C . GLY A 1 363 ? 3.717 48.625 -8.508 1 94.75 363 GLY A C 1
ATOM 2757 O O . GLY A 1 363 ? 4.324 49.312 -9.352 1 94.75 363 GLY A O 1
ATOM 2758 N N . LYS A 1 364 ? 2.961 49.219 -7.617 1 95.06 364 LYS A N 1
ATOM 2759 C CA . LYS A 1 364 ? 2.625 50.625 -7.648 1 95.06 364 LYS A CA 1
ATOM 2760 C C . LYS A 1 364 ? 3.549 51.438 -6.742 1 95.06 364 LYS A C 1
ATOM 2762 O O . LYS A 1 364 ? 3.676 52.656 -6.898 1 95.06 364 LYS A O 1
ATOM 2767 N N . ASN A 1 365 ? 4.062 50.781 -5.793 1 94.88 365 ASN A N 1
ATOM 2768 C CA . ASN A 1 365 ? 4.918 51.469 -4.82 1 94.88 365 ASN A CA 1
ATOM 2769 C C . ASN A 1 365 ? 6.289 50.812 -4.723 1 94.88 365 ASN A C 1
ATOM 2771 O O . ASN A 1 365 ? 6.434 49.781 -4.078 1 94.88 365 ASN A O 1
ATOM 2775 N N . ALA A 1 366 ? 7.305 51.469 -5.125 1 90.12 366 ALA A N 1
ATOM 2776 C CA . ALA A 1 366 ? 8.656 50.906 -5.168 1 90.12 366 ALA A CA 1
ATOM 2777 C C . ALA A 1 366 ? 9.188 50.656 -3.76 1 90.12 366 ALA A C 1
ATOM 2779 O O . ALA A 1 366 ? 10.078 49.844 -3.566 1 90.12 366 ALA A O 1
ATOM 2780 N N . GLY A 1 367 ? 8.641 51.312 -2.848 1 93.5 367 GLY A N 1
ATOM 2781 C CA . GLY A 1 367 ? 9.125 51.156 -1.482 1 93.5 367 GLY A CA 1
ATOM 2782 C C . GLY A 1 367 ? 8.539 49.938 -0.775 1 93.5 367 GLY A C 1
ATOM 2783 O O . GLY A 1 367 ? 9.008 49.562 0.304 1 93.5 367 GLY A O 1
ATOM 2784 N N . PHE A 1 368 ? 7.598 49.312 -1.348 1 96.56 368 PHE A N 1
ATOM 2785 C CA . PHE A 1 368 ? 6.965 48.156 -0.751 1 96.56 368 PHE A CA 1
ATOM 2786 C C . PHE A 1 368 ? 7.422 46.875 -1.452 1 96.56 368 PHE A C 1
ATOM 2788 O O . PHE A 1 368 ? 7.227 46.719 -2.66 1 96.56 368 PHE A O 1
ATOM 2795 N N . THR A 1 369 ? 7.98 46 -0.691 1 96.44 369 THR A N 1
ATOM 2796 C CA . THR A 1 369 ? 8.422 44.719 -1.225 1 96.44 369 THR A CA 1
ATOM 2797 C C . THR A 1 369 ? 8.039 43.594 -0.287 1 96.44 369 THR A C 1
ATOM 2799 O O . THR A 1 369 ? 7.836 43.781 0.91 1 96.44 369 THR A O 1
ATOM 2802 N N . PHE A 1 370 ? 7.816 42.406 -0.876 1 96.06 370 PHE A N 1
ATOM 2803 C CA . PHE A 1 370 ? 7.578 41.25 -0.03 1 96.06 370 PHE A CA 1
ATOM 2804 C C . PHE A 1 370 ? 7.996 39.969 -0.742 1 96.06 370 PHE A C 1
ATOM 2806 O O . PHE A 1 370 ? 8.156 39.938 -1.964 1 96.06 370 PHE A O 1
ATOM 2813 N N . GLU A 1 371 ? 8.305 38.906 0.047 1 93.38 371 GLU A N 1
ATOM 2814 C CA . GLU A 1 371 ? 8.547 37.531 -0.417 1 93.38 371 GLU A CA 1
ATOM 2815 C C . GLU A 1 371 ? 7.664 36.531 0.329 1 93.38 371 GLU A C 1
ATOM 2817 O O . GLU A 1 371 ? 7.199 36.812 1.437 1 93.38 371 GLU A O 1
ATOM 2822 N N . THR A 1 372 ? 7.34 35.469 -0.357 1 90.88 372 THR A N 1
ATOM 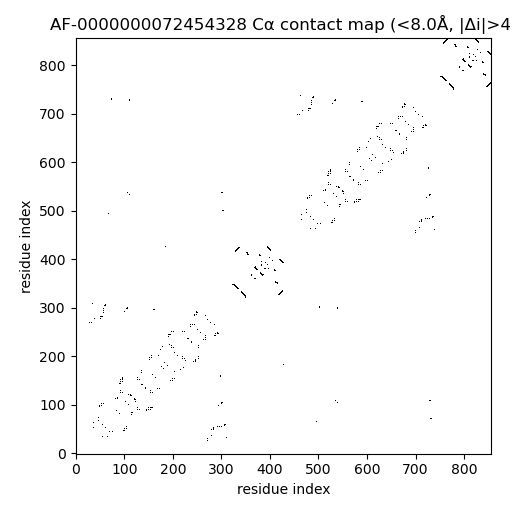2823 C CA . THR A 1 372 ? 6.512 34.438 0.25 1 90.88 372 THR A CA 1
ATOM 2824 C C . THR A 1 372 ? 7.246 33.094 0.259 1 90.88 372 THR A C 1
ATOM 2826 O O . THR A 1 372 ? 8.203 32.906 -0.49 1 90.88 372 THR A O 1
ATOM 2829 N N . GLU A 1 373 ? 6.945 32.281 1.212 1 84.75 373 GLU A N 1
ATOM 2830 C CA . GLU A 1 373 ? 7.316 30.875 1.247 1 84.75 373 GLU A CA 1
ATOM 2831 C C . GLU A 1 373 ? 6.078 29.969 1.244 1 84.75 373 GLU A C 1
ATOM 2833 O O . GLU A 1 373 ? 5.004 30.391 1.677 1 84.75 373 GLU A O 1
ATOM 2838 N N . SER A 1 374 ? 6.262 28.828 0.724 1 83.69 374 SER A N 1
ATOM 2839 C CA . SER A 1 374 ? 5.129 27.922 0.576 1 83.69 374 SER A CA 1
ATOM 2840 C C . SER A 1 374 ? 4.902 27.109 1.848 1 83.69 374 SER A C 1
ATOM 2842 O O . SER A 1 374 ? 5.848 26.844 2.59 1 83.69 374 SER A O 1
ATOM 2844 N N . SER A 1 375 ? 3.666 26.766 2.184 1 83.5 375 SER A N 1
ATOM 2845 C CA . SER A 1 375 ? 3.238 25.859 3.252 1 83.5 375 SER A CA 1
ATOM 2846 C C . SER A 1 375 ? 2.035 25.031 2.824 1 83.5 375 SER A C 1
ATOM 2848 O O . SER A 1 375 ? 1.46 25.25 1.758 1 83.5 375 SER A O 1
ATOM 2850 N N . LEU A 1 376 ? 1.637 24.109 3.66 1 84 376 LEU A N 1
ATOM 2851 C CA . LEU A 1 376 ? 0.477 23.281 3.357 1 84 376 LEU A CA 1
ATOM 2852 C C . LEU A 1 376 ? -0.807 24.094 3.4 1 84 376 LEU A C 1
ATOM 2854 O O . LEU A 1 376 ? -1.839 23.672 2.873 1 84 376 LEU A O 1
ATOM 2858 N N . TRP A 1 377 ? -0.791 25.281 3.973 1 87.38 377 TRP A N 1
ATOM 2859 C CA . TRP A 1 377 ? -1.934 26.172 4.043 1 87.38 377 TRP A CA 1
ATOM 2860 C C . TRP A 1 377 ? -1.877 27.219 2.93 1 87.38 377 TRP A C 1
ATOM 2862 O O . TRP A 1 377 ? -2.766 28.062 2.816 1 87.38 377 TRP A O 1
ATOM 2872 N N . GLY A 1 378 ? -0.817 27.188 2.08 1 84.38 378 GLY A N 1
ATOM 2873 C CA . GLY A 1 378 ? -0.578 28.203 1.07 1 84.38 378 GLY A CA 1
ATOM 2874 C C . GLY A 1 378 ? 0.6 29.109 1.396 1 84.38 378 GLY A C 1
ATOM 2875 O O . GLY A 1 378 ? 1.282 28.906 2.402 1 84.38 378 GLY A O 1
ATOM 2876 N N . PRO A 1 379 ? 0.806 30.062 0.585 1 86.75 379 PRO A N 1
ATOM 2877 C CA . PRO A 1 379 ? 1.969 30.922 0.799 1 86.75 379 PRO A CA 1
ATOM 2878 C C . PRO A 1 379 ? 1.826 31.812 2.037 1 86.75 379 PRO A C 1
ATOM 2880 O O . PRO A 1 379 ? 0.717 32.219 2.377 1 86.75 379 PRO A O 1
ATOM 2883 N N . PHE A 1 380 ? 2.906 32.031 2.729 1 89.31 380 PHE A N 1
ATOM 2884 C CA . PHE A 1 380 ? 2.959 32.969 3.832 1 89.31 380 PHE A CA 1
ATOM 2885 C C . PHE A 1 380 ? 4.086 34 3.623 1 89.31 380 PHE A C 1
ATOM 2887 O O . PHE A 1 380 ? 5 33.75 2.834 1 89.31 380 PHE A O 1
ATOM 2894 N N . LEU A 1 381 ? 4.004 35.156 4.27 1 91.94 381 LEU A N 1
ATOM 2895 C CA . LEU A 1 381 ? 5.008 36.188 4.125 1 91.94 381 LEU A CA 1
ATOM 2896 C C . LEU A 1 381 ? 6.285 35.844 4.875 1 91.94 381 LEU A C 1
ATOM 2898 O O . LEU A 1 381 ? 6.254 35.594 6.082 1 91.94 381 LEU A O 1
ATOM 2902 N N . SER A 1 382 ? 7.375 35.812 4.109 1 91.25 382 SER A N 1
ATOM 2903 C CA . SER A 1 382 ? 8.664 35.5 4.73 1 91.25 382 SER A CA 1
ATOM 2904 C C . SER A 1 382 ? 9.516 36.75 4.879 1 91.25 382 SER A C 1
ATOM 2906 O O . SER A 1 382 ? 10.375 36.844 5.758 1 91.25 382 SER A O 1
ATOM 2908 N N . MET A 1 383 ? 9.258 37.719 3.996 1 94.06 383 MET A N 1
ATOM 2909 C CA . MET A 1 383 ? 9.984 39 4.012 1 94.06 383 MET A CA 1
ATOM 2910 C C . MET A 1 383 ? 9.07 40.156 3.594 1 94.06 383 MET A C 1
ATOM 2912 O O . MET A 1 383 ? 8.289 40.031 2.65 1 94.06 383 MET A O 1
ATOM 2916 N N . VAL A 1 384 ? 9.125 41.25 4.344 1 96.12 384 VAL A N 1
ATOM 2917 C CA . VAL A 1 384 ? 8.406 42.469 3.984 1 96.12 384 VAL A CA 1
ATOM 2918 C C . VAL A 1 384 ? 9.32 43.688 4.145 1 96.12 384 VAL A C 1
ATOM 2920 O O . VAL A 1 384 ? 9.93 43.875 5.203 1 96.12 384 VAL A O 1
ATOM 2923 N N . ASN A 1 385 ? 9.484 44.438 3.078 1 96.56 385 ASN A N 1
ATOM 2924 C CA . ASN A 1 385 ? 10.328 45.625 3.053 1 96.56 385 ASN A CA 1
ATOM 2925 C C . ASN A 1 385 ? 11.742 45.312 3.521 1 96.56 385 ASN A C 1
ATOM 2927 O O . ASN A 1 385 ? 12.297 46.031 4.355 1 96.56 385 ASN A O 1
ATOM 2931 N N . GLY A 1 386 ? 12.172 44.188 3.076 1 93.56 386 GLY A N 1
ATOM 2932 C CA . GLY A 1 386 ? 13.562 43.812 3.307 1 93.56 386 GLY A CA 1
ATOM 2933 C C . GLY A 1 386 ? 13.797 43.125 4.641 1 93.56 386 GLY A C 1
ATOM 2934 O O . GLY A 1 386 ? 14.891 42.656 4.918 1 93.56 386 GLY A O 1
ATOM 2935 N N . GLU A 1 387 ? 12.75 43.062 5.484 1 94.88 387 GLU A N 1
ATOM 2936 C CA . GLU A 1 387 ? 12.883 42.406 6.781 1 94.88 387 GLU A CA 1
ATOM 2937 C C . GLU A 1 387 ? 12.328 41 6.738 1 94.88 387 GLU A C 1
ATOM 2939 O O . GLU A 1 387 ? 11.211 40.781 6.266 1 94.88 387 GLU A O 1
ATOM 2944 N N . GLN A 1 388 ? 13.133 40.125 7.293 1 92.56 388 GLN A N 1
ATOM 2945 C CA . GLN A 1 388 ? 12.734 38.719 7.305 1 92.56 388 GLN A CA 1
ATOM 2946 C C . GLN A 1 388 ? 12.023 38.344 8.609 1 92.56 388 GLN A C 1
ATOM 2948 O O . GLN A 1 388 ? 12.312 38.938 9.656 1 92.56 388 GLN A O 1
ATOM 2953 N N . ALA A 1 389 ? 11.055 37.469 8.539 1 87.88 389 ALA A N 1
ATOM 2954 C CA . ALA A 1 389 ? 10.477 36.781 9.68 1 87.88 389 ALA A CA 1
ATOM 2955 C C . ALA A 1 389 ? 10.492 35.25 9.453 1 87.88 389 ALA A C 1
ATOM 2957 O O . ALA A 1 389 ? 9.805 34.75 8.555 1 87.88 389 ALA A O 1
ATOM 2958 N N . ARG A 1 390 ? 11.352 34.625 10.219 1 76.31 390 ARG A N 1
ATOM 2959 C CA . ARG A 1 390 ? 11.555 33.188 10.016 1 76.31 390 ARG A CA 1
ATOM 2960 C C . ARG A 1 390 ? 11.172 32.406 11.273 1 76.31 390 ARG A C 1
ATOM 2962 O O . ARG A 1 390 ? 11.266 32.938 12.383 1 76.31 390 ARG A O 1
ATOM 2969 N N . GLN A 1 391 ? 10.82 31.234 10.945 1 71.5 391 GLN A N 1
ATOM 2970 C CA . GLN A 1 391 ? 10.508 30.344 12.055 1 71.5 391 GLN A CA 1
ATOM 2971 C C . GLN A 1 391 ? 11.727 30.094 12.93 1 71.5 391 GLN A C 1
ATOM 2973 O O . GLN A 1 391 ? 11.609 29.984 14.148 1 71.5 391 GLN A O 1
ATOM 2978 N N . SER A 1 392 ? 12.883 30.078 12.32 1 70 392 SER A N 1
ATOM 2979 C CA . SER A 1 392 ? 14.117 29.844 13.062 1 70 392 SER A CA 1
ATOM 2980 C C . SER A 1 392 ? 14.367 30.953 14.078 1 70 392 SER A C 1
ATOM 2982 O O . SER A 1 392 ? 14.953 30.719 15.133 1 70 392 SER A O 1
ATOM 2984 N N . ASP A 1 393 ? 13.867 32.125 13.75 1 77.31 393 ASP A N 1
ATOM 2985 C CA . ASP A 1 393 ? 14.031 33.281 14.641 1 77.31 393 ASP A CA 1
ATOM 2986 C C . ASP A 1 393 ? 12.828 33.438 15.562 1 77.31 393 ASP A C 1
ATOM 2988 O O . ASP A 1 393 ? 12.75 34.375 16.344 1 77.31 393 ASP A O 1
ATOM 2992 N N . ARG A 1 394 ? 11.859 32.531 15.367 1 80.44 394 ARG A N 1
ATOM 2993 C CA . ARG A 1 394 ? 10.633 32.531 16.141 1 80.44 394 ARG A CA 1
ATOM 2994 C C . ARG A 1 394 ? 9.836 33.812 15.883 1 80.44 394 ARG A C 1
ATOM 2996 O O . ARG A 1 394 ? 9.367 34.469 16.812 1 80.44 394 ARG A O 1
ATOM 3003 N N . ARG A 1 395 ? 9.852 34.125 14.656 1 86.88 395 ARG A N 1
ATOM 3004 C CA . ARG A 1 395 ? 9.109 35.312 14.242 1 86.88 395 ARG A CA 1
ATOM 3005 C C . ARG A 1 395 ? 8.203 35 13.047 1 86.88 395 ARG A C 1
ATOM 3007 O O . ARG A 1 395 ? 8.43 34.031 12.336 1 86.88 395 ARG A O 1
ATOM 3014 N N . TYR A 1 396 ? 7.176 35.719 12.984 1 87.69 396 TYR A N 1
ATOM 3015 C CA . TYR A 1 396 ? 6.277 35.625 11.844 1 87.69 396 TYR A CA 1
ATOM 3016 C C . TYR A 1 396 ? 5.578 36.969 11.586 1 87.69 396 TYR A C 1
ATOM 3018 O O . TYR A 1 396 ? 5.598 37.844 12.43 1 87.69 396 TYR A O 1
ATOM 3026 N N . TRP A 1 397 ? 5.066 37.125 10.367 1 91.5 397 TRP A N 1
ATOM 3027 C CA . TRP A 1 397 ? 4.293 38.312 10.039 1 91.5 397 TRP A CA 1
ATOM 3028 C C . TRP A 1 397 ? 2.826 38.125 10.414 1 91.5 397 TRP A C 1
ATOM 3030 O O . TRP A 1 397 ? 2.084 37.438 9.711 1 91.5 397 TRP A O 1
ATOM 3040 N N . HIS A 1 398 ? 2.451 38.719 11.531 1 90.75 398 HIS A N 1
ATOM 3041 C CA . HIS A 1 398 ? 1.068 38.688 11.992 1 90.75 398 HIS A CA 1
ATOM 3042 C C . HIS A 1 398 ? 0.185 39.594 11.148 1 90.75 398 HIS A C 1
ATOM 3044 O O . HIS A 1 398 ? 0.541 40.75 10.898 1 90.75 398 HIS A O 1
ATOM 3050 N N . LEU A 1 399 ? -0.937 39.125 10.711 1 92.5 399 LEU A N 1
ATOM 3051 C CA . LEU A 1 399 ? -1.856 39.875 9.852 1 92.5 399 LEU A CA 1
ATOM 3052 C C . LEU A 1 399 ? -3.123 40.25 10.609 1 92.5 399 LEU A C 1
ATOM 3054 O O . LEU A 1 399 ? -3.699 39.406 11.32 1 92.5 399 LEU A O 1
ATOM 3058 N N . SER A 1 400 ? -3.494 41.5 10.5 1 94.25 400 SER A N 1
ATOM 3059 C CA . SER A 1 400 ? -4.754 41.938 11.094 1 94.25 400 SER A CA 1
ATOM 3060 C C . SER A 1 400 ? -5.488 42.906 10.164 1 94.25 400 SER A C 1
ATOM 3062 O O . SER A 1 400 ? -4.871 43.562 9.32 1 94.25 400 SER A O 1
ATOM 3064 N N . SER A 1 401 ? -6.754 42.969 10.203 1 94.62 401 SER A N 1
ATOM 3065 C CA . SER A 1 401 ? -7.625 43.906 9.516 1 94.62 401 SER A CA 1
ATOM 3066 C C . SER A 1 401 ? -8.391 44.781 10.5 1 94.62 401 SER A C 1
ATOM 3068 O O . SER A 1 401 ? -9.164 44.25 11.312 1 94.62 401 SER A O 1
ATOM 3070 N N . ASP A 1 402 ? -8.117 46.031 10.477 1 95.38 402 ASP A N 1
ATOM 3071 C CA . ASP A 1 402 ? -8.75 47 11.367 1 95.38 402 ASP A CA 1
ATOM 3072 C C . ASP A 1 402 ? -8.617 46.594 12.828 1 95.38 402 ASP A C 1
ATOM 3074 O O . ASP A 1 402 ? -9.594 46.594 13.586 1 95.38 402 ASP A O 1
ATOM 3078 N N . GLY A 1 403 ? -7.48 45.969 13.109 1 90.81 403 GLY A N 1
ATOM 3079 C CA . GLY A 1 403 ? -7.152 45.656 14.492 1 90.81 403 GLY A CA 1
ATOM 3080 C C . GLY A 1 403 ? -7.484 44.219 14.875 1 90.81 403 GLY A C 1
ATOM 3081 O O . GLY A 1 403 ? -7.082 43.75 15.945 1 90.81 403 GLY A O 1
ATOM 3082 N N . THR A 1 404 ? -8.18 43.562 14.031 1 88.88 404 THR A N 1
ATOM 3083 C CA . THR A 1 404 ? -8.562 42.188 14.336 1 88.88 404 THR A CA 1
ATOM 3084 C C . THR A 1 404 ? -7.676 41.188 13.586 1 88.88 404 THR A C 1
ATOM 3086 O O . THR A 1 404 ? -7.559 41.25 12.359 1 88.88 404 THR A O 1
ATOM 3089 N N . GLY A 1 405 ? -7.129 40.312 14.359 1 88 405 GLY A N 1
ATOM 3090 C CA . GLY A 1 405 ? -6.25 39.312 13.773 1 88 405 GLY A CA 1
ATOM 3091 C C . GLY A 1 405 ? -6.953 38.438 12.758 1 88 405 GLY A C 1
ATOM 3092 O O . GLY A 1 405 ? -8.094 38 12.969 1 88 405 GLY A O 1
ATOM 3093 N N . LEU A 1 406 ? -6.195 38.156 11.586 1 88.75 406 LEU A N 1
ATOM 3094 C CA . LEU A 1 406 ? -6.754 37.312 10.547 1 88.75 406 LEU A CA 1
ATOM 3095 C C . LEU A 1 406 ? -6.59 35.844 10.914 1 88.75 406 LEU A C 1
ATOM 3097 O O . LEU A 1 406 ? -5.574 35.438 11.492 1 88.75 406 LEU A O 1
ATOM 3101 N N . THR A 1 407 ? -7.598 35.031 10.523 1 83.06 407 THR A N 1
ATOM 3102 C CA . THR A 1 407 ? -7.543 33.594 10.781 1 83.06 407 THR A CA 1
ATOM 3103 C C . THR A 1 407 ? -7.203 32.812 9.5 1 83.06 407 THR A C 1
ATOM 3105 O O . THR A 1 407 ? -7.051 31.594 9.523 1 83.06 407 THR A O 1
ATOM 3108 N N . GLU A 1 408 ? -7.051 33.594 8.375 1 87 408 GLU A N 1
ATOM 3109 C CA . GLU A 1 408 ? -6.695 33 7.082 1 87 408 GLU A CA 1
ATOM 3110 C C . GLU A 1 408 ? -5.395 33.594 6.547 1 87 408 GLU A C 1
ATOM 3112 O O . GLU A 1 408 ? -5.004 34.688 6.934 1 87 408 GLU A O 1
ATOM 3117 N N . GLY A 1 409 ? -4.797 32.906 5.688 1 88.81 409 GLY A N 1
ATOM 3118 C CA . GLY A 1 409 ? -3.57 33.375 5.07 1 88.81 409 GLY A CA 1
ATOM 3119 C C . GLY A 1 409 ? -3.811 34.406 3.973 1 88.81 409 GLY A C 1
ATOM 3120 O O . GLY A 1 409 ? -4.957 34.688 3.641 1 88.81 409 GLY A O 1
ATOM 3121 N N . ILE A 1 410 ? -2.729 34.812 3.406 1 91.5 410 ILE A N 1
ATOM 3122 C CA . ILE A 1 410 ? -2.777 35.938 2.48 1 91.5 410 ILE A CA 1
ATOM 3123 C C . ILE A 1 410 ? -3.482 35.531 1.191 1 91.5 410 ILE A C 1
ATOM 3125 O O . ILE A 1 410 ? -4.102 36.344 0.518 1 91.5 410 ILE A O 1
ATOM 3129 N N . ASN A 1 411 ? -3.363 34.281 0.82 1 89.06 411 ASN A N 1
ATOM 3130 C CA . ASN A 1 411 ? -3.99 33.812 -0.414 1 89.06 411 ASN A CA 1
ATOM 3131 C C . ASN A 1 411 ? -5.488 33.594 -0.23 1 89.06 411 ASN A C 1
ATOM 3133 O O . ASN A 1 411 ? -6.258 33.688 -1.188 1 89.06 411 ASN A O 1
ATOM 3137 N N . ASP A 1 412 ? -5.895 33.281 0.928 1 88.69 412 ASP A N 1
ATOM 3138 C CA . ASP A 1 412 ? -7.27 32.875 1.18 1 88.69 412 ASP A CA 1
ATOM 3139 C C . ASP A 1 412 ? -8.133 34.031 1.655 1 88.69 412 ASP A C 1
ATOM 3141 O O . ASP A 1 412 ? -9.352 34.031 1.456 1 88.69 412 ASP A O 1
ATOM 3145 N N . TYR A 1 413 ? -7.555 35.031 2.295 1 91.69 413 TYR A N 1
ATOM 3146 C CA . TYR A 1 413 ? -8.312 36.156 2.791 1 91.69 413 TYR A CA 1
ATOM 3147 C C . TYR A 1 413 ? -8.742 37.062 1.644 1 91.69 413 TYR A C 1
ATOM 3149 O O . TYR A 1 413 ? -7.898 37.594 0.893 1 91.69 413 TYR A O 1
ATOM 3157 N N . LYS A 1 414 ? -10.078 37.344 1.524 1 90.38 414 LYS A N 1
ATOM 3158 C CA . LYS A 1 414 ? -10.617 38.156 0.452 1 90.38 414 LYS A CA 1
ATOM 3159 C C . LYS A 1 414 ? -10.984 39.562 0.961 1 90.38 414 LYS A C 1
ATOM 3161 O O . LYS A 1 414 ? -11.578 39.688 2.033 1 90.38 414 LYS A O 1
ATOM 3166 N N . ILE A 1 415 ? -10.68 40.5 0.193 1 93.25 415 ILE A N 1
ATOM 3167 C CA . ILE A 1 415 ? -10.945 41.906 0.529 1 93.25 415 ILE A CA 1
ATOM 3168 C C . ILE A 1 415 ? -12.305 42.312 -0.039 1 93.25 415 ILE A C 1
ATOM 3170 O O . ILE A 1 415 ? -12.453 42.469 -1.253 1 93.25 415 ILE A O 1
ATOM 3174 N N . GLU A 1 416 ? -13.234 42.531 0.873 1 91.81 416 GLU A N 1
ATOM 3175 C CA . GLU A 1 416 ? -14.602 42.781 0.428 1 91.81 416 GLU A CA 1
ATOM 3176 C C . GLU A 1 416 ? -14.969 44.25 0.613 1 91.81 416 GLU A C 1
ATOM 3178 O O . GLU A 1 416 ? -15.938 44.75 0.024 1 91.81 416 GLU A O 1
ATOM 3183 N N . ALA A 1 417 ? -14.266 44.969 1.453 1 93.88 417 ALA A N 1
ATOM 3184 C CA . ALA A 1 417 ? -14.508 46.375 1.742 1 93.88 417 ALA A CA 1
ATOM 3185 C C . ALA A 1 417 ? -13.211 47.094 2.072 1 93.88 417 ALA A C 1
ATOM 3187 O O . ALA A 1 417 ? -12.164 46.469 2.268 1 93.88 417 ALA A O 1
ATOM 3188 N N . GLY A 1 418 ? -13.352 48.344 2.051 1 95.25 418 GLY A N 1
ATOM 3189 C CA . GLY A 1 418 ? -12.195 49.125 2.484 1 95.25 418 GLY A CA 1
ATOM 3190 C C . GLY A 1 418 ? -11.758 48.812 3.898 1 95.25 418 GLY A C 1
ATOM 3191 O O . GLY A 1 418 ? -12.594 48.594 4.785 1 95.25 418 GLY A O 1
ATOM 3192 N N . GLN A 1 419 ? -10.469 48.656 4.062 1 96.62 419 GLN A N 1
ATOM 3193 C CA . GLN A 1 419 ? -9.953 48.219 5.355 1 96.62 419 GLN A CA 1
ATOM 3194 C C . GLN A 1 419 ? -8.477 48.594 5.512 1 96.62 419 GLN A C 1
ATOM 3196 O O . GLN A 1 419 ? -7.812 48.906 4.531 1 96.62 419 GLN A O 1
ATOM 3201 N N . LYS A 1 420 ? -8.07 48.594 6.723 1 97.12 420 LYS A N 1
ATOM 3202 C CA . LYS A 1 420 ? -6.656 48.75 7.051 1 97.12 420 LYS A CA 1
ATOM 3203 C C . LYS A 1 420 ? -6.051 47.406 7.449 1 97.12 420 LYS A C 1
ATOM 3205 O O . LYS A 1 420 ? -6.434 46.812 8.469 1 97.12 420 LYS A O 1
ATOM 3210 N N . VAL A 1 421 ? -5.145 46.938 6.625 1 97.38 421 VAL A N 1
ATOM 3211 C CA . VAL A 1 421 ? -4.438 45.719 6.914 1 97.38 421 VAL A CA 1
ATOM 3212 C C . VAL A 1 421 ? -3.102 46 7.586 1 97.38 421 VAL A C 1
ATOM 3214 O O . VAL A 1 421 ? -2.326 46.844 7.094 1 97.38 421 VAL A O 1
ATOM 3217 N N . THR A 1 422 ? -2.861 45.375 8.711 1 97 422 THR A N 1
ATOM 3218 C CA . THR A 1 422 ? -1.589 45.531 9.406 1 97 422 THR A CA 1
ATOM 3219 C C . THR A 1 422 ? -0.752 44.281 9.289 1 97 422 THR A C 1
ATOM 3221 O O . THR A 1 422 ? -1.241 43.156 9.555 1 97 422 THR A O 1
ATOM 3224 N N . ILE A 1 423 ? 0.426 44.438 8.812 1 96.69 423 ILE A N 1
ATOM 3225 C CA . ILE A 1 423 ? 1.434 43.375 8.734 1 96.69 423 ILE A CA 1
ATOM 3226 C C . ILE A 1 423 ? 2.543 43.656 9.75 1 96.69 423 ILE A C 1
ATOM 3228 O O . ILE A 1 423 ? 3.379 44.531 9.539 1 96.69 423 ILE A O 1
ATOM 3232 N N . LYS A 1 424 ? 2.545 42.812 10.781 1 95.12 424 LYS A N 1
ATOM 3233 C CA . LYS A 1 424 ? 3.445 43.125 11.891 1 95.12 424 LYS A CA 1
ATOM 3234 C C . LYS A 1 424 ? 4.422 41.969 12.141 1 95.12 424 LYS A C 1
ATOM 3236 O O . LYS A 1 424 ? 4.016 40.812 12.281 1 95.12 424 LYS A O 1
ATOM 3241 N N . ASN A 1 425 ? 5.664 42.281 12.109 1 93.69 425 ASN A N 1
ATOM 3242 C CA . ASN A 1 425 ? 6.664 41.281 12.508 1 93.69 425 ASN A CA 1
ATOM 3243 C C . ASN A 1 425 ? 6.57 40.969 14 1 93.69 425 ASN A C 1
ATOM 3245 O O . ASN A 1 425 ? 6.855 41.812 14.844 1 93.69 425 ASN A O 1
ATOM 3249 N N . THR A 1 426 ? 6.227 39.719 14.297 1 87.38 426 THR A N 1
ATOM 3250 C CA . THR A 1 426 ? 5.891 39.344 15.664 1 87.38 426 THR A CA 1
ATOM 3251 C C . THR A 1 426 ? 6.695 38.125 16.109 1 87.38 426 THR A C 1
ATOM 3253 O O . THR A 1 426 ? 6.984 37.25 15.297 1 87.38 426 THR A O 1
ATOM 3256 N N . SER A 1 427 ? 7.07 38.156 17.344 1 80.5 427 SER A N 1
ATOM 3257 C CA . SER A 1 427 ? 7.773 37 17.906 1 80.5 427 SER A CA 1
ATOM 3258 C C . SER A 1 427 ? 6.82 36.094 18.672 1 80.5 427 SER A C 1
ATOM 3260 O O . SER A 1 427 ? 5.73 36.531 19.062 1 80.5 427 SER A O 1
ATOM 3262 N N . TYR A 1 428 ? 7.188 34.812 18.75 1 71.69 428 TYR A N 1
ATOM 3263 C CA . TYR A 1 428 ? 6.406 33.875 19.531 1 71.69 428 TYR A CA 1
ATOM 3264 C C . TYR A 1 428 ? 7.32 32.938 20.328 1 71.69 428 TYR A C 1
ATOM 3266 O O . TYR A 1 428 ? 8.477 32.75 19.953 1 71.69 428 TYR A O 1
ATOM 3274 N N . MET B 1 1 ? 68.5 -14.875 -45.906 1 29.91 1 MET B N 1
ATOM 3275 C CA . MET B 1 1 ? 67.812 -13.938 -45.062 1 29.91 1 MET B CA 1
ATOM 3276 C C . MET B 1 1 ? 66.375 -13.664 -45.594 1 29.91 1 MET B C 1
ATOM 3278 O O . MET B 1 1 ? 66.188 -12.781 -46.438 1 29.91 1 MET B O 1
ATOM 3282 N N . LEU B 1 2 ? 65.625 -14.703 -45.875 1 37.28 2 LEU B N 1
ATOM 3283 C CA . LEU B 1 2 ? 64.312 -14.727 -46.562 1 37.28 2 LEU B CA 1
ATOM 3284 C C . LEU B 1 2 ? 63.25 -14.031 -45.719 1 37.28 2 LEU B C 1
ATOM 3286 O O . LEU B 1 2 ? 63.156 -14.273 -44.5 1 37.28 2 LEU B O 1
ATOM 3290 N N . PRO B 1 3 ? 62.781 -12.828 -46.219 1 37.41 3 PRO B N 1
ATOM 3291 C CA . PRO B 1 3 ? 61.781 -12 -45.531 1 37.41 3 PRO B CA 1
ATOM 3292 C C . PRO B 1 3 ? 60.469 -12.75 -45.25 1 37.41 3 PRO B C 1
ATOM 3294 O O . PRO B 1 3 ? 59.906 -13.352 -46.156 1 37.41 3 PRO B O 1
ATOM 3297 N N . LEU B 1 4 ? 60.375 -13.445 -44.094 1 34.66 4 LEU B N 1
ATOM 3298 C CA . LEU B 1 4 ? 59.219 -14.18 -43.625 1 34.66 4 LEU B CA 1
ATOM 3299 C C . LEU B 1 4 ? 58 -13.25 -43.5 1 34.66 4 LEU B C 1
ATOM 3301 O O . LEU B 1 4 ? 58.031 -12.312 -42.688 1 34.66 4 LEU B O 1
ATOM 3305 N N . ILE B 1 5 ? 57.344 -12.984 -44.688 1 35.38 5 ILE B N 1
ATOM 3306 C CA . ILE B 1 5 ? 56.094 -12.203 -44.719 1 35.38 5 ILE B CA 1
ATOM 3307 C C . ILE B 1 5 ? 55.062 -12.828 -43.781 1 35.38 5 ILE B C 1
ATOM 3309 O O . ILE B 1 5 ? 54.656 -13.984 -43.969 1 35.38 5 ILE B O 1
ATOM 3313 N N . LEU B 1 6 ? 55.094 -12.422 -42.469 1 31.44 6 LEU B N 1
ATOM 3314 C CA . LEU B 1 6 ? 54.125 -12.766 -41.438 1 31.44 6 LEU B CA 1
ATOM 3315 C C . LEU B 1 6 ? 52.719 -12.305 -41.844 1 31.44 6 LEU B C 1
ATOM 3317 O O . LEU B 1 6 ? 52.469 -11.102 -41.938 1 31.44 6 LEU B O 1
ATOM 3321 N N . ILE B 1 7 ? 52.062 -13.008 -42.781 1 33 7 ILE B N 1
ATOM 3322 C CA . ILE B 1 7 ? 50.688 -12.719 -43.156 1 33 7 ILE B CA 1
ATOM 3323 C C . ILE B 1 7 ? 49.781 -12.812 -41.938 1 33 7 ILE B C 1
ATOM 3325 O O . ILE B 1 7 ? 49.656 -13.875 -41.344 1 33 7 ILE B O 1
ATOM 3329 N N . GLY B 1 8 ? 49.75 -11.703 -41.094 1 30.77 8 GLY B N 1
ATOM 3330 C CA . GLY B 1 8 ? 48.812 -11.562 -40 1 30.77 8 GLY B CA 1
ATOM 3331 C C . GLY B 1 8 ? 47.375 -11.711 -40.438 1 30.77 8 GLY B C 1
ATOM 3332 O O . GLY B 1 8 ? 46.875 -10.914 -41.219 1 30.77 8 GLY B O 1
ATOM 3333 N N . LEU B 1 9 ? 46.844 -12.898 -40.625 1 29.84 9 LEU B N 1
ATOM 3334 C CA . LEU B 1 9 ? 45.438 -13.141 -40.938 1 29.84 9 LEU B CA 1
ATOM 3335 C C . LEU B 1 9 ? 44.531 -12.562 -39.875 1 29.84 9 LEU B C 1
ATOM 3337 O O . LEU B 1 9 ? 44.594 -12.992 -38.719 1 29.84 9 LEU B O 1
ATOM 3341 N N . LEU B 1 10 ? 44.188 -11.234 -40 1 30.69 10 LEU B N 1
ATOM 3342 C CA . LEU B 1 10 ? 43.156 -10.562 -39.219 1 30.69 10 LEU B CA 1
ATOM 3343 C C . LEU B 1 10 ? 41.812 -11.289 -39.375 1 30.69 10 LEU B C 1
ATOM 3345 O O . LEU B 1 10 ? 41.219 -11.289 -40.438 1 30.69 10 LEU B O 1
ATOM 3349 N N . ALA B 1 11 ? 41.594 -12.445 -38.781 1 33.5 11 ALA B N 1
ATOM 3350 C CA . ALA B 1 11 ? 40.281 -13.047 -38.688 1 33.5 11 ALA B CA 1
ATOM 3351 C C . ALA B 1 11 ? 39.25 -12.031 -38.156 1 33.5 11 ALA B C 1
ATOM 3353 O O . ALA B 1 11 ? 39.406 -11.5 -37.062 1 33.5 11 ALA B O 1
ATOM 3354 N N . CYS B 1 12 ? 38.656 -11.25 -39.031 1 32.12 12 CYS B N 1
ATOM 3355 C CA . CYS B 1 12 ? 37.469 -10.43 -38.781 1 32.12 12 CYS B CA 1
ATOM 3356 C C . CYS B 1 12 ? 36.406 -11.242 -38.062 1 32.12 12 CYS B C 1
ATOM 3358 O O . CYS B 1 12 ? 35.781 -12.117 -38.656 1 32.12 12 CYS B O 1
ATOM 3360 N N . ALA B 1 13 ? 36.594 -11.547 -36.844 1 34.19 13 ALA B N 1
ATOM 3361 C CA . ALA B 1 13 ? 35.531 -12.031 -36 1 34.19 13 ALA B CA 1
ATOM 3362 C C . ALA B 1 13 ? 34.281 -11.156 -36.125 1 34.19 13 ALA B C 1
ATOM 3364 O O . ALA B 1 13 ? 34.344 -9.938 -36.031 1 34.19 13 ALA B O 1
ATOM 3365 N N . SER B 1 14 ? 33.406 -11.516 -37.031 1 35.06 14 SER B N 1
ATOM 3366 C CA . SER B 1 14 ? 32.094 -10.914 -37.188 1 35.06 14 SER B CA 1
ATOM 3367 C C . SER B 1 14 ? 31.469 -10.555 -35.875 1 35.06 14 SER B C 1
ATOM 3369 O O . SER B 1 14 ? 31.109 -11.445 -35.094 1 35.06 14 SER B O 1
ATOM 3371 N N . ALA B 1 15 ? 31.906 -9.484 -35.156 1 33.59 15 ALA B N 1
ATOM 3372 C CA . ALA B 1 15 ? 31.188 -8.727 -34.156 1 33.59 15 ALA B CA 1
ATOM 3373 C C . ALA B 1 15 ? 29.719 -8.555 -34.531 1 33.59 15 ALA B C 1
ATOM 3375 O O . ALA B 1 15 ? 29.375 -7.738 -35.375 1 33.59 15 ALA B O 1
ATOM 3376 N N . LYS B 1 16 ? 29.016 -9.438 -34.75 1 41.56 16 LYS B N 1
ATOM 3377 C CA . LYS B 1 16 ? 27.594 -9.055 -34.719 1 41.56 16 LYS B CA 1
ATOM 3378 C C . LYS B 1 16 ? 27.312 -8.016 -33.656 1 41.56 16 LYS B C 1
ATOM 3380 O O . LYS B 1 16 ? 27.641 -8.219 -32.5 1 41.56 16 LYS B O 1
ATOM 3385 N N . PRO B 1 17 ? 26.875 -6.789 -33.781 1 41.84 17 PRO B N 1
ATOM 3386 C CA . PRO B 1 17 ? 26.891 -5.68 -32.812 1 41.84 17 PRO B CA 1
ATOM 3387 C C . PRO B 1 17 ? 26.141 -6.012 -31.516 1 41.84 17 PRO B C 1
ATOM 3389 O O . PRO B 1 17 ? 25.031 -6.535 -31.562 1 41.84 17 PRO B O 1
ATOM 3392 N N . CYS B 1 18 ? 26.719 -6.254 -30.359 1 43.88 18 CYS B N 1
ATOM 3393 C CA . CYS B 1 18 ? 26.297 -6.355 -28.969 1 43.88 18 CYS B CA 1
ATOM 3394 C C . CYS B 1 18 ? 25.109 -5.434 -28.703 1 43.88 18 CYS B C 1
ATOM 3396 O O . CYS B 1 18 ? 24.266 -5.746 -27.875 1 43.88 18 CYS B O 1
ATOM 3398 N N . ALA B 1 19 ? 25.094 -4.277 -29.406 1 44.97 19 ALA B N 1
ATOM 3399 C CA . ALA B 1 19 ? 24.047 -3.285 -29.172 1 44.97 19 ALA B CA 1
ATOM 3400 C C . ALA B 1 19 ? 22.688 -3.789 -29.672 1 44.97 19 ALA B C 1
ATOM 3402 O O . ALA B 1 19 ? 21.656 -3.57 -29.016 1 44.97 19 ALA B O 1
ATOM 3403 N N . ASP B 1 20 ? 22.594 -4.574 -30.734 1 50.44 20 ASP B N 1
ATOM 3404 C CA . ASP B 1 20 ? 21.344 -5.059 -31.328 1 50.44 20 ASP B CA 1
ATOM 3405 C C . ASP B 1 20 ? 20.703 -6.113 -30.438 1 50.44 20 ASP B C 1
ATOM 3407 O O . ASP B 1 20 ? 19.484 -6.156 -30.312 1 50.44 20 ASP B O 1
ATOM 3411 N N . SER B 1 21 ? 21.547 -6.797 -29.703 1 63.84 21 SER B N 1
ATOM 3412 C CA . SER B 1 21 ? 21.016 -7.848 -28.844 1 63.84 21 SER B CA 1
ATOM 3413 C C . SER B 1 21 ? 20.359 -7.262 -27.609 1 63.84 21 SER B C 1
ATOM 3415 O O . SER B 1 21 ? 19.297 -7.707 -27.188 1 63.84 21 SER B O 1
ATOM 3417 N N . GLU B 1 22 ? 20.938 -6.207 -27.156 1 73.5 22 GLU B N 1
ATOM 3418 C CA . GLU B 1 22 ? 20.375 -5.582 -25.969 1 73.5 22 GLU B CA 1
ATOM 3419 C C . GLU B 1 22 ? 19.016 -4.949 -26.266 1 73.5 22 GLU B C 1
ATOM 3421 O O . GLU B 1 22 ? 18.094 -5.031 -25.438 1 73.5 22 GLU B O 1
ATOM 3426 N N . GLY B 1 23 ? 18.922 -4.301 -27.406 1 78.31 23 GLY B N 1
ATOM 3427 C CA . GLY B 1 23 ? 17.656 -3.721 -27.812 1 78.31 23 GLY B CA 1
ATOM 3428 C C . GLY B 1 23 ? 16.562 -4.75 -27.984 1 78.31 23 GLY B C 1
ATOM 3429 O O . GLY B 1 23 ? 15.422 -4.539 -27.547 1 78.31 23 GLY B O 1
ATOM 3430 N N . SER B 1 24 ? 17 -5.844 -28.547 1 83.62 24 SER B N 1
ATOM 3431 C CA . SER B 1 24 ? 16.031 -6.918 -28.766 1 83.62 24 SER B CA 1
ATOM 3432 C C . SER B 1 24 ? 15.562 -7.52 -27.453 1 83.62 24 SER B C 1
ATOM 3434 O O . SER B 1 24 ? 14.383 -7.844 -27.297 1 83.62 24 SER B O 1
ATOM 3436 N N . HIS B 1 25 ? 16.484 -7.605 -26.531 1 89.19 25 HIS B N 1
ATOM 3437 C CA . HIS B 1 25 ? 16.141 -8.125 -25.219 1 89.19 25 HIS B CA 1
ATOM 3438 C C . HIS B 1 25 ? 15.141 -7.215 -24.516 1 89.19 25 HIS B C 1
ATOM 3440 O O . HIS B 1 25 ? 14.188 -7.691 -23.891 1 89.19 25 HIS B O 1
ATOM 3446 N N . GLN B 1 26 ? 15.367 -5.969 -24.734 1 90.94 26 GLN B N 1
ATOM 3447 C CA . GLN B 1 26 ? 14.484 -5 -24.078 1 90.94 26 GLN B CA 1
ATOM 3448 C C . GLN B 1 26 ? 13.094 -5.023 -24.703 1 90.94 26 GLN B C 1
ATOM 3450 O O . GLN B 1 26 ? 12.094 -4.824 -24.016 1 90.94 26 GLN B O 1
ATOM 3455 N N . GLU B 1 27 ? 13.07 -5.277 -25.922 1 92.75 27 GLU B N 1
ATOM 3456 C CA . GLU B 1 27 ? 11.789 -5.336 -26.625 1 92.75 27 GLU B CA 1
ATOM 3457 C C . GLU B 1 27 ? 10.953 -6.512 -26.125 1 92.75 27 GLU B C 1
ATOM 3459 O O . GLU B 1 27 ? 9.734 -6.391 -25.984 1 92.75 27 GLU B O 1
ATOM 3464 N N . VAL B 1 28 ? 11.609 -7.641 -25.969 1 95.38 28 VAL B N 1
ATOM 3465 C CA . VAL B 1 28 ? 10.906 -8.82 -25.469 1 95.38 28 VAL B CA 1
ATOM 3466 C C . VAL B 1 28 ? 10.359 -8.555 -24.078 1 95.38 28 VAL B C 1
ATOM 3468 O O . VAL B 1 28 ? 9.211 -8.891 -23.781 1 95.38 28 VAL B O 1
ATOM 3471 N N . LEU B 1 29 ? 11.156 -7.918 -23.219 1 96.25 29 LEU B N 1
ATOM 3472 C CA . LEU B 1 29 ? 10.734 -7.582 -21.859 1 96.25 29 LEU B CA 1
ATOM 3473 C C . LEU B 1 29 ? 9.531 -6.641 -21.891 1 96.25 29 LEU B C 1
ATOM 3475 O O . LEU B 1 29 ? 8.57 -6.84 -21.156 1 96.25 29 LEU B O 1
ATOM 3479 N N . LEU B 1 30 ? 9.633 -5.672 -22.75 1 95.12 30 LEU B N 1
ATOM 3480 C CA . LEU B 1 30 ? 8.547 -4.703 -22.859 1 95.12 30 LEU B CA 1
ATOM 3481 C C . LEU B 1 30 ? 7.266 -5.375 -23.344 1 95.12 30 LEU B C 1
ATOM 3483 O O . LEU B 1 30 ? 6.18 -5.078 -22.828 1 95.12 30 LEU B O 1
ATOM 3487 N N . SER B 1 31 ? 7.414 -6.27 -24.266 1 94.31 31 SER B N 1
ATOM 3488 C CA . SER B 1 31 ? 6.258 -6.988 -24.797 1 94.31 31 SER B CA 1
ATOM 3489 C C . SER B 1 31 ? 5.602 -7.844 -23.719 1 94.31 31 SER B C 1
ATOM 3491 O O . SER B 1 31 ? 4.375 -7.871 -23.594 1 94.31 31 SER B O 1
ATOM 3493 N N . ILE B 1 32 ? 6.398 -8.539 -22.953 1 96.38 32 ILE B N 1
ATOM 3494 C CA . ILE B 1 32 ? 5.875 -9.375 -21.891 1 96.38 32 ILE B CA 1
ATOM 3495 C C . ILE B 1 32 ? 5.156 -8.508 -20.859 1 96.38 32 ILE B C 1
ATOM 3497 O O . ILE B 1 32 ? 4.055 -8.844 -20.406 1 96.38 32 ILE B O 1
ATOM 3501 N N . ASN B 1 33 ? 5.754 -7.363 -20.484 1 97 33 ASN B N 1
ATOM 3502 C CA . ASN B 1 33 ? 5.125 -6.43 -19.547 1 97 33 ASN B CA 1
ATOM 3503 C C . ASN B 1 33 ? 3.764 -5.965 -20.062 1 97 33 ASN B C 1
ATOM 3505 O O . ASN B 1 33 ? 2.789 -5.957 -19.297 1 97 33 ASN B O 1
ATOM 3509 N N . LYS B 1 34 ? 3.744 -5.609 -21.281 1 94.38 34 LYS B N 1
ATOM 3510 C CA . LYS B 1 34 ? 2.498 -5.121 -21.875 1 94.38 34 LYS B CA 1
ATOM 3511 C C . LYS B 1 34 ? 1.436 -6.215 -21.906 1 94.38 34 LYS B C 1
ATOM 3513 O O . LYS B 1 34 ? 0.266 -5.957 -21.609 1 94.38 34 LYS B O 1
ATOM 3518 N N . ASN B 1 35 ? 1.841 -7.387 -22.266 1 93.12 35 ASN B N 1
ATOM 3519 C CA . ASN B 1 35 ? 0.897 -8.5 -22.328 1 93.12 35 ASN B CA 1
ATOM 3520 C C . ASN B 1 35 ? 0.352 -8.844 -20.938 1 93.12 35 ASN B C 1
ATOM 3522 O O . ASN B 1 35 ? -0.828 -9.164 -20.797 1 93.12 35 ASN B O 1
ATOM 3526 N N . LEU B 1 36 ? 1.188 -8.844 -19.969 1 95.62 36 LEU B N 1
ATOM 3527 C CA . LEU B 1 36 ? 0.73 -9.07 -18.594 1 95.62 36 LEU B CA 1
ATOM 3528 C C . LEU B 1 36 ? -0.233 -7.973 -18.156 1 95.62 36 LEU B C 1
ATOM 3530 O O . LEU B 1 36 ? -1.255 -8.258 -17.531 1 95.62 36 LEU B O 1
ATOM 3534 N N . LEU B 1 37 ? 0.091 -6.742 -18.484 1 94.06 37 LEU B N 1
ATOM 3535 C CA . LEU B 1 37 ? -0.791 -5.629 -18.156 1 94.06 37 LEU B CA 1
ATOM 3536 C C . LEU B 1 37 ? -2.16 -5.809 -18.812 1 94.06 37 LEU B C 1
ATOM 3538 O O . LEU B 1 37 ? -3.188 -5.555 -18.172 1 94.06 37 LEU B O 1
ATOM 3542 N N . ARG B 1 38 ? -2.178 -6.238 -20.047 1 90.62 38 ARG B N 1
ATOM 3543 C CA . ARG B 1 38 ? -3.422 -6.477 -20.781 1 90.62 38 ARG B CA 1
ATOM 3544 C C . ARG B 1 38 ? -4.234 -7.586 -20.125 1 90.62 38 ARG B C 1
ATOM 3546 O O . ARG B 1 38 ? -5.465 -7.52 -20.078 1 90.62 38 ARG B O 1
ATOM 3553 N N . SER B 1 39 ? -3.539 -8.531 -19.625 1 90.81 39 SER B N 1
ATOM 3554 C CA . SER B 1 39 ? -4.211 -9.68 -19.031 1 90.81 39 SER B CA 1
ATOM 3555 C C . SER B 1 39 ? -4.961 -9.289 -17.766 1 90.81 39 SER B C 1
ATOM 3557 O O . SER B 1 39 ? -5.875 -10 -17.344 1 90.81 39 SER B O 1
ATOM 3559 N N . MET B 1 40 ? -4.555 -8.211 -17.078 1 88.88 40 MET B N 1
ATOM 3560 C CA . MET B 1 40 ? -5.199 -7.758 -15.844 1 88.88 40 MET B CA 1
ATOM 3561 C C . MET B 1 40 ? -6.602 -7.23 -16.125 1 88.88 40 MET B C 1
ATOM 3563 O O . MET B 1 40 ? -7.465 -7.242 -15.242 1 88.88 40 MET B O 1
ATOM 3567 N N . GLY B 1 41 ? -6.852 -6.598 -17.328 1 74.12 41 GLY B N 1
ATOM 3568 C CA . GLY B 1 41 ? -8.117 -5.977 -17.703 1 74.12 41 GLY B CA 1
ATOM 3569 C C . GLY B 1 41 ? -9.172 -6.98 -18.125 1 74.12 41 GLY B C 1
ATOM 3570 O O . GLY B 1 41 ? -10.359 -6.664 -18.156 1 74.12 41 GLY B O 1
ATOM 3571 N N . THR B 1 42 ? -8.727 -8.055 -18.688 1 63 42 THR B N 1
ATOM 3572 C CA . THR B 1 42 ? -9.711 -9 -19.203 1 63 42 THR B CA 1
ATOM 3573 C C . THR B 1 42 ? -10.492 -9.641 -18.062 1 63 42 THR B C 1
ATOM 3575 O O . THR B 1 42 ? -9.938 -9.938 -17.016 1 63 42 THR B O 1
ATOM 3578 N N . GLN B 1 43 ? -11.75 -9 -17.688 1 53.03 43 GLN B N 1
ATOM 3579 C CA . GLN B 1 43 ? -12.75 -9.273 -16.672 1 53.03 43 GLN B CA 1
ATOM 3580 C C . GLN B 1 43 ? -12.727 -10.742 -16.266 1 53.03 43 GLN B C 1
ATOM 3582 O O . GLN B 1 43 ? -13.633 -11.219 -15.578 1 53.03 43 GLN B O 1
ATOM 3587 N N . GLU B 1 44 ? -11.852 -11.555 -16.891 1 55.38 44 GLU B N 1
ATOM 3588 C CA . GLU B 1 44 ? -11.984 -12.945 -16.453 1 55.38 44 GLU B CA 1
ATOM 3589 C C . GLU B 1 44 ? -11.547 -13.117 -15.008 1 55.38 44 GLU B C 1
ATOM 3591 O O . GLU B 1 44 ? -10.539 -12.547 -14.586 1 55.38 44 GLU B O 1
ATOM 3596 N N . GLU B 1 45 ? -12.484 -13.234 -13.953 1 62.56 45 GLU B N 1
ATOM 3597 C CA . GLU B 1 45 ? -12.43 -13.492 -12.516 1 62.56 45 GLU B CA 1
ATOM 3598 C C . GLU B 1 45 ? -11.867 -14.875 -12.227 1 62.56 45 GLU B C 1
ATOM 3600 O O . GLU B 1 45 ? -12.188 -15.844 -12.922 1 62.56 45 GLU B O 1
ATOM 3605 N N . PRO B 1 46 ? -11 -14.797 -11.227 1 79.75 46 PRO B N 1
ATOM 3606 C CA . PRO B 1 46 ? -10.438 -13.93 -10.195 1 79.75 46 PRO B CA 1
ATOM 3607 C C . PRO B 1 46 ? -9.102 -13.305 -10.609 1 79.75 46 PRO B C 1
ATOM 3609 O O . PRO B 1 46 ? -8.414 -13.844 -11.477 1 79.75 46 PRO B O 1
ATOM 3612 N N . PRO B 1 47 ? -8.75 -12.117 -9.945 1 92.44 47 PRO B N 1
ATOM 3613 C CA . PRO B 1 47 ? -7.445 -11.516 -10.234 1 92.44 47 PRO B CA 1
ATOM 3614 C C . PRO B 1 47 ? -6.277 -12.43 -9.867 1 92.44 47 PRO B C 1
ATOM 3616 O O . PRO B 1 47 ? -6.328 -13.133 -8.859 1 92.44 47 PRO B O 1
ATOM 3619 N N . ASN B 1 48 ? -5.324 -12.547 -10.719 1 94.06 48 ASN B N 1
ATOM 3620 C CA . ASN B 1 48 ? -4.188 -13.453 -10.578 1 94.06 48 ASN B CA 1
ATOM 3621 C C . ASN B 1 48 ? -3.035 -12.789 -9.828 1 94.06 48 ASN B C 1
ATOM 3623 O O . ASN B 1 48 ? -2.367 -11.906 -10.375 1 94.06 48 ASN B O 1
ATOM 3627 N N . PRO B 1 49 ? -2.773 -13.18 -8.609 1 97 49 PRO B N 1
ATOM 3628 C CA . PRO B 1 49 ? -1.713 -12.531 -7.832 1 97 49 PRO B CA 1
ATOM 3629 C C . PRO B 1 49 ? -0.324 -12.766 -8.422 1 97 49 PRO B C 1
ATOM 3631 O O . PRO B 1 49 ? 0.584 -11.961 -8.203 1 97 49 PRO B O 1
ATOM 3634 N N . SER B 1 50 ? -0.137 -13.844 -9.172 1 97.25 50 SER B N 1
ATOM 3635 C CA . SER B 1 50 ? 1.155 -14.109 -9.797 1 97.25 50 SER B CA 1
ATOM 3636 C C . SER B 1 50 ? 1.478 -13.062 -10.859 1 97.25 50 SER B C 1
ATOM 3638 O O . SER B 1 50 ? 2.633 -12.664 -11.016 1 97.25 50 SER B O 1
ATOM 3640 N N . VAL B 1 51 ? 0.496 -12.703 -11.602 1 96.56 51 VAL B N 1
ATOM 3641 C CA . VAL B 1 51 ? 0.658 -11.672 -12.617 1 96.56 51 VAL B CA 1
ATOM 3642 C C . VAL B 1 51 ? 1.05 -10.352 -11.961 1 96.56 51 VAL B C 1
ATOM 3644 O O . VAL B 1 51 ? 1.974 -9.672 -12.414 1 96.56 51 VAL B O 1
ATOM 3647 N N . HIS B 1 52 ? 0.36 -10.023 -10.891 1 97.88 52 HIS B N 1
ATOM 3648 C CA . HIS B 1 52 ? 0.661 -8.805 -10.156 1 97.88 52 HIS B CA 1
ATOM 3649 C C . HIS B 1 52 ? 2.096 -8.805 -9.641 1 97.88 52 HIS B C 1
ATOM 3651 O O . HIS B 1 52 ? 2.818 -7.82 -9.789 1 97.88 52 HIS B O 1
ATOM 3657 N N . LEU B 1 53 ? 2.486 -9.922 -9.031 1 98.38 53 LEU B N 1
ATOM 3658 C CA . LEU B 1 53 ? 3.83 -10.086 -8.484 1 98.38 53 LEU B CA 1
ATOM 3659 C C . LEU B 1 53 ? 4.887 -9.844 -9.555 1 98.38 53 LEU B C 1
ATOM 3661 O O . LEU B 1 53 ? 5.855 -9.109 -9.328 1 98.38 53 LEU B O 1
ATOM 3665 N N . ALA B 1 54 ? 4.664 -10.43 -10.719 1 98.5 54 ALA B N 1
ATOM 3666 C CA . ALA B 1 54 ? 5.625 -10.297 -11.812 1 98.5 54 ALA B CA 1
ATOM 3667 C C . ALA B 1 54 ? 5.75 -8.852 -12.266 1 98.5 54 ALA B C 1
ATOM 3669 O O . ALA B 1 54 ? 6.859 -8.352 -12.469 1 98.5 54 ALA B O 1
ATOM 3670 N N . LEU B 1 55 ? 4.648 -8.172 -12.398 1 98 55 LEU B N 1
ATOM 3671 C CA . LEU B 1 55 ? 4.641 -6.789 -12.852 1 98 55 LEU B CA 1
ATOM 3672 C C . LEU B 1 55 ? 5.297 -5.879 -11.82 1 98 55 LEU B C 1
ATOM 3674 O O . LEU B 1 55 ? 6.051 -4.969 -12.18 1 98 55 LEU B O 1
ATOM 3678 N N . ARG B 1 56 ? 5.031 -6.094 -10.555 1 98.19 56 ARG B N 1
ATOM 3679 C CA . ARG B 1 56 ? 5.602 -5.254 -9.508 1 98.19 56 ARG B CA 1
ATOM 3680 C C . ARG B 1 56 ? 7.113 -5.441 -9.414 1 98.19 56 ARG B C 1
ATOM 3682 O O . ARG B 1 56 ? 7.84 -4.504 -9.078 1 98.19 56 ARG B O 1
ATOM 3689 N N . LEU B 1 57 ? 7.633 -6.633 -9.75 1 97.75 57 LEU B N 1
ATOM 3690 C CA . LEU B 1 57 ? 9.062 -6.906 -9.695 1 97.75 57 LEU B CA 1
ATOM 3691 C C . LEU B 1 57 ? 9.766 -6.348 -10.93 1 97.75 57 LEU B C 1
ATOM 3693 O O . LEU B 1 57 ? 11 -6.273 -10.961 1 97.75 57 LEU B O 1
ATOM 3697 N N . SER B 1 58 ? 8.961 -5.93 -11.961 1 97.06 58 SER B N 1
ATOM 3698 C CA . SER B 1 58 ? 9.547 -5.379 -13.18 1 97.06 58 SER B CA 1
ATOM 3699 C C . SER B 1 58 ? 10.133 -3.994 -12.938 1 97.06 58 SER B C 1
ATOM 3701 O O . SER B 1 58 ? 9.859 -3.367 -11.914 1 97.06 58 SER B O 1
ATOM 3703 N N . ASN B 1 59 ? 10.953 -3.516 -13.906 1 94.5 59 ASN B N 1
ATOM 3704 C CA . ASN B 1 59 ? 11.609 -2.219 -13.773 1 94.5 59 ASN B CA 1
ATOM 3705 C C . ASN B 1 59 ? 10.727 -1.091 -14.305 1 94.5 59 ASN B C 1
ATOM 3707 O O . ASN B 1 59 ? 10.961 0.08 -13.992 1 94.5 59 ASN B O 1
ATOM 3711 N N . VAL B 1 60 ? 9.789 -1.422 -15.125 1 95.25 60 VAL B N 1
ATOM 3712 C CA . VAL B 1 60 ? 8.891 -0.432 -15.703 1 95.25 60 VAL B CA 1
ATOM 3713 C C . VAL B 1 60 ? 7.457 -0.726 -15.273 1 95.25 60 VAL B C 1
ATOM 3715 O O . VAL B 1 60 ? 7.055 -1.888 -15.172 1 95.25 60 VAL B O 1
ATOM 3718 N N . HIS B 1 61 ? 6.727 0.342 -14.992 1 96.94 61 HIS B N 1
ATOM 3719 C CA . HIS B 1 61 ? 5.406 0.143 -14.406 1 96.94 61 HIS B CA 1
ATOM 3720 C C . HIS B 1 61 ? 4.355 0.999 -15.102 1 96.94 61 HIS B C 1
ATOM 3722 O O . HIS B 1 61 ? 4.691 1.984 -15.766 1 96.94 61 HIS B O 1
ATOM 3728 N N . ASN B 1 62 ? 3.186 0.587 -15.172 1 96.56 62 ASN B N 1
ATOM 3729 C CA . ASN B 1 62 ? 1.952 1.359 -15.266 1 96.56 62 ASN B CA 1
ATOM 3730 C C . ASN B 1 62 ? 1.222 1.419 -13.93 1 96.56 62 ASN B C 1
ATOM 3732 O O . ASN B 1 62 ? 0.375 0.571 -13.641 1 96.56 62 ASN B O 1
ATOM 3736 N N . LEU B 1 63 ? 1.544 2.377 -13.156 1 95.62 63 LEU B N 1
ATOM 3737 C CA . LEU B 1 63 ? 1.139 2.412 -11.758 1 95.62 63 LEU B CA 1
ATOM 3738 C C . LEU B 1 63 ? -0.38 2.457 -11.633 1 95.62 63 LEU B C 1
ATOM 3740 O O . LEU B 1 63 ? -0.951 1.848 -10.727 1 95.62 63 LEU B O 1
ATOM 3744 N N . ALA B 1 64 ? -1.039 3.189 -12.484 1 93.5 64 ALA B N 1
ATOM 3745 C CA . ALA B 1 64 ? -2.496 3.273 -12.445 1 93.5 64 ALA B CA 1
ATOM 3746 C C . ALA B 1 64 ? -3.131 1.892 -12.57 1 93.5 64 ALA B C 1
ATOM 3748 O O . ALA B 1 64 ? -3.961 1.502 -11.75 1 93.5 64 ALA B O 1
ATOM 3749 N N . LYS B 1 65 ? -2.76 1.104 -13.594 1 93.88 65 LYS B N 1
ATOM 3750 C CA . LYS B 1 65 ? -3.346 -0.209 -13.844 1 93.88 65 LYS B CA 1
ATOM 3751 C C . LYS B 1 65 ? -2.943 -1.206 -12.758 1 93.88 65 LYS B C 1
ATOM 3753 O O . LYS B 1 65 ? -3.74 -2.059 -12.367 1 93.88 65 LYS B O 1
ATOM 3758 N N . GLU B 1 66 ? -1.694 -1.168 -12.367 1 96.56 66 GLU B N 1
ATOM 3759 C CA . GLU B 1 66 ? -1.23 -2.061 -11.305 1 96.56 66 GLU B CA 1
ATOM 3760 C C . GLU B 1 66 ? -1.972 -1.796 -10 1 96.56 66 GLU B C 1
ATOM 3762 O O . GLU B 1 66 ? -2.305 -2.732 -9.266 1 96.56 66 GLU B O 1
ATOM 3767 N N . ASN B 1 67 ? -2.275 -0.493 -9.68 1 95.56 67 ASN B N 1
ATOM 3768 C CA . ASN B 1 67 ? -3.037 -0.163 -8.484 1 95.56 67 ASN B CA 1
ATOM 3769 C C . ASN B 1 67 ? -4.484 -0.633 -8.586 1 95.56 67 ASN B C 1
ATOM 3771 O O . ASN B 1 67 ? -5.086 -1.039 -7.594 1 95.56 67 ASN B O 1
ATOM 3775 N N . GLU B 1 68 ? -5.027 -0.496 -9.766 1 93.94 68 GLU B N 1
ATOM 3776 C CA . GLU B 1 68 ? -6.363 -1.036 -9.984 1 93.94 68 GLU B CA 1
ATOM 3777 C C . GLU B 1 68 ? -6.41 -2.535 -9.703 1 93.94 68 GLU B C 1
ATOM 3779 O O . GLU B 1 68 ? -7.336 -3.021 -9.055 1 93.94 68 GLU B O 1
ATOM 3784 N N . HIS B 1 69 ? -5.469 -3.229 -10.242 1 95.94 69 HIS B N 1
ATOM 3785 C CA . HIS B 1 69 ? -5.391 -4.664 -10.008 1 95.94 69 HIS B CA 1
ATOM 3786 C C . HIS B 1 69 ? -5.184 -4.969 -8.531 1 95.94 69 HIS B C 1
ATOM 3788 O O . HIS B 1 69 ? -5.758 -5.926 -8 1 95.94 69 HIS B O 1
ATOM 3794 N N . LEU B 1 70 ? -4.301 -4.195 -7.859 1 96.88 70 LEU B N 1
ATOM 3795 C CA . LEU B 1 70 ? -4.098 -4.352 -6.422 1 96.88 70 LEU B CA 1
ATOM 3796 C C . LEU B 1 70 ? -5.418 -4.23 -5.668 1 96.88 70 LEU B C 1
ATOM 3798 O O . LEU B 1 70 ? -5.68 -5 -4.742 1 96.88 70 LEU B O 1
ATOM 3802 N N . ASN B 1 71 ? -6.25 -3.27 -6.008 1 94.69 71 ASN B N 1
ATOM 3803 C CA . ASN B 1 71 ? -7.555 -3.102 -5.383 1 94.69 71 ASN B CA 1
ATOM 3804 C C . ASN B 1 71 ? -8.438 -4.328 -5.59 1 94.69 71 ASN B C 1
ATOM 3806 O O . ASN B 1 71 ? -9.172 -4.73 -4.684 1 94.69 71 ASN B O 1
ATOM 3810 N N . ARG B 1 72 ? -8.398 -4.902 -6.793 1 94.62 72 ARG B N 1
ATOM 3811 C CA . ARG B 1 72 ? -9.156 -6.117 -7.059 1 94.62 72 ARG B CA 1
ATOM 3812 C C . ARG B 1 72 ? -8.656 -7.277 -6.207 1 94.62 72 ARG B C 1
ATOM 3814 O O . ARG B 1 72 ? -9.445 -8.109 -5.758 1 94.62 72 ARG B O 1
ATOM 3821 N N . LEU B 1 73 ? -7.312 -7.383 -6.031 1 96.81 73 LEU B N 1
ATOM 3822 C CA . LEU B 1 73 ? -6.758 -8.406 -5.148 1 96.81 73 LEU B CA 1
ATOM 3823 C C . LEU B 1 73 ? -7.285 -8.242 -3.729 1 96.81 73 LEU B C 1
ATOM 3825 O O . LEU B 1 73 ? -7.688 -9.219 -3.096 1 96.81 73 LEU B O 1
ATOM 3829 N N . LYS B 1 74 ? -7.398 -7.031 -3.264 1 96.75 74 LYS B N 1
ATOM 3830 C CA . LYS B 1 74 ? -7.75 -6.73 -1.877 1 96.75 74 LYS B CA 1
ATOM 3831 C C . LYS B 1 74 ? -9.258 -6.816 -1.66 1 96.75 74 LYS B C 1
ATOM 3833 O O . LYS B 1 74 ? -9.734 -6.695 -0.53 1 96.75 74 LYS B O 1
ATOM 3838 N N . THR B 1 75 ? -10 -6.938 -2.711 1 94.56 75 THR B N 1
ATOM 3839 C CA . THR B 1 75 ? -11.453 -7.055 -2.602 1 94.56 75 THR B CA 1
ATOM 3840 C C . THR B 1 75 ? -11.922 -8.43 -3.074 1 94.56 75 THR B C 1
ATOM 3842 O O . THR B 1 75 ? -12.102 -9.344 -2.264 1 94.56 75 THR B O 1
ATOM 3845 N N . LYS B 1 76 ? -11.773 -8.664 -4.43 1 93.31 76 LYS B N 1
ATOM 3846 C CA . LYS B 1 76 ? -12.32 -9.883 -5.012 1 93.31 76 LYS B CA 1
ATOM 3847 C C . LYS B 1 76 ? -11.539 -11.109 -4.535 1 93.31 76 LYS B C 1
ATOM 3849 O O . LYS B 1 76 ? -12.133 -12.07 -4.031 1 93.31 76 LYS B O 1
ATOM 3854 N N . LEU B 1 77 ? -10.234 -11.125 -4.742 1 95.19 77 LEU B N 1
ATOM 3855 C CA . LEU B 1 77 ? -9.445 -12.281 -4.336 1 95.19 77 LEU B CA 1
ATOM 3856 C C . LEU B 1 77 ? -9.492 -12.469 -2.824 1 95.19 77 LEU B C 1
ATOM 3858 O O . LEU B 1 77 ? -9.594 -13.602 -2.34 1 95.19 77 LEU B O 1
ATOM 3862 N N . HIS B 1 78 ? -9.414 -11.375 -2.064 1 96.12 78 HIS B N 1
ATOM 3863 C CA . HIS B 1 78 ? -9.516 -11.445 -0.612 1 96.12 78 HIS B CA 1
ATOM 3864 C C . HIS B 1 78 ? -10.797 -12.156 -0.189 1 96.12 78 HIS B C 1
ATOM 3866 O O . HIS B 1 78 ? -10.773 -13.039 0.672 1 96.12 78 HIS B O 1
ATOM 3872 N N . ASN B 1 79 ? -11.883 -11.773 -0.783 1 94.75 79 ASN B N 1
ATOM 3873 C CA . ASN B 1 79 ? -13.172 -12.367 -0.457 1 94.75 79 ASN B CA 1
ATOM 3874 C C . ASN B 1 79 ? -13.219 -13.844 -0.845 1 94.75 79 ASN B C 1
ATOM 3876 O O . ASN B 1 79 ? -13.812 -14.656 -0.133 1 94.75 79 ASN B O 1
ATOM 3880 N N . ASP B 1 80 ? -12.641 -14.148 -1.993 1 92.94 80 ASP B N 1
ATOM 3881 C CA . ASP B 1 80 ? -12.555 -15.547 -2.416 1 92.94 80 ASP B CA 1
ATOM 3882 C C . ASP B 1 80 ? -11.766 -16.375 -1.409 1 92.94 80 ASP B C 1
ATOM 3884 O O . ASP B 1 80 ? -12.156 -17.516 -1.094 1 92.94 80 ASP B O 1
ATOM 3888 N N . ILE B 1 81 ? -10.68 -15.875 -0.914 1 95.38 81 ILE B N 1
ATOM 3889 C CA . ILE B 1 81 ? -9.852 -16.562 0.071 1 95.38 81 ILE B CA 1
ATOM 3890 C C . ILE B 1 81 ? -10.633 -16.734 1.371 1 95.38 81 ILE B C 1
ATOM 3892 O O . ILE B 1 81 ? -10.633 -17.812 1.966 1 95.38 81 ILE B O 1
ATOM 3896 N N . GLN B 1 82 ? -11.352 -15.672 1.812 1 95.44 82 GLN B N 1
ATOM 3897 C CA . GLN B 1 82 ? -12.188 -15.75 3.008 1 95.44 82 GLN B CA 1
ATOM 3898 C C . GLN B 1 82 ? -13.195 -16.891 2.895 1 95.44 82 GLN B C 1
ATOM 3900 O O . GLN B 1 82 ? -13.391 -17.656 3.844 1 95.44 82 GLN B O 1
ATOM 3905 N N . ASN B 1 83 ? -13.82 -17 1.735 1 93.31 83 ASN B N 1
ATOM 3906 C CA . ASN B 1 83 ? -14.805 -18.047 1.495 1 93.31 83 ASN B CA 1
ATOM 3907 C C . ASN B 1 83 ? -14.164 -19.438 1.553 1 93.31 83 ASN B C 1
ATOM 3909 O O . ASN B 1 83 ? -14.742 -20.375 2.109 1 93.31 83 ASN B O 1
ATOM 3913 N N . SER B 1 84 ? -13 -19.562 0.946 1 91.25 84 SER B N 1
ATOM 3914 C CA . SER B 1 84 ? -12.289 -20.828 0.948 1 91.25 84 SER B CA 1
ATOM 3915 C C . SER B 1 84 ? -11.883 -21.234 2.361 1 91.25 84 SER B C 1
ATOM 3917 O O . SER B 1 84 ? -11.969 -22.406 2.723 1 91.25 84 SER B O 1
ATOM 3919 N N . LEU B 1 85 ? -11.422 -20.297 3.172 1 92.81 85 LEU B N 1
ATOM 3920 C CA . LEU B 1 85 ? -11.039 -20.562 4.555 1 92.81 85 LEU B CA 1
ATOM 3921 C C . LEU B 1 85 ? -12.242 -21 5.375 1 92.81 85 LEU B C 1
ATOM 3923 O O . LEU B 1 85 ? -12.133 -21.906 6.207 1 92.81 85 LEU B O 1
ATOM 3927 N N . SER B 1 86 ? -13.383 -20.453 5.109 1 91.94 86 SER B N 1
ATOM 3928 C CA . SER B 1 86 ? -14.609 -20.797 5.82 1 91.94 86 SER B CA 1
ATOM 3929 C C . SER B 1 86 ? -15.07 -22.203 5.477 1 91.94 86 SER B C 1
ATOM 3931 O O . SER B 1 86 ? -15.688 -22.891 6.297 1 91.94 86 SER B O 1
ATOM 3933 N N . ASN B 1 87 ? -14.68 -22.703 4.293 1 87.88 87 ASN B N 1
ATOM 3934 C CA . ASN B 1 87 ? -15.07 -24.031 3.846 1 87.88 87 ASN B CA 1
ATOM 3935 C C . ASN B 1 87 ? -13.969 -25.062 4.098 1 87.88 87 ASN B C 1
ATOM 3937 O O . ASN B 1 87 ? -14.023 -26.172 3.584 1 87.88 87 ASN B O 1
ATOM 3941 N N . SER B 1 88 ? -12.898 -24.656 4.766 1 80.75 88 SER B N 1
ATOM 3942 C CA . SER B 1 88 ? -11.797 -25.5 5.199 1 80.75 88 SER B CA 1
ATOM 3943 C C . SER B 1 88 ? -11.062 -26.109 4.004 1 80.75 88 SER B C 1
ATOM 3945 O O . SER B 1 88 ? -10.688 -27.281 4.031 1 80.75 88 SER B O 1
ATOM 3947 N N . GLN B 1 89 ? -11 -25.391 2.959 1 80.5 89 GLN B N 1
ATOM 3948 C CA . GLN B 1 89 ? -10.219 -25.812 1.798 1 80.5 89 GLN B CA 1
ATOM 3949 C C . GLN B 1 89 ? -8.75 -25.422 1.951 1 80.5 89 GLN B C 1
ATOM 3951 O O . GLN B 1 89 ? -8.438 -24.344 2.467 1 80.5 89 GLN B O 1
ATOM 3956 N N . PRO B 1 90 ? -7.918 -26.344 1.562 1 79.75 90 PRO B N 1
ATOM 3957 C CA . PRO B 1 90 ? -6.504 -25.969 1.616 1 79.75 90 PRO B CA 1
ATOM 3958 C C . PRO B 1 90 ? -6.121 -24.953 0.554 1 79.75 90 PRO B C 1
ATOM 3960 O O . PRO B 1 90 ? -6.289 -25.203 -0.642 1 79.75 90 PRO B O 1
ATOM 3963 N N . ILE B 1 91 ? -5.691 -23.766 0.959 1 88.56 91 ILE B N 1
ATOM 3964 C CA . ILE B 1 91 ? -5.398 -22.703 0.007 1 88.56 91 ILE B CA 1
ATOM 3965 C C . ILE B 1 91 ? -4.031 -22.094 0.319 1 88.56 91 ILE B C 1
ATOM 3967 O O . ILE B 1 91 ? -3.857 -20.875 0.252 1 88.56 91 ILE B O 1
ATOM 3971 N N . ASP B 1 92 ? -3.029 -22.891 0.712 1 91 92 ASP B N 1
ATOM 3972 C CA . ASP B 1 92 ? -1.707 -22.422 1.111 1 91 92 ASP B CA 1
ATOM 3973 C C . ASP B 1 92 ? -1.021 -21.672 -0.033 1 91 92 ASP B C 1
ATOM 3975 O O . ASP B 1 92 ? -0.453 -20.609 0.17 1 91 92 ASP B O 1
ATOM 3979 N N . GLY B 1 93 ? -1.106 -22.359 -1.186 1 94 93 GLY B N 1
ATOM 3980 C CA . GLY B 1 93 ? -0.446 -21.766 -2.334 1 94 93 GLY B CA 1
ATOM 3981 C C . GLY B 1 93 ? -1.011 -20.406 -2.709 1 94 93 GLY B C 1
ATOM 3982 O O . GLY B 1 93 ? -0.258 -19.469 -2.973 1 94 93 GLY B O 1
ATOM 3983 N N . LEU B 1 94 ? -2.346 -20.344 -2.736 1 94.69 94 LEU B N 1
ATOM 3984 C CA . LEU B 1 94 ? -3.002 -19.094 -3.094 1 94.69 94 LEU B CA 1
ATOM 3985 C C . LEU B 1 94 ? -2.725 -18.016 -2.049 1 94.69 94 LEU B C 1
ATOM 3987 O O . LEU B 1 94 ? -2.475 -16.859 -2.393 1 94.69 94 LEU B O 1
ATOM 3991 N N . LEU B 1 95 ? -2.75 -18.391 -0.767 1 96.94 95 LEU B N 1
ATOM 3992 C CA . LEU B 1 95 ? -2.441 -17.469 0.322 1 96.94 95 LEU B CA 1
ATOM 3993 C C . LEU B 1 95 ? -1.014 -16.938 0.204 1 96.94 95 LEU B C 1
ATOM 3995 O O . LEU B 1 95 ? -0.756 -15.766 0.462 1 96.94 95 LEU B O 1
ATOM 3999 N N . ALA B 1 96 ? -0.149 -17.844 -0.107 1 98.44 96 ALA B N 1
ATOM 4000 C CA . ALA B 1 96 ? 1.254 -17.469 -0.266 1 98.44 96 ALA B CA 1
ATOM 4001 C C . ALA B 1 96 ? 1.43 -16.469 -1.412 1 98.44 96 ALA B C 1
ATOM 4003 O O . ALA B 1 96 ? 2.119 -15.461 -1.266 1 98.44 96 ALA B O 1
ATOM 4004 N N . LEU B 1 97 ? 0.797 -16.781 -2.592 1 98.12 97 LEU B N 1
ATOM 4005 C CA . LEU B 1 97 ? 0.893 -15.883 -3.74 1 98.12 97 LEU B CA 1
ATOM 4006 C C . LEU B 1 97 ? 0.27 -14.523 -3.426 1 98.12 97 LEU B C 1
ATOM 4008 O O . LEU B 1 97 ? 0.792 -13.484 -3.838 1 98.12 97 LEU B O 1
ATOM 4012 N N . TYR B 1 98 ? -0.881 -14.562 -2.734 1 98.38 98 TYR B N 1
ATOM 4013 C CA . TYR B 1 98 ? -1.535 -13.336 -2.295 1 98.38 98 TYR B CA 1
ATOM 4014 C C . TYR B 1 98 ? -0.606 -12.508 -1.415 1 98.38 98 TYR B C 1
ATOM 4016 O O . TYR B 1 98 ? -0.493 -11.289 -1.592 1 98.38 98 TYR B O 1
ATOM 4024 N N . THR B 1 99 ? 0.105 -13.117 -0.488 1 98.75 99 THR B N 1
ATOM 4025 C CA . THR B 1 99 ? 1.071 -12.477 0.399 1 98.75 99 THR B CA 1
ATOM 4026 C C . THR B 1 99 ? 2.191 -11.82 -0.404 1 98.75 99 THR B C 1
ATOM 4028 O O . THR B 1 99 ? 2.52 -10.656 -0.18 1 98.75 99 THR B O 1
ATOM 4031 N N . LEU B 1 100 ? 2.729 -12.602 -1.342 1 98.75 100 LEU B N 1
ATOM 4032 C CA . LEU B 1 100 ? 3.826 -12.094 -2.156 1 98.75 100 LEU B CA 1
ATOM 4033 C C . LEU B 1 100 ? 3.373 -10.898 -2.99 1 98.75 100 LEU B C 1
ATOM 4035 O O . LEU B 1 100 ? 4.109 -9.922 -3.129 1 98.75 100 LEU B O 1
ATOM 4039 N N . ALA B 1 101 ? 2.17 -11 -3.582 1 98.62 101 ALA B N 1
ATOM 4040 C CA . ALA B 1 101 ? 1.637 -9.922 -4.414 1 98.62 101 ALA B CA 1
ATOM 4041 C C . ALA B 1 101 ? 1.48 -8.641 -3.609 1 98.62 101 ALA B C 1
ATOM 4043 O O . ALA B 1 101 ? 1.9 -7.566 -4.051 1 98.62 101 ALA B O 1
ATOM 4044 N N . LEU B 1 102 ? 0.906 -8.734 -2.391 1 98.44 102 LEU B N 1
ATOM 4045 C CA . LEU B 1 102 ? 0.709 -7.566 -1.542 1 98.44 102 LEU B CA 1
ATOM 4046 C C . LEU B 1 102 ? 2.049 -6.98 -1.101 1 98.44 102 LEU B C 1
ATOM 4048 O O . LEU B 1 102 ? 2.248 -5.766 -1.153 1 98.44 102 LEU B O 1
ATOM 4052 N N . LYS B 1 103 ? 2.959 -7.84 -0.693 1 98.25 103 LYS B N 1
ATOM 4053 C CA . LYS B 1 103 ? 4.27 -7.387 -0.233 1 98.25 103 LYS B CA 1
ATOM 4054 C C . LYS B 1 103 ? 5.023 -6.668 -1.348 1 98.25 103 LYS B C 1
ATOM 4056 O O . LYS B 1 103 ? 5.723 -5.684 -1.098 1 98.25 103 LYS B O 1
ATOM 4061 N N . SER B 1 104 ? 4.867 -7.203 -2.596 1 98.31 104 SER B N 1
ATOM 4062 C CA . SER B 1 104 ? 5.566 -6.609 -3.732 1 98.31 104 SER B CA 1
ATOM 4063 C C . SER B 1 104 ? 5.027 -5.219 -4.047 1 98.31 104 SER B C 1
ATOM 4065 O O . SER B 1 104 ? 5.641 -4.469 -4.809 1 98.31 104 SER B O 1
ATOM 4067 N N . SER B 1 105 ? 3.932 -4.832 -3.473 1 97.81 105 SER B N 1
ATOM 4068 C CA . SER B 1 105 ? 3.355 -3.498 -3.613 1 97.81 105 SER B CA 1
ATOM 4069 C C . SER B 1 105 ? 3.572 -2.664 -2.355 1 97.81 105 SER B C 1
ATOM 4071 O O . SER B 1 105 ? 2.932 -1.628 -2.172 1 97.81 105 SER B O 1
ATOM 4073 N N . CYS B 1 106 ? 4.422 -3.145 -1.49 1 97.44 106 CYS B N 1
ATOM 4074 C CA . CYS B 1 106 ? 4.75 -2.469 -0.24 1 97.44 106 CYS B CA 1
ATOM 4075 C C . CYS B 1 106 ? 3.504 -2.246 0.606 1 97.44 106 CYS B C 1
ATOM 4077 O O . CYS B 1 106 ? 3.354 -1.198 1.235 1 97.44 106 CYS B O 1
ATOM 4079 N N . TYR B 1 107 ? 2.535 -3.117 0.489 1 97.06 107 TYR B N 1
ATOM 4080 C CA . TYR B 1 107 ? 1.327 -3.111 1.305 1 97.06 107 TYR B CA 1
ATOM 4081 C C . TYR B 1 107 ? 1.61 -3.646 2.703 1 97.06 107 TYR B C 1
ATOM 4083 O O . TYR B 1 107 ? 2.365 -4.609 2.865 1 97.06 107 TYR B O 1
ATOM 4091 N N . ASP B 1 108 ? 1.044 -3.039 3.738 1 96.31 108 ASP B N 1
ATOM 4092 C CA . ASP B 1 108 ? 1.232 -3.494 5.113 1 96.31 108 ASP B CA 1
ATOM 4093 C C . ASP B 1 108 ? 0.436 -4.77 5.383 1 96.31 108 ASP B C 1
ATOM 4095 O O . ASP B 1 108 ? -0.766 -4.711 5.652 1 96.31 108 ASP B O 1
ATOM 4099 N N . LEU B 1 109 ? 1.097 -5.859 5.457 1 97.25 109 LEU B N 1
ATOM 4100 C CA . LEU B 1 109 ? 0.448 -7.16 5.574 1 97.25 109 LEU B CA 1
ATOM 4101 C C . LEU B 1 109 ? -0.258 -7.297 6.918 1 97.25 109 LEU B C 1
ATOM 4103 O O . LEU B 1 109 ? -1.138 -8.148 7.078 1 97.25 109 LEU B O 1
ATOM 4107 N N . ASN B 1 110 ? 0.129 -6.477 7.91 1 94.25 110 ASN B N 1
ATOM 4108 C CA . ASN B 1 110 ? -0.488 -6.543 9.234 1 94.25 110 ASN B CA 1
ATOM 4109 C C . ASN B 1 110 ? -1.914 -6.004 9.211 1 94.25 110 ASN B C 1
ATOM 4111 O O . ASN B 1 110 ? -2.68 -6.227 10.148 1 94.25 110 ASN B O 1
ATOM 4115 N N . THR B 1 111 ? -2.234 -5.297 8.156 1 94.94 111 THR B N 1
ATOM 4116 C CA . THR B 1 111 ? -3.566 -4.707 8.062 1 94.94 111 THR B CA 1
ATOM 4117 C C . THR B 1 111 ? -4.523 -5.645 7.332 1 94.94 111 THR B C 1
ATOM 4119 O O . THR B 1 111 ? -5.711 -5.352 7.203 1 94.94 111 THR B O 1
ATOM 4122 N N . VAL B 1 112 ? -4.051 -6.812 6.82 1 96.88 112 VAL B N 1
ATOM 4123 C CA . VAL B 1 112 ? -4.863 -7.777 6.094 1 96.88 112 VAL B CA 1
ATOM 4124 C C . VAL B 1 112 ? -5.289 -8.906 7.035 1 96.88 112 VAL B C 1
ATOM 4126 O O . VAL B 1 112 ? -4.445 -9.641 7.551 1 96.88 112 VAL B O 1
ATOM 4129 N N . THR B 1 113 ? -6.598 -9.031 7.238 1 96.25 113 THR B N 1
ATOM 4130 C CA . THR B 1 113 ? -7.086 -10.008 8.211 1 96.25 113 THR B CA 1
ATOM 4131 C C . THR B 1 113 ? -8.172 -10.883 7.59 1 96.25 113 THR B C 1
ATOM 4133 O O . THR B 1 113 ? -8.797 -10.5 6.594 1 96.25 113 THR B O 1
ATOM 4136 N N . PHE B 1 114 ? -8.336 -12.039 8.102 1 96.44 114 PHE B N 1
ATOM 4137 C CA . PHE B 1 114 ? -9.398 -12.984 7.773 1 96.44 114 PHE B CA 1
ATOM 4138 C C . PHE B 1 114 ? -10.133 -13.438 9.031 1 96.44 114 PHE B C 1
ATOM 4140 O O . PHE B 1 114 ? -9.594 -13.344 10.133 1 96.44 114 PHE B O 1
ATOM 4147 N N . THR B 1 115 ? -11.375 -13.836 8.859 1 95.06 115 THR B N 1
ATOM 4148 C CA . THR B 1 115 ? -12.133 -14.477 9.93 1 95.06 115 THR B CA 1
ATOM 4149 C C . THR B 1 115 ? -12.016 -15.992 9.836 1 95.06 115 THR B C 1
ATOM 4151 O O . THR B 1 115 ? -12.469 -16.594 8.859 1 95.06 115 THR B O 1
ATOM 4154 N N . VAL B 1 116 ? -11.352 -16.594 10.773 1 92.81 116 VAL B N 1
ATOM 4155 C CA . VAL B 1 116 ? -11.211 -18.031 10.867 1 92.81 116 VAL B CA 1
ATOM 4156 C C . VAL B 1 116 ? -11.773 -18.531 12.195 1 92.81 116 VAL B C 1
ATOM 4158 O O . VAL B 1 116 ? -11.336 -18.109 13.266 1 92.81 116 VAL B O 1
ATOM 4161 N N . ALA B 1 117 ? -12.797 -19.469 12.164 1 90.81 117 ALA B N 1
ATOM 4162 C CA . ALA B 1 117 ? -13.461 -19.969 13.359 1 90.81 117 ALA B CA 1
ATOM 4163 C C . ALA B 1 117 ? -13.922 -18.828 14.266 1 90.81 117 ALA B C 1
ATOM 4165 O O . ALA B 1 117 ? -13.617 -18.812 15.461 1 90.81 117 ALA B O 1
ATOM 4166 N N . GLU B 1 118 ? -14.406 -17.734 13.734 1 90.19 118 GLU B N 1
ATOM 4167 C CA . GLU B 1 118 ? -15.055 -16.609 14.391 1 90.19 118 GLU B CA 1
ATOM 4168 C C . GLU B 1 118 ? -14.023 -15.688 15.047 1 90.19 118 GLU B C 1
ATOM 4170 O O . GLU B 1 118 ? -14.375 -14.859 15.891 1 90.19 118 GLU B O 1
ATOM 4175 N N . LYS B 1 119 ? -12.852 -15.891 14.727 1 94.62 119 LYS B N 1
ATOM 4176 C CA . LYS B 1 119 ? -11.797 -15.016 15.227 1 94.62 119 LYS B CA 1
ATOM 4177 C C . LYS B 1 119 ? -11.117 -14.273 14.086 1 94.62 119 LYS B C 1
ATOM 4179 O O . LYS B 1 119 ? -10.883 -14.844 13.016 1 94.62 119 LYS B O 1
ATOM 4184 N N . ARG B 1 120 ? -10.742 -13.094 14.297 1 93.88 120 ARG B N 1
ATOM 4185 C CA . ARG B 1 120 ? -10.008 -12.289 13.32 1 93.88 120 ARG B CA 1
ATOM 4186 C C . ARG B 1 120 ? -8.508 -12.547 13.414 1 93.88 120 ARG B C 1
ATOM 4188 O O . ARG B 1 120 ? -7.918 -12.383 14.484 1 93.88 120 ARG B O 1
ATOM 4195 N N . GLU B 1 121 ? -7.902 -13.008 12.375 1 96.38 121 GLU B N 1
ATOM 4196 C CA . GLU B 1 121 ? -6.477 -13.305 12.328 1 96.38 121 GLU B CA 1
ATOM 4197 C C . GLU B 1 121 ? -5.805 -12.617 11.148 1 96.38 121 GLU B C 1
ATOM 4199 O O . GLU B 1 121 ? -6.402 -12.484 10.078 1 96.38 121 GLU B O 1
ATOM 4204 N N . THR B 1 122 ? -4.566 -12.164 11.344 1 96.81 122 THR B N 1
ATOM 4205 C CA . THR B 1 122 ? -3.832 -11.523 10.258 1 96.81 122 THR B CA 1
ATOM 4206 C C . THR B 1 122 ? -3.479 -12.523 9.172 1 96.81 122 THR B C 1
ATOM 4208 O O . THR B 1 122 ? -3.396 -13.727 9.43 1 96.81 122 THR B O 1
ATOM 4211 N N . LEU B 1 123 ? -3.236 -12.078 7.977 1 97.69 123 LEU B N 1
ATOM 4212 C CA . LEU B 1 123 ? -2.875 -12.891 6.816 1 97.69 123 LEU B CA 1
ATOM 4213 C C . LEU B 1 123 ? -1.674 -13.773 7.125 1 97.69 123 LEU B C 1
ATOM 4215 O O . LEU B 1 123 ? -1.701 -14.977 6.859 1 97.69 123 LEU B O 1
ATOM 4219 N N . LEU B 1 124 ? -0.617 -13.234 7.738 1 98.06 124 LEU B N 1
ATOM 4220 C CA . LEU B 1 124 ? 0.605 -13.977 8.008 1 98.06 124 LEU B CA 1
ATOM 4221 C C . LEU B 1 124 ? 0.373 -15.031 9.086 1 98.06 124 LEU B C 1
ATOM 4223 O O . LEU B 1 124 ? 0.947 -16.125 9.031 1 98.06 124 LEU B O 1
ATOM 4227 N N . THR B 1 125 ? -0.495 -14.719 10.062 1 97.69 125 THR B N 1
ATOM 4228 C CA . THR B 1 125 ? -0.845 -15.695 11.086 1 97.69 125 THR B CA 1
ATOM 4229 C C . THR B 1 125 ? -1.603 -16.875 10.477 1 97.69 125 THR B C 1
ATOM 4231 O O . THR B 1 125 ? -1.337 -18.031 10.805 1 97.69 125 THR B O 1
ATOM 4234 N N . VAL B 1 126 ? -2.551 -16.562 9.602 1 97.62 126 VAL B N 1
ATOM 4235 C CA . VAL B 1 126 ? -3.324 -17.609 8.93 1 97.62 126 VAL B CA 1
ATOM 4236 C C . VAL B 1 126 ? -2.391 -18.5 8.109 1 97.62 126 VAL B C 1
ATOM 4238 O O . VAL B 1 126 ? -2.496 -19.719 8.156 1 97.62 126 VAL B O 1
ATOM 4241 N N . LEU B 1 127 ? -1.465 -17.891 7.324 1 97.81 127 LEU B N 1
ATOM 4242 C CA . LEU B 1 127 ? -0.518 -18.656 6.516 1 97.81 127 LEU B CA 1
ATOM 4243 C C . LEU B 1 127 ? 0.372 -19.531 7.398 1 97.81 127 LEU B C 1
ATOM 4245 O O . LEU B 1 127 ? 0.616 -20.688 7.078 1 97.81 127 LEU B O 1
ATOM 4249 N N . LYS B 1 128 ? 0.848 -18.953 8.5 1 97.31 128 LYS B N 1
ATOM 4250 C CA . LYS B 1 128 ? 1.682 -19.703 9.438 1 97.31 128 LYS B CA 1
ATOM 4251 C C . LYS B 1 128 ? 0.948 -20.938 9.961 1 97.31 128 LYS B C 1
ATOM 4253 O O . LYS B 1 128 ? 1.519 -22.031 10.023 1 97.31 128 LYS B O 1
ATOM 4258 N N . LYS B 1 129 ? -0.286 -20.75 10.352 1 95.88 129 LYS B N 1
ATOM 4259 C CA . LYS B 1 129 ? -1.096 -21.859 10.867 1 95.88 129 LYS B CA 1
ATOM 4260 C C . LYS B 1 129 ? -1.317 -22.922 9.797 1 95.88 129 LYS B C 1
ATOM 4262 O O . LYS B 1 129 ? -1.268 -24.109 10.094 1 95.88 129 LYS B O 1
ATOM 4267 N N . GLN B 1 130 ? -1.558 -22.484 8.594 1 95.62 130 GLN B N 1
ATOM 4268 C CA . GLN B 1 130 ? -1.734 -23.422 7.492 1 95.62 130 GLN B CA 1
ATOM 4269 C C . GLN B 1 130 ? -0.472 -24.25 7.27 1 95.62 130 GLN B C 1
ATOM 4271 O O . GLN B 1 130 ? -0.55 -25.453 6.984 1 95.62 130 GLN B O 1
ATOM 4276 N N . MET B 1 131 ? 0.684 -23.625 7.391 1 97.12 131 MET B N 1
ATOM 4277 C CA . MET B 1 131 ? 1.944 -24.344 7.207 1 97.12 131 MET B CA 1
ATOM 4278 C C . MET B 1 131 ? 2.158 -25.375 8.312 1 97.12 131 MET B C 1
ATOM 4280 O O . MET B 1 131 ? 2.707 -26.453 8.078 1 97.12 131 MET B O 1
ATOM 4284 N N . GLU B 1 132 ? 1.72 -25.016 9.539 1 96.38 132 GLU B N 1
ATOM 4285 C CA . GLU B 1 132 ? 1.782 -25.953 10.641 1 96.38 132 GLU B CA 1
ATOM 4286 C C . GLU B 1 132 ? 0.886 -27.172 10.383 1 96.38 132 GLU B C 1
ATOM 4288 O O . GLU B 1 132 ? 1.271 -28.312 10.664 1 96.38 132 GLU B O 1
ATOM 4293 N N . ASP B 1 133 ? -0.251 -26.891 9.875 1 95 133 ASP B N 1
ATOM 4294 C CA . ASP B 1 133 ? -1.169 -27.969 9.539 1 95 133 ASP B CA 1
ATOM 4295 C C . ASP B 1 133 ? -0.572 -28.891 8.469 1 95 133 ASP B C 1
ATOM 4297 O O . ASP B 1 133 ? -0.704 -30.109 8.539 1 95 133 ASP B O 1
ATOM 4301 N N . GLU B 1 134 ? 0.026 -28.266 7.461 1 95.38 134 GLU B N 1
ATOM 4302 C CA . GLU B 1 134 ? 0.677 -29.047 6.41 1 95.38 134 GLU B CA 1
ATOM 4303 C C . GLU B 1 134 ? 1.793 -29.922 6.98 1 95.38 134 GLU B C 1
ATOM 4305 O O . GLU B 1 134 ? 1.956 -31.062 6.574 1 95.38 134 GLU B O 1
ATOM 4310 N N . LYS B 1 135 ? 2.557 -29.328 7.891 1 96.38 135 LYS B N 1
ATOM 4311 C CA . LYS B 1 135 ? 3.623 -30.078 8.555 1 96.38 135 LYS B CA 1
ATOM 4312 C C . LYS B 1 135 ? 3.072 -31.312 9.266 1 96.38 135 LYS B C 1
ATOM 4314 O O . LYS B 1 135 ? 3.641 -32.406 9.156 1 96.38 135 LYS B O 1
ATOM 4319 N N . GLU B 1 136 ? 1.972 -31.141 9.938 1 96.25 136 GLU B N 1
ATOM 4320 C CA . GLU B 1 136 ? 1.344 -32.25 10.648 1 96.25 136 GLU B CA 1
ATOM 4321 C C . GLU B 1 136 ? 0.845 -33.312 9.664 1 96.25 136 GLU B C 1
ATOM 4323 O O . GLU B 1 136 ? 0.955 -34.531 9.938 1 96.25 136 GLU B O 1
ATOM 4328 N N . HIS B 1 137 ? 0.329 -32.875 8.594 1 93.69 137 HIS B N 1
ATOM 4329 C CA . HIS B 1 137 ? -0.141 -33.812 7.586 1 93.69 137 HIS B CA 1
ATOM 4330 C C . HIS B 1 137 ? 1.014 -34.594 7.004 1 93.69 137 HIS B C 1
ATOM 4332 O O . HIS B 1 137 ? 0.863 -35.812 6.727 1 93.69 137 HIS B O 1
ATOM 4338 N N . ILE B 1 138 ? 2.129 -34 6.773 1 94.75 138 ILE B N 1
ATOM 4339 C CA . ILE B 1 138 ? 3.309 -34.688 6.258 1 94.75 138 ILE B CA 1
ATOM 4340 C C . ILE B 1 138 ? 3.768 -35.75 7.262 1 94.75 138 ILE B C 1
ATOM 4342 O O . ILE B 1 138 ? 4.156 -36.844 6.875 1 94.75 138 ILE B O 1
ATOM 4346 N N . ALA B 1 139 ? 3.701 -35.375 8.508 1 93.94 139 ALA B N 1
ATOM 4347 C CA . ALA B 1 139 ? 4.105 -36.344 9.555 1 93.94 139 ALA B CA 1
ATOM 4348 C C . ALA B 1 139 ? 3.207 -37.562 9.555 1 93.94 139 ALA B C 1
ATOM 4350 O O . ALA B 1 139 ? 3.682 -38.688 9.742 1 93.94 139 ALA B O 1
ATOM 4351 N N . PHE B 1 140 ? 1.969 -37.344 9.266 1 93.56 140 PHE B N 1
ATOM 4352 C CA . PHE B 1 140 ? 0.986 -38.406 9.359 1 93.56 140 PHE B CA 1
ATOM 4353 C C . PHE B 1 140 ? 0.904 -39.188 8.047 1 93.56 140 PHE B C 1
ATOM 4355 O O . PHE B 1 140 ? 0.868 -40.406 8.055 1 93.56 140 PHE B O 1
ATOM 4362 N N . SER B 1 141 ? 0.929 -38.5 6.895 1 89.38 141 SER B N 1
ATOM 4363 C CA . SER B 1 141 ? 0.627 -39.125 5.609 1 89.38 141 SER B CA 1
ATOM 4364 C C . SER B 1 141 ? 1.864 -39.188 4.719 1 89.38 141 SER B C 1
ATOM 4366 O O . SER B 1 141 ? 1.811 -39.719 3.605 1 89.38 141 SER B O 1
ATOM 4368 N N . GLN B 1 142 ? 3.043 -38.531 5.168 1 89.5 142 GLN B N 1
ATOM 4369 C CA . GLN B 1 142 ? 4.312 -38.531 4.449 1 89.5 142 GLN B CA 1
ATOM 4370 C C . GLN B 1 142 ? 4.223 -37.656 3.199 1 89.5 142 GLN B C 1
ATOM 4372 O O . GLN B 1 142 ? 5.027 -37.781 2.277 1 89.5 142 GLN B O 1
ATOM 4377 N N . ARG B 1 143 ? 3.172 -36.875 3.176 1 89.19 143 ARG B N 1
ATOM 4378 C CA . ARG B 1 143 ? 2.994 -35.906 2.115 1 89.19 143 ARG B CA 1
ATOM 4379 C C . ARG B 1 143 ? 2.133 -34.719 2.592 1 89.19 143 ARG B C 1
ATOM 4381 O O . ARG B 1 143 ? 1.313 -34.875 3.498 1 89.19 143 ARG B O 1
ATOM 4388 N N . PRO B 1 144 ? 2.316 -33.5 1.979 1 90.75 144 PRO B N 1
ATOM 4389 C CA . PRO B 1 144 ? 1.412 -32.406 2.338 1 90.75 144 PRO B CA 1
ATOM 4390 C C . PRO B 1 144 ? -0.018 -32.656 1.856 1 90.75 144 PRO B C 1
ATOM 4392 O O . PRO B 1 144 ? -0.247 -33.469 0.976 1 90.75 144 PRO B O 1
ATOM 4395 N N . SER B 1 145 ? -0.985 -31.953 2.447 1 88.19 145 SER B N 1
ATOM 4396 C CA . SER B 1 145 ? -2.369 -32.031 1.987 1 88.19 145 SER B CA 1
ATOM 4397 C C . SER B 1 145 ? -2.512 -31.422 0.589 1 88.19 145 SER B C 1
ATOM 4399 O O . SER B 1 145 ? -3.35 -31.875 -0.197 1 88.19 145 SER B O 1
ATOM 4401 N N . THR B 1 146 ? -1.716 -30.438 0.273 1 89.31 146 THR B N 1
ATOM 4402 C CA . THR B 1 146 ? -1.646 -29.891 -1.076 1 89.31 146 THR B CA 1
ATOM 4403 C C . THR B 1 146 ? -0.523 -30.547 -1.871 1 89.31 146 THR B C 1
ATOM 4405 O O . THR B 1 146 ? -0.631 -31.719 -2.258 1 89.31 146 THR B O 1
ATOM 4408 N N . ASN B 1 147 ? 0.568 -29.938 -2.213 1 89.62 147 ASN B N 1
ATOM 4409 C CA . ASN B 1 147 ? 1.782 -30.484 -2.816 1 89.62 147 ASN B CA 1
ATOM 4410 C C . ASN B 1 147 ? 3.02 -29.703 -2.381 1 89.62 147 ASN B C 1
ATOM 4412 O O . ASN B 1 147 ? 2.904 -28.656 -1.734 1 89.62 147 ASN B O 1
ATOM 4416 N N . TYR B 1 148 ? 4.145 -30.188 -2.594 1 94.31 148 TYR B N 1
ATOM 4417 C CA . TYR B 1 148 ? 5.375 -29.609 -2.074 1 94.31 148 TYR B CA 1
ATOM 4418 C C . TYR B 1 148 ? 5.68 -28.281 -2.754 1 94.31 148 TYR B C 1
ATOM 4420 O O . TYR B 1 148 ? 6.43 -27.469 -2.219 1 94.31 148 TYR B O 1
ATOM 4428 N N . TYR B 1 149 ? 5.156 -28.094 -4.004 1 95.25 149 TYR B N 1
ATOM 4429 C CA . TYR B 1 149 ? 5.301 -26.781 -4.633 1 95.25 149 TYR B CA 1
ATOM 4430 C C . TYR B 1 149 ? 4.645 -25.703 -3.785 1 95.25 149 TYR B C 1
ATOM 4432 O O . TYR B 1 149 ? 5.277 -24.688 -3.455 1 95.25 149 TYR B O 1
ATOM 4440 N N . GLN B 1 150 ? 3.395 -25.922 -3.424 1 95.5 150 GLN B N 1
ATOM 4441 C CA . GLN B 1 150 ? 2.645 -24.969 -2.615 1 95.5 150 GLN B CA 1
ATOM 4442 C C . GLN B 1 150 ? 3.232 -24.844 -1.212 1 95.5 150 GLN B C 1
ATOM 4444 O O . GLN B 1 150 ? 3.246 -23.766 -0.625 1 95.5 150 GLN B O 1
ATOM 4449 N N . TYR B 1 151 ? 3.65 -26.016 -0.677 1 96.88 151 TYR B N 1
ATOM 4450 C CA . TYR B 1 151 ? 4.316 -26.016 0.621 1 96.88 151 TYR B CA 1
ATOM 4451 C C . TYR B 1 151 ? 5.551 -25.125 0.61 1 96.88 151 TYR B C 1
ATOM 4453 O O . TYR B 1 151 ? 5.75 -24.328 1.526 1 96.88 151 TYR B O 1
ATOM 4461 N N . SER B 1 152 ? 6.383 -25.234 -0.432 1 98.31 152 SER B N 1
ATOM 4462 C CA . SER B 1 152 ? 7.578 -24.406 -0.595 1 98.31 152 SER B CA 1
ATOM 4463 C C . SER B 1 152 ? 7.219 -22.938 -0.742 1 98.31 152 SER B C 1
ATOM 4465 O O . SER B 1 152 ? 7.891 -22.062 -0.184 1 98.31 152 SER B O 1
ATOM 4467 N N . LEU B 1 153 ? 6.176 -22.719 -1.519 1 98.44 153 LEU B N 1
ATOM 4468 C CA . LEU B 1 153 ? 5.715 -21.344 -1.748 1 98.44 153 LEU B CA 1
ATOM 4469 C C . LEU B 1 153 ? 5.293 -20.688 -0.439 1 98.44 153 LEU B C 1
ATOM 4471 O O . LEU B 1 153 ? 5.566 -19.516 -0.215 1 98.44 153 LEU B O 1
ATOM 4475 N N . GLY B 1 154 ? 4.602 -21.422 0.435 1 98.5 154 GLY B N 1
ATOM 4476 C CA . GLY B 1 154 ? 4.23 -20.922 1.75 1 98.5 154 GLY B CA 1
ATOM 4477 C C . GLY B 1 154 ? 5.422 -20.547 2.604 1 98.5 154 GLY B C 1
ATOM 4478 O O . GLY B 1 154 ? 5.434 -19.484 3.227 1 98.5 154 GLY B O 1
ATOM 4479 N N . ILE B 1 155 ? 6.453 -21.422 2.615 1 98.25 155 ILE B N 1
ATO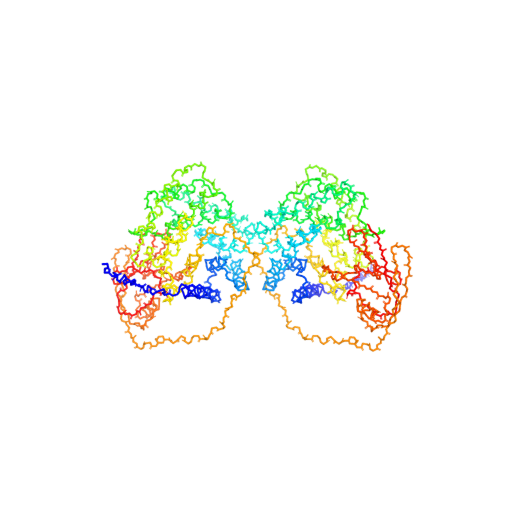M 4480 C CA . ILE B 1 155 ? 7.684 -21.156 3.354 1 98.25 155 ILE B CA 1
ATOM 4481 C C . ILE B 1 155 ? 8.336 -19.875 2.822 1 98.25 155 ILE B C 1
ATOM 4483 O O . ILE B 1 155 ? 8.758 -19.016 3.6 1 98.25 155 ILE B O 1
ATOM 4487 N N . LEU B 1 156 ? 8.391 -19.797 1.506 1 98.69 156 LEU B N 1
ATOM 4488 C CA . LEU B 1 156 ? 9.016 -18.641 0.865 1 98.69 156 LEU B CA 1
ATOM 4489 C C . LEU B 1 156 ? 8.289 -17.344 1.252 1 98.69 156 LEU B C 1
ATOM 4491 O O . LEU B 1 156 ? 8.938 -16.344 1.583 1 98.69 156 LEU B O 1
ATOM 4495 N N . ALA B 1 157 ? 6.938 -17.375 1.148 1 98.75 157 ALA B N 1
ATOM 4496 C CA . ALA B 1 157 ? 6.141 -16.188 1.446 1 98.75 157 ALA B CA 1
ATOM 4497 C C . ALA B 1 157 ? 6.355 -15.727 2.885 1 98.75 157 ALA B C 1
ATOM 4499 O O . ALA B 1 157 ? 6.523 -14.531 3.143 1 98.75 157 ALA B O 1
ATOM 4500 N N . LEU B 1 158 ? 6.355 -16.656 3.869 1 98.38 158 LEU B N 1
ATOM 4501 C CA . LEU B 1 158 ? 6.621 -16.312 5.262 1 98.38 158 LEU B CA 1
ATOM 4502 C C . LEU B 1 158 ? 8.016 -15.727 5.418 1 98.38 158 LEU B C 1
ATOM 4504 O O . LEU B 1 158 ? 8.188 -14.688 6.055 1 98.38 158 LEU B O 1
ATOM 4508 N N . CYS B 1 159 ? 8.969 -16.375 4.777 1 97.81 159 CYS B N 1
ATOM 4509 C CA . CYS B 1 159 ? 10.367 -16 4.922 1 97.81 159 CYS B CA 1
ATOM 4510 C C . CYS B 1 159 ? 10.617 -14.594 4.398 1 97.81 159 CYS B C 1
ATOM 4512 O O . CYS B 1 159 ? 11.203 -13.766 5.094 1 97.81 159 CYS B O 1
ATOM 4514 N N . VAL B 1 160 ? 10.148 -14.266 3.182 1 97.81 160 VAL B N 1
ATOM 4515 C CA . VAL B 1 160 ? 10.414 -12.961 2.576 1 97.81 160 VAL B CA 1
ATOM 4516 C C . VAL B 1 160 ? 9.664 -11.875 3.33 1 97.81 160 VAL B C 1
ATOM 4518 O O . VAL B 1 160 ? 9.984 -10.688 3.211 1 97.81 160 VAL B O 1
ATOM 4521 N N . SER B 1 161 ? 8.617 -12.258 4.074 1 97.25 161 SER B N 1
ATOM 4522 C CA . SER B 1 161 ? 7.832 -11.297 4.84 1 97.25 161 SER B CA 1
ATOM 4523 C C . SER B 1 161 ? 8.438 -11.07 6.227 1 97.25 161 SER B C 1
ATOM 4525 O O . SER B 1 161 ? 7.84 -10.391 7.062 1 97.25 161 SER B O 1
ATOM 4527 N N . GLY B 1 162 ? 9.562 -11.742 6.547 1 94.75 162 GLY B N 1
ATOM 4528 C CA . GLY B 1 162 ? 10.273 -11.531 7.797 1 94.75 162 GLY B CA 1
ATOM 4529 C C . GLY B 1 162 ? 9.727 -12.352 8.945 1 94.75 162 GLY B C 1
ATOM 4530 O O . GLY B 1 162 ? 10.023 -12.078 10.109 1 94.75 162 GLY B O 1
ATOM 4531 N N . VAL B 1 163 ? 8.906 -13.25 8.641 1 95.94 163 VAL B N 1
ATOM 4532 C CA . VAL B 1 163 ? 8.352 -14.133 9.664 1 95.94 163 VAL B CA 1
ATOM 4533 C C . VAL B 1 163 ? 9.25 -15.359 9.828 1 95.94 163 VAL B C 1
ATOM 4535 O O . VAL B 1 163 ? 9.578 -16.031 8.844 1 95.94 163 VAL B O 1
ATOM 4538 N N . ARG B 1 164 ? 9.633 -15.648 11.023 1 94.06 164 ARG B N 1
ATOM 4539 C CA . ARG B 1 164 ? 10.461 -16.828 11.273 1 94.06 164 ARG B CA 1
ATOM 4540 C C . ARG B 1 164 ? 9.703 -18.109 10.961 1 94.06 164 ARG B C 1
ATOM 4542 O O . ARG B 1 164 ? 8.609 -18.328 11.492 1 94.06 164 ARG B O 1
ATOM 4549 N N . VAL B 1 165 ? 10.281 -18.906 10.148 1 94.75 165 VAL B N 1
ATOM 4550 C CA . VAL B 1 165 ? 9.688 -20.188 9.773 1 94.75 165 VAL B CA 1
ATOM 4551 C C . VAL B 1 165 ? 10.07 -21.25 10.805 1 94.75 165 VAL B C 1
ATOM 4553 O O . VAL B 1 165 ? 11.242 -21.406 11.148 1 94.75 165 VAL B O 1
ATOM 4556 N N . ASN B 1 166 ? 9.07 -21.922 11.328 1 94.81 166 ASN B N 1
ATOM 4557 C CA . ASN B 1 166 ? 9.312 -23.031 12.242 1 94.81 166 ASN B CA 1
ATOM 4558 C C . ASN B 1 166 ? 10.32 -24.016 11.664 1 94.81 166 ASN B C 1
ATOM 4560 O O . ASN B 1 166 ? 10.195 -24.438 10.516 1 94.81 166 ASN B O 1
ATOM 4564 N N . ASN B 1 167 ? 11.242 -24.453 12.461 1 94.31 167 ASN B N 1
ATOM 4565 C CA . ASN B 1 167 ? 12.297 -25.359 12.016 1 94.31 167 ASN B CA 1
ATOM 4566 C C . ASN B 1 167 ? 11.734 -26.688 11.547 1 94.31 167 ASN B C 1
ATOM 4568 O O . ASN B 1 167 ? 12.266 -27.297 10.617 1 94.31 167 ASN B O 1
ATOM 4572 N N . HIS B 1 168 ? 10.695 -27.141 12.203 1 95.44 168 HIS B N 1
ATOM 4573 C CA . HIS B 1 168 ? 10.102 -28.406 11.812 1 95.44 168 HIS B CA 1
ATOM 4574 C C . HIS B 1 168 ? 9.438 -28.297 10.438 1 95.44 168 HIS B C 1
ATOM 4576 O O . HIS B 1 168 ? 9.406 -29.281 9.688 1 95.44 168 HIS B O 1
ATOM 4582 N N . VAL B 1 169 ? 8.938 -27.125 10.125 1 96.5 169 VAL B N 1
ATOM 4583 C CA . VAL B 1 169 ? 8.32 -26.891 8.82 1 96.5 169 VAL B CA 1
ATOM 4584 C C . VAL B 1 169 ? 9.391 -26.938 7.73 1 96.5 169 VAL B C 1
ATOM 4586 O O . VAL B 1 169 ? 9.234 -27.625 6.727 1 96.5 169 VAL B O 1
ATOM 4589 N N . SER B 1 170 ? 10.508 -26.188 7.93 1 96.56 170 SER B N 1
ATOM 4590 C CA . SER B 1 170 ? 11.586 -26.172 6.949 1 96.56 170 SER B CA 1
ATOM 4591 C C . SER B 1 170 ? 12.25 -27.547 6.84 1 96.56 170 SER B C 1
ATOM 4593 O O . SER B 1 170 ? 12.656 -27.953 5.754 1 96.56 170 SER B O 1
ATOM 4595 N N . ASN B 1 171 ? 12.305 -28.281 7.98 1 96 171 ASN B N 1
ATOM 4596 C CA . ASN B 1 171 ? 12.938 -29.594 7.984 1 96 171 ASN B CA 1
ATOM 4597 C C . ASN B 1 171 ? 12.148 -30.594 7.152 1 96 171 ASN B C 1
ATOM 4599 O O . ASN B 1 171 ? 12.734 -31.469 6.512 1 96 171 ASN B O 1
ATOM 4603 N N . LYS B 1 172 ? 10.844 -30.484 7.223 1 97.06 172 LYS B N 1
ATOM 4604 C CA . LYS B 1 172 ? 10.031 -31.375 6.395 1 97.06 172 LYS B CA 1
ATOM 4605 C C . LYS B 1 172 ? 10.352 -31.188 4.914 1 97.06 172 LYS B C 1
ATOM 4607 O O . LYS B 1 172 ? 10.359 -32.156 4.152 1 97.06 172 LYS B O 1
ATOM 4612 N N . LEU B 1 173 ? 10.609 -29.969 4.504 1 97.19 173 LEU B N 1
ATOM 4613 C CA . LEU B 1 173 ? 10.953 -29.703 3.115 1 97.19 173 LEU B CA 1
ATOM 4614 C C . LEU B 1 173 ? 12.344 -30.234 2.783 1 97.19 173 LEU B C 1
ATOM 4616 O O . LEU B 1 173 ? 12.555 -30.797 1.709 1 97.19 173 LEU B O 1
ATOM 4620 N N . ILE B 1 174 ? 13.297 -30.062 3.723 1 97.31 174 ILE B N 1
ATOM 4621 C CA . ILE B 1 174 ? 14.664 -30.547 3.551 1 97.31 174 ILE B CA 1
ATOM 4622 C C . ILE B 1 174 ? 14.648 -32.062 3.357 1 97.31 174 ILE B C 1
ATOM 4624 O O . ILE B 1 174 ? 15.289 -32.594 2.443 1 97.31 174 ILE B O 1
ATOM 4628 N N . LYS B 1 175 ? 13.883 -32.719 4.176 1 96.56 175 LYS B N 1
ATOM 4629 C CA . LYS B 1 175 ? 13.797 -34.188 4.086 1 96.56 175 LYS B CA 1
ATOM 4630 C C . LYS B 1 175 ? 13.141 -34.625 2.781 1 96.56 175 LYS B C 1
ATOM 4632 O O . LYS B 1 175 ? 13.508 -35.656 2.203 1 96.56 175 LYS B O 1
ATOM 4637 N N . ALA B 1 176 ? 12.133 -33.875 2.342 1 97 176 ALA B N 1
ATOM 4638 C CA . ALA B 1 176 ? 11.484 -34.188 1.066 1 97 176 ALA B CA 1
ATOM 4639 C C . ALA B 1 176 ? 12.484 -34.094 -0.084 1 97 176 ALA B C 1
ATOM 4641 O O . ALA B 1 176 ? 12.422 -34.906 -1.026 1 97 176 ALA B O 1
ATOM 4642 N N . VAL B 1 177 ? 13.414 -33.125 -0.052 1 97.31 177 VAL B N 1
ATOM 4643 C CA . VAL B 1 177 ? 14.469 -33.031 -1.052 1 97.31 177 VAL B CA 1
ATOM 4644 C C . VAL B 1 177 ? 15.383 -34.25 -0.971 1 97.31 177 VAL B C 1
ATOM 4646 O O . VAL B 1 177 ? 15.695 -34.875 -1.991 1 97.31 177 VAL B O 1
ATOM 4649 N N . GLU B 1 178 ? 15.75 -34.594 0.238 1 95.25 178 GLU B N 1
ATOM 4650 C CA . GLU B 1 178 ? 16.672 -35.719 0.479 1 95.25 178 GLU B CA 1
ATOM 4651 C C . GLU B 1 178 ? 16.094 -37.031 -0.045 1 95.25 178 GLU B C 1
ATOM 4653 O O . GLU B 1 178 ? 16.828 -37.844 -0.612 1 95.25 178 GLU B O 1
ATOM 4658 N N . HIS B 1 179 ? 14.844 -37.156 0.132 1 94.94 179 HIS B N 1
ATOM 4659 C CA . HIS B 1 179 ? 14.211 -38.438 -0.238 1 94.94 179 HIS B CA 1
ATOM 4660 C C . HIS B 1 179 ? 13.641 -38.375 -1.652 1 94.94 179 HIS B C 1
ATOM 4662 O O . HIS B 1 179 ? 12.969 -39.312 -2.1 1 94.94 179 HIS B O 1
ATOM 4668 N N . GLU B 1 180 ? 13.828 -37.25 -2.377 1 93.88 180 GLU B N 1
ATOM 4669 C CA . GLU B 1 180 ? 13.43 -37.062 -3.768 1 93.88 180 GLU B CA 1
ATOM 4670 C C . GLU B 1 180 ? 11.922 -37.25 -3.938 1 93.88 180 GLU B C 1
ATOM 4672 O O . GLU B 1 180 ? 11.484 -38 -4.824 1 93.88 180 GLU B O 1
ATOM 4677 N N . HIS B 1 181 ? 11.195 -36.625 -3.096 1 92.31 181 HIS B N 1
ATOM 4678 C CA . HIS B 1 181 ? 9.742 -36.75 -3.08 1 92.31 181 HIS B CA 1
ATOM 4679 C C . HIS B 1 181 ? 9.094 -35.812 -4.098 1 92.31 181 HIS B C 1
ATOM 4681 O O . HIS B 1 181 ? 7.879 -35.844 -4.289 1 92.31 181 HIS B O 1
ATOM 4687 N N . PHE B 1 182 ? 9.891 -35 -4.809 1 93.5 182 PHE B N 1
ATOM 4688 C CA . PHE B 1 182 ? 9.32 -34.031 -5.738 1 93.5 182 PHE B CA 1
ATOM 4689 C C . PHE B 1 182 ? 9.062 -34.688 -7.102 1 93.5 182 PHE B C 1
ATOM 4691 O O . PHE B 1 182 ? 9.852 -34.5 -8.031 1 93.5 182 PHE B O 1
ATOM 4698 N N . LYS B 1 183 ? 7.953 -35.344 -7.156 1 84.56 183 LYS B N 1
ATOM 4699 C CA . LYS B 1 183 ? 7.637 -36.062 -8.383 1 84.56 183 LYS B CA 1
ATOM 4700 C C . LYS B 1 183 ? 6.211 -35.75 -8.844 1 84.56 183 LYS B C 1
ATOM 4702 O O . LYS B 1 183 ? 5.367 -35.375 -8.039 1 84.56 183 LYS B O 1
ATOM 4707 N N . HIS B 1 184 ? 6.008 -35.719 -10.047 1 74.69 184 HIS B N 1
ATOM 4708 C CA . HIS B 1 184 ? 4.711 -35.781 -10.711 1 74.69 184 HIS B CA 1
ATOM 4709 C C . HIS B 1 184 ? 4.566 -37.062 -11.523 1 74.69 184 HIS B C 1
ATOM 4711 O O . HIS B 1 184 ? 5.125 -37.188 -12.617 1 74.69 184 HIS B O 1
ATOM 4717 N N . GLY B 1 185 ? 3.809 -38 -10.992 1 67.69 185 GLY B N 1
ATOM 4718 C CA . GLY B 1 185 ? 3.877 -39.312 -11.562 1 67.69 185 GLY B CA 1
ATOM 4719 C C . GLY B 1 185 ? 5.25 -39.969 -11.438 1 67.69 185 GLY B C 1
ATOM 4720 O O . GLY B 1 185 ? 5.805 -40.031 -10.336 1 67.69 185 GLY B O 1
ATOM 4721 N N . ASP B 1 186 ? 5.812 -40.25 -12.609 1 69.5 186 ASP B N 1
ATOM 4722 C CA . ASP B 1 186 ? 7.125 -40.906 -12.617 1 69.5 186 ASP B CA 1
ATOM 4723 C C . ASP B 1 186 ? 8.227 -39.906 -12.977 1 69.5 186 ASP B C 1
ATOM 4725 O O . ASP B 1 186 ? 9.406 -40.281 -13 1 69.5 186 ASP B O 1
ATOM 4729 N N . SER B 1 187 ? 7.801 -38.688 -13.023 1 79.62 187 SER B N 1
ATOM 4730 C CA . SER B 1 187 ? 8.789 -37.719 -13.492 1 79.62 187 SER B CA 1
ATOM 4731 C C . SER B 1 187 ? 9.133 -36.719 -12.398 1 79.62 187 SER B C 1
ATOM 4733 O O . SER B 1 187 ? 8.32 -36.438 -11.516 1 79.62 187 SER B O 1
ATOM 4735 N N . VAL B 1 188 ? 10.344 -36.25 -12.492 1 89.25 188 VAL B N 1
ATOM 4736 C CA . VAL B 1 188 ? 10.859 -35.219 -11.57 1 89.25 188 VAL B CA 1
ATOM 4737 C C . VAL B 1 188 ? 10.164 -33.906 -11.828 1 89.25 188 VAL B C 1
ATOM 4739 O O . VAL B 1 188 ? 9.969 -33.5 -12.977 1 89.25 188 VAL B O 1
ATOM 4742 N N . SER B 1 189 ? 9.664 -33.281 -10.773 1 92.31 189 SER B N 1
ATOM 4743 C CA . SER B 1 189 ? 9.008 -31.984 -10.906 1 92.31 189 SER B CA 1
ATOM 4744 C C . SER B 1 189 ? 10.008 -30.844 -10.75 1 92.31 189 SER B C 1
ATOM 4746 O O . SER B 1 189 ? 10.305 -30.422 -9.625 1 92.31 189 SER B O 1
ATOM 4748 N N . ILE B 1 190 ? 10.43 -30.219 -11.797 1 95.94 190 ILE B N 1
ATOM 4749 C CA . ILE B 1 190 ? 11.445 -29.172 -11.805 1 95.94 190 ILE B CA 1
ATOM 4750 C C . ILE B 1 190 ? 10.891 -27.922 -11.156 1 95.94 190 ILE B C 1
ATOM 4752 O O . ILE B 1 190 ? 11.609 -27.203 -10.445 1 95.94 190 ILE B O 1
ATOM 4756 N N . ASP B 1 191 ? 9.586 -27.656 -11.406 1 95.94 191 ASP B N 1
ATOM 4757 C CA . ASP B 1 191 ? 8.945 -26.5 -10.797 1 95.94 191 ASP B CA 1
ATOM 4758 C C . ASP B 1 191 ? 9.023 -26.562 -9.273 1 95.94 191 ASP B C 1
ATOM 4760 O O . ASP B 1 191 ? 9.312 -25.562 -8.609 1 95.94 191 ASP B O 1
ATOM 4764 N N . THR B 1 192 ? 8.758 -27.703 -8.727 1 97.12 192 THR B N 1
ATOM 4765 C CA . THR B 1 192 ? 8.773 -27.891 -7.281 1 97.12 192 THR B CA 1
ATOM 4766 C C . THR B 1 192 ? 10.188 -27.734 -6.73 1 97.12 192 THR B C 1
ATOM 4768 O O . THR B 1 192 ? 10.383 -27.109 -5.688 1 97.12 192 THR B O 1
ATOM 4771 N N . TYR B 1 193 ? 11.156 -28.328 -7.434 1 98.31 193 TYR B N 1
ATOM 4772 C CA . TYR B 1 193 ? 12.539 -28.156 -7.016 1 98.31 193 TYR B CA 1
ATOM 4773 C C . TYR B 1 193 ? 12.922 -26.688 -7.016 1 98.31 193 TYR B C 1
ATOM 4775 O O . TYR B 1 193 ? 13.594 -26.203 -6.094 1 98.31 193 TYR B O 1
ATOM 4783 N N . ALA B 1 194 ? 12.531 -25.984 -8.062 1 98.81 194 ALA B N 1
ATOM 4784 C CA . ALA B 1 194 ? 12.859 -24.578 -8.164 1 98.81 194 ALA B CA 1
ATOM 4785 C C . ALA B 1 194 ? 12.266 -23.781 -7 1 98.81 194 ALA B C 1
ATOM 4787 O O . ALA B 1 194 ? 12.961 -23 -6.355 1 98.81 194 ALA B O 1
ATOM 4788 N N . MET B 1 195 ? 10.992 -24.031 -6.715 1 98.62 195 MET B N 1
ATOM 4789 C CA . MET B 1 195 ? 10.312 -23.312 -5.637 1 98.62 195 MET B CA 1
ATOM 4790 C C . MET B 1 195 ? 10.922 -23.672 -4.285 1 98.62 195 MET B C 1
ATOM 4792 O O . MET B 1 195 ? 11.125 -22.797 -3.443 1 98.62 195 MET B O 1
ATOM 4796 N N . ALA B 1 196 ? 11.227 -24.938 -4.102 1 98.69 196 ALA B N 1
ATOM 4797 C CA . ALA B 1 196 ? 11.883 -25.375 -2.873 1 98.69 196 ALA B CA 1
ATOM 4798 C C . ALA B 1 196 ? 13.242 -24.719 -2.713 1 98.69 196 ALA B C 1
ATOM 4800 O O . ALA B 1 196 ? 13.633 -24.328 -1.604 1 98.69 196 ALA B O 1
ATOM 4801 N N . GLY B 1 197 ? 13.953 -24.641 -3.832 1 98.81 197 GLY B N 1
ATOM 4802 C CA . GLY B 1 197 ? 15.242 -23.969 -3.789 1 98.81 197 GLY B CA 1
ATOM 4803 C C . GLY B 1 197 ? 15.148 -22.516 -3.338 1 98.81 197 GLY B C 1
ATOM 4804 O O . GLY B 1 197 ? 15.922 -22.078 -2.484 1 98.81 197 GLY B O 1
ATOM 4805 N N . MET B 1 198 ? 14.211 -21.766 -3.881 1 98.81 198 MET B N 1
ATOM 4806 C CA . MET B 1 198 ? 14.023 -20.375 -3.488 1 98.81 198 MET B CA 1
ATOM 4807 C C . MET B 1 198 ? 13.609 -20.281 -2.025 1 98.81 198 MET B C 1
ATOM 4809 O O . MET B 1 198 ? 14.117 -19.422 -1.289 1 98.81 198 MET B O 1
ATOM 4813 N N . ALA B 1 199 ? 12.711 -21.141 -1.593 1 98.56 199 ALA B N 1
ATOM 4814 C CA . ALA B 1 199 ? 12.227 -21.141 -0.214 1 98.56 199 ALA B CA 1
ATOM 4815 C C . ALA B 1 199 ? 13.367 -21.406 0.767 1 98.56 199 ALA B C 1
ATOM 4817 O O . ALA B 1 199 ? 13.57 -20.641 1.718 1 98.56 199 ALA B O 1
ATOM 4818 N N . LEU B 1 200 ? 14.117 -22.469 0.513 1 98.12 200 LEU B N 1
ATOM 4819 C CA . LEU B 1 200 ? 15.172 -22.875 1.431 1 98.12 200 LEU B CA 1
ATOM 4820 C C . LEU B 1 200 ? 16.328 -21.875 1.403 1 98.12 200 LEU B C 1
ATOM 4822 O O . LEU B 1 200 ? 16.984 -21.641 2.426 1 98.12 200 LEU B O 1
ATOM 4826 N N . GLN B 1 201 ? 16.609 -21.312 0.224 1 98.12 201 GLN B N 1
ATOM 4827 C CA . GLN B 1 201 ? 17.625 -20.266 0.162 1 98.12 201 GLN B CA 1
ATOM 4828 C C . GLN B 1 201 ? 17.234 -19.062 1.011 1 98.12 201 GLN B C 1
ATOM 4830 O O . GLN B 1 201 ? 18.078 -18.469 1.683 1 98.12 201 GLN B O 1
ATOM 4835 N N . CYS B 1 202 ? 15.961 -18.688 0.935 1 97.88 202 CYS B N 1
ATOM 4836 C CA . CYS B 1 202 ? 15.469 -17.594 1.77 1 97.88 202 CYS B CA 1
ATOM 4837 C C . CYS B 1 202 ? 15.688 -17.891 3.246 1 97.88 202 CYS B C 1
ATOM 4839 O O . CYS B 1 202 ? 16.156 -17.047 3.996 1 97.88 202 CYS B O 1
ATOM 4841 N N . VAL B 1 203 ? 15.359 -19.109 3.662 1 97 203 VAL B N 1
ATOM 4842 C CA . VAL B 1 203 ? 15.5 -19.547 5.051 1 97 203 VAL B CA 1
ATOM 4843 C C . VAL B 1 203 ? 16.969 -19.484 5.461 1 97 203 VAL B C 1
ATOM 4845 O O . VAL B 1 203 ? 17.297 -19.031 6.562 1 97 203 VAL B O 1
ATOM 4848 N N . LYS B 1 204 ? 17.828 -19.906 4.621 1 95.69 204 LYS B N 1
ATOM 4849 C CA . LYS B 1 204 ? 19.25 -19.875 4.887 1 95.69 204 LYS B CA 1
ATOM 4850 C C . LYS B 1 204 ? 19.75 -18.453 5.082 1 95.69 204 LYS B C 1
ATOM 4852 O O . LYS B 1 204 ? 20.453 -18.156 6.051 1 95.69 204 LYS B O 1
ATOM 4857 N N . THR B 1 205 ? 19.375 -17.562 4.188 1 94.75 205 THR B N 1
ATOM 4858 C CA . THR B 1 205 ? 19.844 -16.188 4.191 1 94.75 205 THR B CA 1
ATOM 4859 C C . THR B 1 205 ? 19.297 -15.43 5.395 1 94.75 205 THR B C 1
ATOM 4861 O O . THR B 1 205 ? 19.969 -14.555 5.945 1 94.75 205 THR B O 1
ATOM 4864 N N . ALA B 1 206 ? 18.094 -15.758 5.793 1 91.81 206 ALA B N 1
ATOM 4865 C CA . ALA B 1 206 ? 17.453 -15.078 6.914 1 91.81 206 ALA B CA 1
ATOM 4866 C C . ALA B 1 206 ? 18.031 -15.547 8.25 1 91.81 206 ALA B C 1
ATOM 4868 O O . ALA B 1 206 ? 17.812 -14.914 9.281 1 91.81 206 ALA B O 1
ATOM 4869 N N . GLY B 1 207 ? 18.75 -16.609 8.234 1 86.31 207 GLY B N 1
ATOM 4870 C CA . GLY B 1 207 ? 19.344 -17.141 9.445 1 86.31 207 GLY B CA 1
ATOM 4871 C C . GLY B 1 207 ? 18.359 -17.875 10.336 1 86.31 207 GLY B C 1
ATOM 4872 O O . GLY B 1 207 ? 18.547 -17.953 11.547 1 86.31 207 GLY B O 1
ATOM 4873 N N . PHE B 1 208 ? 17.328 -18.297 9.836 1 75.81 208 PHE B N 1
ATOM 4874 C CA . PHE B 1 208 ? 16.281 -18.969 10.602 1 75.81 208 PHE B CA 1
ATOM 4875 C C . PHE B 1 208 ? 16.672 -20.406 10.891 1 75.81 208 PHE B C 1
ATOM 4877 O O . PHE B 1 208 ? 15.977 -21.109 11.625 1 75.81 208 PHE B O 1
ATOM 4884 N N . HIS B 1 209 ? 17.828 -20.875 10.492 1 69.69 209 HIS B N 1
ATOM 4885 C CA . HIS B 1 209 ? 18.203 -22.281 10.633 1 69.69 209 HIS B CA 1
ATOM 4886 C C . HIS B 1 209 ? 19 -22.5 11.914 1 69.69 209 HIS B C 1
ATOM 4888 O O . HIS B 1 209 ? 20.188 -22.172 11.969 1 69.69 209 HIS B O 1
ATOM 4894 N N . VAL B 1 210 ? 18.359 -22.688 12.891 1 62.56 210 VAL B N 1
ATOM 4895 C CA . VAL B 1 210 ? 19.094 -22.875 14.141 1 62.56 210 VAL B CA 1
ATOM 4896 C C . VAL B 1 210 ? 19.734 -24.25 14.156 1 62.56 210 VAL B C 1
ATOM 4898 O O . VAL B 1 210 ? 20.906 -24.406 14.547 1 62.56 210 VAL B O 1
ATOM 4901 N N . HIS B 1 211 ? 18.984 -25.25 13.68 1 67.06 211 HIS B N 1
ATOM 4902 C CA . HIS B 1 211 ? 19.453 -26.641 13.703 1 67.06 211 HIS B CA 1
ATOM 4903 C C . HIS B 1 211 ? 19.5 -27.219 12.289 1 67.06 211 HIS B C 1
ATOM 4905 O O . HIS B 1 211 ? 18.578 -27 11.492 1 67.06 211 HIS B O 1
ATOM 4911 N N . GLY B 1 212 ? 20.703 -27.625 11.781 1 80.81 212 GLY B N 1
ATOM 4912 C CA . GLY B 1 212 ? 20.75 -28.453 10.578 1 80.81 212 GLY B CA 1
ATOM 4913 C C . GLY B 1 212 ? 21.281 -27.703 9.367 1 80.81 212 GLY B C 1
ATOM 4914 O O . GLY B 1 212 ? 20.781 -27.891 8.258 1 80.81 212 GLY B O 1
ATOM 4915 N N . ALA B 1 213 ? 22.125 -26.703 9.688 1 88 213 ALA B N 1
ATOM 4916 C CA . ALA B 1 213 ? 22.734 -25.922 8.609 1 88 213 ALA B CA 1
ATOM 4917 C C . ALA B 1 213 ? 23.375 -26.844 7.566 1 88 213 ALA B C 1
ATOM 4919 O O . ALA B 1 213 ? 23.297 -26.562 6.367 1 88 213 ALA B O 1
ATOM 4920 N N . ALA B 1 214 ? 23.875 -27.922 8.031 1 92.5 214 ALA B N 1
ATOM 4921 C CA . ALA B 1 214 ? 24.5 -28.859 7.109 1 92.5 214 ALA B CA 1
ATOM 4922 C C . ALA B 1 214 ? 23.469 -29.516 6.191 1 92.5 214 ALA B C 1
ATOM 4924 O O . ALA B 1 214 ? 23.688 -29.594 4.977 1 92.5 214 ALA B O 1
ATOM 4925 N N . GLU B 1 215 ? 22.391 -29.984 6.758 1 95.06 215 GLU B N 1
ATOM 4926 C CA . GLU B 1 215 ? 21.344 -30.625 5.973 1 95.06 215 GLU B CA 1
ATOM 4927 C C . GLU B 1 215 ? 20.734 -29.641 4.98 1 95.06 215 GLU B C 1
ATOM 4929 O O . GLU B 1 215 ? 20.391 -30.016 3.855 1 95.06 215 GLU B O 1
ATOM 4934 N N . LEU B 1 216 ? 20.547 -28.422 5.441 1 96.25 216 LEU B N 1
ATOM 4935 C CA . LEU B 1 216 ? 20.016 -27.375 4.574 1 96.25 216 LEU B CA 1
ATOM 4936 C C . LEU B 1 216 ? 20.953 -27.141 3.385 1 96.25 216 LEU B C 1
ATOM 4938 O O . LEU B 1 216 ? 20.484 -27.047 2.246 1 96.25 216 LEU B O 1
ATOM 4942 N N . ASN B 1 217 ? 22.25 -27.109 3.641 1 96.19 217 ASN B N 1
ATOM 4943 C CA . ASN B 1 217 ? 23.219 -26.891 2.572 1 96.19 217 ASN B CA 1
ATOM 4944 C C . ASN B 1 217 ? 23.234 -28.062 1.592 1 96.19 217 ASN B C 1
ATOM 4946 O O . ASN B 1 217 ? 23.375 -27.859 0.384 1 96.19 217 ASN B O 1
ATOM 4950 N N . ILE B 1 218 ? 23.125 -29.234 2.137 1 97.31 218 ILE B N 1
ATOM 4951 C CA . ILE B 1 218 ? 23.078 -30.422 1.285 1 97.31 218 ILE B CA 1
ATOM 4952 C C . ILE B 1 218 ? 21.828 -30.391 0.414 1 97.31 218 ILE B C 1
ATOM 4954 O O . ILE B 1 218 ? 21.891 -30.703 -0.779 1 97.31 218 ILE B O 1
ATOM 4958 N N . ALA B 1 219 ? 20.703 -30.031 1.022 1 97.69 219 ALA B N 1
ATOM 4959 C CA . ALA B 1 219 ? 19.453 -29.922 0.276 1 97.69 219 ALA B CA 1
ATOM 4960 C C . ALA B 1 219 ? 19.578 -28.922 -0.863 1 97.69 219 ALA B C 1
ATOM 4962 O O . ALA B 1 219 ? 19.141 -29.188 -1.988 1 97.69 219 ALA B O 1
ATOM 4963 N N . LEU B 1 220 ? 20.141 -27.75 -0.587 1 98.25 220 LEU B N 1
ATOM 4964 C CA . LEU B 1 220 ? 20.297 -26.719 -1.597 1 98.25 220 LEU B CA 1
ATOM 4965 C C . LEU B 1 220 ? 21.234 -27.188 -2.715 1 98.25 220 LEU B C 1
ATOM 4967 O O . LEU B 1 220 ? 20.969 -26.922 -3.893 1 98.25 220 LEU B O 1
ATOM 4971 N N . SER B 1 221 ? 22.266 -27.891 -2.35 1 97.94 221 SER B N 1
ATOM 4972 C CA . SER B 1 221 ? 23.188 -28.453 -3.346 1 97.94 221 SER B CA 1
ATOM 4973 C C . SER B 1 221 ? 22.484 -29.484 -4.223 1 97.94 221 SER B C 1
ATOM 4975 O O . SER B 1 221 ? 22.688 -29.516 -5.438 1 97.94 221 SER B O 1
ATOM 4977 N N . THR B 1 222 ? 21.703 -30.297 -3.58 1 98.25 222 THR B N 1
ATOM 4978 C CA . THR B 1 222 ? 20.938 -31.312 -4.309 1 98.25 222 THR B CA 1
ATOM 4979 C C . THR B 1 222 ? 19.969 -30.656 -5.289 1 98.25 222 THR B C 1
ATOM 4981 O O . THR B 1 222 ? 19.844 -31.094 -6.434 1 98.25 222 THR B O 1
ATOM 4984 N N . ILE B 1 223 ? 19.281 -29.625 -4.836 1 98.56 223 ILE B N 1
ATOM 4985 C CA . ILE B 1 223 ? 18.328 -28.922 -5.688 1 98.56 223 ILE B CA 1
ATOM 4986 C C . ILE B 1 223 ? 19.062 -28.312 -6.887 1 98.56 223 ILE B C 1
ATOM 4988 O O . ILE B 1 223 ? 18.609 -28.469 -8.023 1 98.56 223 ILE B O 1
ATOM 4992 N N . LYS B 1 224 ? 20.172 -27.656 -6.664 1 98 224 LYS B N 1
ATOM 4993 C CA . LYS B 1 224 ? 20.969 -27.078 -7.742 1 98 224 LYS B CA 1
ATOM 4994 C C . LYS B 1 224 ? 21.375 -28.125 -8.766 1 98 224 LYS B C 1
ATOM 4996 O O . LYS B 1 224 ? 21.312 -27.875 -9.977 1 98 224 LYS B O 1
ATOM 5001 N N . GLN B 1 225 ? 21.766 -29.266 -8.258 1 97.62 225 GLN B N 1
ATOM 5002 C CA . GLN B 1 225 ? 22.172 -30.375 -9.125 1 97.62 225 GLN B CA 1
ATOM 5003 C C . GLN B 1 225 ? 21 -30.875 -9.969 1 97.62 225 GLN B C 1
ATOM 5005 O O . GLN B 1 225 ? 21.156 -31.109 -11.172 1 97.62 225 GLN B O 1
ATOM 5010 N N . LYS B 1 226 ? 19.859 -31.031 -9.344 1 97.69 226 LYS B N 1
ATOM 5011 C CA . LYS B 1 226 ? 18.672 -31.5 -10.055 1 97.69 226 LYS B CA 1
ATOM 5012 C C . LYS B 1 226 ? 18.266 -30.516 -11.156 1 97.69 226 LYS B C 1
ATOM 5014 O O . LYS B 1 226 ? 17.906 -30.938 -12.266 1 97.69 226 LYS B O 1
ATOM 5019 N N . LEU B 1 227 ? 18.328 -29.219 -10.867 1 98.25 227 LEU B N 1
ATOM 5020 C CA . LEU B 1 227 ? 17.984 -28.203 -11.852 1 98.25 227 LEU B CA 1
ATOM 5021 C C . LEU B 1 227 ? 18.984 -28.172 -13 1 98.25 227 LEU B C 1
ATOM 5023 O O . LEU B 1 227 ? 18.594 -28.109 -14.164 1 98.25 227 LEU B O 1
ATOM 5027 N N . THR B 1 228 ? 20.25 -28.297 -12.711 1 96.94 228 THR B N 1
ATOM 5028 C CA . THR B 1 228 ? 21.297 -28.25 -13.719 1 96.94 228 THR B CA 1
ATOM 5029 C C . THR B 1 228 ? 21.266 -29.484 -14.609 1 96.94 228 THR B C 1
ATOM 5031 O O . THR B 1 228 ? 21.453 -29.391 -15.82 1 96.94 228 THR B O 1
ATOM 5034 N N . THR B 1 229 ? 20.969 -30.641 -13.977 1 96.12 229 THR B N 1
ATOM 5035 C CA . THR B 1 229 ? 20.906 -31.891 -14.719 1 96.12 229 THR B CA 1
ATOM 5036 C C . THR B 1 229 ? 19.688 -31.922 -15.641 1 96.12 229 THR B C 1
ATOM 5038 O O . THR B 1 229 ? 19.703 -32.625 -16.656 1 96.12 229 THR B O 1
ATOM 5041 N N . ALA B 1 230 ? 18.703 -31.156 -15.312 1 96.31 230 ALA B N 1
ATOM 5042 C CA . ALA B 1 230 ? 17.453 -31.141 -16.094 1 96.31 230 ALA B CA 1
ATOM 5043 C C . ALA B 1 230 ? 17.578 -30.219 -17.297 1 96.31 230 ALA B C 1
ATOM 5045 O O . ALA B 1 230 ? 16.625 -30.062 -18.062 1 96.31 230 ALA B O 1
ATOM 5046 N N . ARG B 1 231 ? 18.703 -29.578 -17.5 1 96.81 231 ARG B N 1
ATOM 5047 C CA . ARG B 1 231 ? 18.906 -28.672 -18.641 1 96.81 231 ARG B CA 1
ATOM 5048 C C . ARG B 1 231 ? 18.953 -29.453 -19.953 1 96.81 231 ARG B C 1
ATOM 5050 O O . ARG B 1 231 ? 19.672 -30.453 -20.062 1 96.81 231 ARG B O 1
ATOM 5057 N N . ARG B 1 232 ? 18.172 -29.078 -20.844 1 96.5 232 ARG B N 1
ATOM 5058 C CA . ARG B 1 232 ? 18.109 -29.672 -22.172 1 96.5 232 ARG B CA 1
ATOM 5059 C C . ARG B 1 232 ? 19.094 -29.016 -23.125 1 96.5 232 ARG B C 1
ATOM 5061 O O . ARG B 1 232 ? 19.609 -27.938 -22.844 1 96.5 232 ARG B O 1
ATOM 5068 N N . ALA B 1 233 ? 19.234 -29.656 -24.25 1 96.25 233 ALA B N 1
ATOM 5069 C CA . ALA B 1 233 ? 20.141 -29.141 -25.281 1 96.25 233 ALA B CA 1
ATOM 5070 C C . ALA B 1 233 ? 19.656 -27.812 -25.828 1 96.25 233 ALA B C 1
ATOM 5072 O O . ALA B 1 233 ? 20.453 -26.953 -26.203 1 96.25 233 ALA B O 1
ATOM 5073 N N . ASP B 1 234 ? 18.375 -27.562 -25.781 1 96.38 234 ASP B N 1
ATOM 5074 C CA . ASP B 1 234 ? 17.812 -26.344 -26.344 1 96.38 234 ASP B CA 1
ATOM 5075 C C . ASP B 1 234 ? 17.828 -25.203 -25.328 1 96.38 234 ASP B C 1
ATOM 5077 O O . ASP B 1 234 ? 17.312 -24.125 -25.594 1 96.38 234 ASP B O 1
ATOM 5081 N N . GLY B 1 235 ? 18.359 -25.469 -24.141 1 97.38 235 GLY B N 1
ATOM 5082 C CA . GLY B 1 235 ? 18.562 -24.422 -23.141 1 97.38 235 GLY B CA 1
ATOM 5083 C C . GLY B 1 235 ? 17.516 -24.438 -22.047 1 97.38 235 GLY B C 1
ATOM 5084 O O . GLY B 1 235 ? 17.703 -23.828 -21 1 97.38 235 GLY B O 1
ATOM 5085 N N . HIS B 1 236 ? 16.391 -25.062 -22.312 1 97.5 236 HIS B N 1
ATOM 5086 C CA . HIS B 1 236 ? 15.336 -25.109 -21.312 1 97.5 236 HIS B CA 1
ATOM 5087 C C . HIS B 1 236 ? 15.742 -26 -20.141 1 97.5 236 HIS B C 1
ATOM 5089 O O . HIS B 1 236 ? 16.531 -26.938 -20.297 1 97.5 236 HIS B O 1
ATOM 5095 N N . ILE B 1 237 ? 15.289 -25.75 -19.016 1 97.62 237 ILE B N 1
ATOM 5096 C CA . ILE B 1 237 ? 15.438 -26.594 -17.828 1 97.62 237 ILE B CA 1
ATOM 5097 C C . ILE B 1 237 ? 14.109 -27.266 -17.516 1 97.62 237 ILE B C 1
ATOM 5099 O O . ILE B 1 237 ? 13.148 -26.609 -17.109 1 97.62 237 ILE B O 1
ATOM 5103 N N . GLY B 1 238 ? 14.109 -28.578 -17.562 1 94.38 238 GLY B N 1
ATOM 5104 C CA . GLY B 1 238 ? 12.812 -29.25 -17.594 1 94.38 238 GLY B CA 1
ATOM 5105 C C . GLY B 1 238 ? 12.055 -29.031 -18.891 1 94.38 238 GLY B C 1
ATOM 5106 O O . GLY B 1 238 ? 12.492 -29.469 -19.953 1 94.38 238 GLY B O 1
ATOM 5107 N N . ASN B 1 239 ? 11.047 -28.234 -18.844 1 90.44 239 ASN B N 1
ATOM 5108 C CA . ASN B 1 239 ? 10.336 -27.875 -20.047 1 90.44 239 ASN B CA 1
ATOM 5109 C C . ASN B 1 239 ? 10.234 -26.359 -20.203 1 90.44 239 ASN B C 1
ATOM 5111 O O . ASN B 1 239 ? 10.906 -25.609 -19.484 1 90.44 239 ASN B O 1
ATOM 5115 N N . GLU B 1 240 ? 9.547 -25.859 -21.188 1 92.69 240 GLU B N 1
ATOM 5116 C CA . GLU B 1 240 ? 9.445 -24.438 -21.484 1 92.69 240 GLU B CA 1
ATOM 5117 C C . GLU B 1 240 ? 8.828 -23.656 -20.312 1 92.69 240 GLU B C 1
ATOM 5119 O O . GLU B 1 240 ? 9.211 -22.516 -20.047 1 92.69 240 GLU B O 1
ATOM 5124 N N . PHE B 1 241 ? 7.992 -24.297 -19.578 1 93.19 241 PHE B N 1
ATOM 5125 C CA . PHE B 1 241 ? 7.184 -23.609 -18.594 1 93.19 241 PHE B CA 1
ATOM 5126 C C . PHE B 1 241 ? 7.824 -23.703 -17.203 1 93.19 241 PHE B C 1
ATOM 5128 O O . PHE B 1 241 ? 7.465 -22.953 -16.297 1 93.19 241 PHE B O 1
ATOM 5135 N N . SER B 1 242 ? 8.797 -24.594 -16.984 1 95.94 242 SER B N 1
ATOM 5136 C CA . SER B 1 242 ? 9.5 -24.688 -15.719 1 95.94 242 SER B CA 1
ATOM 5137 C C . SER B 1 242 ? 10.789 -23.859 -15.742 1 95.94 242 SER B C 1
ATOM 5139 O O . SER B 1 242 ? 11.391 -23.609 -14.695 1 95.94 242 SER B O 1
ATOM 5141 N N . THR B 1 243 ? 11.203 -23.438 -16.906 1 98 243 THR B N 1
ATOM 5142 C CA . THR B 1 243 ? 12.492 -22.781 -17.078 1 98 243 THR B CA 1
ATOM 5143 C C . THR B 1 243 ? 12.555 -21.469 -16.312 1 98 243 THR B C 1
ATOM 5145 O O . THR B 1 243 ? 13.57 -21.156 -15.688 1 98 243 THR B O 1
ATOM 5148 N N . GLY B 1 244 ? 11.469 -20.703 -16.359 1 98.44 244 GLY B N 1
ATOM 5149 C CA . GLY B 1 244 ? 11.438 -19.438 -15.656 1 98.44 244 GLY B CA 1
ATOM 5150 C C . GLY B 1 244 ? 11.695 -19.578 -14.164 1 98.44 244 GLY B C 1
ATOM 5151 O O . GLY B 1 244 ? 12.547 -18.891 -13.609 1 98.44 244 GLY B O 1
ATOM 5152 N N . LEU B 1 245 ? 11 -20.469 -13.516 1 98.56 245 LEU B N 1
ATOM 5153 C CA . LEU B 1 245 ? 11.164 -20.703 -12.086 1 98.56 245 LEU B CA 1
ATOM 5154 C C . LEU B 1 245 ? 12.547 -21.281 -11.781 1 98.56 245 LEU B C 1
ATOM 5156 O O . LEU B 1 245 ? 13.164 -20.938 -10.773 1 98.56 245 LEU B O 1
ATOM 5160 N N . ALA B 1 246 ? 13 -22.172 -12.68 1 98.75 246 ALA B N 1
ATOM 5161 C CA . ALA B 1 246 ? 14.312 -22.781 -12.484 1 98.75 246 ALA B CA 1
ATOM 5162 C C . ALA B 1 246 ? 15.414 -21.734 -12.508 1 98.75 246 ALA B C 1
ATOM 5164 O O . ALA B 1 246 ? 16.312 -21.75 -11.656 1 98.75 246 ALA B O 1
ATOM 5165 N N . VAL B 1 247 ? 15.336 -20.844 -13.453 1 98.81 247 VAL B N 1
ATOM 5166 C CA . VAL B 1 247 ? 16.344 -19.797 -13.562 1 98.81 247 VAL B CA 1
ATOM 5167 C C . VAL B 1 247 ? 16.266 -18.891 -12.336 1 98.81 247 VAL B C 1
ATOM 5169 O O . VAL B 1 247 ? 17.297 -18.516 -11.773 1 98.81 247 VAL B O 1
ATOM 5172 N N . GLN B 1 248 ? 15.062 -18.516 -11.906 1 98.81 248 GLN B N 1
ATOM 5173 C CA . GLN B 1 248 ? 14.914 -17.719 -10.688 1 98.81 248 GLN B CA 1
ATOM 5174 C C . GLN B 1 248 ? 15.586 -18.406 -9.5 1 98.81 248 GLN B C 1
ATOM 5176 O O . GLN B 1 248 ? 16.297 -17.75 -8.734 1 98.81 248 GLN B O 1
ATOM 5181 N N . ALA B 1 249 ? 15.375 -19.688 -9.383 1 98.88 249 ALA B N 1
ATOM 5182 C CA . ALA B 1 249 ? 15.93 -20.453 -8.266 1 98.88 249 ALA B CA 1
ATOM 5183 C C . ALA B 1 249 ? 17.453 -20.469 -8.32 1 98.88 249 ALA B C 1
ATOM 5185 O O . ALA B 1 249 ? 18.109 -20.25 -7.301 1 98.88 249 ALA B O 1
ATOM 5186 N N . LEU B 1 250 ? 17.969 -20.766 -9.516 1 98.75 250 LEU B N 1
ATOM 5187 C CA . LEU B 1 250 ? 19.406 -20.812 -9.664 1 98.75 250 LEU B CA 1
ATOM 5188 C C . LEU B 1 250 ? 20.047 -19.469 -9.32 1 98.75 250 LEU B C 1
ATOM 5190 O O . LEU B 1 250 ? 21.047 -19.422 -8.602 1 98.75 250 LEU B O 1
ATOM 5194 N N . LEU B 1 251 ? 19.438 -18.406 -9.789 1 98.44 251 LEU B N 1
ATOM 5195 C CA . LEU B 1 251 ? 19.938 -17.078 -9.469 1 98.44 251 LEU B CA 1
ATOM 5196 C C . LEU B 1 251 ? 19.844 -16.812 -7.969 1 98.44 251 LEU B C 1
ATOM 5198 O O . LEU B 1 251 ? 20.797 -16.297 -7.367 1 98.44 251 LEU B O 1
ATOM 5202 N N . ALA B 1 252 ? 18.719 -17.141 -7.371 1 98.25 252 ALA B N 1
ATOM 5203 C CA . ALA B 1 252 ? 18.516 -16.938 -5.941 1 98.25 252 ALA B CA 1
ATOM 5204 C C . ALA B 1 252 ? 19.547 -17.703 -5.125 1 98.25 252 ALA B C 1
ATOM 5206 O O . ALA B 1 252 ? 19.984 -17.25 -4.066 1 98.25 252 ALA B O 1
ATOM 5207 N N . MET B 1 253 ? 19.953 -18.859 -5.645 1 98 253 MET B N 1
ATOM 5208 C CA . MET B 1 253 ? 20.875 -19.719 -4.918 1 98 253 MET B CA 1
ATOM 5209 C C . MET B 1 253 ? 22.328 -19.359 -5.25 1 98 253 MET B C 1
ATOM 5211 O O . MET B 1 253 ? 23.25 -20.078 -4.883 1 98 253 MET B O 1
ATOM 5215 N N . GLY B 1 254 ? 22.547 -18.312 -6.105 1 96.75 254 GLY B N 1
ATOM 5216 C CA . GLY B 1 254 ? 23.859 -17.734 -6.207 1 96.75 254 GLY B CA 1
ATOM 5217 C C . GLY B 1 254 ? 24.531 -18 -7.539 1 96.75 254 GLY B C 1
ATOM 5218 O O . GLY B 1 254 ? 25.672 -17.578 -7.762 1 96.75 254 GLY B O 1
ATOM 5219 N N . ASN B 1 255 ? 23.891 -18.734 -8.414 1 96.62 255 ASN B N 1
ATOM 5220 C CA . ASN B 1 255 ? 24.453 -18.906 -9.742 1 96.62 255 ASN B CA 1
ATOM 5221 C C . ASN B 1 255 ? 24.609 -17.562 -10.461 1 96.62 255 ASN B C 1
ATOM 5223 O O . ASN B 1 255 ? 23.797 -16.672 -10.297 1 96.62 255 ASN B O 1
ATOM 5227 N N . GLN B 1 256 ? 25.656 -17.516 -11.266 1 96.44 256 GLN B N 1
ATOM 5228 C CA . GLN B 1 256 ? 25.875 -16.312 -12.062 1 96.44 256 GLN B CA 1
ATOM 5229 C C . GLN B 1 256 ? 24.953 -16.281 -13.281 1 96.44 256 GLN B C 1
ATOM 5231 O O . GLN B 1 256 ? 24.547 -17.344 -13.781 1 96.44 256 GLN B O 1
ATOM 5236 N N . VAL B 1 257 ? 24.688 -15.148 -13.727 1 96.5 257 VAL B N 1
ATOM 5237 C CA . VAL B 1 257 ? 23.781 -14.945 -14.852 1 96.5 257 VAL B CA 1
ATOM 5238 C C . VAL B 1 257 ? 24.312 -15.664 -16.078 1 96.5 257 VAL B C 1
ATOM 5240 O O . VAL B 1 257 ? 23.547 -16.219 -16.875 1 96.5 257 VAL B O 1
ATOM 5243 N N . GLU B 1 258 ? 25.609 -15.695 -16.234 1 96.12 258 GLU B N 1
ATOM 5244 C CA . GLU B 1 258 ? 26.25 -16.312 -17.375 1 96.12 258 GLU B CA 1
ATOM 5245 C C . GLU B 1 258 ? 25.953 -17.812 -17.438 1 96.12 258 GLU B C 1
ATOM 5247 O O . GLU B 1 258 ? 25.844 -18.391 -18.516 1 96.12 258 GLU B O 1
ATOM 5252 N N . GLU B 1 259 ? 25.781 -18.391 -16.25 1 95.69 259 GLU B N 1
ATOM 5253 C CA . GLU B 1 259 ? 25.484 -19.812 -16.172 1 95.69 259 GLU B CA 1
ATOM 5254 C C . GLU B 1 259 ? 24.062 -20.109 -16.641 1 95.69 259 GLU B C 1
ATOM 5256 O O . GLU B 1 259 ? 23.734 -21.266 -16.953 1 95.69 259 GLU B O 1
ATOM 5261 N N . CYS B 1 260 ? 23.234 -19.062 -16.688 1 97.12 260 CYS B N 1
ATOM 5262 C CA . CYS B 1 260 ? 21.844 -19.219 -17.094 1 97.12 260 CYS B CA 1
ATOM 5263 C C . CYS B 1 260 ? 21.594 -18.641 -18.469 1 97.12 260 CYS B C 1
ATOM 5265 O O . CYS B 1 260 ? 20.453 -18.5 -18.906 1 97.12 260 CYS B O 1
ATOM 5267 N N . ALA B 1 261 ? 22.672 -18.297 -19.188 1 96.75 261 ALA B N 1
ATOM 5268 C CA . ALA B 1 261 ? 22.578 -17.562 -20.453 1 96.75 261 ALA B CA 1
ATOM 5269 C C . ALA B 1 261 ? 21.766 -18.328 -21.484 1 96.75 261 ALA B C 1
ATOM 5271 O O . ALA B 1 261 ? 20.922 -17.75 -22.172 1 96.75 261 ALA B O 1
ATOM 5272 N N . ALA B 1 262 ? 22.062 -19.625 -21.641 1 97.19 262 ALA B N 1
ATOM 5273 C CA . ALA B 1 262 ? 21.359 -20.438 -22.625 1 97.19 262 ALA B CA 1
ATOM 5274 C C . ALA B 1 262 ? 19.859 -20.5 -22.312 1 97.19 262 ALA B C 1
ATOM 5276 O O . ALA B 1 262 ? 19.047 -20.453 -23.234 1 97.19 262 ALA B O 1
ATOM 5277 N N . SER B 1 263 ? 19.547 -20.672 -21.016 1 98.25 263 SER B N 1
ATOM 5278 C CA . SER B 1 263 ? 18.141 -20.719 -20.609 1 98.25 263 SER B CA 1
ATOM 5279 C C . SER B 1 263 ? 17.453 -19.391 -20.828 1 98.25 263 SER B C 1
ATOM 5281 O O . SER B 1 263 ? 16.281 -19.344 -21.219 1 98.25 263 SER B O 1
ATOM 5283 N N . LEU B 1 264 ? 18.141 -18.281 -20.547 1 98.06 264 LEU B N 1
ATOM 5284 C CA . LEU B 1 264 ? 17.594 -16.953 -20.781 1 98.06 264 LEU B CA 1
ATOM 5285 C C . LEU B 1 264 ? 17.281 -16.75 -22.266 1 98.06 264 LEU B C 1
ATOM 5287 O O . LEU B 1 264 ? 16.219 -16.25 -22.625 1 98.06 264 LEU B O 1
ATOM 5291 N N . GLU B 1 265 ? 18.172 -17.172 -23.078 1 97.25 265 GLU B N 1
ATOM 5292 C CA . GLU B 1 265 ? 17.969 -17.047 -24.516 1 97.25 265 GLU B CA 1
ATOM 5293 C C . GLU B 1 265 ? 16.812 -17.922 -25 1 97.25 265 GLU B C 1
ATOM 5295 O O . GLU B 1 265 ? 16.031 -17.516 -25.859 1 97.25 265 GLU B O 1
ATOM 5300 N N . ALA B 1 266 ? 16.781 -19.156 -24.453 1 97.62 266 ALA B N 1
ATOM 5301 C CA . ALA B 1 266 ? 15.68 -20.047 -24.797 1 97.62 266 ALA B CA 1
ATOM 5302 C C . ALA B 1 266 ? 14.336 -19.422 -24.453 1 97.62 266 ALA B C 1
ATOM 5304 O O . ALA B 1 266 ? 13.391 -19.469 -25.234 1 97.62 266 ALA B O 1
ATOM 5305 N N . MET B 1 267 ? 14.242 -18.781 -23.297 1 97.75 267 MET B N 1
ATOM 5306 C CA . MET B 1 267 ? 13.008 -18.125 -22.859 1 97.75 267 MET B CA 1
ATOM 5307 C C . MET B 1 267 ? 12.664 -16.953 -23.766 1 97.75 267 MET B C 1
ATOM 5309 O O . MET B 1 267 ? 11.5 -16.766 -24.141 1 97.75 267 MET B O 1
ATOM 5313 N N . ARG B 1 268 ? 13.656 -16.156 -24.156 1 97.5 268 ARG B N 1
ATOM 5314 C CA . ARG B 1 268 ? 13.414 -15.023 -25.031 1 97.5 268 ARG B CA 1
ATOM 5315 C C . ARG B 1 268 ? 12.883 -15.477 -26.375 1 97.5 268 ARG B C 1
ATOM 5317 O O . ARG B 1 268 ? 11.945 -14.875 -26.922 1 97.5 268 ARG B O 1
ATOM 5324 N N . THR B 1 269 ? 13.523 -16.5 -26.891 1 96.62 269 THR B N 1
ATOM 5325 C CA . THR B 1 269 ? 13.109 -17.047 -28.172 1 96.62 269 THR B CA 1
ATOM 5326 C C . THR B 1 269 ? 11.664 -17.531 -28.125 1 96.62 269 THR B C 1
ATOM 5328 O O . THR B 1 269 ? 10.859 -17.219 -29.016 1 96.62 269 THR B O 1
ATOM 5331 N N . ASP B 1 270 ? 11.398 -18.266 -27.062 1 95.88 270 ASP B N 1
ATOM 5332 C CA . ASP B 1 270 ? 10.047 -18.812 -26.922 1 95.88 270 ASP B CA 1
ATOM 5333 C C . ASP B 1 270 ? 9.031 -17.703 -26.672 1 95.88 270 ASP B C 1
ATOM 5335 O O . ASP B 1 270 ? 7.879 -17.797 -27.094 1 95.88 270 ASP B O 1
ATOM 5339 N N . ALA B 1 271 ? 9.438 -16.656 -26 1 94.88 271 ALA B N 1
ATOM 5340 C CA . ALA B 1 271 ? 8.555 -15.516 -25.797 1 94.88 271 ALA B CA 1
ATOM 5341 C C . ALA B 1 271 ? 8.203 -14.844 -27.125 1 94.88 271 ALA B C 1
ATOM 5343 O O . ALA B 1 271 ? 7.051 -14.484 -27.359 1 94.88 271 ALA B O 1
ATOM 5344 N N . ARG B 1 272 ? 9.156 -14.703 -28 1 93.12 272 ARG B N 1
ATOM 5345 C CA . ARG B 1 272 ? 8.938 -14.117 -29.312 1 93.12 272 ARG B CA 1
ATOM 5346 C C . ARG B 1 272 ? 7.988 -14.969 -30.156 1 93.12 272 ARG B C 1
ATOM 5348 O O . ARG B 1 272 ? 7.203 -14.445 -30.938 1 93.12 272 ARG B O 1
ATOM 5355 N N . ARG B 1 273 ? 8.102 -16.25 -29.859 1 91.88 273 ARG B N 1
ATOM 5356 C CA . ARG B 1 273 ? 7.254 -17.172 -30.609 1 91.88 273 ARG B CA 1
ATOM 5357 C C . ARG B 1 273 ? 5.887 -17.328 -29.938 1 91.88 273 ARG B C 1
ATOM 5359 O O . ARG B 1 273 ? 5.098 -18.188 -30.328 1 91.88 273 ARG B O 1
ATOM 5366 N N . ASN B 1 274 ? 5.59 -16.641 -28.891 1 88.44 274 ASN B N 1
ATOM 5367 C CA . ASN B 1 274 ? 4.316 -16.578 -28.172 1 88.44 274 ASN B CA 1
ATOM 5368 C C . ASN B 1 274 ? 3.99 -17.922 -27.5 1 88.44 274 ASN B C 1
ATOM 5370 O O . ASN B 1 274 ? 2.82 -18.25 -27.297 1 88.44 274 ASN B O 1
ATOM 5374 N N . ILE B 1 275 ? 5.043 -18.656 -27.203 1 89.62 275 ILE B N 1
ATOM 5375 C CA . ILE B 1 275 ? 4.863 -19.922 -26.484 1 89.62 275 ILE B CA 1
ATOM 5376 C C . ILE B 1 275 ? 4.266 -19.641 -25.109 1 89.62 275 ILE B C 1
ATOM 5378 O O . ILE B 1 275 ? 3.436 -20.406 -24.609 1 89.62 275 ILE B O 1
ATOM 5382 N N . TYR B 1 276 ? 4.66 -18.516 -24.5 1 94 276 TYR B N 1
ATOM 5383 C CA . TYR B 1 276 ? 4.215 -18.156 -23.156 1 94 276 TYR B CA 1
ATOM 5384 C C . TYR B 1 276 ? 2.977 -17.266 -23.219 1 94 276 TYR B C 1
ATOM 5386 O O . TYR B 1 276 ? 2.877 -16.281 -22.484 1 94 276 TYR B O 1
ATOM 5394 N N . HIS B 1 277 ? 2.033 -17.594 -23.953 1 87.94 277 HIS B N 1
ATOM 5395 C CA . HIS B 1 277 ? 0.859 -16.734 -24.141 1 87.94 277 HIS B CA 1
ATOM 5396 C C . HIS B 1 277 ? -0.002 -16.719 -22.875 1 87.94 277 HIS B C 1
ATOM 5398 O O . HIS B 1 277 ? -0.728 -15.758 -22.625 1 87.94 277 HIS B O 1
ATOM 5404 N N . ASN B 1 278 ? 0.095 -17.812 -22.047 1 90 278 ASN B N 1
ATOM 5405 C CA . ASN B 1 278 ? -0.624 -17.844 -20.766 1 90 278 ASN B CA 1
ATOM 5406 C C . ASN B 1 278 ? -0.043 -16.844 -19.766 1 90 278 ASN B C 1
ATOM 5408 O O . ASN B 1 278 ? 1.167 -16.828 -19.547 1 90 278 ASN B O 1
ATOM 5412 N N . PRO B 1 279 ? -0.89 -16.047 -19.125 1 91.19 279 PRO B N 1
ATOM 5413 C CA . PRO B 1 279 ? -0.386 -15.031 -18.188 1 91.19 279 PRO B CA 1
ATOM 5414 C C . PRO B 1 279 ? 0.424 -15.633 -17.047 1 91.19 279 PRO B C 1
ATOM 5416 O O . PRO B 1 279 ? 1.388 -15.016 -16.578 1 91.19 279 PRO B O 1
ATOM 5419 N N . MET B 1 280 ? 0.088 -16.797 -16.562 1 92.69 280 MET B N 1
ATOM 5420 C CA . MET B 1 280 ? 0.852 -17.438 -15.5 1 92.69 280 MET B CA 1
ATOM 5421 C C . MET B 1 280 ? 2.27 -17.75 -15.961 1 92.69 280 MET B C 1
ATOM 5423 O O . MET B 1 280 ? 3.227 -17.594 -15.203 1 92.69 280 MET B O 1
ATOM 5427 N N . ALA B 1 281 ? 2.309 -18.234 -17.172 1 94.12 281 ALA B N 1
ATOM 5428 C CA . ALA B 1 281 ? 3.621 -18.547 -17.734 1 94.12 281 ALA B CA 1
ATOM 5429 C C . ALA B 1 281 ? 4.48 -17.281 -17.859 1 94.12 281 ALA B C 1
ATOM 5431 O O . ALA B 1 281 ? 5.648 -17.281 -17.469 1 94.12 281 ALA B O 1
ATOM 5432 N N . MET B 1 282 ? 3.887 -16.266 -18.359 1 95.88 282 MET B N 1
ATOM 5433 C CA . MET B 1 282 ? 4.602 -15 -18.516 1 95.88 282 MET B CA 1
ATOM 5434 C C . MET B 1 282 ? 5.047 -14.461 -17.156 1 95.88 282 MET B C 1
ATOM 5436 O O . MET B 1 282 ? 6.141 -13.914 -17.031 1 95.88 282 MET B O 1
ATOM 5440 N N . SER B 1 283 ? 4.164 -14.641 -16.188 1 97.44 283 SER B N 1
ATOM 5441 C CA . SER B 1 283 ? 4.457 -14.109 -14.859 1 97.44 283 SER B CA 1
ATOM 5442 C C . SER B 1 283 ? 5.668 -14.805 -14.242 1 97.44 283 SER B C 1
ATOM 5444 O O . SER B 1 283 ? 6.367 -14.219 -13.414 1 97.44 283 SER B O 1
ATOM 5446 N N . GLN B 1 284 ? 5.953 -16.016 -14.664 1 96.81 284 GLN B N 1
ATOM 5447 C CA . GLN B 1 284 ? 7.059 -16.766 -14.078 1 96.81 284 GLN B CA 1
ATOM 5448 C C . GLN B 1 284 ? 8.359 -16.5 -14.82 1 96.81 284 GLN B C 1
ATOM 5450 O O . GLN B 1 284 ? 9.445 -16.547 -14.234 1 96.81 284 GLN B O 1
ATOM 5455 N N . ILE B 1 285 ? 8.281 -16.141 -16.094 1 98.06 285 ILE B N 1
ATOM 5456 C CA . ILE B 1 285 ? 9.516 -15.961 -16.844 1 98.06 285 ILE B CA 1
ATOM 5457 C C . ILE B 1 285 ? 9.992 -14.516 -16.719 1 98.06 285 ILE B C 1
ATOM 5459 O O . ILE B 1 285 ? 11.188 -14.242 -16.844 1 98.06 285 ILE B O 1
ATOM 5463 N N . LEU B 1 286 ? 9.086 -13.562 -16.453 1 98.31 286 LEU B N 1
ATOM 5464 C CA . LEU B 1 286 ? 9.438 -12.141 -16.469 1 98.31 286 LEU B CA 1
ATOM 5465 C C . LEU B 1 286 ? 10.484 -11.836 -15.398 1 98.31 286 LEU B C 1
ATOM 5467 O O . LEU 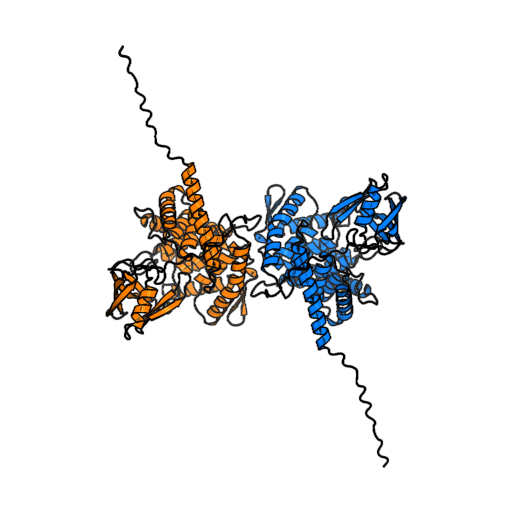B 1 286 ? 11.523 -11.242 -15.695 1 98.31 286 LEU B O 1
ATOM 5471 N N . PRO B 1 287 ? 10.297 -12.242 -14.125 1 98.5 287 PRO B N 1
ATOM 5472 C CA . PRO B 1 287 ? 11.359 -11.984 -13.148 1 98.5 287 PRO B CA 1
ATOM 5473 C C . PRO B 1 287 ? 12.688 -12.625 -13.539 1 98.5 287 PRO B C 1
ATOM 5475 O O . PRO B 1 287 ? 13.75 -12.008 -13.383 1 98.5 287 PRO B O 1
ATOM 5478 N N . ALA B 1 288 ? 12.633 -13.82 -14.125 1 98.5 288 ALA B N 1
ATOM 5479 C CA . ALA B 1 288 ? 13.852 -14.508 -14.539 1 98.5 288 ALA B CA 1
ATOM 5480 C C . ALA B 1 288 ? 14.594 -13.711 -15.609 1 98.5 288 ALA B C 1
ATOM 5482 O O . ALA B 1 288 ? 15.812 -13.531 -15.523 1 98.5 288 ALA B O 1
ATOM 5483 N N . LEU B 1 289 ? 13.859 -13.25 -16.594 1 98.12 289 LEU B N 1
ATOM 5484 C CA . LEU B 1 289 ? 14.453 -12.508 -17.703 1 98.12 289 LEU B CA 1
ATOM 5485 C C . LEU B 1 289 ? 15.062 -11.195 -17.219 1 98.12 289 LEU B C 1
ATOM 5487 O O . LEU B 1 289 ? 15.938 -10.633 -17.875 1 98.12 289 LEU B O 1
ATOM 5491 N N . GLN B 1 290 ? 14.57 -10.695 -16.109 1 97.44 290 GLN B N 1
ATOM 5492 C CA . GLN B 1 290 ? 15.102 -9.477 -15.516 1 97.44 290 GLN B CA 1
ATOM 5493 C C . GLN B 1 290 ? 16.141 -9.781 -14.445 1 97.44 290 GLN B C 1
ATOM 5495 O O . GLN B 1 290 ? 16.547 -8.898 -13.688 1 97.44 290 GLN B O 1
ATOM 5500 N N . GLN B 1 291 ? 16.5 -11.086 -14.367 1 97.62 291 GLN B N 1
ATOM 5501 C CA . GLN B 1 291 ? 17.516 -11.578 -13.461 1 97.62 291 GLN B CA 1
ATOM 5502 C C . GLN B 1 291 ? 17.141 -11.352 -12.008 1 97.62 291 GLN B C 1
ATOM 5504 O O . GLN B 1 291 ? 17.969 -10.969 -11.188 1 97.62 291 GLN B O 1
ATOM 5509 N N . LYS B 1 292 ? 15.898 -11.461 -11.742 1 97.94 292 LYS B N 1
ATOM 5510 C CA . LYS B 1 292 ? 15.328 -11.383 -10.398 1 97.94 292 LYS B CA 1
ATOM 5511 C C . LYS B 1 292 ? 14.656 -12.703 -10.016 1 97.94 292 LYS B C 1
ATOM 5513 O O . LYS B 1 292 ? 14.602 -13.633 -10.82 1 97.94 292 LYS B O 1
ATOM 5518 N N . SER B 1 293 ? 14.273 -12.875 -8.797 1 98.56 293 SER B N 1
ATOM 5519 C CA . SER B 1 293 ? 13.508 -13.992 -8.258 1 98.56 293 SER B CA 1
ATOM 5520 C C . SER B 1 293 ? 12.469 -13.523 -7.25 1 98.56 293 SER B C 1
ATOM 5522 O O . SER B 1 293 ? 12.398 -12.328 -6.934 1 98.56 293 SER B O 1
ATOM 5524 N N . TYR B 1 294 ? 11.633 -14.445 -6.805 1 98.62 294 TYR B N 1
ATOM 5525 C CA . TYR B 1 294 ? 10.641 -14.102 -5.793 1 98.62 294 TYR B CA 1
ATOM 5526 C C . TYR B 1 294 ? 11.312 -13.617 -4.512 1 98.62 294 TYR B C 1
ATOM 5528 O O . TYR B 1 294 ? 10.703 -12.906 -3.711 1 98.62 294 TYR B O 1
ATOM 5536 N N . LEU B 1 295 ? 12.602 -13.898 -4.301 1 98.44 295 LEU B N 1
ATOM 5537 C CA . LEU B 1 295 ? 13.328 -13.43 -3.125 1 98.44 295 LEU B CA 1
ATOM 5538 C C . LEU B 1 295 ? 13.539 -11.922 -3.176 1 98.44 295 LEU B C 1
ATOM 5540 O O . LEU B 1 295 ? 13.773 -11.289 -2.145 1 98.44 295 LEU B O 1
ATOM 5544 N N . THR B 1 296 ? 13.469 -11.383 -4.395 1 97.75 296 THR B N 1
ATOM 5545 C CA . THR B 1 296 ? 13.664 -9.945 -4.582 1 97.75 296 THR B CA 1
ATOM 5546 C C . THR B 1 296 ? 12.609 -9.156 -3.82 1 97.75 296 THR B C 1
ATOM 5548 O O . THR B 1 296 ? 12.836 -8 -3.453 1 97.75 296 THR B O 1
ATOM 5551 N N . VAL B 1 297 ? 11.477 -9.789 -3.471 1 97.56 297 VAL B N 1
ATOM 5552 C CA . VAL B 1 297 ? 10.367 -9.148 -2.777 1 97.56 297 VAL B CA 1
ATOM 5553 C C . VAL B 1 297 ? 10.812 -8.711 -1.382 1 97.56 297 VAL B C 1
ATOM 5555 O O . VAL B 1 297 ? 10.312 -7.719 -0.845 1 97.56 297 VAL B O 1
ATOM 5558 N N . GLN B 1 298 ? 11.766 -9.406 -0.804 1 95.56 298 GLN B N 1
ATOM 5559 C CA . GLN B 1 298 ? 12.203 -9.18 0.569 1 95.56 298 GLN B CA 1
ATOM 5560 C C . GLN B 1 298 ? 12.648 -7.738 0.78 1 95.56 298 GLN B C 1
ATOM 5562 O O . GLN B 1 298 ? 12.336 -7.129 1.805 1 95.56 298 GLN B O 1
ATOM 5567 N N . ASN B 1 299 ? 13.352 -7.164 -0.2 1 91.75 299 ASN B N 1
ATOM 5568 C CA . ASN B 1 299 ? 13.906 -5.82 -0.061 1 91.75 299 ASN B CA 1
ATOM 5569 C C . ASN B 1 299 ? 13.367 -4.879 -1.134 1 91.75 299 ASN B C 1
ATOM 5571 O O . ASN B 1 299 ? 14.023 -3.902 -1.496 1 91.75 299 ASN B O 1
ATOM 5575 N N . HIS B 1 300 ? 12.234 -5.273 -1.559 1 92.25 300 HIS B N 1
ATOM 5576 C CA . HIS B 1 300 ? 11.633 -4.484 -2.629 1 92.25 300 HIS B CA 1
ATOM 5577 C C . HIS B 1 300 ? 11.094 -3.16 -2.104 1 92.25 300 HIS B C 1
ATOM 5579 O O . HIS B 1 300 ? 10.453 -3.121 -1.051 1 92.25 300 HIS B O 1
ATOM 5585 N N . ASP B 1 301 ? 11.43 -2.025 -2.713 1 91 301 ASP B N 1
ATOM 5586 C CA . ASP B 1 301 ? 10.906 -0.714 -2.336 1 91 301 ASP B CA 1
ATOM 5587 C C . ASP B 1 301 ? 10.008 -0.145 -3.432 1 91 301 ASP B C 1
ATOM 5589 O O . ASP B 1 301 ? 10.156 -0.49 -4.605 1 91 301 ASP B O 1
ATOM 5593 N N . CYS B 1 302 ? 9.109 0.627 -3.113 1 95.62 302 CYS B N 1
ATOM 5594 C CA . CYS B 1 302 ? 8.109 1.169 -4.031 1 95.62 302 CYS B CA 1
ATOM 5595 C C . CYS B 1 302 ? 8.211 2.688 -4.113 1 95.62 302 CYS B C 1
ATOM 5597 O O . CYS B 1 302 ? 7.199 3.375 -4.246 1 95.62 302 CYS B O 1
ATOM 5599 N N . LEU B 1 303 ? 9.414 3.275 -3.902 1 93.69 303 LEU B N 1
ATOM 5600 C CA . LEU B 1 303 ? 9.633 4.715 -3.963 1 93.69 303 LEU B CA 1
ATOM 5601 C C . LEU B 1 303 ? 10.156 5.125 -5.336 1 93.69 303 LEU B C 1
ATOM 5603 O O . LEU B 1 303 ? 10.977 4.426 -5.93 1 93.69 303 LEU B O 1
ATOM 5607 N N . ASN B 1 304 ? 9.688 6.285 -5.887 1 92.06 304 ASN B N 1
ATOM 5608 C CA . ASN B 1 304 ? 10.18 6.852 -7.141 1 92.06 304 ASN B CA 1
ATOM 5609 C C . ASN B 1 304 ? 10.172 5.816 -8.266 1 92.06 304 ASN B C 1
ATOM 5611 O O . ASN B 1 304 ? 11.18 5.637 -8.953 1 92.06 304 ASN B O 1
ATOM 5615 N N . GLU B 1 305 ? 9.094 5.02 -8.344 1 93.5 305 GLU B N 1
ATOM 5616 C CA . GLU B 1 305 ? 8.984 3.957 -9.336 1 93.5 305 GLU B CA 1
ATOM 5617 C C . GLU B 1 305 ? 8.742 4.527 -10.734 1 93.5 305 GLU B C 1
ATOM 5619 O O . GLU B 1 305 ? 8.07 5.547 -10.891 1 93.5 305 GLU B O 1
ATOM 5624 N N . ASP B 1 306 ? 9.289 3.871 -11.742 1 93.38 306 ASP B N 1
ATOM 5625 C CA . ASP B 1 306 ? 9.031 4.215 -13.141 1 93.38 306 ASP B CA 1
ATOM 5626 C C . ASP B 1 306 ? 7.559 4.016 -13.492 1 93.38 306 ASP B C 1
ATOM 5628 O O . ASP B 1 306 ? 6.941 3.035 -13.07 1 93.38 306 ASP B O 1
ATOM 5632 N N . ASP B 1 307 ? 6.988 4.977 -14.188 1 94.5 307 ASP B N 1
ATOM 5633 C CA . ASP B 1 307 ? 5.582 4.883 -14.578 1 94.5 307 ASP B CA 1
ATOM 5634 C C . ASP B 1 307 ? 5.414 5.109 -16.078 1 94.5 307 ASP B C 1
ATOM 5636 O O . ASP B 1 307 ? 4.398 5.648 -16.516 1 94.5 307 ASP B O 1
ATOM 5640 N N . THR B 1 308 ? 6.293 4.719 -16.906 1 92.94 308 THR B N 1
ATOM 5641 C CA . THR B 1 308 ? 6.316 5.094 -18.312 1 92.94 308 THR B CA 1
ATOM 5642 C C . THR B 1 308 ? 5.691 3.998 -19.172 1 92.94 308 THR B C 1
ATOM 5644 O O . THR B 1 308 ? 5.508 4.176 -20.391 1 92.94 308 THR B O 1
ATOM 5647 N N . LEU B 1 309 ? 5.391 2.785 -18.594 1 94.12 309 LEU B N 1
ATOM 5648 C CA . LEU B 1 309 ? 4.77 1.707 -19.359 1 94.12 309 LEU B CA 1
ATOM 5649 C C . LEU B 1 309 ? 3.355 2.084 -19.781 1 94.12 309 LEU B C 1
ATOM 5651 O O . LEU B 1 309 ? 2.486 2.301 -18.938 1 94.12 309 LEU B O 1
ATOM 5655 N N . VAL B 1 310 ? 3.09 2.287 -21.031 1 91.06 310 VAL B N 1
ATOM 5656 C CA . VAL B 1 310 ? 1.785 2.674 -21.562 1 91.06 310 VAL B CA 1
ATOM 5657 C C . VAL B 1 310 ? 1.232 1.556 -22.438 1 91.06 310 VAL B C 1
ATOM 5659 O O . VAL B 1 310 ? 1.981 0.911 -23.188 1 91.06 310 VAL B O 1
ATOM 5662 N N . LEU B 1 311 ? -0.033 1.251 -22.297 1 88 311 LEU B N 1
ATOM 5663 C CA . LEU B 1 311 ? -0.717 0.288 -23.156 1 88 311 LEU B CA 1
ATOM 5664 C C . LEU B 1 311 ? -1.417 0.992 -24.312 1 88 311 LEU B C 1
ATOM 5666 O O . LEU B 1 311 ? -2.242 1.883 -24.094 1 88 311 LEU B O 1
ATOM 5670 N N . GLU B 1 312 ? -0.947 0.825 -25.438 1 81.12 312 GLU B N 1
ATOM 5671 C CA . GLU B 1 312 ? -1.619 1.382 -26.609 1 81.12 312 GLU B CA 1
ATOM 5672 C C . GLU B 1 312 ? -2.938 0.666 -26.875 1 81.12 312 GLU B C 1
ATOM 5674 O O . GLU B 1 312 ? -3.092 -0.511 -26.547 1 81.12 312 GLU B O 1
ATOM 5679 N N . PRO B 1 313 ? -3.961 1.536 -27.188 1 72.38 313 PRO B N 1
ATOM 5680 C CA . PRO B 1 313 ? -5.219 0.874 -27.547 1 72.38 313 PRO B CA 1
ATOM 5681 C C . PRO B 1 313 ? -5.023 -0.246 -28.578 1 72.38 313 PRO B C 1
ATOM 5683 O O . PRO B 1 313 ? -4.176 -0.137 -29.453 1 72.38 313 PRO B O 1
ATOM 5686 N N . THR B 1 314 ? -5.234 -1.459 -28.156 1 61.47 314 THR B N 1
ATOM 5687 C CA . THR B 1 314 ? -5.074 -2.584 -29.078 1 61.47 314 THR B CA 1
ATOM 5688 C C . THR B 1 314 ? -6.027 -2.455 -30.266 1 61.47 314 THR B C 1
ATOM 5690 O O . THR B 1 314 ? -7.18 -2.059 -30.109 1 61.47 314 THR B O 1
ATOM 5693 N N . ASP B 1 315 ? -5.465 -2.316 -31.375 1 56.09 315 ASP B N 1
ATOM 5694 C CA . ASP B 1 315 ? -6.316 -2.488 -32.562 1 56.09 315 ASP B CA 1
ATOM 5695 C C . ASP B 1 315 ? -7.188 -3.736 -32.406 1 56.09 315 ASP B C 1
ATOM 5697 O O . ASP B 1 315 ? -6.742 -4.758 -31.891 1 56.09 315 ASP B O 1
ATOM 5701 N N . PRO B 1 316 ? -8.461 -3.547 -32.281 1 48.06 316 PRO B N 1
ATOM 5702 C CA . PRO B 1 316 ? -9.289 -4.754 -32.219 1 48.06 316 PRO B CA 1
ATOM 5703 C C . PRO B 1 316 ? -8.727 -5.906 -33.062 1 48.06 316 PRO B C 1
ATOM 5705 O O . PRO B 1 316 ? -8.406 -5.734 -34.219 1 48.06 316 PRO B O 1
ATOM 5708 N N . VAL B 1 317 ? -7.863 -6.598 -32.5 1 49 317 VAL B N 1
ATOM 5709 C CA . VAL B 1 317 ? -7.422 -7.785 -33.219 1 49 317 VAL B CA 1
ATOM 5710 C C . VAL B 1 317 ? -8.633 -8.5 -33.844 1 49 317 VAL B C 1
ATOM 5712 O O . VAL B 1 317 ? -9.57 -8.852 -33.125 1 49 317 VAL B O 1
ATOM 5715 N N . VAL B 1 318 ? -8.945 -8.273 -35.031 1 42.09 318 VAL B N 1
ATOM 5716 C CA . VAL B 1 318 ? -9.852 -9.156 -35.75 1 42.09 318 VAL B CA 1
ATOM 5717 C C . VAL B 1 318 ? -9.445 -10.609 -35.531 1 42.09 318 VAL B C 1
ATOM 5719 O O . VAL B 1 318 ? -8.344 -11.008 -35.938 1 42.09 318 VAL B O 1
ATOM 5722 N N . VAL B 1 319 ? -9.742 -11.102 -34.375 1 45.34 319 VAL B N 1
ATOM 5723 C CA . VAL B 1 319 ? -9.586 -12.555 -34.344 1 45.34 319 VAL B CA 1
ATOM 5724 C C . VAL B 1 319 ? -9.891 -13.141 -35.719 1 45.34 319 VAL B C 1
ATOM 5726 O O . VAL B 1 319 ? -11.023 -13.031 -36.219 1 45.34 319 VAL B O 1
ATOM 5729 N N . THR B 1 320 ? -9.195 -13.023 -36.625 1 39.53 320 THR B N 1
ATOM 5730 C CA . THR B 1 320 ? -9.523 -13.898 -37.75 1 39.53 320 THR B CA 1
ATOM 5731 C C . THR B 1 320 ? -9.891 -15.297 -37.25 1 39.53 320 THR B C 1
ATOM 5733 O O . THR B 1 320 ? -9.086 -15.961 -36.625 1 39.53 320 THR B O 1
ATOM 5736 N N . ALA B 1 321 ? -11.039 -15.492 -36.75 1 44.47 321 ALA B N 1
ATOM 5737 C CA . ALA B 1 321 ? -11.461 -16.875 -36.625 1 44.47 321 ALA B CA 1
ATOM 5738 C C . ALA B 1 321 ? -10.602 -17.797 -37.5 1 44.47 321 ALA B C 1
ATOM 5740 O O . ALA B 1 321 ? -10.352 -17.5 -38.656 1 44.47 321 ALA B O 1
ATOM 5741 N N . SER B 1 322 ? -9.5 -18.359 -36.938 1 46.66 322 SER B N 1
ATOM 5742 C CA . SER B 1 322 ? -8.914 -19.406 -37.781 1 46.66 322 SER B CA 1
ATOM 5743 C C . SER B 1 322 ? -9.906 -19.891 -38.844 1 46.66 322 SER B C 1
ATOM 5745 O O . SER B 1 322 ? -10.797 -20.672 -38.531 1 46.66 322 SER B O 1
ATOM 5747 N N . ASP B 1 323 ? -10.398 -19.078 -39.438 1 50.69 323 ASP B N 1
ATOM 5748 C CA . ASP B 1 323 ? -11.227 -19.469 -40.562 1 50.69 323 ASP B CA 1
ATOM 5749 C C . ASP B 1 323 ? -10.602 -20.625 -41.312 1 50.69 323 ASP B C 1
ATOM 5751 O O . ASP B 1 323 ? -10.5 -20.594 -42.562 1 50.69 323 ASP B O 1
ATOM 5755 N N . SER B 1 324 ? -9.578 -21.281 -40.656 1 57.16 324 SER B N 1
ATOM 5756 C CA . SER B 1 324 ? -9.164 -22.328 -41.594 1 57.16 324 SER B CA 1
ATOM 5757 C C . SER B 1 324 ? -10.297 -23.328 -41.844 1 57.16 324 SER B C 1
ATOM 5759 O O . SER B 1 324 ? -10.891 -23.844 -40.906 1 57.16 324 SER B O 1
ATOM 5761 N N . ASN B 1 325 ? -11.031 -23.156 -42.781 1 67.38 325 ASN B N 1
ATOM 5762 C CA . ASN B 1 325 ? -12.008 -24.094 -43.312 1 67.38 325 ASN B CA 1
ATOM 5763 C C . ASN B 1 325 ? -11.477 -25.531 -43.344 1 67.38 325 ASN B C 1
ATOM 5765 O O . ASN B 1 325 ? -12.125 -26.438 -43.844 1 67.38 325 ASN B O 1
ATOM 5769 N N . VAL B 1 326 ? -10.242 -25.625 -42.688 1 87.31 326 VAL B N 1
ATOM 5770 C CA . VAL B 1 326 ? -9.68 -26.984 -42.688 1 87.31 326 VAL B CA 1
ATOM 5771 C C . VAL B 1 326 ? -10 -27.688 -41.406 1 87.31 326 VAL B C 1
ATOM 5773 O O . VAL B 1 326 ? -9.688 -27.188 -40.312 1 87.31 326 VAL B O 1
ATOM 5776 N N . ALA B 1 327 ? -10.648 -28.703 -41.469 1 91.69 327 ALA B N 1
ATOM 5777 C CA . ALA B 1 327 ? -10.977 -29.531 -40.312 1 91.69 327 ALA B CA 1
ATOM 5778 C C . ALA B 1 327 ? -9.898 -30.578 -40.031 1 91.69 327 ALA B C 1
ATOM 5780 O O . ALA B 1 327 ? -9.297 -31.094 -40.969 1 91.69 327 ALA B O 1
ATOM 5781 N N . VAL B 1 328 ? -9.594 -30.75 -38.781 1 94.81 328 VAL B N 1
ATOM 5782 C CA . VAL B 1 328 ? -8.648 -31.781 -38.375 1 94.81 328 VAL B CA 1
ATOM 5783 C C . VAL B 1 328 ? -9.352 -32.812 -37.5 1 94.81 328 VAL B C 1
ATOM 5785 O O . VAL B 1 328 ? -10.18 -32.469 -36.656 1 94.81 328 VAL B O 1
ATOM 5788 N N . ALA B 1 329 ? -8.992 -34.062 -37.719 1 95.88 329 ALA B N 1
ATOM 5789 C CA . ALA B 1 329 ? -9.617 -35.156 -36.969 1 95.88 329 ALA B CA 1
ATOM 5790 C C . ALA B 1 329 ? -8.906 -35.375 -35.656 1 95.88 329 ALA B C 1
ATOM 5792 O O . ALA B 1 329 ? -7.684 -35.531 -35.625 1 95.88 329 ALA B O 1
ATOM 5793 N N . VAL B 1 330 ? -9.68 -35.406 -34.594 1 97.06 330 VAL B N 1
ATOM 5794 C CA . VAL B 1 330 ? -9.133 -35.656 -33.281 1 97.06 330 VAL B CA 1
ATOM 5795 C C . VAL B 1 330 ? -9.82 -36.875 -32.656 1 97.06 330 VAL B C 1
ATOM 5797 O O . VAL B 1 330 ? -11.047 -36.969 -32.656 1 97.06 330 VAL B O 1
ATOM 5800 N N . THR B 1 331 ? -9.016 -37.844 -32.281 1 97.75 331 THR B N 1
ATOM 5801 C CA . THR B 1 331 ? -9.508 -38.969 -31.484 1 97.75 331 THR B CA 1
ATOM 5802 C C . THR B 1 331 ? -9.242 -38.75 -30 1 97.75 331 THR B C 1
ATOM 5804 O O . THR B 1 331 ? -8.117 -38.469 -29.594 1 97.75 331 THR B O 1
ATOM 5807 N N . VAL B 1 332 ? -10.305 -38.812 -29.234 1 97.69 332 VAL B N 1
ATOM 5808 C CA . VAL B 1 332 ? -10.18 -38.625 -27.797 1 97.69 332 VAL B CA 1
ATOM 5809 C C . VAL B 1 332 ? -10.383 -39.938 -27.062 1 97.69 332 VAL B C 1
ATOM 5811 O O . VAL B 1 332 ? -11.445 -40.562 -27.172 1 97.69 332 VAL B O 1
ATOM 5814 N N . GLU B 1 333 ? -9.367 -40.375 -26.391 1 97.81 333 GLU B N 1
ATOM 5815 C CA . GLU B 1 333 ? -9.453 -41.562 -25.562 1 97.81 333 GLU B CA 1
ATOM 5816 C C . GLU B 1 333 ? -9.508 -41.219 -24.078 1 97.81 333 GLU B C 1
ATOM 5818 O O . GLU B 1 333 ? -8.609 -40.562 -23.547 1 97.81 333 GLU B O 1
ATOM 5823 N N . VAL B 1 334 ? -10.578 -41.656 -23.438 1 97.69 334 VAL B N 1
ATOM 5824 C CA . VAL B 1 334 ? -10.727 -41.438 -22 1 97.69 334 VAL B CA 1
ATOM 5825 C C . VAL B 1 334 ? -10.422 -42.75 -21.25 1 97.69 334 VAL B C 1
ATOM 5827 O O . VAL B 1 334 ? -11.039 -43.781 -21.516 1 97.69 334 VAL B O 1
ATOM 5830 N N . ILE B 1 335 ? -9.43 -42.688 -20.375 1 96 335 ILE B N 1
ATOM 5831 C CA . ILE B 1 335 ? -9.062 -43.844 -19.578 1 96 335 ILE B CA 1
ATOM 5832 C C . ILE B 1 335 ? -9.359 -43.562 -18.109 1 96 335 ILE B C 1
ATOM 5834 O O . ILE B 1 335 ? -8.742 -42.719 -17.484 1 96 335 ILE B O 1
ATOM 5838 N N . THR B 1 336 ? -10.297 -44.312 -17.578 1 94.19 336 THR B N 1
ATOM 5839 C CA . THR B 1 336 ? -10.703 -44.156 -16.188 1 94.19 336 THR B CA 1
ATOM 5840 C C . THR B 1 336 ? -9.633 -44.688 -15.242 1 94.19 336 THR B C 1
ATOM 5842 O O . THR B 1 336 ? -8.648 -45.281 -15.68 1 94.19 336 THR B O 1
ATOM 5845 N N . SER B 1 337 ? -9.867 -44.406 -13.969 1 91.94 337 SER B N 1
ATOM 5846 C CA . SER B 1 337 ? -8.93 -44.875 -12.953 1 91.94 337 SER B CA 1
ATOM 5847 C C . SER B 1 337 ? -8.867 -46.375 -12.922 1 91.94 337 SER B C 1
ATOM 5849 O O . SER B 1 337 ? -7.84 -46.969 -12.57 1 91.94 337 SER B O 1
ATOM 5851 N N . GLY B 1 338 ? -9.938 -47.062 -13.336 1 92.38 338 GLY B N 1
ATOM 5852 C CA . GLY B 1 338 ? -10.008 -48.5 -13.367 1 92.38 338 GLY B CA 1
ATOM 5853 C C . GLY B 1 338 ? -9.406 -49.125 -14.625 1 92.38 338 GLY B C 1
ATOM 5854 O O . GLY B 1 338 ? -9.344 -50.344 -14.766 1 92.38 338 GLY B O 1
ATOM 5855 N N . GLY B 1 339 ? -9.062 -48.25 -15.508 1 92.31 339 GLY B N 1
ATOM 5856 C CA . GLY B 1 339 ? -8.398 -48.75 -16.703 1 92.31 339 GLY B CA 1
ATOM 5857 C C . GLY B 1 339 ? -9.344 -48.938 -17.875 1 92.31 339 GLY B C 1
ATOM 5858 O O . GLY B 1 339 ? -8.93 -49.344 -18.969 1 92.31 339 GLY B O 1
ATOM 5859 N N . VAL B 1 340 ? -10.555 -48.625 -17.672 1 94 340 VAL B N 1
ATOM 5860 C CA . VAL B 1 340 ? -11.539 -48.719 -18.75 1 94 340 VAL B CA 1
ATOM 5861 C C . VAL B 1 340 ? -11.352 -47.562 -19.734 1 94 340 VAL B C 1
ATOM 5863 O O . VAL B 1 340 ? -11.219 -46.406 -19.328 1 94 340 VAL B O 1
ATOM 5866 N N . ALA B 1 341 ? -11.328 -47.938 -20.953 1 96.19 341 ALA B N 1
ATOM 5867 C CA . ALA B 1 341 ? -11.078 -46.906 -21.969 1 96.19 341 ALA B CA 1
ATOM 5868 C C . ALA B 1 341 ? -12.312 -46.719 -22.844 1 96.19 341 ALA B C 1
ATOM 5870 O O . ALA B 1 341 ? -13.039 -47.656 -23.156 1 96.19 341 ALA B O 1
ATOM 5871 N N . ALA B 1 342 ? -12.641 -45.531 -23.188 1 96.44 342 ALA B N 1
ATOM 5872 C CA . ALA B 1 342 ? -13.648 -45.125 -24.172 1 96.44 342 ALA B CA 1
ATOM 5873 C C . ALA B 1 342 ? -13.047 -44.219 -25.234 1 96.44 342 ALA B C 1
ATOM 5875 O O . ALA B 1 342 ? -12.227 -43.344 -24.922 1 96.44 342 ALA B O 1
ATOM 5876 N N . VAL B 1 343 ? -13.398 -44.469 -26.438 1 97.31 343 VAL B N 1
ATOM 5877 C CA . VAL B 1 343 ? -12.805 -43.719 -27.547 1 97.31 343 VAL B CA 1
ATOM 5878 C C . VAL B 1 343 ? -13.898 -42.938 -28.281 1 97.31 343 VAL B C 1
ATOM 5880 O O . VAL B 1 343 ? -14.977 -43.469 -28.547 1 97.31 343 VAL B O 1
ATOM 5883 N N . TYR B 1 344 ? -13.586 -41.688 -28.547 1 97.31 344 TYR B N 1
ATOM 5884 C CA . TYR B 1 344 ? -14.469 -40.812 -29.281 1 97.31 344 TYR B CA 1
ATOM 5885 C C . TYR B 1 344 ? -13.727 -40.125 -30.438 1 97.31 344 TYR B C 1
ATOM 5887 O O . TYR B 1 344 ? -12.5 -40.125 -30.469 1 97.31 344 TYR B O 1
ATOM 5895 N N . SER B 1 345 ? -14.508 -39.625 -31.359 1 96.56 345 SER B N 1
ATOM 5896 C CA . SER B 1 345 ? -13.914 -38.906 -32.469 1 96.56 345 SER B CA 1
ATOM 5897 C C . SER B 1 345 ? -14.672 -37.625 -32.781 1 96.56 345 SER B C 1
ATOM 5899 O O . SER B 1 345 ? -15.898 -37.562 -32.625 1 96.56 345 SER B O 1
ATOM 5901 N N . VAL B 1 346 ? -13.891 -36.625 -33.156 1 96.38 346 VAL B N 1
ATOM 5902 C CA . VAL B 1 346 ? -14.516 -35.344 -33.5 1 96.38 346 VAL B CA 1
ATOM 5903 C C . VAL B 1 346 ? -13.625 -34.594 -34.469 1 96.38 346 VAL B C 1
ATOM 5905 O O . VAL B 1 346 ? -12.391 -34.656 -34.375 1 96.38 346 VAL B O 1
ATOM 5908 N N . ASP B 1 347 ? -14.219 -33.938 -35.438 1 95.44 347 ASP B N 1
ATOM 5909 C CA . ASP B 1 347 ? -13.516 -33 -36.312 1 95.44 347 ASP B CA 1
ATOM 5910 C C . ASP B 1 347 ? -13.609 -31.562 -35.812 1 95.44 347 ASP B C 1
ATOM 5912 O O . ASP B 1 347 ? -14.703 -31.078 -35.531 1 95.44 347 ASP B O 1
ATOM 5916 N N . VAL B 1 348 ? -12.445 -30.984 -35.719 1 94.88 348 VAL B N 1
ATOM 5917 C CA . VAL B 1 348 ? -12.438 -29.625 -35.188 1 94.88 348 VAL B CA 1
ATOM 5918 C C . VAL B 1 348 ? -11.68 -28.703 -36.125 1 94.88 348 VAL B C 1
ATOM 5920 O O . VAL B 1 348 ? -10.805 -29.156 -36.875 1 94.88 348 VAL B O 1
ATOM 5923 N N . PRO B 1 349 ? -12.047 -27.438 -36.188 1 91.94 349 PRO B N 1
ATOM 5924 C CA . PRO B 1 349 ? -11.25 -26.484 -36.969 1 91.94 349 PRO B CA 1
ATOM 5925 C C . PRO B 1 349 ? -9.789 -26.438 -36.531 1 91.94 349 PRO B C 1
ATOM 5927 O O . PRO B 1 349 ? -9.508 -26.484 -35.344 1 91.94 349 PRO B O 1
ATOM 5930 N N . LYS B 1 350 ? -8.945 -26.422 -37.5 1 92.69 350 LYS B N 1
ATOM 5931 C CA . LYS B 1 350 ? -7.523 -26.25 -37.219 1 92.69 350 LYS B CA 1
ATOM 5932 C C . LYS B 1 350 ? -7.293 -25.016 -36.344 1 92.69 350 LYS B C 1
ATOM 5934 O O . LYS B 1 350 ? -7.867 -23.953 -36.594 1 92.69 350 LYS B O 1
ATOM 5939 N N . GLY B 1 351 ? -6.52 -25.219 -35.25 1 90.12 351 GLY B N 1
ATOM 5940 C CA . GLY B 1 351 ? -6.219 -24.078 -34.375 1 90.12 351 GLY B CA 1
ATOM 5941 C C . GLY B 1 351 ? -7.117 -24.016 -33.156 1 90.12 351 GLY B C 1
ATOM 5942 O O . GLY B 1 351 ? -6.879 -23.203 -32.25 1 90.12 351 GLY B O 1
ATOM 5943 N N . SER B 1 352 ? -8.055 -24.906 -33.062 1 91.62 352 SER B N 1
ATOM 5944 C CA . SER B 1 352 ? -8.938 -24.938 -31.906 1 91.62 352 SER B CA 1
ATOM 5945 C C . SER B 1 352 ? -8.195 -25.359 -30.656 1 91.62 352 SER B C 1
ATOM 5947 O O . SER B 1 352 ? -7.227 -26.109 -30.719 1 91.62 352 SER B O 1
ATOM 5949 N N . SER B 1 353 ? -8.625 -24.797 -29.562 1 92.25 353 SER B N 1
ATOM 5950 C CA . SER B 1 353 ? -8.094 -25.297 -28.297 1 92.25 353 SER B CA 1
ATOM 5951 C C . SER B 1 353 ? -8.656 -26.672 -27.969 1 92.25 353 SER B C 1
ATOM 5953 O O . SER B 1 353 ? -9.68 -27.078 -28.516 1 92.25 353 SER B O 1
ATOM 5955 N N . LEU B 1 354 ? -7.922 -27.359 -27.156 1 94.81 354 LEU B N 1
ATOM 5956 C CA . LEU B 1 354 ? -8.438 -28.641 -26.719 1 94.81 354 LEU B CA 1
ATOM 5957 C C . LEU B 1 354 ? -9.789 -28.484 -26.016 1 94.81 354 LEU B C 1
ATOM 5959 O O . LEU B 1 354 ? -10.672 -29.328 -26.141 1 94.81 354 LEU B O 1
ATOM 5963 N N . LEU B 1 355 ? -9.969 -27.406 -25.281 1 92.81 355 LEU B N 1
ATOM 5964 C CA . LEU B 1 355 ? -11.234 -27.141 -24.625 1 92.81 355 LEU B CA 1
ATOM 5965 C C . LEU B 1 355 ? -12.367 -27 -25.641 1 92.81 355 LEU B C 1
ATOM 5967 O O . LEU B 1 355 ? -13.445 -27.578 -25.453 1 92.81 355 LEU B O 1
ATOM 5971 N N . GLU B 1 356 ? -12.109 -26.297 -26.719 1 90.81 356 GLU B N 1
ATOM 5972 C CA . GLU B 1 356 ? -13.102 -26.141 -27.781 1 90.81 356 GLU B CA 1
ATOM 5973 C C . GLU B 1 356 ? -13.43 -27.484 -28.422 1 90.81 356 GLU B C 1
ATOM 5975 O O . GLU B 1 356 ? -14.586 -27.75 -28.734 1 90.81 356 GLU B O 1
ATOM 5980 N N . ALA B 1 357 ? -12.414 -28.266 -28.609 1 95.31 357 ALA B N 1
ATOM 5981 C CA . ALA B 1 357 ? -12.609 -29.594 -29.188 1 95.31 357 ALA B CA 1
ATOM 5982 C C . ALA B 1 357 ? -13.492 -30.453 -28.297 1 95.31 357 ALA B C 1
ATOM 5984 O O . ALA B 1 357 ? -14.383 -31.156 -28.781 1 95.31 357 ALA B O 1
ATOM 5985 N N . LEU B 1 358 ? -13.234 -30.422 -27.016 1 96.88 358 LEU B N 1
ATOM 5986 C CA . LEU B 1 358 ? -14 -31.203 -26.062 1 96.88 358 LEU B CA 1
ATOM 5987 C C . LEU B 1 358 ? -15.445 -30.734 -25.984 1 96.88 358 LEU B C 1
ATOM 5989 O O . LEU B 1 358 ? -16.359 -31.531 -25.828 1 96.88 358 LEU B O 1
ATOM 5993 N N . GLU B 1 359 ? -15.656 -29.422 -26.094 1 95.25 359 GLU B N 1
ATOM 5994 C CA . GLU B 1 359 ? -17 -28.875 -26.109 1 95.25 359 GLU B CA 1
ATOM 5995 C C . GLU B 1 359 ? -17.766 -29.359 -27.344 1 95.25 359 GLU B C 1
ATOM 5997 O O . GLU B 1 359 ? -18.953 -29.719 -27.25 1 95.25 359 GLU B O 1
ATOM 6002 N N . LEU B 1 360 ? -17.109 -29.297 -28.453 1 94.75 360 LEU B N 1
ATOM 6003 C CA . LEU B 1 360 ? -17.719 -29.781 -29.688 1 94.75 360 LEU B CA 1
ATOM 6004 C C . LEU B 1 360 ? -18.062 -31.266 -29.562 1 94.75 360 LEU B C 1
ATOM 6006 O O . LEU B 1 360 ? -19.125 -31.688 -30 1 94.75 360 LEU B O 1
ATOM 6010 N N . LEU B 1 361 ? -17.141 -32.031 -29.031 1 97.06 361 LEU B N 1
ATOM 6011 C CA . LEU B 1 361 ? -17.344 -33.438 -28.828 1 97.06 361 LEU B CA 1
ATOM 6012 C C . LEU B 1 361 ? -18.547 -33.688 -27.922 1 97.06 361 LEU B C 1
ATOM 6014 O O . LEU B 1 361 ? -19.375 -34.594 -28.203 1 97.06 361 LEU B O 1
ATOM 6018 N N . LYS B 1 362 ? -18.578 -33 -26.828 1 96.25 362 LYS B N 1
ATOM 6019 C CA . LYS B 1 362 ? -19.688 -33.125 -25.875 1 96.25 362 LYS B CA 1
ATOM 6020 C C . LYS B 1 362 ? -21.031 -32.875 -26.578 1 96.25 362 LYS B C 1
ATOM 6022 O O . LYS B 1 362 ? -22.031 -33.531 -26.266 1 96.25 362 LYS B O 1
ATOM 6027 N N . GLY B 1 363 ? -21.094 -31.969 -27.469 1 94.94 363 GLY B N 1
ATOM 6028 C CA . GLY B 1 363 ? -22.297 -31.656 -28.219 1 94.94 363 GLY B CA 1
ATOM 6029 C C . GLY B 1 363 ? -22.688 -32.719 -29.219 1 94.94 363 GLY B C 1
ATOM 6030 O O . GLY B 1 363 ? -23.875 -32.938 -29.5 1 94.94 363 GLY B O 1
ATOM 6031 N N . LYS B 1 364 ? -21.75 -33.438 -29.734 1 95.06 364 LYS B N 1
ATOM 6032 C CA . LYS B 1 364 ? -21.984 -34.406 -30.812 1 95.06 364 LYS B CA 1
ATOM 6033 C C . LYS B 1 364 ? -22.156 -35.812 -30.266 1 95.06 364 LYS B C 1
ATOM 6035 O O . LYS B 1 364 ? -22.719 -36.688 -30.953 1 95.06 364 LYS B O 1
ATOM 6040 N N . ASN B 1 365 ? -21.609 -36.062 -29.156 1 95 365 ASN B N 1
ATOM 6041 C CA . ASN B 1 365 ? -21.672 -37.375 -28.562 1 95 365 ASN B CA 1
ATOM 6042 C C . ASN B 1 365 ? -22.266 -37.344 -27.172 1 95 365 ASN B C 1
ATOM 6044 O O . ASN B 1 365 ? -21.594 -37 -26.203 1 95 365 ASN B O 1
ATOM 6048 N N . ALA B 1 366 ? -23.391 -37.938 -26.984 1 90.31 366 ALA B N 1
ATOM 6049 C CA . ALA B 1 366 ? -24.109 -37.875 -25.703 1 90.31 366 ALA B CA 1
ATOM 6050 C C . ALA B 1 366 ? -23.375 -38.656 -24.641 1 90.31 366 ALA B C 1
ATOM 6052 O O . ALA B 1 366 ? -23.547 -38.406 -23.438 1 90.31 366 ALA B O 1
ATOM 6053 N N . GLY B 1 367 ? -22.578 -39.531 -25.047 1 93.75 367 GLY B N 1
ATOM 6054 C CA . GLY B 1 367 ? -21.859 -40.344 -24.094 1 93.75 367 GLY B CA 1
ATOM 6055 C C . GLY B 1 367 ? -20.625 -39.688 -23.531 1 93.75 367 GLY B C 1
ATOM 6056 O O . GLY B 1 367 ? -20.031 -40.156 -22.562 1 93.75 367 GLY B O 1
ATOM 6057 N N . PHE B 1 368 ? -20.25 -38.594 -24.062 1 96.69 368 PHE B N 1
ATOM 6058 C CA . PHE B 1 368 ? -19.078 -37.875 -23.594 1 96.69 368 PHE B CA 1
ATOM 6059 C C . PHE B 1 368 ? -19.469 -36.625 -22.797 1 96.69 368 PHE B C 1
ATOM 6061 O O . PHE B 1 368 ? -20.172 -35.75 -23.312 1 96.69 368 PHE B O 1
ATOM 6068 N N . THR B 1 369 ? -19.016 -36.594 -21.594 1 96.5 369 THR B N 1
ATOM 6069 C CA . THR B 1 369 ? -19.297 -35.438 -20.734 1 96.5 369 THR B CA 1
ATOM 6070 C C . THR B 1 369 ? -18.031 -35 -19.984 1 96.5 369 THR B C 1
ATOM 6072 O O . THR B 1 369 ? -17.125 -35.812 -19.797 1 96.5 369 THR B O 1
ATOM 6075 N N . PHE B 1 370 ? -17.969 -33.719 -19.688 1 96.19 370 PHE B N 1
ATOM 6076 C CA . PHE B 1 370 ? -16.859 -33.25 -18.844 1 96.19 370 PHE B CA 1
ATOM 6077 C C . PHE B 1 370 ? -17.25 -32 -18.078 1 96.19 370 PHE B C 1
ATOM 6079 O O . PHE B 1 370 ? -18.219 -31.344 -18.422 1 96.19 370 PHE B O 1
ATOM 6086 N N . GLU B 1 371 ? -16.562 -31.766 -16.938 1 93.5 371 GLU B N 1
ATOM 6087 C CA . GLU B 1 371 ? -16.641 -30.531 -16.141 1 93.5 371 GLU B CA 1
ATOM 6088 C C . GLU B 1 371 ? -15.242 -29.953 -15.898 1 93.5 371 GLU B C 1
ATOM 6090 O O . GLU B 1 371 ? -14.242 -30.672 -15.969 1 93.5 371 GLU B O 1
ATOM 6095 N N . THR B 1 372 ? -15.203 -28.656 -15.766 1 91 372 THR B N 1
ATOM 6096 C CA . THR B 1 372 ? -13.93 -27.969 -15.516 1 91 372 THR B CA 1
ATOM 6097 C C . THR B 1 372 ? -13.984 -27.188 -14.211 1 91 372 THR B C 1
ATOM 6099 O O . THR B 1 372 ? -15.07 -26.891 -13.703 1 91 372 THR B O 1
ATOM 6102 N N . GLU B 1 373 ? -12.883 -27.031 -13.578 1 84.88 373 GLU B N 1
ATOM 6103 C CA . GLU B 1 373 ? -12.664 -26.094 -12.477 1 84.88 373 GLU B CA 1
ATOM 6104 C C . GLU B 1 373 ? -11.617 -25.047 -12.836 1 84.88 373 GLU B C 1
ATOM 6106 O O . GLU B 1 373 ? -10.758 -25.297 -13.68 1 84.88 373 GLU B O 1
ATOM 6111 N N . SER B 1 374 ? -11.758 -23.938 -12.234 1 83.88 374 SER B N 1
ATOM 6112 C CA . SER B 1 374 ? -10.875 -22.828 -12.57 1 83.88 374 SER B CA 1
ATOM 6113 C C . SER B 1 374 ? -9.578 -22.891 -11.766 1 83.88 374 SER B C 1
ATOM 6115 O O . SER B 1 374 ? -9.562 -23.406 -10.641 1 83.88 374 SER B O 1
ATOM 6117 N N . SER B 1 375 ? -8.445 -22.438 -12.32 1 83.75 375 SER B N 1
ATOM 6118 C CA . SER B 1 375 ? -7.141 -22.266 -11.688 1 83.75 375 SER B CA 1
ATOM 6119 C C . SER B 1 375 ? -6.434 -21.031 -12.227 1 83.75 375 SER B C 1
ATOM 6121 O O . SER B 1 375 ? -6.902 -20.406 -13.18 1 83.75 375 SER B O 1
ATOM 6123 N N . LEU B 1 376 ? -5.309 -20.719 -11.648 1 84.31 376 LEU B N 1
ATOM 6124 C CA . LEU B 1 376 ? -4.539 -19.562 -12.109 1 84.31 376 LEU B CA 1
ATOM 6125 C C . LEU B 1 376 ? -3.943 -19.828 -13.492 1 84.31 376 LEU B C 1
ATOM 6127 O O . LEU B 1 376 ? -3.539 -18.891 -14.188 1 84.31 376 LEU B O 1
ATOM 6131 N N . TRP B 1 377 ? -3.893 -21.047 -13.938 1 87.5 377 TRP B N 1
ATOM 6132 C CA . TRP B 1 377 ? -3.393 -21.438 -15.25 1 87.5 377 TRP B CA 1
ATOM 6133 C C . TRP B 1 377 ? -4.539 -21.578 -16.25 1 87.5 377 TRP B C 1
ATOM 6135 O O . TRP B 1 377 ? -4.312 -21.891 -17.422 1 87.5 377 TRP B O 1
ATOM 6145 N N . GLY B 1 378 ? -5.801 -21.375 -15.805 1 84.5 378 GLY B N 1
ATOM 6146 C CA . GLY B 1 378 ? -6.98 -21.625 -16.609 1 84.5 378 GLY B CA 1
ATOM 6147 C C . GLY B 1 378 ? -7.762 -22.844 -16.172 1 84.5 378 GLY B C 1
ATOM 6148 O O . GLY B 1 378 ? -7.41 -23.484 -15.188 1 84.5 378 GLY B O 1
ATOM 6149 N N . PRO B 1 379 ? -8.766 -23.156 -16.906 1 87 379 PRO B N 1
ATOM 6150 C CA . PRO B 1 379 ? -9.609 -24.281 -16.5 1 87 379 PRO B CA 1
ATOM 6151 C C . PRO B 1 379 ? -8.898 -25.625 -16.625 1 87 379 PRO B C 1
ATOM 6153 O O . PRO B 1 379 ? -8.078 -25.812 -17.531 1 87 379 PRO B O 1
ATOM 6156 N N . PHE B 1 380 ? -9.156 -26.516 -15.727 1 89.31 380 PHE B N 1
ATOM 6157 C CA . PHE B 1 380 ? -8.695 -27.906 -15.812 1 89.31 380 PHE B CA 1
ATOM 6158 C C . PHE B 1 380 ? -9.859 -28.875 -15.68 1 89.31 380 PHE B C 1
ATOM 6160 O O . PHE B 1 380 ? -10.93 -28.516 -15.195 1 89.31 380 PHE B O 1
ATOM 6167 N N . LEU B 1 381 ? -9.688 -30.094 -16.156 1 91.94 381 LEU B N 1
ATOM 6168 C CA . LEU B 1 381 ? -10.742 -31.109 -16.109 1 91.94 381 LEU B CA 1
ATOM 6169 C C . LEU B 1 381 ? -10.906 -31.656 -14.703 1 91.94 381 LEU B C 1
ATOM 6171 O O . LEU B 1 381 ? -9.945 -32.156 -14.109 1 91.94 381 LEU B O 1
ATOM 6175 N N . SER B 1 382 ? -12.148 -31.531 -14.211 1 91.25 382 SER B N 1
ATOM 6176 C CA . SER B 1 382 ? -12.43 -32.031 -12.875 1 91.25 382 SER B CA 1
ATOM 6177 C C . SER B 1 382 ? -13.242 -33.344 -12.938 1 91.25 382 SER B C 1
ATOM 6179 O O . SER B 1 382 ? -13.188 -34.156 -12.023 1 91.25 382 SER B O 1
ATOM 6181 N N . MET B 1 383 ? -13.992 -33.469 -14.031 1 94.12 383 MET B N 1
ATOM 6182 C CA . MET B 1 383 ? -14.82 -34.656 -14.25 1 94.12 383 MET B CA 1
ATOM 6183 C C . MET B 1 383 ? -14.883 -35 -15.734 1 94.12 383 MET B C 1
ATOM 6185 O O . MET B 1 383 ? -15.023 -34.125 -16.578 1 94.12 383 MET B O 1
ATOM 6189 N N . VAL B 1 384 ? -14.719 -36.281 -16.047 1 96.12 384 VAL B N 1
ATOM 6190 C CA . VAL B 1 384 ? -14.883 -36.781 -17.406 1 96.12 384 VAL B CA 1
ATOM 6191 C C . VAL B 1 384 ? -15.711 -38.062 -17.406 1 96.12 384 VAL B C 1
ATOM 6193 O O . VAL B 1 384 ? -15.406 -39 -16.672 1 96.12 384 VAL B O 1
ATOM 6196 N N . ASN B 1 385 ? -16.797 -38.062 -18.125 1 96.62 385 ASN B N 1
ATOM 6197 C CA . ASN B 1 385 ? -17.703 -39.188 -18.234 1 96.62 385 ASN B CA 1
ATOM 6198 C C . ASN B 1 385 ? -18.172 -39.656 -16.859 1 96.62 385 ASN B C 1
ATOM 6200 O O . ASN B 1 385 ? -18.156 -40.844 -16.578 1 96.62 385 ASN B O 1
ATOM 6204 N N . GLY B 1 386 ? -18.438 -38.656 -16.062 1 93.69 386 GLY B N 1
ATOM 6205 C CA . GLY B 1 386 ? -19.047 -38.938 -14.773 1 93.69 386 GLY B CA 1
ATOM 6206 C C . GLY B 1 386 ? -18.031 -39.281 -13.695 1 93.69 386 GLY B C 1
ATOM 6207 O O . GLY B 1 386 ? -18.375 -39.406 -12.523 1 93.69 386 GLY B O 1
ATOM 6208 N N . GLU B 1 387 ? -16.75 -39.406 -14.086 1 95 387 GLU B N 1
ATOM 6209 C CA . GLU B 1 387 ? -15.711 -39.719 -13.102 1 95 387 GLU B CA 1
ATOM 6210 C C . GLU B 1 387 ? -14.953 -38.469 -12.688 1 95 387 GLU B C 1
ATOM 6212 O O . GLU B 1 387 ? -14.516 -37.688 -13.539 1 95 387 GLU B O 1
ATOM 6217 N N . GLN B 1 388 ? -14.805 -38.344 -11.383 1 92.56 388 GLN B N 1
ATOM 6218 C CA . GLN B 1 388 ? -14.125 -37.188 -10.844 1 92.56 388 GLN B CA 1
ATOM 6219 C C . GLN B 1 388 ? -12.633 -37.469 -10.641 1 92.56 388 GLN B C 1
ATOM 6221 O O . GLN B 1 388 ? -12.242 -38.594 -10.375 1 92.56 388 GLN B O 1
ATOM 6226 N N . ALA B 1 389 ? -11.812 -36.469 -10.852 1 88 389 ALA B N 1
ATOM 6227 C CA . ALA B 1 389 ? -10.422 -36.438 -10.398 1 88 389 ALA B CA 1
ATOM 6228 C C . ALA B 1 389 ? -10.141 -35.188 -9.602 1 88 389 ALA B C 1
ATOM 6230 O O . ALA B 1 389 ? -10.18 -34.062 -10.141 1 88 389 ALA B O 1
ATOM 6231 N N . ARG B 1 390 ? -9.961 -35.406 -8.312 1 76.25 390 ARG B N 1
ATOM 6232 C CA . ARG B 1 390 ? -9.797 -34.25 -7.41 1 76.25 390 ARG B CA 1
ATOM 6233 C C . ARG B 1 390 ? -8.43 -34.281 -6.738 1 76.25 390 ARG B C 1
ATOM 6235 O O . ARG B 1 390 ? -7.844 -35.344 -6.543 1 76.25 390 ARG B O 1
ATOM 6242 N N . GLN B 1 391 ? -8.094 -33.094 -6.426 1 71.75 391 GLN B N 1
ATOM 6243 C CA . GLN B 1 391 ? -6.836 -32.969 -5.699 1 71.75 391 GLN B CA 1
ATOM 6244 C C . GLN B 1 391 ? -6.906 -33.688 -4.348 1 71.75 391 GLN B C 1
ATOM 6246 O O . GLN B 1 391 ? -5.918 -34.25 -3.898 1 71.75 391 GLN B O 1
ATOM 6251 N N . SER B 1 392 ? -8.062 -33.656 -3.746 1 69.94 392 SER B N 1
ATOM 6252 C CA . SER B 1 392 ? -8.242 -34.281 -2.445 1 69.94 392 SER B CA 1
ATOM 6253 C C . SER B 1 392 ? -8 -35.812 -2.529 1 69.94 392 SER B C 1
ATOM 6255 O O . SER B 1 392 ? -7.547 -36.406 -1.564 1 69.94 392 SER B O 1
ATOM 6257 N N . ASP B 1 393 ? -8.273 -36.344 -3.709 1 77.31 393 ASP B N 1
ATOM 6258 C CA . ASP B 1 393 ? -8.078 -37.781 -3.922 1 77.31 393 ASP B CA 1
ATOM 6259 C C . ASP B 1 393 ? -6.703 -38.062 -4.52 1 77.31 393 ASP B C 1
ATOM 6261 O O . ASP B 1 393 ? -6.383 -39.219 -4.848 1 77.31 393 ASP B O 1
ATOM 6265 N N . ARG B 1 394 ? -5.969 -36.969 -4.758 1 80.38 394 ARG B N 1
ATOM 6266 C CA . ARG B 1 394 ? -4.641 -37.062 -5.352 1 80.38 394 ARG B CA 1
ATOM 6267 C C . ARG B 1 394 ? -4.707 -37.625 -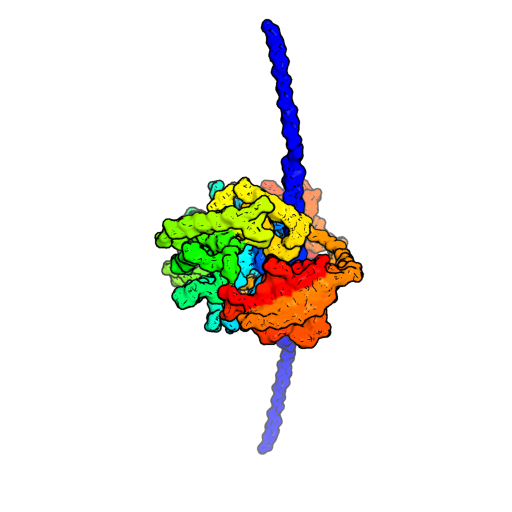6.766 1 80.38 394 ARG B C 1
ATOM 6269 O O . ARG B 1 394 ? -3.939 -38.531 -7.117 1 80.38 394 ARG B O 1
ATOM 6276 N N . ARG B 1 395 ? -5.688 -37.156 -7.391 1 86.94 395 ARG B N 1
ATOM 6277 C CA . ARG B 1 395 ? -5.871 -37.594 -8.773 1 86.94 395 ARG B CA 1
ATOM 6278 C C . ARG B 1 395 ? -6.055 -36.375 -9.695 1 86.94 395 ARG B C 1
ATOM 6280 O O . ARG B 1 395 ? -6.406 -35.281 -9.234 1 86.94 395 ARG B O 1
ATOM 6287 N N . TYR B 1 396 ? -5.668 -36.594 -10.883 1 87.62 396 TYR B N 1
ATOM 6288 C CA . TYR B 1 396 ? -5.887 -35.562 -11.906 1 87.62 396 TYR B CA 1
ATOM 6289 C C . TYR B 1 396 ? -6.023 -36.219 -13.281 1 87.62 396 TYR B C 1
ATOM 6291 O O . TYR B 1 396 ? -5.707 -37.406 -13.461 1 87.62 396 TYR B O 1
ATOM 6299 N N . TRP B 1 397 ? -6.602 -35.469 -14.203 1 91.5 397 TRP B N 1
ATOM 6300 C CA . TRP B 1 397 ? -6.703 -35.938 -15.578 1 91.5 397 TRP B CA 1
ATOM 6301 C C . TRP B 1 397 ? -5.453 -35.594 -16.375 1 91.5 397 TRP B C 1
ATOM 6303 O O . TRP B 1 397 ? -5.266 -34.438 -16.766 1 91.5 397 TRP B O 1
ATOM 6313 N N . HIS B 1 398 ? -4.602 -36.562 -16.562 1 90.62 398 HIS B N 1
ATOM 6314 C CA . HIS B 1 398 ? -3.389 -36.406 -17.344 1 90.62 398 HIS B CA 1
ATOM 6315 C C . HIS B 1 398 ? -3.703 -36.344 -18.844 1 90.62 398 HIS B C 1
ATOM 6317 O O . HIS B 1 398 ? -4.453 -37.156 -19.359 1 90.62 398 HIS B O 1
ATOM 6323 N N . LEU B 1 399 ? -3.156 -35.375 -19.531 1 92.38 399 LEU B N 1
ATOM 6324 C CA . LEU B 1 399 ? -3.408 -35.156 -20.953 1 92.38 399 LEU B CA 1
ATOM 6325 C C . LEU B 1 399 ? -2.18 -35.5 -21.781 1 92.38 399 LEU B C 1
ATOM 6327 O O . LEU B 1 399 ? -1.061 -35.125 -21.438 1 92.38 399 LEU B O 1
ATOM 6331 N N . SER B 1 400 ? -2.395 -36.281 -22.812 1 94.25 400 SER B N 1
ATOM 6332 C CA . SER B 1 400 ? -1.313 -36.594 -23.75 1 94.25 400 SER B CA 1
ATOM 6333 C C . SER B 1 400 ? -1.8 -36.531 -25.188 1 94.25 400 SER B C 1
ATOM 6335 O O . SER B 1 400 ? -2.99 -36.719 -25.453 1 94.25 400 SER B O 1
ATOM 6337 N N . SER B 1 401 ? -0.991 -36.219 -26.094 1 94.62 401 SER B N 1
ATOM 6338 C CA . SER B 1 401 ? -1.218 -36.281 -27.547 1 94.62 401 SER B CA 1
ATOM 6339 C C . SER B 1 401 ? -0.289 -37.281 -28.219 1 94.62 401 SER B C 1
ATOM 6341 O O . SER B 1 401 ? 0.935 -37.125 -28.156 1 94.62 401 SER B O 1
ATOM 6343 N N . ASP B 1 402 ? -0.847 -38.312 -28.766 1 95.38 402 ASP B N 1
ATOM 6344 C CA . ASP B 1 402 ? -0.103 -39.375 -29.453 1 95.38 402 ASP B CA 1
ATOM 6345 C C . ASP B 1 402 ? 0.979 -39.938 -28.531 1 95.38 402 ASP B C 1
ATOM 6347 O O . ASP B 1 402 ? 2.127 -40.094 -28.953 1 95.38 402 ASP B O 1
ATOM 6351 N N . GLY B 1 403 ? 0.652 -39.969 -27.25 1 90.94 403 GLY B N 1
ATOM 6352 C CA . GLY B 1 403 ? 1.522 -40.625 -26.312 1 90.94 403 GLY B CA 1
ATOM 6353 C C . GLY B 1 403 ? 2.438 -39.688 -25.562 1 90.94 403 GLY B C 1
ATOM 6354 O O . GLY B 1 403 ? 3.092 -40.094 -24.594 1 90.94 403 GLY B O 1
ATOM 6355 N N . THR B 1 404 ? 2.465 -38.5 -25.984 1 89 404 THR B N 1
ATOM 6356 C CA . THR B 1 404 ? 3.338 -37.5 -25.344 1 89 404 THR B CA 1
ATOM 6357 C C . THR B 1 404 ? 2.541 -36.594 -24.422 1 89 404 THR B C 1
ATOM 6359 O O . THR B 1 404 ? 1.573 -35.969 -24.859 1 89 404 THR B O 1
ATOM 6362 N N . GLY B 1 405 ? 3.014 -36.531 -23.219 1 88.06 405 GLY B N 1
ATOM 6363 C CA . GLY B 1 405 ? 2.344 -35.719 -22.234 1 88.06 405 GLY B CA 1
ATOM 6364 C C . GLY B 1 405 ? 2.332 -34.25 -22.609 1 88.06 405 GLY B C 1
ATOM 6365 O O . GLY B 1 405 ? 3.334 -33.719 -23.094 1 88.06 405 GLY B O 1
ATOM 6366 N N . LEU B 1 406 ? 1.093 -33.594 -22.375 1 88.69 406 LEU B N 1
ATOM 6367 C CA . LEU B 1 406 ? 0.964 -32.156 -22.672 1 88.69 406 LEU B CA 1
ATOM 6368 C C . LEU B 1 406 ? 1.564 -31.312 -21.562 1 88.69 406 LEU B C 1
ATOM 6370 O O . LEU B 1 406 ? 1.451 -31.656 -20.375 1 88.69 406 LEU B O 1
ATOM 6374 N N . THR B 1 407 ? 2.154 -30.156 -21.953 1 82.88 407 THR B N 1
ATOM 6375 C CA . THR B 1 407 ? 2.732 -29.234 -20.984 1 82.88 407 THR B CA 1
ATOM 6376 C C . THR B 1 407 ? 1.839 -28.016 -20.797 1 82.88 407 THR B C 1
ATOM 6378 O O . THR B 1 407 ? 2.139 -27.141 -19.969 1 82.88 407 THR B O 1
ATOM 6381 N N . GLU B 1 408 ? 0.703 -28 -21.562 1 87.12 408 GLU B N 1
ATOM 6382 C CA . GLU B 1 408 ? -0.264 -26.906 -21.469 1 87.12 408 GLU B CA 1
ATOM 6383 C C . GLU B 1 408 ? -1.648 -27.422 -21.094 1 87.12 408 GLU B C 1
ATOM 6385 O O . GLU B 1 408 ? -1.95 -28.609 -21.297 1 87.12 408 GLU B O 1
ATOM 6390 N N . GLY B 1 409 ? -2.432 -26.578 -20.578 1 88.88 409 GLY B N 1
ATOM 6391 C CA . GLY B 1 409 ? -3.793 -26.938 -20.219 1 88.88 409 GLY B CA 1
ATOM 6392 C C . GLY B 1 409 ? -4.73 -27 -21.422 1 88.88 409 GLY B C 1
ATOM 6393 O O . GLY B 1 409 ? -4.332 -26.688 -22.547 1 88.88 409 GLY B O 1
ATOM 6394 N N . ILE B 1 410 ? -5.945 -27.328 -21.109 1 91.5 410 ILE B N 1
ATOM 6395 C CA . ILE B 1 410 ? -6.914 -27.625 -22.156 1 91.5 410 ILE B CA 1
ATOM 6396 C C . ILE B 1 410 ? -7.262 -26.344 -22.922 1 91.5 410 ILE B C 1
ATOM 6398 O O . ILE B 1 410 ? -7.602 -26.391 -24.094 1 91.5 410 ILE B O 1
ATOM 6402 N N . ASN B 1 411 ? -7.227 -25.219 -22.25 1 89.12 411 ASN B N 1
ATOM 6403 C CA . ASN B 1 411 ? -7.566 -23.953 -22.906 1 89.12 411 ASN B CA 1
ATOM 6404 C C . ASN B 1 411 ? -6.418 -23.453 -23.781 1 89.12 411 ASN B C 1
ATOM 6406 O O . ASN B 1 411 ? -6.645 -22.734 -24.766 1 89.12 411 ASN B O 1
ATOM 6410 N N . ASP B 1 412 ? -5.242 -23.781 -23.453 1 88.62 412 ASP B N 1
ATOM 6411 C CA . ASP B 1 412 ? -4.062 -23.203 -24.078 1 88.62 412 ASP B CA 1
ATOM 6412 C C . ASP B 1 412 ? -3.525 -24.094 -25.188 1 88.62 412 ASP B C 1
ATOM 6414 O O . ASP B 1 412 ? -2.893 -23.625 -26.125 1 88.62 412 ASP B O 1
ATOM 6418 N N . TYR B 1 413 ? -3.732 -25.391 -25.109 1 91.62 413 TYR B N 1
ATOM 6419 C CA . TYR B 1 413 ? -3.248 -26.328 -26.125 1 91.62 413 TYR B CA 1
ATOM 6420 C C . TYR B 1 413 ? -4.066 -26.203 -27.406 1 91.62 413 TYR B C 1
ATOM 6422 O O . TYR B 1 413 ? -5.285 -26.391 -27.391 1 91.62 413 TYR B O 1
ATOM 6430 N N . LYS B 1 414 ? -3.379 -25.938 -28.547 1 90.44 414 LYS B N 1
ATOM 6431 C CA . LYS B 1 414 ? -4.047 -25.766 -29.844 1 90.44 414 LYS B CA 1
ATOM 6432 C C . LYS B 1 414 ? -3.869 -27 -30.719 1 90.44 414 LYS B C 1
ATOM 6434 O O . LYS B 1 414 ? -2.773 -27.562 -30.797 1 90.44 414 LYS B O 1
ATOM 6439 N N . ILE B 1 415 ? -4.902 -27.359 -31.359 1 93.31 415 ILE B N 1
ATOM 6440 C CA . ILE B 1 415 ? -4.914 -28.531 -32.219 1 93.31 415 ILE B CA 1
ATOM 6441 C C . ILE B 1 415 ? -4.582 -28.094 -33.656 1 93.31 415 ILE B C 1
ATOM 6443 O O . ILE B 1 415 ? -5.398 -27.469 -34.344 1 93.31 415 ILE B O 1
ATOM 6447 N N . GLU B 1 416 ? -3.402 -28.516 -34.094 1 91.88 416 GLU B N 1
ATOM 6448 C CA . GLU B 1 416 ? -2.932 -28.047 -35.406 1 91.88 416 GLU B CA 1
ATOM 6449 C C . GLU B 1 416 ? -3.006 -29.156 -36.438 1 91.88 416 GLU B C 1
ATOM 6451 O O . GLU B 1 416 ? -2.951 -28.875 -37.656 1 91.88 416 GLU B O 1
ATOM 6456 N N . ALA B 1 417 ? -3.064 -30.375 -36.031 1 93.94 417 ALA B N 1
ATOM 6457 C CA . ALA B 1 417 ? -3.129 -31.531 -36.906 1 93.94 417 ALA B CA 1
ATOM 6458 C C . ALA B 1 417 ? -3.936 -32.656 -36.281 1 93.94 417 ALA B C 1
ATOM 6460 O O . ALA B 1 417 ? -4.27 -32.625 -35.094 1 93.94 417 ALA B O 1
ATOM 6461 N N . GLY B 1 418 ? -4.246 -33.562 -37.125 1 95.31 418 GLY B N 1
ATOM 6462 C CA . GLY B 1 418 ? -4.898 -34.75 -36.594 1 95.31 418 GLY B CA 1
ATOM 6463 C C . GLY B 1 418 ? -4.07 -35.469 -35.531 1 95.31 418 GLY B C 1
ATOM 6464 O O . GLY B 1 418 ? -2.852 -35.594 -35.656 1 95.31 418 GLY B O 1
ATOM 6465 N N . GLN B 1 419 ? -4.727 -35.844 -34.469 1 96.62 419 GLN B N 1
ATOM 6466 C CA . GLN B 1 419 ? -4 -36.406 -33.344 1 96.62 419 GLN B CA 1
ATOM 6467 C C . GLN B 1 419 ? -4.934 -37.219 -32.438 1 96.62 419 GLN B C 1
ATOM 6469 O O . GLN B 1 419 ? -6.156 -37.094 -32.562 1 96.62 419 GLN B O 1
ATOM 6474 N N . LYS B 1 420 ? -4.328 -38.062 -31.703 1 97.19 420 LYS B N 1
ATOM 6475 C CA . LYS B 1 420 ? -5.035 -38.781 -30.641 1 97.19 420 LYS B CA 1
ATOM 6476 C C . LYS B 1 420 ? -4.727 -38.188 -29.266 1 97.19 420 LYS B C 1
ATOM 6478 O O . LYS B 1 420 ? -3.582 -38.219 -28.812 1 97.19 420 LYS B O 1
ATOM 6483 N N . VAL B 1 421 ? -5.758 -37.656 -28.672 1 97.38 421 VAL B N 1
ATOM 6484 C CA . VAL B 1 421 ? -5.625 -37.094 -27.328 1 97.38 421 VAL B CA 1
ATOM 6485 C C . VAL B 1 421 ? -6.082 -38.094 -26.297 1 97.38 421 VAL B C 1
ATOM 6487 O O . VAL B 1 421 ? -7.168 -38.688 -26.422 1 97.38 421 VAL B O 1
ATOM 6490 N N . THR B 1 422 ? -5.238 -38.375 -25.328 1 97 422 THR B N 1
ATOM 6491 C CA . THR B 1 422 ? -5.594 -39.25 -24.234 1 97 422 THR B CA 1
ATOM 6492 C C . THR B 1 422 ? -5.828 -38.5 -22.938 1 97 422 THR B C 1
ATOM 6494 O O . THR B 1 422 ? -4.996 -37.656 -22.547 1 97 422 THR B O 1
ATOM 6497 N N . ILE B 1 423 ? -6.969 -38.688 -22.391 1 96.75 423 ILE B N 1
ATOM 6498 C CA . ILE B 1 423 ? -7.348 -38.156 -21.078 1 96.75 423 ILE B CA 1
ATOM 6499 C C . ILE B 1 423 ? -7.41 -39.281 -20.062 1 96.75 423 ILE B C 1
ATOM 6501 O O . ILE B 1 423 ? -8.352 -40.062 -20.062 1 96.75 423 ILE B O 1
ATOM 6505 N N . LYS B 1 424 ? -6.426 -39.25 -19.172 1 95.12 424 LYS B N 1
ATOM 6506 C CA . LYS B 1 424 ? -6.301 -40.406 -18.281 1 95.12 424 LYS B CA 1
ATOM 6507 C C . LYS B 1 424 ? -6.398 -39.969 -16.812 1 95.12 424 LYS B C 1
ATOM 6509 O O . LYS B 1 424 ? -5.691 -39.062 -16.375 1 95.12 424 LYS B O 1
ATOM 6514 N N . ASN B 1 425 ? -7.305 -40.562 -16.125 1 93.75 425 ASN B N 1
ATOM 6515 C CA . ASN B 1 425 ? -7.355 -40.344 -14.672 1 93.75 425 ASN B CA 1
ATOM 6516 C C . ASN B 1 425 ? -6.141 -40.969 -13.977 1 93.75 425 ASN B C 1
ATOM 6518 O O . ASN B 1 425 ? -5.973 -42.188 -13.953 1 93.75 425 ASN B O 1
ATOM 6522 N N . THR B 1 426 ? -5.336 -40.094 -13.383 1 87.38 426 THR B N 1
ATOM 6523 C CA . THR B 1 426 ? -4.031 -40.5 -12.875 1 87.38 426 THR B CA 1
ATOM 6524 C C . THR B 1 426 ? -3.857 -40.062 -11.422 1 87.38 426 THR B C 1
ATOM 6526 O O . THR B 1 426 ? -4.34 -39.031 -11.016 1 87.38 426 THR B O 1
ATOM 6529 N N . SER B 1 427 ? -3.225 -40.938 -10.68 1 80.5 427 SER B N 1
ATOM 6530 C CA . SER B 1 427 ? -2.92 -40.594 -9.289 1 80.5 427 SER B CA 1
ATOM 6531 C C . SER B 1 427 ? -1.497 -40.062 -9.141 1 80.5 427 SER B C 1
ATOM 6533 O O . SER B 1 427 ? -0.657 -40.281 -10.016 1 80.5 427 SER B O 1
ATOM 6535 N N . TYR B 1 428 ? -1.284 -39.25 -8.102 1 72 428 TYR B N 1
ATOM 6536 C CA . TYR B 1 428 ? 0.056 -38.75 -7.801 1 72 428 TYR B CA 1
ATOM 6537 C C . TYR B 1 428 ? 0.327 -38.781 -6.301 1 72 428 TYR B C 1
ATOM 6539 O O . TYR B 1 428 ? -0.606 -38.781 -5.496 1 72 428 TYR B O 1
#